Protein 6F9G (pdb70)

Foldseek 3Di:
DVVVVVQVLQVVLQVVVLCVLVVVVVLLVVLLVVLVVLQVVDDPPSLLVNLVSQQVSCLVDQQFFKKWKWFDVCLRPVPLVVCAPVQSSCAYNSSTNIWMWGHNGRPDIDTGNDHVCQCPQQDAFDLRGGSNCLWVVCQVVVAWDWAAWGFDADPNDTFTWIKTKGFNDDVSHGRIIIMTIGTLVSVQVSFLVSCCVPVRRQWGKWKAALVQATSYTPPDDVRHRHHDDPDDDPQWDKDKDWHCSYPPDRTIIMIIIHGPD/DQQVVVQVLQVVLQVVLLVVLVVVVVLLVVLLVVLVVCLVVDDPCSLLVNLVSQQVSVLVDQQFFKKWKWFDVCLSPVPQVVCQPVQSSCAYNSSTNTWMWGHPGRPDIDTDNDDPCQCPQQDAWDLGGGNNCLWVVCQPVVAWDWAQFTWDADPRDTFTWIKTKHFNDDPSHGGMIIMTIGTLVSVQVSQLVSLCPPPNNQKGKWKAALVQATSYTPPDPPRHRHHDDPPDDDAFDKHKDWHCNYPPYRTIIMIMTHHRD/DVCPVVVLQVVLQVVVLVVLVVVVVLQVVLLVVLVVLLVVPDDLSLLVNQVSQQVSCLVDQQFFKKWKWFDVCLRPVPLVVCQPVQNSCAYNSSTNTWMWGPNGRPDTDIGNDYPCQCPQQDQFDLRGGSNCLFCVCQVVVAWDFAQWTFHADPNDTFTWIKTKHFNDDPSHGRIIMMTIGGLVSVQVSQLVSCCVPVRNQKWKWKAALVQATSYTPVDPVRHSHHDDPDDDDQKDKHKDWHCSYPPDRTIIMMMIHHDD/DVLLVVVVVLQVVLQVVVLCVLVVVVVLLVVLLVVLVVLLVVDDPCSLLVNLVSQQVSCLVDQQFFKKWKWFDVCLSPVPLVVQAPVQSSCAYNSSTNTWMWGPNGRPDTDIGNDYVCQCPQQPQFDLRGGSNCLFVVCQPVVAWDWAQFTFDADPNDTFTWIKTKGFNDDPSHGGMIMMTIGTLVSVQVSFLVSCCVVPNNQKGKFKAALVQATSYTPVDPVRHRGHDDPDDDPQKRKDKDWHCSYPPDRTIIMIMIHRRD/DVCCVVVVLFAVLQVVVLCVLAVVVVLLVVLLVVLVVLLVVDDPCSLLVNQVSQVVSCLVDQQFFKKWKWWDVCLRPVVLVVCAPPQNSCAYNSSTNTWMWGHPGRPDIDIDNDYPVQCPQQDAFPLRGGLNCLFVVCQVVVAWDWAQWTFHADPNDTFTWIKTKGFRDDVSHGGIIIMTIGGLVSVQVSFLVSCCVPPNNQKWKWKAALVQATSYTPVDDVRHRPHDDPDDDPQKDKDKDWHCSYPPDRTIIMMMIHGDD

B-factor: mean 49.72, std 19.57, range [17.15, 140.61]

Radius of gyration: 34.46 Å; Cα contacts (8 Å, |Δi|>4): 2980; chains: 5; bounding box: 75×99×73 Å

InterPro domains:
  IPR003660 HAMP domain [PF00672] (354-407)
  IPR003660 HAMP domain [PS50885] (357-411)
  IPR003660 HAMP domain [SM00304] (357-411)
  IPR004089 Methyl-accepting chemotaxis protein (MCP) signalling domain [PF00015] (500-655)
  IPR004089 Methyl-accepting chemotaxis protein (MCP) signalling domain [PS50111] (416-652)
  IPR004089 Methyl-accepting chemotaxis protein (MCP) signalling domain [SM00283] (426-687)

Secondary structure (DSSP, 8-state):
--HHHHHHHHHHHHHHHHHHHHHHHHHHHHHHHHHHHHHHH--SSHHHHHHHHHHHHHHT-TT-SEEEEEEPTTTTTS-GGGGTT-GGGTB-TTS-BEEEEEEEETTEEEEEE--HHHHT--SB-TTSSBTTHHHHHHHHHSS-EEPPPEEEEETTEEEEEEEEEEEEEETTEEEEEEEEEEEHHHHHHHHHHHHHHTTTTTSEEEEE-TTSBEEEESS-STTTTSB--SS--SSEEEEEEEE-SSSSS--EEEEEEEE--/-HHHHHHHHHHHHHHHHHHHHHHHHHHHHHHHHHHHHHHHT--TTHHHHHHHHHHHHHHT-TT-SEEEEEEPTTTTTS-GGGSTT-GGGTB-TTS-BEEEEEEEETTEEEEEE--HHHHT--SB-SSSSBTTHHHHHHHHHSS-EEEEEEEEEETTEEEEEEEEEEEEEETTEEEEEEEEEEEHHHHHHHHHHHHHTSTTTTSEEEEE-TTSBEEEESS-GGGTTSB---SPPTTSEEEEEEE-SSSSS--EEEEEEE---/--THHHHHHHHHHHHHHHHHHHHHHHHHHHHHHHHHHHHH--SSHHHHHHHHHHHHHHT-TT-SEEEEEEPTTTTTS-GGG-TT-GGGTB-TTS-BEEEEEEEETTEEEEEE--HHHHT---B-TTSSBTTHHHHHHHHS-S-EEEEEEEEEETTEEEEEEEEEEEEEETTEEEEEEEEEEEHHHHHHHHHHHHHHSTTTTSEEEEE-TTSBEEEESS-STTTTSBPP----TT-EEEEEEE-SSTTS--EEEEEEES--/-HHHHHHHHHHHHHHHHHHHHHHHHHHHHHHHHHHHHHHHHH--TTHHHHHHHHHHHHHHT-TT-SEEEEEE-TTTTTS-GGG-TT-GGGTB-TTS-BEEEEEEEETTEEEEEE--HHHHT--SB-TTSSBTTHHHHHHHHHSS-EEEEEEEEEETTEEEEEEEEEEEEEETTEEEEEEEEEEEHHHHHHHHHHHHHHSTTTTSEEEEE-TTSBEEEETT-STTTTSB------TTEEEEEEEE-SSSSS--EEEEEEEE--/-TTHHHHHHHHHHHHHHHHHHHHHHHHHHHHHHHHHHHHHH--TTHHHHHHHHHHHHHHT-TT-SEEEEEE-TTTTTS-GGG-TT-GGGTB-TTS-BEEEEEEEETTEEEEEE--HHHHT--SB-TTSSBTTHHHHHHHHHSS-EEEEEEEEEETTEEEEEEEEEEEEEETTEEEEEEEEEEEHHHHHHHHHHHHHTSGGGTSEEEEE-TTSBEEEESS-STTTTSBPPSSPPTT-EEEEEEE-SSTTS--EEEEEEE---

Structure (mmCIF, N/CA/C/O backbone):
data_6F9G
#
_entry.id   6F9G
#
_cell.length_a   133.984
_cell.length_b   164.521
_cell.length_c   123.612
_cell.angle_alpha   90.00
_cell.angle_beta   90.00
_cell.angle_gamma   90.00
#
_symmetry.space_group_name_H-M   'C 2 2 21'
#
loop_
_entity.id
_entity.type
_entity.pdbx_description
1 polymer 'Methyl-accepting chemotaxis protein McpU'
2 non-polymer 1,4-DIAMINOBUTANE
3 non-polymer GLYCEROL
4 non-polymer 'ACETATE ION'
5 water water
#
loop_
_atom_site.group_PDB
_atom_site.id
_atom_site.type_symbol
_atom_site.label_atom_id
_atom_site.label_alt_id
_atom_site.label_comp_id
_atom_site.label_asym_id
_atom_site.label_entity_id
_atom_site.label_seq_id
_atom_site.pdbx_PDB_ins_code
_atom_site.Cartn_x
_atom_site.Cartn_y
_atom_site.Cartn_z
_atom_site.occupancy
_atom_site.B_iso_or_equiv
_atom_site.auth_seq_id
_atom_site.auth_comp_id
_atom_site.auth_asym_id
_atom_site.auth_atom_id
_atom_site.pdbx_PDB_model_num
ATOM 1 N N . SER A 1 40 ? 76.526 51.199 72.290 1.00 93.63 53 SER A N 1
ATOM 2 C CA . SER A 1 40 ? 77.252 52.220 73.036 1.00 97.01 53 SER A CA 1
ATOM 3 C C . SER A 1 40 ? 76.529 53.559 72.965 1.00 97.15 53 SER A C 1
ATOM 4 O O . SER A 1 40 ? 75.313 53.630 73.146 1.00 95.20 53 SER A O 1
ATOM 7 N N . ALA A 1 41 ? 77.288 54.625 72.706 1.00 99.51 54 ALA A N 1
ATOM 8 C CA . ALA A 1 41 ? 76.692 55.940 72.514 1.00 99.16 54 ALA A CA 1
ATOM 9 C C . ALA A 1 41 ? 76.120 56.120 71.115 1.00 98.83 54 ALA A C 1
ATOM 10 O O . ALA A 1 41 ? 75.300 57.020 70.906 1.00 97.55 54 ALA A O 1
ATOM 12 N N . ARG A 1 42 ? 76.534 55.287 70.157 1.00 101.80 55 ARG A N 1
ATOM 13 C CA . ARG A 1 42 ? 75.985 55.379 68.809 1.00 99.24 55 ARG A CA 1
ATOM 14 C C . ARG A 1 42 ? 74.577 54.805 68.739 1.00 96.73 55 ARG A C 1
ATOM 15 O O . ARG A 1 42 ? 73.742 55.306 67.977 1.00 95.29 55 ARG A O 1
ATOM 23 N N . GLN A 1 43 ? 74.298 53.754 69.515 1.00 97.20 56 GLN A N 1
ATOM 24 C CA . GLN A 1 43 ? 72.929 53.264 69.634 1.00 95.40 56 GLN A CA 1
ATOM 25 C C . GLN A 1 43 ? 72.012 54.327 70.224 1.00 94.08 56 GLN A C 1
ATOM 26 O O . GLN A 1 43 ? 70.804 54.324 69.962 1.00 94.09 56 GLN A O 1
ATOM 32 N N . ARG A 1 44 ? 72.568 55.241 71.019 1.00 92.20 57 ARG A N 1
ATOM 33 C CA A ARG A 1 44 ? 71.785 56.316 71.619 0.59 90.80 57 ARG A CA 1
ATOM 34 C CA B ARG A 1 44 ? 71.750 56.296 71.601 0.41 90.76 57 ARG A CA 1
ATOM 35 C C . ARG A 1 44 ? 71.484 57.422 70.612 1.00 84.87 57 ARG A C 1
ATOM 36 O O . ARG A 1 44 ? 70.405 58.024 70.648 1.00 84.35 57 ARG A O 1
ATOM 51 N N . LEU A 1 45 ? 72.429 57.708 69.712 1.00 75.43 58 LEU A N 1
ATOM 52 C CA . LEU A 1 45 ? 72.149 58.668 68.650 1.00 63.94 58 LEU A CA 1
ATOM 53 C C . LEU A 1 45 ? 71.237 58.064 67.590 1.00 55.58 58 LEU A C 1
ATOM 54 O O . LEU A 1 45 ? 70.437 58.781 66.978 1.00 44.52 58 LEU A O 1
ATOM 59 N N . GLN A 1 46 ? 71.344 56.753 67.362 1.00 53.99 59 GLN A N 1
ATOM 60 C CA . GLN A 1 46 ? 70.420 56.078 66.457 1.00 52.69 59 GLN A CA 1
ATOM 61 C C . GLN A 1 46 ? 69.005 56.079 67.020 1.00 53.77 59 GLN A C 1
ATOM 62 O O . GLN A 1 46 ? 68.030 56.182 66.266 1.00 55.48 59 GLN A O 1
ATOM 68 N N . ALA A 1 47 ? 68.871 55.965 68.345 1.00 56.53 60 ALA A N 1
ATOM 69 C CA . ALA A 1 47 ? 67.552 56.039 68.962 1.00 57.06 60 ALA A CA 1
ATOM 70 C C . ALA A 1 47 ? 66.927 57.414 68.777 1.00 60.56 60 ALA A C 1
ATOM 71 O O . ALA A 1 47 ? 65.701 57.530 68.668 1.00 62.34 60 ALA A O 1
ATOM 73 N N . HIS A 1 48 ? 67.750 58.465 68.736 1.00 58.45 61 HIS A N 1
ATOM 74 C CA . HIS A 1 48 ? 67.229 59.800 68.465 1.00 57.83 61 HIS A CA 1
ATOM 75 C C . HIS A 1 48 ? 66.817 59.944 67.005 1.00 52.83 61 HIS A C 1
ATOM 76 O O . HIS A 1 48 ? 65.819 60.606 66.699 1.00 48.06 61 HIS A O 1
ATOM 83 N N . ALA A 1 49 ? 67.577 59.335 66.089 1.00 52.85 62 ALA A N 1
ATOM 84 C CA . ALA A 1 49 ? 67.255 59.444 64.669 1.00 51.16 62 ALA A CA 1
ATOM 85 C C . ALA A 1 49 ? 65.935 58.759 64.349 1.00 51.60 62 ALA A C 1
ATOM 86 O O . ALA A 1 49 ? 65.168 59.233 63.503 1.00 52.60 62 ALA A O 1
ATOM 88 N N . GLU A 1 50 ? 65.662 57.631 65.008 1.00 50.45 63 GLU A N 1
ATOM 89 C CA . GLU A 1 50 ? 64.364 56.985 64.861 1.00 50.54 63 GLU A CA 1
ATOM 90 C C . GLU A 1 50 ? 63.248 57.874 65.394 1.00 48.35 63 GLU A C 1
ATOM 91 O O . GLU A 1 50 ? 62.147 57.897 64.831 1.00 49.35 63 GLU A O 1
ATOM 97 N N . THR A 1 51 ? 63.513 58.619 66.472 1.00 48.01 64 THR A N 1
ATOM 98 C CA . THR A 1 51 ? 62.508 59.553 66.963 1.00 45.39 64 THR A CA 1
ATOM 99 C C . THR A 1 51 ? 62.205 60.617 65.919 1.00 43.00 64 THR A C 1
ATOM 100 O O . THR A 1 51 ? 61.037 60.903 65.642 1.00 38.82 64 THR A O 1
ATOM 104 N N . GLN A 1 52 ? 63.241 61.191 65.306 1.00 44.43 65 GLN A N 1
ATOM 105 C CA . GLN A 1 52 ? 63.018 62.250 64.326 1.00 46.98 65 GLN A CA 1
ATOM 106 C C . GLN A 1 52 ? 62.369 61.703 63.061 1.00 49.69 65 GLN A C 1
ATOM 107 O O . GLN A 1 52 ? 61.548 62.382 62.430 1.00 53.51 65 GLN A O 1
ATOM 113 N N . ALA A 1 53 ? 62.718 60.469 62.685 1.00 42.63 66 ALA A N 1
ATOM 114 C CA . ALA A 1 53 ? 62.164 59.866 61.478 1.00 40.83 66 ALA A CA 1
ATOM 115 C C . ALA A 1 53 ? 60.659 59.681 61.593 1.00 39.45 66 ALA A C 1
ATOM 116 O O . ALA A 1 53 ? 59.918 59.972 60.647 1.00 39.24 66 ALA A O 1
ATOM 118 N N . LEU A 1 54 ? 60.187 59.191 62.742 1.00 41.25 67 LEU A N 1
ATOM 119 C CA . LEU A 1 54 ? 58.749 59.057 62.949 1.00 44.37 67 LEU A CA 1
ATOM 120 C C . LEU A 1 54 ? 58.060 60.415 62.965 1.00 49.40 67 LEU A C 1
ATOM 121 O O . LEU A 1 54 ? 56.901 60.528 62.547 1.00 52.81 67 LEU A O 1
ATOM 126 N N A ARG A 1 55 ? 58.752 61.452 63.441 0.47 50.96 68 ARG A N 1
ATOM 127 N N B ARG A 1 55 ? 58.751 61.455 63.437 0.53 50.99 68 ARG A N 1
ATOM 128 C CA A ARG A 1 55 ? 58.164 62.787 63.467 0.47 50.41 68 ARG A CA 1
ATOM 129 C CA B ARG A 1 55 ? 58.148 62.784 63.465 0.53 50.42 68 ARG A CA 1
ATOM 130 C C A ARG A 1 55 ? 57.996 63.339 62.057 0.47 45.89 68 ARG A C 1
ATOM 131 C C B ARG A 1 55 ? 58.000 63.354 62.060 0.53 45.90 68 ARG A C 1
ATOM 132 O O A ARG A 1 55 ? 56.949 63.905 61.722 0.47 45.01 68 ARG A O 1
ATOM 133 O O B ARG A 1 55 ? 56.966 63.947 61.731 0.53 45.09 68 ARG A O 1
ATOM 148 N N . ILE A 1 56 ? 59.021 63.185 61.217 1.00 41.03 69 ILE A N 1
ATOM 149 C CA . ILE A 1 56 ? 58.925 63.662 59.842 1.00 40.61 69 ILE A CA 1
ATOM 150 C C . ILE A 1 56 ? 57.927 62.822 59.056 1.00 41.15 69 ILE A C 1
ATOM 151 O O . ILE A 1 56 ? 57.219 63.341 58.184 1.00 41.06 69 ILE A O 1
ATOM 156 N N . GLN A 1 57 ? 57.841 61.522 59.351 1.00 41.47 70 GLN A N 1
ATOM 157 C CA . GLN A 1 57 ? 56.856 60.677 58.684 1.00 37.28 70 GLN A CA 1
ATOM 158 C C . GLN A 1 57 ? 55.437 61.096 59.046 1.00 36.29 70 GLN A C 1
ATOM 159 O O . GLN A 1 57 ? 54.549 61.108 58.184 1.00 34.54 70 GLN A O 1
ATOM 165 N N A ARG A 1 58 ? 55.201 61.444 60.314 0.37 37.84 71 ARG A N 1
ATOM 166 N N B ARG A 1 58 ? 55.204 61.432 60.317 0.63 37.79 71 ARG A N 1
ATOM 167 C CA A ARG A 1 58 ? 53.880 61.918 60.713 0.37 39.06 71 ARG A CA 1
ATOM 168 C CA B ARG A 1 58 ? 53.894 61.927 60.727 0.63 38.98 71 ARG A CA 1
ATOM 169 C C A ARG A 1 58 ? 53.513 63.211 59.997 0.37 38.35 71 ARG A C 1
ATOM 170 C C B ARG A 1 58 ? 53.521 63.186 59.957 0.63 38.28 71 ARG A C 1
ATOM 171 O O A ARG A 1 58 ? 52.331 63.464 59.740 0.37 39.25 71 ARG A O 1
ATOM 172 O O B ARG A 1 58 ? 52.351 63.389 59.611 0.63 39.02 71 ARG A O 1
ATOM 187 N N . TYR A 1 59 ? 54.507 64.037 59.667 1.00 36.51 72 TYR A N 1
ATOM 188 C CA . TYR A 1 59 ? 54.249 65.244 58.889 1.00 38.92 72 TYR A CA 1
ATOM 189 C C . TYR A 1 59 ? 53.758 64.896 57.488 1.00 38.68 72 TYR A C 1
ATOM 190 O O . TYR A 1 59 ? 52.758 65.444 57.011 1.00 40.55 72 TYR A O 1
ATOM 199 N N . PHE A 1 60 ? 54.451 63.973 56.817 1.00 36.77 73 PHE A N 1
ATOM 200 C CA . PHE A 1 60 ? 54.087 63.620 55.448 1.00 33.17 73 PHE A CA 1
ATOM 201 C C . PHE A 1 60 ? 52.802 62.805 55.401 1.00 30.79 73 PHE A C 1
ATOM 202 O O . PHE A 1 60 ? 51.943 63.043 54.543 1.00 32.20 73 PHE A O 1
ATOM 210 N N A MET A 1 61 ? 52.652 61.839 56.310 0.30 29.61 74 MET A N 1
ATOM 211 N N B MET A 1 61 ? 52.653 61.837 56.308 0.70 29.41 74 MET A N 1
ATOM 212 C CA A MET A 1 61 ? 51.477 60.975 56.281 0.30 29.58 74 MET A CA 1
ATOM 213 C CA B MET A 1 61 ? 51.476 60.973 56.283 0.70 29.27 74 MET A CA 1
ATOM 214 C C A MET A 1 61 ? 50.204 61.758 56.577 0.30 31.16 74 MET A C 1
ATOM 215 C C B MET A 1 61 ? 50.204 61.758 56.577 0.70 31.21 74 MET A C 1
ATOM 216 O O A MET A 1 61 ? 49.145 61.466 56.009 0.30 32.32 74 MET A O 1
ATOM 217 O O B MET A 1 61 ? 49.145 61.468 56.007 0.70 33.13 74 MET A O 1
ATOM 226 N N . ASP A 1 62 ? 50.286 62.756 57.460 1.00 31.56 75 ASP A N 1
ATOM 227 C CA . ASP A 1 62 ? 49.121 63.590 57.736 1.00 34.62 75 ASP A CA 1
ATOM 228 C C . ASP A 1 62 ? 48.700 64.364 56.495 1.00 33.92 75 ASP A C 1
ATOM 229 O O . ASP A 1 62 ? 47.503 64.509 56.218 1.00 32.31 75 ASP A O 1
ATOM 234 N N . ALA A 1 63 ? 49.673 64.866 55.731 1.00 29.48 76 ALA A N 1
ATOM 235 C CA . ALA A 1 63 ? 49.358 65.495 54.454 1.00 26.48 76 ALA A CA 1
ATOM 236 C C . ALA A 1 63 ? 48.781 64.480 53.475 1.00 30.06 76 ALA A C 1
ATOM 237 O O . ALA A 1 63 ? 47.841 64.787 52.732 1.00 31.27 76 ALA A O 1
ATOM 239 N N . TYR A 1 64 ? 49.329 63.262 53.467 1.00 27.17 77 TYR A N 1
ATOM 240 C CA . TYR A 1 64 ? 48.824 62.218 52.581 1.00 26.22 77 TYR A CA 1
ATOM 241 C C . TYR A 1 64 ? 47.378 61.869 52.911 1.00 23.17 77 TYR A C 1
ATOM 242 O O . TYR A 1 64 ? 46.522 61.810 52.021 1.00 25.21 77 TYR A O 1
ATOM 251 N N A GLN A 1 65 ? 47.097 61.614 54.193 0.60 23.99 78 GLN A N 1
ATOM 252 N N B GLN A 1 65 ? 47.081 61.641 54.192 0.40 24.21 78 GLN A N 1
ATOM 253 C CA A GLN A 1 65 ? 45.731 61.322 54.617 0.60 27.13 78 GLN A CA 1
ATOM 254 C CA B GLN A 1 65 ? 45.711 61.306 54.567 0.40 27.05 78 GLN A CA 1
ATOM 255 C C A GLN A 1 65 ? 44.801 62.487 54.309 0.60 29.99 78 GLN A C 1
ATOM 256 C C B GLN A 1 65 ? 44.770 62.490 54.380 0.40 29.77 78 GLN A C 1
ATOM 257 O O A GLN A 1 65 ? 43.649 62.283 53.906 0.60 30.36 78 GLN A O 1
ATOM 258 O O B GLN A 1 65 ? 43.574 62.295 54.134 0.40 31.10 78 GLN A O 1
ATOM 269 N N . TYR A 1 66 ? 45.286 63.717 54.490 1.00 28.61 79 TYR A N 1
ATOM 270 C CA . TYR A 1 66 ? 44.468 64.890 54.201 1.00 27.69 79 TYR A CA 1
ATOM 271 C C . TYR A 1 66 ? 44.163 64.992 52.712 1.00 25.29 79 TYR A C 1
ATOM 272 O O . TYR A 1 66 ? 43.061 65.396 52.324 1.00 22.99 79 TYR A O 1
ATOM 281 N N . GLY A 1 67 ? 45.127 64.627 51.864 1.00 28.15 80 GLY A N 1
ATOM 282 C CA . GLY A 1 67 ? 44.888 64.659 50.430 1.00 25.10 80 GLY A CA 1
ATOM 283 C C . GLY A 1 67 ? 43.878 63.622 49.980 1.00 27.80 80 GLY A C 1
ATOM 284 O O . GLY A 1 67 ? 43.038 63.896 49.118 1.00 28.69 80 GLY A O 1
ATOM 285 N N . ASN A 1 68 ? 43.949 62.414 50.548 1.00 24.01 81 ASN A N 1
ATOM 286 C CA . ASN A 1 68 ? 42.956 61.392 50.231 1.00 29.78 81 ASN A CA 1
ATOM 287 C C . ASN A 1 68 ? 41.557 61.828 50.640 1.00 29.23 81 ASN A C 1
ATOM 288 O O . ASN A 1 68 ? 40.577 61.471 49.976 1.00 31.21 81 ASN A O 1
ATOM 293 N N . GLY A 1 69 ? 41.442 62.589 51.731 1.00 27.79 82 GLY A N 1
ATOM 294 C CA . GLY A 1 69 ? 40.144 63.120 52.112 1.00 30.80 82 GLY A CA 1
ATOM 295 C C . GLY A 1 69 ? 39.558 64.029 51.051 1.00 33.37 82 GLY A C 1
ATOM 296 O O . GLY A 1 69 ? 38.368 63.948 50.737 1.00 36.16 82 GLY A O 1
ATOM 297 N N . PHE A 1 70 ? 40.388 64.903 50.476 1.00 29.33 83 PHE A N 1
ATOM 298 C CA . PHE A 1 70 ? 39.913 65.766 49.400 1.00 30.64 83 PHE A CA 1
ATOM 299 C C . PHE A 1 70 ? 39.653 64.968 48.130 1.00 33.21 83 PHE A C 1
ATOM 300 O O . PHE A 1 70 ? 38.700 65.254 47.395 1.00 33.97 83 PHE A O 1
ATOM 308 N N . ALA A 1 71 ? 40.494 63.969 47.852 1.00 34.68 84 ALA A N 1
ATOM 309 C CA . ALA A 1 71 ? 40.270 63.121 46.687 1.00 27.73 84 ALA A CA 1
ATOM 310 C C . ALA A 1 71 ? 38.944 62.383 46.798 1.00 30.57 84 ALA A C 1
ATOM 311 O O . ALA A 1 71 ? 38.214 62.252 45.809 1.00 33.51 84 ALA A O 1
ATOM 313 N N . ARG A 1 72 ? 38.610 61.905 48.000 1.00 27.51 85 ARG A N 1
ATOM 314 C CA . ARG A 1 72 ? 37.320 61.254 48.204 1.00 29.25 85 ARG A CA 1
ATOM 315 C C . ARG A 1 72 ? 36.172 62.226 47.965 1.00 29.27 85 ARG A C 1
ATOM 316 O O . ARG A 1 72 ? 35.123 61.841 47.434 1.00 32.69 85 ARG A O 1
ATOM 324 N N . LEU A 1 73 ? 36.352 63.491 48.354 1.00 29.20 86 LEU A N 1
ATOM 325 C CA . LEU A 1 73 ? 35.337 64.504 48.080 1.00 26.47 86 LEU A CA 1
ATOM 326 C C . LEU A 1 73 ? 35.209 64.761 46.585 1.00 25.11 86 LEU A C 1
ATOM 327 O O . LEU A 1 73 ? 34.096 64.916 46.069 1.00 25.77 86 LEU A O 1
ATOM 332 N N . VAL A 1 74 ? 36.339 64.816 45.876 1.00 24.12 87 VAL A N 1
ATOM 333 C CA . VAL A 1 74 ? 36.309 65.034 44.431 1.00 27.36 87 VAL A CA 1
ATOM 334 C C . VAL A 1 74 ? 35.557 63.903 43.741 1.00 32.31 87 VAL A C 1
ATOM 335 O O . VAL A 1 74 ? 34.690 64.136 42.890 1.00 31.70 87 VAL A O 1
ATOM 339 N N . GLN A 1 75 ? 35.882 62.658 44.101 1.00 31.97 88 GLN A N 1
ATOM 340 C CA . GLN A 1 75 ? 35.236 61.511 43.473 1.00 35.88 88 GLN A CA 1
ATOM 341 C C . GLN A 1 75 ? 33.733 61.515 43.720 1.00 37.71 88 GLN A C 1
ATOM 342 O O . GLN A 1 75 ? 32.947 61.260 42.800 1.00 35.56 88 GLN A O 1
ATOM 348 N N . VAL A 1 76 ? 33.311 61.816 44.951 1.00 38.53 89 VAL A N 1
ATOM 349 C CA . VAL A 1 76 ? 31.883 61.789 45.253 1.00 36.24 89 VAL A CA 1
ATOM 350 C C . VAL A 1 76 ? 31.167 62.968 44.603 1.00 31.92 89 VAL A C 1
ATOM 351 O O . VAL A 1 76 ? 29.978 62.873 44.274 1.00 33.64 89 VAL A O 1
ATOM 355 N N . LEU A 1 77 ? 31.865 64.090 44.402 1.00 32.78 90 LEU A N 1
ATOM 356 C CA . LEU A 1 77 ? 31.278 65.191 43.647 1.00 36.22 90 LEU A CA 1
ATOM 357 C C . LEU A 1 77 ? 31.114 64.812 42.183 1.00 40.69 90 LEU A C 1
ATOM 358 O O . LEU A 1 77 ? 30.099 65.140 41.557 1.00 43.15 90 LEU A O 1
ATOM 363 N N . LYS A 1 78 ? 32.104 64.115 41.625 1.00 37.65 91 LYS A N 1
ATOM 364 C CA . LYS A 1 78 ? 32.022 63.665 40.242 1.00 39.94 91 LYS A CA 1
ATOM 365 C C . LYS A 1 78 ? 30.997 62.550 40.083 1.00 45.44 91 LYS A C 1
ATOM 366 O O . LYS A 1 78 ? 30.209 62.554 39.129 1.00 46.50 91 LYS A O 1
ATOM 372 N N . ASP A 1 79 ? 30.984 61.591 41.014 1.00 50.69 92 ASP A N 1
ATOM 373 C CA . ASP A 1 79 ? 30.102 60.435 40.896 1.00 58.17 92 ASP A CA 1
ATOM 374 C C . ASP A 1 79 ? 28.629 60.800 41.022 1.00 57.92 92 ASP A C 1
ATOM 375 O O . ASP A 1 79 ? 27.776 60.046 40.543 1.00 57.26 92 ASP A O 1
ATOM 380 N N . ARG A 1 80 ? 28.307 61.927 41.656 1.00 60.40 93 ARG A N 1
ATOM 381 C CA . ARG A 1 80 ? 26.921 62.349 41.804 1.00 62.53 93 ARG A CA 1
ATOM 382 C C . ARG A 1 80 ? 26.507 63.408 40.791 1.00 66.24 93 ARG A C 1
ATOM 383 O O . ARG A 1 80 ? 25.312 63.705 40.685 1.00 69.81 93 ARG A O 1
ATOM 391 N N . GLY A 1 81 ? 27.454 63.981 40.054 1.00 71.72 94 GLY A N 1
ATOM 392 C CA . GLY A 1 81 ? 27.097 64.850 38.942 1.00 73.92 94 GLY A CA 1
ATOM 393 C C . GLY A 1 81 ? 26.469 66.149 39.406 1.00 77.49 94 GLY A C 1
ATOM 394 O O . GLY A 1 81 ? 27.007 66.857 40.266 1.00 79.55 94 GLY A O 1
ATOM 395 N N . GLY A 1 82 ? 25.315 66.472 38.829 1.00 80.30 95 GLY A N 1
ATOM 396 C CA . GLY A 1 82 ? 24.655 67.732 39.091 1.00 78.71 95 GLY A CA 1
ATOM 397 C C . GLY A 1 82 ? 25.311 68.881 38.348 1.00 67.04 95 GLY A C 1
ATOM 398 O O . GLY A 1 82 ? 26.393 68.764 37.771 1.00 60.20 95 GLY A O 1
ATOM 399 N N A SER A 1 83 ? 24.631 70.024 38.365 0.51 68.53 96 SER A N 1
ATOM 400 N N B SER A 1 83 ? 24.624 70.019 38.362 0.49 68.52 96 SER A N 1
ATOM 401 C CA A SER A 1 83 ? 25.153 71.212 37.709 0.51 68.08 96 SER A CA 1
ATOM 402 C CA B SER A 1 83 ? 25.133 71.215 37.714 0.49 68.08 96 SER A CA 1
ATOM 403 C C A SER A 1 83 ? 26.114 71.958 38.636 0.51 65.42 96 SER A C 1
ATOM 404 C C B SER A 1 83 ? 26.105 71.948 38.637 0.49 65.55 96 SER A C 1
ATOM 405 O O A SER A 1 83 ? 26.235 71.655 39.827 0.51 66.51 96 SER A O 1
ATOM 406 O O B SER A 1 83 ? 26.231 71.639 39.826 0.49 66.46 96 SER A O 1
ATOM 411 N N A ASP A 1 84 ? 26.811 72.945 38.063 0.51 60.84 97 ASP A N 1
ATOM 412 N N B ASP A 1 84 ? 26.809 72.928 38.062 0.49 60.84 97 ASP A N 1
ATOM 413 C CA A ASP A 1 84 ? 27.752 73.800 38.794 0.51 56.16 97 ASP A CA 1
ATOM 414 C CA B ASP A 1 84 ? 27.738 73.786 38.802 0.49 56.18 97 ASP A CA 1
ATOM 415 C C A ASP A 1 84 ? 28.865 72.997 39.467 0.51 49.97 97 ASP A C 1
ATOM 416 C C B ASP A 1 84 ? 28.849 72.985 39.480 0.49 50.02 97 ASP A C 1
ATOM 417 O O A ASP A 1 84 ? 29.369 73.389 40.523 0.51 48.78 97 ASP A O 1
ATOM 418 O O B ASP A 1 84 ? 29.339 73.366 40.546 0.49 48.90 97 ASP A O 1
ATOM 427 N N . LEU A 1 85 ? 29.266 71.873 38.866 1.00 45.43 98 LEU A N 1
ATOM 428 C CA . LEU A 1 85 ? 30.244 71.001 39.516 1.00 40.40 98 LEU A CA 1
ATOM 429 C C . LEU A 1 85 ? 31.647 71.599 39.471 1.00 34.76 98 LEU A C 1
ATOM 430 O O . LEU A 1 85 ? 32.390 71.527 40.459 1.00 36.59 98 LEU A O 1
ATOM 435 N N . ARG A 1 86 ? 32.037 72.176 38.328 1.00 31.82 99 ARG A N 1
ATOM 436 C CA . ARG A 1 86 ? 33.383 72.725 38.212 1.00 32.49 99 ARG A CA 1
ATOM 437 C C . ARG A 1 86 ? 33.594 73.883 39.178 1.00 31.13 99 ARG A C 1
ATOM 438 O O . ARG A 1 86 ? 34.653 73.986 39.804 1.00 30.78 99 ARG A O 1
ATOM 446 N N . ALA A 1 87 ? 32.599 74.763 39.316 1.00 32.13 100 ALA A N 1
ATOM 447 C CA . ALA A 1 87 ? 32.718 75.852 40.280 1.00 34.14 100 ALA A CA 1
ATOM 448 C C . ALA A 1 87 ? 32.754 75.328 41.708 1.00 34.33 100 ALA A C 1
ATOM 449 O O . ALA A 1 87 ? 33.447 75.896 42.561 1.00 37.78 100 ALA A O 1
ATOM 451 N N . GLU A 1 88 ? 32.020 74.249 41.989 1.00 36.02 101 GLU A N 1
ATOM 452 C CA . GLU A 1 88 ? 32.044 73.668 43.327 1.00 38.83 101 GLU A CA 1
ATOM 453 C C . GLU A 1 88 ? 33.382 73.001 43.614 1.00 39.32 101 GLU A C 1
ATOM 454 O O . GLU A 1 88 ? 33.916 73.122 44.723 1.00 41.12 101 GLU A O 1
ATOM 460 N N . LEU A 1 89 ? 33.939 72.292 42.628 1.00 37.06 102 LEU A N 1
ATOM 461 C CA . LEU A 1 89 ? 35.249 71.676 42.809 1.00 30.66 102 LEU A CA 1
ATOM 462 C C . LEU A 1 89 ? 36.321 72.729 43.053 1.00 31.64 102 LEU A C 1
ATOM 463 O O . LEU A 1 89 ? 37.192 72.553 43.913 1.00 30.40 102 LEU A O 1
ATOM 468 N N . THR A 1 90 ? 36.272 73.833 42.303 1.00 28.87 103 THR A N 1
ATOM 469 C CA . THR A 1 90 ? 37.241 74.906 42.498 1.00 23.90 103 THR A CA 1
ATOM 470 C C . THR A 1 90 ? 37.112 75.517 43.888 1.00 22.49 103 THR A C 1
ATOM 471 O O . THR A 1 90 ? 38.121 75.803 44.544 1.00 21.90 103 THR A O 1
ATOM 475 N N . ARG A 1 91 ? 35.879 75.714 44.358 1.00 26.97 104 ARG A N 1
ATOM 476 C CA . ARG A 1 91 ? 35.678 76.249 45.701 1.00 31.14 104 ARG A CA 1
ATOM 477 C C . ARG A 1 91 ? 36.153 75.267 46.765 1.00 34.24 104 ARG A C 1
ATOM 478 O O . ARG A 1 91 ? 36.816 75.664 47.731 1.00 32.79 104 ARG A O 1
ATOM 486 N N . GLN A 1 92 ? 35.821 73.982 46.608 1.00 32.91 105 GLN A N 1
ATOM 487 C CA . GLN A 1 92 ? 36.250 72.984 47.582 1.00 26.27 105 GLN A CA 1
ATOM 488 C C . GLN A 1 92 ? 37.762 72.809 47.576 1.00 27.91 105 GLN A C 1
ATOM 489 O O . GLN A 1 92 ? 38.359 72.562 48.630 1.00 29.38 105 GLN A O 1
ATOM 495 N N . ALA A 1 93 ? 38.396 72.934 46.407 1.00 24.49 106 ALA A N 1
ATOM 496 C CA . ALA A 1 93 ? 39.851 72.842 46.345 1.00 21.56 106 ALA A CA 1
ATOM 497 C C . ALA A 1 93 ? 40.506 73.977 47.121 1.00 26.04 106 ALA A C 1
ATOM 498 O O . ALA A 1 93 ? 41.507 73.766 47.816 1.00 23.98 106 ALA A O 1
ATOM 500 N N . ARG A 1 94 ? 39.954 75.189 47.016 1.00 23.35 107 ARG A N 1
ATOM 501 C CA . ARG A 1 94 ? 40.511 76.319 47.750 1.00 24.15 107 ARG A CA 1
ATOM 502 C C . ARG A 1 94 ? 40.323 76.139 49.250 1.00 21.71 107 ARG A C 1
ATOM 503 O O . ARG A 1 94 ? 41.247 76.375 50.037 1.00 26.99 107 ARG A O 1
ATOM 511 N N . ALA A 1 95 ? 39.124 75.724 49.665 1.00 23.71 108 ALA A N 1
ATOM 512 C CA . ALA A 1 95 ? 38.866 75.498 51.082 1.00 28.59 108 ALA A CA 1
ATOM 513 C C . ALA A 1 95 ? 39.716 74.360 51.631 1.00 34.25 108 ALA A C 1
ATOM 514 O O . ALA A 1 95 ? 40.119 74.398 52.799 1.00 37.94 108 ALA A O 1
ATOM 516 N N . SER A 1 96 ? 40.000 73.348 50.810 1.00 34.36 109 SER A N 1
ATOM 517 C CA . SER A 1 96 ? 40.871 72.263 51.250 1.00 31.38 109 SER A CA 1
ATOM 518 C C . SER A 1 96 ? 42.294 72.760 51.464 1.00 27.74 109 SER A C 1
ATOM 519 O O . SER A 1 96 ? 42.921 72.459 52.486 1.00 27.12 109 SER A O 1
ATOM 522 N N . LEU A 1 97 ? 42.821 73.531 50.509 1.00 23.67 110 LEU A N 1
ATOM 523 C CA . LEU A 1 97 ? 44.166 74.074 50.665 1.00 28.61 110 LEU A CA 1
ATOM 524 C C . LEU A 1 97 ? 44.218 75.102 51.788 1.00 28.44 110 LEU A C 1
ATOM 525 O O . LEU A 1 97 ? 45.186 75.140 52.556 1.00 33.80 110 LEU A O 1
ATOM 530 N N . ALA A 1 98 ? 43.188 75.945 51.896 1.00 27.74 111 ALA A N 1
ATOM 531 C CA . ALA A 1 98 ? 43.136 76.908 52.990 1.00 31.07 111 ALA A CA 1
ATOM 532 C C . ALA A 1 98 ? 43.085 76.213 54.343 1.00 32.18 111 ALA A C 1
ATOM 533 O O . ALA A 1 98 ? 43.568 76.760 55.341 1.00 36.70 111 ALA A O 1
ATOM 535 N N . GLY A 1 99 ? 42.513 75.012 54.397 1.00 32.70 112 GLY A N 1
ATOM 536 C CA . GLY A 1 99 ? 42.445 74.235 55.614 1.00 28.56 112 GLY A CA 1
ATOM 537 C C . GLY A 1 99 ? 43.702 73.478 55.974 1.00 31.60 112 GLY A C 1
ATOM 538 O O . GLY A 1 99 ? 43.669 72.644 56.881 1.00 34.52 112 GLY A O 1
ATOM 539 N N . ASN A 1 100 ? 44.814 73.736 55.288 1.00 27.89 113 ASN A N 1
ATOM 540 C CA . ASN A 1 100 ? 46.085 73.081 55.598 1.00 28.19 113 ASN A CA 1
ATOM 541 C C . ASN A 1 100 ? 47.210 74.062 55.317 1.00 32.96 113 ASN A C 1
ATOM 542 O O . ASN A 1 100 ? 47.724 74.142 54.192 1.00 36.25 113 ASN A O 1
ATOM 547 N N . PRO A 1 101 ? 47.626 74.836 56.324 1.00 33.80 114 PRO A N 1
ATOM 548 C CA . PRO A 1 101 ? 48.737 75.779 56.130 1.00 39.20 114 PRO A CA 1
ATOM 549 C C . PRO A 1 101 ? 50.098 75.117 55.977 1.00 45.12 114 PRO A C 1
ATOM 550 O O . PRO A 1 101 ? 51.081 75.823 55.723 1.00 47.94 114 PRO A O 1
ATOM 554 N N . ASP A 1 102 ? 50.196 73.797 56.129 1.00 51.69 115 ASP A N 1
ATOM 555 C CA . ASP A 1 102 ? 51.447 73.084 55.897 1.00 52.82 115 ASP A CA 1
ATOM 556 C C . ASP A 1 102 ? 51.686 72.773 54.427 1.00 49.72 115 ASP A C 1
ATOM 557 O O . ASP A 1 102 ? 52.728 72.197 54.094 1.00 47.92 115 ASP A O 1
ATOM 562 N N . VAL A 1 103 ? 50.756 73.136 53.547 1.00 46.09 116 VAL A N 1
ATOM 563 C CA . VAL A 1 103 ? 50.809 72.782 52.135 1.00 38.12 116 VAL A CA 1
ATOM 564 C C . VAL A 1 103 ? 50.826 74.066 51.318 1.00 36.70 116 VAL A C 1
ATOM 565 O O . VAL A 1 103 ? 50.018 74.971 51.557 1.00 35.61 116 VAL A O 1
ATOM 569 N N . ILE A 1 104 ? 51.748 74.144 50.355 1.00 32.74 117 ILE A N 1
ATOM 570 C CA . ILE A 1 104 ? 51.921 75.351 49.552 1.00 35.13 117 ILE A CA 1
ATOM 571 C C . ILE A 1 104 ? 51.196 75.291 48.214 1.00 36.52 117 ILE A C 1
ATOM 572 O O . ILE A 1 104 ? 51.156 76.308 47.502 1.00 36.82 117 ILE A O 1
ATOM 577 N N . GLY A 1 105 ? 50.632 74.146 47.843 1.00 31.90 118 GLY A N 1
ATOM 578 C CA . GLY A 1 105 ? 49.982 74.026 46.552 1.00 28.86 118 GLY A CA 1
ATOM 579 C C . GLY A 1 105 ? 49.075 72.822 46.494 1.00 28.01 118 GLY A C 1
ATOM 580 O O . GLY A 1 105 ? 49.329 71.799 47.137 1.00 28.59 118 GLY A O 1
ATOM 581 N N . LEU A 1 106 ? 48.008 72.946 45.708 1.00 28.91 119 LEU A N 1
ATOM 582 C CA . LEU A 1 106 ? 47.057 71.863 45.485 1.00 29.59 119 LEU A CA 1
ATOM 583 C C . LEU A 1 106 ? 46.657 71.892 44.020 1.00 30.68 119 LEU A C 1
ATOM 584 O O . LEU A 1 106 ? 46.062 72.871 43.562 1.00 29.94 119 LEU A O 1
ATOM 589 N N . TYR A 1 107 ? 46.977 70.831 43.286 1.00 32.47 120 TYR A N 1
ATOM 590 C CA . TYR A 1 107 ? 46.557 70.723 41.899 1.00 27.60 120 TYR A CA 1
ATOM 591 C C . TYR A 1 107 ? 45.563 69.582 41.731 1.00 31.87 120 TYR A C 1
ATOM 592 O O . TYR A 1 107 ? 45.603 68.581 42.454 1.00 36.45 120 TYR A O 1
ATOM 601 N N . LEU A 1 108 ? 44.657 69.762 40.772 1.00 29.57 121 LEU A N 1
ATOM 602 C CA . LEU A 1 108 ? 43.606 68.792 40.464 1.00 26.63 121 LEU A CA 1
ATOM 603 C C . LEU A 1 108 ? 43.423 68.817 38.950 1.00 28.62 121 LEU A C 1
ATOM 604 O O . LEU A 1 108 ? 42.799 69.736 38.409 1.00 28.94 121 LEU A O 1
ATOM 609 N N . VAL A 1 109 ? 43.978 67.818 38.270 1.00 29.95 122 VAL A N 1
ATOM 610 C CA . VAL A 1 109 ? 43.996 67.766 36.813 1.00 27.33 122 VAL A CA 1
ATOM 611 C C . VAL A 1 109 ? 43.247 66.520 36.367 1.00 31.00 122 VAL A C 1
ATOM 612 O O . VAL A 1 109 ? 43.650 65.397 36.694 1.00 33.01 122 VAL A O 1
ATOM 616 N N . PHE A 1 110 ? 42.169 66.718 35.619 1.00 29.85 123 PHE A N 1
ATOM 617 C CA . PHE A 1 110 ? 41.433 65.616 35.022 1.00 26.69 123 PHE A CA 1
ATOM 618 C C . PHE A 1 110 ? 41.902 65.381 33.590 1.00 31.75 123 PHE A C 1
ATOM 619 O O . PHE A 1 110 ? 42.456 66.268 32.936 1.00 31.19 123 PHE A O 1
ATOM 627 N N . GLN A 1 111 ? 41.678 64.162 33.110 1.00 28.28 124 GLN A N 1
ATOM 628 C CA . GLN A 1 111 ? 41.935 63.857 31.717 1.00 33.57 124 GLN A CA 1
ATOM 629 C C . GLN A 1 111 ? 40.941 64.610 30.836 1.00 34.56 124 GLN A C 1
ATOM 630 O O . GLN A 1 111 ? 39.884 65.038 31.309 1.00 29.55 124 GLN A O 1
ATOM 636 N N . PRO A 1 112 ? 41.269 64.809 29.547 1.00 36.39 125 PRO A N 1
ATOM 637 C CA . PRO A 1 112 ? 40.326 65.487 28.644 1.00 39.41 125 PRO A CA 1
ATOM 638 C C . PRO A 1 112 ? 38.939 64.865 28.668 1.00 43.63 125 PRO A C 1
ATOM 639 O O . PRO A 1 112 ? 38.781 63.668 28.405 1.00 50.63 125 PRO A O 1
ATOM 643 N N . ASN A 1 113 ? 37.936 65.671 29.010 1.00 40.53 126 ASN A N 1
ATOM 644 C CA . ASN A 1 113 ? 36.531 65.277 29.083 1.00 38.86 126 ASN A CA 1
ATOM 645 C C . ASN A 1 113 ? 36.270 64.178 30.106 1.00 37.82 126 ASN A C 1
ATOM 646 O O . ASN A 1 113 ? 35.170 63.613 30.131 1.00 41.38 126 ASN A O 1
ATOM 651 N N . ALA A 1 114 ? 37.245 63.857 30.958 1.00 36.05 127 ALA A N 1
ATOM 652 C CA . ALA A 1 114 ? 37.031 62.808 31.948 1.00 39.43 127 ALA A CA 1
ATOM 653 C C . ALA A 1 114 ? 36.111 63.270 33.069 1.00 39.43 127 ALA A C 1
ATOM 654 O O . ALA A 1 114 ? 35.356 62.462 33.619 1.00 45.38 127 ALA A O 1
ATOM 656 N N . LEU A 1 115 ? 36.149 64.559 33.411 1.00 34.17 128 LEU A N 1
ATOM 657 C CA . LEU A 1 115 ? 35.373 65.054 34.543 1.00 36.23 128 LEU A CA 1
ATOM 658 C C . LEU A 1 115 ? 33.876 65.005 34.256 1.00 39.02 128 LEU A C 1
ATOM 659 O O . LEU A 1 115 ? 33.109 64.378 34.996 1.00 37.87 128 LEU A O 1
ATOM 664 N N . ASP A 1 116 ? 33.437 65.666 33.181 1.00 40.27 129 ASP A N 1
ATOM 665 C CA . ASP A 1 116 ? 32.010 65.754 32.899 1.00 40.41 129 ASP A CA 1
ATOM 666 C C . ASP A 1 116 ? 31.670 65.619 31.419 1.00 44.70 129 ASP A C 1
ATOM 667 O O . ASP A 1 116 ? 30.514 65.863 31.047 1.00 48.39 129 ASP A O 1
ATOM 672 N N A GLN A 1 117 ? 32.627 65.242 30.569 0.50 45.55 130 GLN A N 1
ATOM 673 N N B GLN A 1 117 ? 32.633 65.250 30.571 0.50 45.54 130 GLN A N 1
ATOM 674 C CA A GLN A 1 117 ? 32.422 65.100 29.127 0.50 49.23 130 GLN A CA 1
ATOM 675 C CA B GLN A 1 117 ? 32.420 65.107 29.129 0.50 49.25 130 GLN A CA 1
ATOM 676 C C A GLN A 1 117 ? 31.947 66.395 28.476 0.50 50.46 130 GLN A C 1
ATOM 677 C C B GLN A 1 117 ? 31.893 66.395 28.501 0.50 50.50 130 GLN A C 1
ATOM 678 O O A GLN A 1 117 ? 31.317 66.364 27.414 0.50 52.16 130 GLN A O 1
ATOM 679 O O B GLN A 1 117 ? 31.182 66.362 27.495 0.50 52.27 130 GLN A O 1
ATOM 690 N N . GLN A 1 118 ? 32.238 67.539 29.090 1.00 49.02 131 GLN A N 1
ATOM 691 C CA . GLN A 1 118 ? 31.789 68.837 28.598 1.00 50.35 131 GLN A CA 1
ATOM 692 C C . GLN A 1 118 ? 32.924 69.848 28.635 1.00 42.75 131 GLN A C 1
ATOM 693 O O . GLN A 1 118 ? 32.731 71.010 29.004 1.00 38.85 131 GLN A O 1
ATOM 699 N N . ASP A 1 119 ? 34.128 69.419 28.248 1.00 39.88 132 ASP A N 1
ATOM 700 C CA . ASP A 1 119 ? 35.265 70.336 28.228 1.00 39.25 132 ASP A CA 1
ATOM 701 C C . ASP A 1 119 ? 35.030 71.487 27.259 1.00 41.74 132 ASP A C 1
ATOM 702 O O . ASP A 1 119 ? 35.443 72.622 27.520 1.00 42.64 132 ASP A O 1
ATOM 707 N N . SER A 1 120 ? 34.352 71.219 26.140 1.00 38.48 133 SER A N 1
ATOM 708 C CA . SER A 1 120 ? 34.103 72.262 25.152 1.00 42.81 133 SER A CA 1
ATOM 709 C C . SER A 1 120 ? 33.210 73.372 25.692 1.00 39.62 133 SER A C 1
ATOM 710 O O . SER A 1 120 ? 33.161 74.455 25.098 1.00 41.57 133 SER A O 1
ATOM 713 N N . HIS A 1 121 ? 32.510 73.133 26.798 1.00 45.46 134 HIS A N 1
ATOM 714 C CA . HIS A 1 121 ? 31.647 74.132 27.413 1.00 45.30 134 HIS A CA 1
ATOM 715 C C . HIS A 1 121 ? 32.391 75.068 28.357 1.00 42.65 134 HIS A C 1
ATOM 716 O O . HIS A 1 121 ? 31.777 75.998 28.890 1.00 41.47 134 HIS A O 1
ATOM 723 N N . TYR A 1 122 ? 33.691 74.852 28.580 1.00 40.59 135 TYR A N 1
ATOM 724 C CA . TYR A 1 122 ? 34.427 75.642 29.560 1.00 42.87 135 TYR A CA 1
ATOM 725 C C . TYR A 1 122 ? 35.773 76.112 29.021 1.00 44.98 135 TYR A C 1
ATOM 726 O O . TYR A 1 122 ? 36.752 76.186 29.772 1.00 48.79 135 TYR A O 1
ATOM 735 N N . LEU A 1 123 ? 35.845 76.437 27.733 1.00 45.31 136 LEU A N 1
ATOM 736 C CA . LEU A 1 123 ? 37.100 76.887 27.146 1.00 45.82 136 LEU A CA 1
ATOM 737 C C . LEU A 1 123 ? 37.542 78.206 27.770 1.00 47.81 136 LEU A C 1
ATOM 738 O O . LEU A 1 123 ? 36.833 79.213 27.686 1.00 39.03 136 LEU A O 1
ATOM 743 N N . GLY A 1 124 ? 38.714 78.195 28.403 1.00 46.44 137 GLY A N 1
ATOM 744 C CA . GLY A 1 124 ? 39.325 79.408 28.908 1.00 48.86 137 GLY A CA 1
ATOM 745 C C . GLY A 1 124 ? 38.729 79.979 30.175 1.00 52.81 137 GLY A C 1
ATOM 746 O O . GLY A 1 124 ? 39.140 81.067 30.592 1.00 54.13 137 GLY A O 1
ATOM 747 N N . GLN A 1 125 ? 37.779 79.290 30.808 1.00 52.67 138 GLN A N 1
ATOM 748 C CA . GLN A 1 125 ? 37.157 79.796 32.032 1.00 51.08 138 GLN A CA 1
ATOM 749 C C . GLN A 1 125 ? 38.000 79.355 33.225 1.00 44.90 138 GLN A C 1
ATOM 750 O O . GLN A 1 125 ? 37.701 78.386 33.925 1.00 43.87 138 GLN A O 1
ATOM 756 N N . ASP A 1 126 ? 39.081 80.107 33.455 1.00 46.54 139 ASP A N 1
ATOM 757 C CA . ASP A 1 126 ? 40.025 79.767 34.514 1.00 49.67 139 ASP A CA 1
ATOM 758 C C . ASP A 1 126 ? 39.398 79.884 35.896 1.00 49.73 139 ASP A C 1
ATOM 759 O O . ASP A 1 126 ? 39.823 79.191 36.829 1.00 52.10 139 ASP A O 1
ATOM 764 N N . ALA A 1 127 ? 38.394 80.750 36.051 1.00 47.42 140 ALA A N 1
ATOM 765 C CA . ALA A 1 127 ? 37.728 80.895 37.339 1.00 43.48 140 ALA A CA 1
ATOM 766 C C . ALA A 1 127 ? 37.012 79.620 37.762 1.00 41.78 140 ALA A C 1
ATOM 767 O O . ALA A 1 127 ? 36.688 79.465 38.945 1.00 42.18 140 ALA A O 1
ATOM 769 N N . MET A 1 128 ? 36.757 78.707 36.824 1.00 41.29 141 MET A N 1
ATOM 770 C CA . MET A 1 128 ? 36.178 77.404 37.123 1.00 43.32 141 MET A CA 1
ATOM 771 C C . MET A 1 128 ? 37.193 76.276 36.959 1.00 44.30 141 MET A C 1
ATOM 772 O O . MET A 1 128 ? 36.805 75.115 36.792 1.00 46.81 141 MET A O 1
ATOM 777 N N . GLY A 1 129 ? 38.485 76.598 36.994 1.00 42.69 142 GLY A N 1
ATOM 778 C CA . GLY A 1 129 ? 39.533 75.600 36.926 1.00 41.49 142 GLY A CA 1
ATOM 779 C C . GLY A 1 129 ? 39.795 75.014 35.557 1.00 41.29 142 GLY A C 1
ATOM 780 O O . GLY A 1 129 ? 40.560 74.049 35.454 1.00 41.10 142 GLY A O 1
ATOM 781 N N . SER A 1 130 ? 39.199 75.565 34.504 1.00 39.88 143 SER A N 1
ATOM 782 C CA . SER A 1 130 ? 39.325 75.022 33.158 1.00 36.14 143 SER A CA 1
ATOM 783 C C . SER A 1 130 ? 40.301 75.866 32.347 1.00 39.28 143 SER A C 1
ATOM 784 O O . SER A 1 130 ? 40.215 77.098 32.352 1.00 38.10 143 SER A O 1
ATOM 787 N N . ASN A 1 131 ? 41.219 75.202 31.646 1.00 40.58 144 ASN A N 1
ATOM 788 C CA . ASN A 1 131 ? 42.266 75.890 30.903 1.00 41.98 144 ASN A CA 1
ATOM 789 C C . ASN A 1 131 ? 41.740 76.297 29.523 1.00 40.91 144 ASN A C 1
ATOM 790 O O . ASN A 1 131 ? 40.528 76.343 29.294 1.00 41.19 144 ASN A O 1
ATOM 795 N N . GLU A 1 132 ? 42.649 76.590 28.588 1.00 40.83 145 GLU A N 1
ATOM 796 C CA . GLU A 1 132 ? 42.242 77.073 27.271 1.00 43.44 145 GLU A CA 1
ATOM 797 C C . GLU A 1 132 ? 41.479 76.015 26.484 1.00 48.51 145 GLU A C 1
ATOM 798 O O . GLU A 1 132 ? 40.683 76.357 25.602 1.00 55.68 145 GLU A O 1
ATOM 804 N N . SER A 1 133 ? 41.699 74.734 26.783 1.00 46.04 146 SER A N 1
ATOM 805 C CA . SER A 1 133 ? 41.049 73.641 26.075 1.00 50.39 146 SER A CA 1
ATOM 806 C C . SER A 1 133 ? 39.845 73.090 26.830 1.00 44.13 146 SER A C 1
ATOM 807 O O . SER A 1 133 ? 39.380 71.987 26.522 1.00 44.72 146 SER A O 1
ATOM 810 N N . GLY A 1 134 ? 39.330 73.832 27.808 1.00 34.46 147 GLY A N 1
ATOM 811 C CA . GLY A 1 134 ? 38.235 73.351 28.621 1.00 32.46 147 GLY A CA 1
ATOM 812 C C . GLY A 1 134 ? 38.574 72.203 29.543 1.00 35.23 147 GLY A C 1
ATOM 813 O O . GLY A 1 134 ? 37.699 71.750 30.291 1.00 36.74 147 GLY A O 1
ATOM 814 N N . ARG A 1 135 ? 39.774 71.721 29.534 1.00 30.23 148 ARG A N 1
ATOM 815 C CA . ARG A 1 135 ? 40.149 70.731 30.464 1.00 29.58 148 ARG A CA 1
ATOM 816 C C . ARG A 1 135 ? 40.241 71.276 31.886 1.00 30.03 148 ARG A C 1
ATOM 817 O O . ARG A 1 135 ? 40.708 72.333 32.140 1.00 28.07 148 ARG A O 1
ATOM 825 N N . PHE A 1 136 ? 39.720 70.523 32.806 1.00 27.76 149 PHE A N 1
ATOM 826 C CA . PHE A 1 136 ? 39.776 70.919 34.210 1.00 30.46 149 PHE A CA 1
ATOM 827 C C . PHE A 1 136 ? 41.184 70.668 34.729 1.00 29.50 149 PHE A C 1
ATOM 828 O O . PHE A 1 136 ? 41.520 69.557 35.145 1.00 31.12 149 PHE A O 1
ATOM 836 N N . SER A 1 137 ? 42.017 71.708 34.694 1.00 27.64 150 SER A N 1
ATOM 837 C CA . SER A 1 137 ? 43.399 71.664 35.173 1.00 30.90 150 SER A CA 1
ATOM 838 C C . SER A 1 137 ? 43.554 72.841 36.128 1.00 34.75 150 SER A C 1
ATOM 839 O O . SER A 1 137 ? 43.923 73.943 35.712 1.00 40.65 150 SER A O 1
ATOM 842 N N . LEU A 1 138 ? 43.260 72.607 37.402 1.00 34.34 151 LEU A N 1
ATOM 843 C CA . LEU A 1 138 ? 43.241 73.661 38.406 1.00 32.86 151 LEU A CA 1
ATOM 844 C C . LEU A 1 138 ? 44.427 73.517 39.347 1.00 35.17 151 LEU A C 1
ATOM 845 O O . LEU A 1 138 ? 44.750 72.413 39.794 1.00 36.42 151 LEU A O 1
ATOM 850 N N . TYR A 1 139 ? 45.057 74.647 39.665 1.00 32.82 152 TYR A N 1
ATOM 851 C CA . TYR A 1 139 ? 46.127 74.697 40.655 1.00 33.59 152 TYR A CA 1
ATOM 852 C C . TYR A 1 139 ? 45.863 75.854 41.608 1.00 37.44 152 TYR A C 1
ATOM 853 O O . TYR A 1 139 ? 45.780 77.010 41.178 1.00 34.87 152 TYR A O 1
ATOM 862 N N . TRP A 1 140 ? 45.722 75.548 42.896 1.00 34.35 153 TRP A N 1
ATOM 863 C CA . TRP A 1 140 ? 45.667 76.563 43.941 1.00 25.76 153 TRP A CA 1
ATOM 864 C C . TRP A 1 140 ? 47.039 76.666 44.594 1.00 28.51 153 TRP A C 1
ATOM 865 O O . TRP A 1 140 ? 47.624 75.649 44.980 1.00 33.39 153 TRP A O 1
ATOM 876 N N . SER A 1 141 ? 47.549 77.887 44.713 1.00 30.23 154 SER A N 1
ATOM 877 C CA . SER A 1 141 ? 48.846 78.138 45.326 1.00 33.11 154 SER A CA 1
ATOM 878 C C . SER A 1 141 ? 48.660 78.809 46.679 1.00 33.21 154 SER A C 1
ATOM 879 O O . SER A 1 141 ? 47.772 79.648 46.848 1.00 34.69 154 SER A O 1
ATOM 882 N N . GLN A 1 142 ? 49.501 78.437 47.643 1.00 31.18 155 GLN A N 1
ATOM 883 C CA . GLN A 1 142 ? 49.504 79.045 48.974 1.00 28.25 155 GLN A CA 1
ATOM 884 C C . GLN A 1 142 ? 50.941 79.390 49.338 1.00 31.77 155 GLN A C 1
ATOM 885 O O . GLN A 1 142 ? 51.587 78.676 50.118 1.00 34.74 155 GLN A O 1
ATOM 891 N N . PRO A 1 143 ? 51.476 80.484 48.788 1.00 30.58 156 PRO A N 1
ATOM 892 C CA . PRO A 1 143 ? 52.860 80.865 49.119 1.00 32.35 156 PRO A CA 1
ATOM 893 C C . PRO A 1 143 ? 53.055 81.177 50.590 1.00 34.52 156 PRO A C 1
ATOM 894 O O . PRO A 1 143 ? 54.158 80.983 51.118 1.00 41.94 156 PRO A O 1
ATOM 898 N N . SER A 1 144 ? 52.017 81.659 51.264 1.00 31.40 157 SER A N 1
ATOM 899 C CA . SER A 1 144 ? 52.001 81.866 52.702 1.00 33.77 157 SER A CA 1
ATOM 900 C C . SER A 1 144 ? 50.605 81.535 53.206 1.00 34.17 157 SER A C 1
ATOM 901 O O . SER A 1 144 ? 49.625 81.701 52.469 1.00 34.63 157 SER A O 1
ATOM 904 N N . PRO A 1 145 ? 50.484 81.050 54.443 1.00 31.63 158 PRO A N 1
ATOM 905 C CA . PRO A 1 145 ? 49.175 80.599 54.938 1.00 29.04 158 PRO A CA 1
ATOM 906 C C . PRO A 1 145 ? 48.122 81.694 54.845 1.00 28.95 158 PRO A C 1
ATOM 907 O O . PRO A 1 145 ? 48.311 82.807 55.339 1.00 31.19 158 PRO A O 1
ATOM 911 N N . GLY A 1 146 ? 47.003 81.364 54.201 1.00 27.94 159 GLY A N 1
ATOM 912 C CA . GLY A 1 146 ? 45.911 82.294 54.023 1.00 34.28 159 GLY A CA 1
ATOM 913 C C . GLY A 1 146 ? 45.907 83.041 52.707 1.00 35.28 159 GLY A C 1
ATOM 914 O O . GLY A 1 146 ? 44.893 83.668 52.374 1.00 35.25 159 GLY A O 1
ATOM 915 N N . THR A 1 147 ? 47.002 83.001 51.951 1.00 35.72 160 THR A N 1
ATOM 916 C CA . THR A 1 147 ? 47.092 83.660 50.652 1.00 33.76 160 THR A CA 1
ATOM 917 C C . THR A 1 147 ? 47.000 82.595 49.567 1.00 35.54 160 THR A C 1
ATOM 918 O O . THR A 1 147 ? 47.944 81.825 49.363 1.00 33.99 160 THR A O 1
ATOM 922 N N . LEU A 1 148 ? 45.868 82.552 48.869 1.00 24.38 161 LEU A N 1
ATOM 923 C CA . LEU A 1 148 ? 45.597 81.513 47.886 1.00 24.57 161 LEU A CA 1
ATOM 924 C C . LEU A 1 148 ? 45.410 82.132 46.508 1.00 30.28 161 LEU A C 1
ATOM 925 O O . LEU A 1 148 ? 44.599 83.048 46.337 1.00 31.78 161 LEU A O 1
ATOM 930 N N . GLU A 1 149 ? 46.160 81.625 45.532 1.00 32.66 162 GLU A N 1
ATOM 931 C CA . GLU A 1 149 ? 46.120 82.112 44.160 1.00 36.41 162 GLU A CA 1
ATOM 932 C C . GLU A 1 149 ? 45.532 81.045 43.247 1.00 35.03 162 GLU A C 1
ATOM 933 O O . GLU A 1 149 ? 45.904 79.870 43.334 1.00 33.27 162 GLU A O 1
ATOM 939 N N . LEU A 1 150 ? 44.628 81.466 42.368 1.00 38.10 163 LEU A N 1
ATOM 940 C CA . LEU A 1 150 ? 43.965 80.582 41.421 1.00 35.38 163 LEU A CA 1
ATOM 941 C C . LEU A 1 150 ? 44.743 80.545 40.111 1.00 38.67 163 LEU A C 1
ATOM 942 O O . LEU A 1 150 ? 45.273 81.566 39.663 1.00 42.02 163 LEU A O 1
ATOM 947 N N . GLU A 1 151 ? 44.810 79.364 39.495 1.00 44.59 164 GLU A N 1
ATOM 948 C CA . GLU A 1 151 ? 45.505 79.230 38.219 1.00 48.09 164 GLU A CA 1
ATOM 949 C C . GLU A 1 151 ? 44.982 78.015 37.468 1.00 41.26 164 GLU A C 1
ATOM 950 O O . GLU A 1 151 ? 44.926 76.914 38.025 1.00 40.22 164 GLU A O 1
ATOM 956 N N . ALA A 1 152 ? 44.610 78.220 36.205 1.00 41.64 165 ALA A N 1
ATOM 957 C CA . ALA A 1 152 ? 44.272 77.136 35.290 1.00 38.17 165 ALA A CA 1
ATOM 958 C C . ALA A 1 152 ? 45.511 76.833 34.454 1.00 40.64 165 ALA A C 1
ATOM 959 O O . ALA A 1 152 ? 45.942 77.664 33.647 1.00 39.94 165 ALA A O 1
ATOM 961 N N . MET A 1 153 ? 46.081 75.653 34.651 1.00 41.23 166 MET A N 1
ATOM 962 C CA . MET A 1 153 ? 47.346 75.317 34.007 1.00 38.78 166 MET A CA 1
ATOM 963 C C . MET A 1 153 ? 47.119 74.982 32.536 1.00 38.27 166 MET A C 1
ATOM 964 O O . MET A 1 153 ? 46.276 74.136 32.222 1.00 33.72 166 MET A O 1
ATOM 969 N N . PRO A 1 154 ? 47.845 75.615 31.618 1.00 39.87 167 PRO A N 1
ATOM 970 C CA . PRO A 1 154 ? 47.642 75.338 30.194 1.00 39.20 167 PRO A CA 1
ATOM 971 C C . PRO A 1 154 ? 48.143 73.953 29.814 1.00 38.66 167 PRO A C 1
ATOM 972 O O . PRO A 1 154 ? 48.883 73.300 30.554 1.00 42.62 167 PRO A O 1
ATOM 976 N N . GLU A 1 155 ? 47.722 73.509 28.627 1.00 36.63 168 GLU A N 1
ATOM 977 C CA . GLU A 1 155 ? 48.135 72.198 28.135 1.00 36.79 168 GLU A CA 1
ATOM 978 C C . GLU A 1 155 ? 49.641 72.124 27.928 1.00 40.92 168 GLU A C 1
ATOM 979 O O . GLU A 1 155 ? 50.228 71.041 28.033 1.00 42.37 168 GLU A O 1
ATOM 985 N N . THR A 1 156 ? 50.280 73.257 27.624 1.00 40.95 169 THR A N 1
ATOM 986 C CA . THR A 1 156 ? 51.729 73.266 27.456 1.00 44.75 169 THR A CA 1
ATOM 987 C C . THR A 1 156 ? 52.443 72.935 28.758 1.00 50.30 169 THR A C 1
ATOM 988 O O . THR A 1 156 ? 53.502 72.297 28.742 1.00 56.89 169 THR A O 1
ATOM 992 N N . MET A 1 157 ? 51.884 73.358 29.894 1.00 47.51 170 MET A N 1
ATOM 993 C CA . MET A 1 157 ? 52.481 73.012 31.178 1.00 50.04 170 MET A CA 1
ATOM 994 C C . MET A 1 157 ? 52.211 71.555 31.535 1.00 45.95 170 MET A C 1
ATOM 995 O O . MET A 1 157 ? 53.068 70.883 32.119 1.00 42.42 170 MET A O 1
ATOM 1000 N N . LEU A 1 158 ? 51.027 71.048 31.184 1.00 43.09 171 LEU A N 1
ATOM 1001 C CA . LEU A 1 158 ? 50.692 69.660 31.477 1.00 38.71 171 LEU A CA 1
ATOM 1002 C C . LEU A 1 158 ? 51.423 68.681 30.572 1.00 44.03 171 LEU A C 1
ATOM 1003 O O . LEU A 1 158 ? 51.424 67.478 30.854 1.00 44.19 171 LEU A O 1
ATOM 1008 N N . GLY A 1 159 ? 52.030 69.162 29.491 1.00 43.53 172 GLY A N 1
ATOM 1009 C CA . GLY A 1 159 ? 52.699 68.287 28.551 1.00 44.67 172 GLY A CA 1
ATOM 1010 C C . GLY A 1 159 ? 54.183 68.560 28.425 1.00 48.95 172 GLY A C 1
ATOM 1011 O O . GLY A 1 159 ? 54.849 67.998 27.551 1.00 49.88 172 GLY A O 1
ATOM 1012 N N . ASP A 1 160 ? 54.714 69.418 29.293 1.00 51.70 173 ASP A N 1
ATOM 1013 C CA . ASP A 1 160 ? 56.128 69.787 29.248 1.00 55.32 173 ASP A CA 1
ATOM 1014 C C . ASP A 1 160 ? 56.967 68.579 29.641 1.00 55.55 173 ASP A C 1
ATOM 1015 O O . ASP A 1 160 ? 57.199 68.323 30.825 1.00 51.70 173 ASP A O 1
ATOM 1020 N N . THR A 1 161 ? 57.429 67.829 28.644 1.00 60.83 174 THR A N 1
ATOM 1021 C CA . THR A 1 161 ? 58.237 66.641 28.876 1.00 62.98 174 THR A CA 1
ATOM 1022 C C . THR A 1 161 ? 59.728 66.940 28.949 1.00 65.31 174 THR A C 1
ATOM 1023 O O . THR A 1 161 ? 60.528 66.003 29.030 1.00 64.38 174 THR A O 1
ATOM 1027 N N . SER A 1 162 ? 60.119 68.212 28.912 1.00 65.33 175 SER A N 1
ATOM 1028 C CA . SER A 1 162 ? 61.520 68.558 29.080 1.00 65.57 175 SER A CA 1
ATOM 1029 C C . SER A 1 162 ? 61.976 68.205 30.491 1.00 61.91 175 SER A C 1
ATOM 1030 O O . SER A 1 162 ? 61.176 68.096 31.424 1.00 57.24 175 SER A O 1
ATOM 1033 N N . ILE A 1 163 ? 63.280 68.022 30.641 1.00 64.50 176 ILE A N 1
ATOM 1034 C CA . ILE A 1 163 ? 63.849 67.534 31.891 1.00 63.15 176 ILE A CA 1
ATOM 1035 C C . ILE A 1 163 ? 64.283 68.714 32.748 1.00 67.70 176 ILE A C 1
ATOM 1036 O O . ILE A 1 163 ? 65.013 69.600 32.286 1.00 69.16 176 ILE A O 1
ATOM 1041 N N . GLY A 1 164 ? 63.851 68.710 34.002 1.00 67.77 177 GLY A N 1
ATOM 1042 C CA . GLY A 1 164 ? 64.066 69.812 34.916 1.00 69.24 177 GLY A CA 1
ATOM 1043 C C . GLY A 1 164 ? 65.358 69.718 35.698 1.00 72.74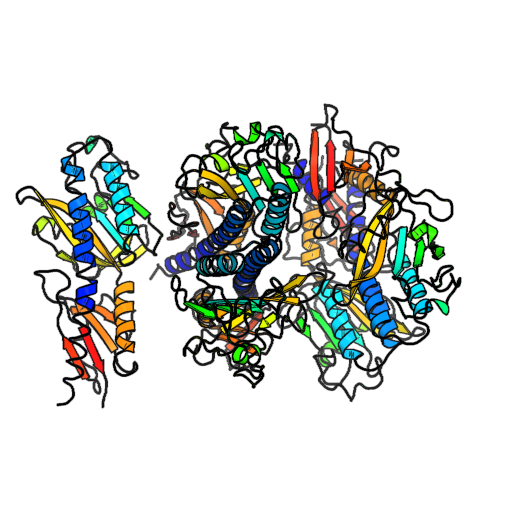 177 GLY A C 1
ATOM 1044 O O . GLY A 1 164 ? 66.354 69.146 35.243 1.00 74.48 177 GLY A O 1
ATOM 1045 N N . SER A 1 165 ? 65.335 70.288 36.904 1.00 78.51 178 SER A N 1
ATOM 1046 C CA . SER A 1 165 ? 66.555 70.403 37.696 1.00 80.77 178 SER A CA 1
ATOM 1047 C C . SER A 1 165 ? 66.986 69.056 38.264 1.00 78.71 178 SER A C 1
ATOM 1048 O O . SER A 1 165 ? 68.184 68.759 38.327 1.00 80.13 178 SER A O 1
ATOM 1051 N N . ASN A 1 166 ? 66.028 68.226 38.673 1.00 71.69 179 ASN A N 1
ATOM 1052 C CA . ASN A 1 166 ? 66.315 66.975 39.363 1.00 68.81 179 ASN A CA 1
ATOM 1053 C C . ASN A 1 166 ? 66.591 65.810 38.421 1.00 67.85 179 ASN A C 1
ATOM 1054 O O . ASN A 1 166 ? 66.821 64.693 38.896 1.00 67.44 179 ASN A O 1
ATOM 1059 N N . GLY A 1 167 ? 66.582 66.034 37.109 1.00 66.27 180 GLY A N 1
ATOM 1060 C CA . GLY A 1 167 ? 66.759 64.963 36.155 1.00 64.85 180 GLY A CA 1
ATOM 1061 C C . GLY A 1 167 ? 65.484 64.258 35.750 1.00 63.67 180 GLY A C 1
ATOM 1062 O O . GLY A 1 167 ? 65.521 63.415 34.844 1.00 69.61 180 GLY A O 1
ATOM 1063 N N . ALA A 1 168 ? 64.363 64.569 36.390 1.00 58.59 181 ALA A N 1
ATOM 1064 C CA . ALA A 1 168 ? 63.060 64.059 35.999 1.00 52.61 181 ALA A CA 1
ATOM 1065 C C . ALA A 1 168 ? 62.351 65.072 35.108 1.00 53.70 181 ALA A C 1
ATOM 1066 O O . ALA A 1 168 ? 62.680 66.262 35.096 1.00 53.06 181 ALA A O 1
ATOM 1068 N N . ALA A 1 169 ? 61.371 64.585 34.355 1.00 52.19 182 ALA A N 1
ATOM 1069 C CA . ALA A 1 169 ? 60.600 65.462 33.488 1.00 48.60 182 ALA A CA 1
ATOM 1070 C C . ALA A 1 169 ? 59.815 66.473 34.316 1.00 50.75 182 ALA A C 1
ATOM 1071 O O . ALA A 1 169 ? 59.382 66.192 35.437 1.00 53.86 182 ALA A O 1
ATOM 1073 N N A LYS A 1 170 ? 59.628 67.667 33.747 0.36 50.89 183 LYS A N 1
ATOM 1074 N N B LYS A 1 170 ? 59.637 67.667 33.744 0.64 50.87 183 LYS A N 1
ATOM 1075 C CA A LYS A 1 170 ? 58.770 68.662 34.380 0.36 49.28 183 LYS A CA 1
ATOM 1076 C CA B LYS A 1 170 ? 58.994 68.760 34.465 0.64 49.73 183 LYS A CA 1
ATOM 1077 C C A LYS A 1 170 ? 57.315 68.219 34.432 0.36 45.88 183 LYS A C 1
ATOM 1078 C C B LYS A 1 170 ? 57.540 68.462 34.804 0.64 45.96 183 LYS A C 1
ATOM 1079 O O A LYS A 1 170 ? 56.499 68.889 35.075 0.36 44.23 183 LYS A O 1
ATOM 1080 O O B LYS A 1 170 ? 57.012 69.039 35.760 0.64 43.67 183 LYS A O 1
ATOM 1091 N N A ASN A 1 171 ? 56.977 67.114 33.773 0.36 44.89 184 ASN A N 1
ATOM 1092 N N B ASN A 1 171 ? 56.881 67.583 34.050 0.64 44.68 184 ASN A N 1
ATOM 1093 C CA A ASN A 1 171 ? 55.639 66.546 33.772 0.36 42.04 184 ASN A CA 1
ATOM 1094 C CA B ASN A 1 171 ? 55.487 67.238 34.289 0.64 42.52 184 ASN A CA 1
ATOM 1095 C C A ASN A 1 171 ? 55.451 65.466 34.828 0.36 42.10 184 ASN A C 1
ATOM 1096 C C B ASN A 1 171 ? 55.329 65.888 34.981 0.64 41.87 184 ASN A C 1
ATOM 1097 O O A ASN A 1 171 ? 54.350 64.917 34.940 0.36 41.71 184 ASN A O 1
ATOM 1098 O O B ASN A 1 171 ? 54.241 65.303 34.941 0.64 42.43 184 ASN A O 1
ATOM 1107 N N A ARG A 1 172 ? 56.494 65.153 35.601 0.36 42.63 185 ARG A N 1
ATOM 1108 N N B ARG A 1 172 ? 56.394 65.380 35.607 0.64 42.35 185 ARG A N 1
ATOM 1109 C CA A ARG A 1 172 ? 56.430 64.009 36.504 0.36 41.02 185 ARG A CA 1
ATOM 1110 C CA B ARG A 1 172 ? 56.292 64.114 36.326 0.64 41.31 185 ARG A CA 1
ATOM 1111 C C A ARG A 1 172 ? 55.376 64.190 37.588 0.36 38.74 185 ARG A C 1
ATOM 1112 C C B ARG A 1 172 ? 55.329 64.217 37.501 0.64 38.84 185 ARG A C 1
ATOM 1113 O O A ARG A 1 172 ? 54.780 63.204 38.036 0.36 37.98 185 ARG A O 1
ATOM 1114 O O B ARG A 1 172 ? 54.768 63.206 37.935 0.64 37.78 185 ARG A O 1
ATOM 1129 N N . TRP A 1 173 ? 55.124 65.428 38.023 1.00 37.17 186 TRP A N 1
ATOM 1130 C CA . TRP A 1 173 ? 54.150 65.629 39.093 1.00 28.12 186 TRP A CA 1
ATOM 1131 C C . TRP A 1 173 ? 52.746 65.219 38.665 1.00 30.74 186 TRP A C 1
ATOM 1132 O O . TRP A 1 173 ? 51.910 64.895 39.516 1.00 32.32 186 TRP A O 1
ATOM 1143 N N . LEU A 1 174 ? 52.470 65.216 37.361 1.00 34.84 187 LEU A N 1
ATOM 1144 C CA . LEU A 1 174 ? 51.188 64.763 36.835 1.00 32.90 187 LEU A CA 1
ATOM 1145 C C . LEU A 1 174 ? 51.272 63.402 36.157 1.00 33.79 187 LEU A C 1
ATOM 1146 O O . LEU A 1 174 ? 50.371 62.574 36.326 1.00 38.86 187 LEU A O 1
ATOM 1151 N N . THR A 1 175 ? 52.345 63.139 35.404 1.00 35.40 188 THR A N 1
ATOM 1152 C CA . THR A 1 175 ? 52.415 61.922 34.606 1.00 37.02 188 THR A CA 1
ATOM 1153 C C . THR A 1 175 ? 52.761 60.684 35.423 1.00 37.24 188 THR A C 1
ATOM 1154 O O . THR A 1 175 ? 52.424 59.576 34.997 1.00 39.91 188 THR A O 1
ATOM 1158 N N A CYS A 1 176 ? 53.445 60.833 36.566 0.71 38.87 189 CYS A N 1
ATOM 1159 N N B CYS A 1 176 ? 53.391 60.848 36.586 0.29 39.43 189 CYS A N 1
ATOM 1160 C CA A CYS A 1 176 ? 53.766 59.655 37.375 0.71 42.68 189 CYS A CA 1
ATOM 1161 C CA B CYS A 1 176 ? 53.779 59.670 37.366 0.29 42.76 189 CYS A CA 1
ATOM 1162 C C A CYS A 1 176 ? 52.522 58.918 37.833 0.71 44.20 189 CYS A C 1
ATOM 1163 C C B CYS A 1 176 ? 52.573 58.913 37.911 0.29 43.86 189 CYS A C 1
ATOM 1164 O O A CYS A 1 176 ? 52.425 57.703 37.580 0.71 45.95 189 CYS A O 1
ATOM 1165 O O B CYS A 1 176 ? 52.553 57.671 37.800 0.29 45.58 189 CYS A O 1
ATOM 1170 N N . PRO A 1 177 ? 51.545 59.546 38.495 1.00 42.58 190 PRO A N 1
ATOM 1171 C CA . PRO A 1 177 ? 50.362 58.777 38.906 1.00 43.71 190 PRO A CA 1
ATOM 1172 C C . PRO A 1 177 ? 49.506 58.323 37.736 1.00 48.38 190 PRO A C 1
ATOM 1173 O O . PRO A 1 177 ? 48.840 57.286 37.841 1.00 50.82 190 PRO A O 1
ATOM 1177 N N . GLN A 1 178 ? 49.503 59.066 36.626 1.00 49.07 191 GLN A N 1
ATOM 1178 C CA . GLN A 1 178 ? 48.731 58.647 35.459 1.00 50.09 191 GLN A CA 1
ATOM 1179 C C . GLN A 1 178 ? 49.311 57.382 34.836 1.00 45.48 191 GLN A C 1
ATOM 1180 O O . GLN A 1 178 ? 48.567 56.458 34.487 1.00 45.75 191 GLN A O 1
ATOM 1186 N N . ASP A 1 179 ? 50.635 57.322 34.691 1.00 44.32 192 ASP A N 1
ATOM 1187 C CA . ASP A 1 179 ? 51.273 56.197 34.020 1.00 45.90 192 ASP A CA 1
ATOM 1188 C C . ASP A 1 179 ? 51.376 54.957 34.898 1.00 46.71 192 ASP A C 1
ATOM 1189 O O . ASP A 1 179 ? 51.531 53.852 34.366 1.00 48.56 192 ASP A O 1
ATOM 1194 N N . THR A 1 180 ? 51.294 55.107 36.221 1.00 45.35 193 THR A N 1
ATOM 1195 C CA . THR A 1 180 ? 51.465 53.987 37.135 1.00 44.10 193 THR A CA 1
ATOM 1196 C C . THR A 1 180 ? 50.197 53.609 37.887 1.00 44.39 193 THR A C 1
ATOM 1197 O O . THR A 1 180 ? 50.176 52.553 38.530 1.00 51.03 193 THR A O 1
ATOM 1201 N N . ALA A 1 181 ? 49.151 54.436 37.830 1.00 42.48 194 ALA A N 1
ATOM 1202 C CA . ALA A 1 181 ? 47.889 54.208 38.535 1.00 41.13 194 ALA A CA 1
ATOM 1203 C C . ALA A 1 181 ? 48.080 54.075 40.043 1.00 44.84 194 ALA A C 1
ATOM 1204 O O . ALA A 1 181 ? 47.255 53.458 40.725 1.00 52.85 194 ALA A O 1
ATOM 1206 N N . ARG A 1 182 ? 49.154 54.650 40.579 1.00 37.73 195 ARG A N 1
ATOM 1207 C CA . ARG A 1 182 ? 49.433 54.604 42.006 1.00 41.17 195 ARG A CA 1
ATOM 1208 C C . ARG A 1 182 ? 49.958 55.960 42.453 1.00 39.26 195 ARG A C 1
ATOM 1209 O O . ARG A 1 182 ? 50.353 56.797 41.637 1.00 37.75 195 ARG A O 1
ATOM 1217 N N . THR A 1 183 ? 49.954 56.170 43.766 1.00 38.65 196 THR A N 1
ATOM 1218 C CA . THR A 1 183 ? 50.449 57.419 44.323 1.00 39.76 196 THR A CA 1
ATOM 1219 C C . THR A 1 183 ? 51.956 57.535 44.129 1.00 43.25 196 THR A C 1
ATOM 1220 O O . THR A 1 183 ? 52.676 56.535 44.051 1.00 48.55 196 THR A O 1
ATOM 1224 N N . CYS A 1 184 ? 52.432 58.775 44.048 1.00 39.31 197 CYS A N 1
ATOM 1225 C CA . CYS A 1 184 ? 53.843 59.059 43.830 1.00 40.30 197 CYS A CA 1
ATOM 1226 C C . CYS A 1 184 ? 54.333 60.086 44.837 1.00 37.26 197 CYS A C 1
ATOM 1227 O O . CYS A 1 184 ? 53.660 61.088 45.097 1.00 35.47 197 CYS A O 1
ATOM 1230 N N . MET A 1 185 ? 55.510 59.829 45.403 1.00 41.08 198 MET A N 1
ATOM 1231 C CA . MET A 1 185 ? 56.228 60.803 46.215 1.00 39.92 198 MET A CA 1
ATOM 1232 C C . MET A 1 185 ? 57.350 61.367 45.354 1.00 39.84 198 MET A C 1
ATOM 1233 O O . MET A 1 185 ? 58.358 60.694 45.114 1.00 40.02 198 MET A O 1
ATOM 1238 N N . LEU A 1 186 ? 57.173 62.597 44.889 1.00 40.36 199 LEU A N 1
ATOM 1239 C CA . LEU A 1 186 ? 58.055 63.145 43.873 1.00 40.36 199 LEU A CA 1
ATOM 1240 C C . LEU A 1 186 ? 59.316 63.737 44.483 1.00 35.96 199 LEU A C 1
ATOM 1241 O O . LEU A 1 186 ? 59.283 64.344 45.557 1.00 38.47 199 LEU A O 1
ATOM 1246 N N . GLU A 1 187 ? 60.429 63.553 43.780 1.00 36.33 200 GLU A N 1
ATOM 1247 C CA . GLU A 1 187 ? 61.698 64.096 44.224 1.00 40.61 200 GLU A CA 1
ATOM 1248 C C . GLU A 1 187 ? 61.650 65.624 44.219 1.00 38.08 200 GLU A C 1
ATOM 1249 O O . GLU A 1 187 ? 60.898 66.226 43.447 1.00 32.33 200 GLU A O 1
ATOM 1255 N N . PRO A 1 188 ? 62.431 66.269 45.084 1.00 37.92 201 PRO A N 1
ATOM 1256 C CA . PRO A 1 188 ? 62.442 67.736 45.123 1.00 39.34 201 PRO A CA 1
ATOM 1257 C C . PRO A 1 188 ? 62.752 68.336 43.760 1.00 40.83 201 PRO A C 1
ATOM 1258 O O . PRO A 1 188 ? 63.762 68.014 43.130 1.00 43.42 201 PRO A O 1
ATOM 1262 N N . TYR A 1 189 ? 61.859 69.209 43.301 1.00 35.00 202 TYR A N 1
ATOM 1263 C CA . TYR A 1 189 ? 62.026 69.909 42.039 1.00 36.54 202 TYR A CA 1
ATOM 1264 C C . TYR A 1 189 ? 61.674 71.375 42.243 1.00 38.05 202 TYR A C 1
ATOM 1265 O O . TYR A 1 189 ? 60.937 71.737 43.164 1.00 35.73 202 TYR A O 1
ATOM 1274 N N . LEU A 1 190 ? 62.217 72.221 41.376 1.00 37.70 203 LEU A N 1
ATOM 1275 C CA . LEU A 1 190 ? 61.955 73.653 41.420 1.00 41.12 203 LEU A CA 1
ATOM 1276 C C . LEU A 1 190 ? 60.873 73.971 40.397 1.00 43.42 203 LEU A C 1
ATOM 1277 O O . LEU A 1 190 ? 61.091 73.848 39.186 1.00 48.30 203 LEU A O 1
ATOM 1282 N N . ASP A 1 191 ? 59.709 74.373 40.890 1.00 39.81 204 ASP A N 1
ATOM 1283 C CA . ASP A 1 191 ? 58.552 74.665 40.063 1.00 42.20 204 ASP A CA 1
ATOM 1284 C C . ASP A 1 191 ? 58.460 76.162 39.789 1.00 45.71 204 ASP A C 1
ATOM 1285 O O . ASP A 1 191 ? 59.124 76.982 40.426 1.00 32.20 204 ASP A O 1
ATOM 1290 N N . GLU A 1 192 ? 57.620 76.512 38.819 1.00 46.82 205 GLU A N 1
ATOM 1291 C CA . GLU A 1 192 ? 57.351 77.900 38.463 1.00 55.54 205 GLU A CA 1
ATOM 1292 C C . GLU A 1 192 ? 55.895 78.207 38.785 1.00 53.78 205 GLU A C 1
ATOM 1293 O O . GLU A 1 192 ? 54.987 77.630 38.178 1.00 53.74 205 GLU A O 1
ATOM 1299 N N . VAL A 1 193 ? 55.677 79.105 39.744 1.00 46.32 206 VAL A N 1
ATOM 1300 C CA . VAL A 1 193 ? 54.342 79.457 40.221 1.00 44.46 206 VAL A CA 1
ATOM 1301 C C . VAL A 1 193 ? 54.216 80.973 40.141 1.00 47.97 206 VAL A C 1
ATOM 1302 O O . VAL A 1 193 ? 54.723 81.691 41.012 1.00 45.24 206 VAL A O 1
ATOM 1306 N N . ASN A 1 194 ? 53.539 81.464 39.103 1.00 50.98 207 ASN A N 1
ATOM 1307 C CA . ASN A 1 194 ? 53.274 82.893 38.922 1.00 53.65 207 ASN A CA 1
ATOM 1308 C C . ASN A 1 194 ? 54.569 83.704 38.951 1.00 52.10 207 ASN A C 1
ATOM 1309 O O . ASN A 1 194 ? 54.694 84.703 39.662 1.00 55.50 207 ASN A O 1
ATOM 1314 N N . GLY A 1 195 ? 55.545 83.258 38.163 1.00 51.04 208 GLY A N 1
ATOM 1315 C CA . GLY A 1 195 ? 56.822 83.931 38.074 1.00 51.21 208 GLY A CA 1
ATOM 1316 C C . GLY A 1 195 ? 57.785 83.650 39.206 1.00 51.46 208 GLY A C 1
ATOM 1317 O O . GLY A 1 195 ? 58.887 84.213 39.210 1.00 58.05 208 GLY A O 1
ATOM 1318 N N . ARG A 1 196 ? 57.415 82.801 40.160 1.00 44.79 209 ARG A N 1
ATOM 1319 C CA . ARG A 1 196 ? 58.254 82.490 41.308 1.00 45.43 209 ARG A CA 1
ATOM 1320 C C . ARG A 1 196 ? 58.821 81.083 41.174 1.00 46.40 209 ARG A C 1
ATOM 1321 O O . ARG A 1 196 ? 58.096 80.144 40.830 1.00 41.51 209 ARG A O 1
ATOM 1329 N N A GLN A 1 197 ? 60.111 80.936 41.462 0.46 48.58 210 GLN A N 1
ATOM 1330 N N B GLN A 1 197 ? 60.122 80.952 41.423 0.54 48.68 210 GLN A N 1
ATOM 1331 C CA A GLN A 1 197 ? 60.762 79.630 41.453 0.46 48.23 210 GLN A CA 1
ATOM 1332 C CA B GLN A 1 197 ? 60.781 79.655 41.487 0.54 48.23 210 GLN A CA 1
ATOM 1333 C C A GLN A 1 197 ? 60.722 79.062 42.868 0.46 46.60 210 GLN A C 1
ATOM 1334 C C B GLN A 1 197 ? 60.646 79.117 42.906 0.54 46.47 210 GLN A C 1
ATOM 1335 O O A GLN A 1 197 ? 61.379 79.585 43.774 0.46 49.22 210 GLN A O 1
ATOM 1336 O O B GLN A 1 197 ? 61.166 79.718 43.852 0.54 49.07 210 GLN A O 1
ATOM 1347 N N . VAL A 1 198 ? 59.948 77.996 43.056 1.00 41.68 211 VAL A N 1
ATOM 1348 C CA . VAL A 1 198 ? 59.700 77.400 44.365 1.00 41.74 211 VAL A CA 1
ATOM 1349 C C . VAL A 1 198 ? 60.245 75.977 44.368 1.00 39.75 211 VAL A C 1
ATOM 1350 O O . VAL A 1 198 ? 59.867 75.159 43.520 1.00 38.64 211 VAL A O 1
ATOM 1354 N N . LEU A 1 199 ? 61.126 75.685 45.322 1.00 40.59 212 LEU A N 1
ATOM 1355 C CA . LEU A 1 199 ? 61.631 74.333 45.514 1.00 44.58 212 LEU A CA 1
ATOM 1356 C C . LEU A 1 199 ? 60.612 73.522 46.305 1.00 39.87 212 LEU A C 1
ATOM 1357 O O . LEU A 1 199 ? 60.190 73.934 47.390 1.00 36.56 212 LEU A O 1
ATOM 1362 N N . MET A 1 200 ? 60.215 72.372 45.766 1.00 38.18 213 MET A N 1
ATOM 1363 C CA . MET A 1 200 ? 59.094 71.649 46.349 1.00 34.82 213 MET A CA 1
ATOM 1364 C C . MET A 1 200 ? 59.181 70.167 46.014 1.00 33.95 213 MET A C 1
ATOM 1365 O O . MET A 1 200 ? 59.844 69.758 45.057 1.00 33.95 213 MET A O 1
ATOM 1370 N N . THR A 1 201 ? 58.495 69.372 46.832 1.00 32.30 214 THR A N 1
ATOM 1371 C CA . THR A 1 201 ? 58.154 67.992 46.533 1.00 30.51 214 THR A CA 1
ATOM 1372 C C . THR A 1 201 ? 56.636 67.870 46.525 1.00 27.51 214 THR A C 1
ATOM 1373 O O . THR A 1 201 ? 55.925 68.746 47.023 1.00 30.78 214 THR A O 1
ATOM 1377 N N . SER A 1 202 ? 56.133 66.779 45.950 1.00 27.25 215 SER A N 1
ATOM 1378 C CA . SER A 1 202 ? 54.696 66.642 45.761 1.00 30.92 215 SER A CA 1
ATOM 1379 C C . SER A 1 202 ? 54.226 65.241 46.121 1.00 31.69 215 SER A C 1
ATOM 1380 O O . SER A 1 202 ? 54.937 64.256 45.903 1.00 27.82 215 SER A O 1
ATOM 1383 N N . ILE A 1 203 ? 53.021 65.171 46.681 1.00 30.98 216 ILE A N 1
ATOM 1384 C CA . ILE A 1 203 ? 52.307 63.921 46.912 1.00 35.00 216 ILE A CA 1
ATOM 1385 C C . ILE A 1 203 ? 51.193 63.851 45.877 1.00 35.09 216 ILE A C 1
ATOM 1386 O O . ILE A 1 203 ? 50.175 64.546 45.998 1.00 34.93 216 ILE A O 1
ATOM 1391 N N . ALA A 1 204 ? 51.380 63.020 44.857 1.00 34.74 217 ALA A N 1
ATOM 1392 C CA . ALA A 1 204 ? 50.448 62.923 43.742 1.00 32.35 217 ALA A CA 1
ATOM 1393 C C . ALA A 1 204 ? 49.568 61.692 43.918 1.00 33.33 217 ALA A C 1
ATOM 1394 O O . ALA A 1 204 ? 50.070 60.563 43.930 1.00 36.10 217 ALA A O 1
ATOM 1396 N N . LEU A 1 205 ? 48.261 61.912 44.045 1.00 30.82 218 LEU A N 1
ATOM 1397 C CA . LEU A 1 205 ? 47.294 60.836 44.186 1.00 29.07 218 LEU A CA 1
ATOM 1398 C C . LEU A 1 205 ? 46.513 60.667 42.896 1.00 33.83 218 LEU A C 1
ATOM 1399 O O . LEU A 1 205 ? 45.993 61.655 42.359 1.00 37.95 218 LEU A O 1
ATOM 1404 N N . PRO A 1 206 ? 46.407 59.450 42.366 1.00 31.17 219 PRO A N 1
ATOM 1405 C CA . PRO A 1 206 ? 45.588 59.235 41.170 1.00 32.47 219 PRO A CA 1
ATOM 1406 C C . PRO A 1 206 ? 44.137 58.944 41.524 1.00 36.56 219 PRO A C 1
ATOM 1407 O O . PRO A 1 206 ? 43.828 58.221 42.472 1.00 45.26 219 PRO A O 1
ATOM 1411 N N . LEU A 1 207 ? 43.235 59.536 40.746 1.00 34.42 220 LEU A N 1
ATOM 1412 C CA . LEU A 1 207 ? 41.802 59.289 40.864 1.00 31.83 220 LEU A CA 1
ATOM 1413 C C . LEU A 1 207 ? 41.429 58.207 39.860 1.00 31.22 220 LEU A C 1
ATOM 1414 O O . LEU A 1 207 ? 41.512 58.422 38.647 1.00 32.22 220 LEU A O 1
ATOM 1419 N N . LEU A 1 208 ? 41.008 57.052 40.361 1.00 33.46 221 LEU A N 1
ATOM 1420 C CA . LEU A 1 208 ? 40.793 55.879 39.527 1.00 40.94 221 LEU A CA 1
ATOM 1421 C C . LEU A 1 208 ? 39.318 55.498 39.495 1.00 43.99 221 LEU A C 1
ATOM 1422 O O . LEU A 1 208 ? 38.632 55.529 40.522 1.00 43.40 221 LEU A O 1
ATOM 1427 N N . GLU A 1 209 ? 38.839 55.153 38.302 1.00 51.27 222 GLU A N 1
ATOM 1428 C CA . GLU A 1 209 ? 37.510 54.586 38.095 1.00 56.68 222 GLU A CA 1
ATOM 1429 C C . GLU A 1 209 ? 37.694 53.246 37.396 1.00 57.20 222 GLU A C 1
ATOM 1430 O O . GLU A 1 209 ? 38.075 53.205 36.221 1.00 56.70 222 GLU A O 1
ATOM 1436 N N . HIS A 1 210 ? 37.428 52.155 38.119 1.00 59.46 223 HIS A N 1
ATOM 1437 C CA . HIS A 1 210 ? 37.629 50.796 37.611 1.00 63.76 223 HIS A CA 1
ATOM 1438 C C . HIS A 1 210 ? 39.067 50.593 37.138 1.00 58.16 223 HIS A C 1
ATOM 1439 O O . HIS A 1 210 ? 39.320 50.050 36.060 1.00 57.49 223 HIS A O 1
ATOM 1446 N N . GLY A 1 211 ? 40.017 51.041 37.953 1.00 54.30 224 GLY A N 1
ATOM 1447 C CA . GLY A 1 211 ? 41.417 50.918 37.610 1.00 53.81 224 GLY A CA 1
ATOM 1448 C C . GLY A 1 211 ? 41.917 51.875 36.553 1.00 55.45 224 GLY A C 1
ATOM 1449 O O . GLY A 1 211 ? 43.100 51.810 36.196 1.00 56.48 224 GLY A O 1
ATOM 1450 N N . LYS A 1 212 ? 41.070 52.763 36.043 1.00 47.99 225 LYS A N 1
ATOM 1451 C CA . LYS A 1 212 ? 41.465 53.738 35.036 1.00 46.57 225 LYS A CA 1
ATOM 1452 C C . LYS A 1 212 ? 41.649 55.101 35.689 1.00 40.95 225 LYS A C 1
ATOM 1453 O O . LYS A 1 212 ? 40.740 55.602 36.358 1.00 38.89 225 LYS A O 1
ATOM 1459 N N . VAL A 1 213 ? 42.822 55.696 35.490 1.00 37.10 226 VAL A N 1
ATOM 1460 C CA . VAL A 1 213 ? 43.139 56.994 36.076 1.00 35.56 226 VAL A CA 1
ATOM 1461 C C . VAL A 1 213 ? 42.383 58.068 35.299 1.00 41.04 226 VAL A C 1
ATOM 1462 O O . VAL A 1 213 ? 42.744 58.398 34.167 1.00 49.31 226 VAL A O 1
ATOM 1466 N N . VAL A 1 214 ? 41.330 58.614 35.908 1.00 35.91 227 VAL A N 1
ATOM 1467 C CA . VAL A 1 214 ? 40.570 59.690 35.280 1.00 33.48 227 VAL A CA 1
ATOM 1468 C C . VAL A 1 214 ? 41.119 61.070 35.624 1.00 34.32 227 VAL A C 1
ATOM 1469 O O . VAL A 1 214 ? 40.796 62.044 34.930 1.00 31.97 227 VAL A O 1
ATOM 1473 N N . GLY A 1 215 ? 41.932 61.182 36.668 1.00 34.00 228 GLY A N 1
ATOM 1474 C CA . GLY A 1 215 ? 42.483 62.465 37.062 1.00 30.46 228 GLY A CA 1
ATOM 1475 C C . GLY A 1 215 ? 43.537 62.275 38.129 1.00 31.66 228 GLY A C 1
ATOM 1476 O O . GLY A 1 215 ? 43.824 61.155 38.560 1.00 33.43 228 GLY A O 1
ATOM 1477 N N . VAL A 1 216 ? 44.116 63.395 38.555 1.00 26.39 229 VAL A N 1
ATOM 1478 C CA . VAL A 1 216 ? 45.203 63.394 39.530 1.00 26.98 229 VAL A CA 1
ATOM 1479 C C . VAL A 1 216 ? 44.956 64.500 40.546 1.00 26.96 229 VAL A C 1
ATOM 1480 O O . VAL A 1 216 ? 44.651 65.638 40.172 1.00 28.57 229 VAL A O 1
ATOM 1484 N N . VAL A 1 217 ? 45.079 64.165 41.829 1.00 31.72 230 VAL A N 1
ATOM 1485 C CA . VAL A 1 217 ? 45.075 65.138 42.916 1.00 33.66 230 VAL A CA 1
ATOM 1486 C C . VAL A 1 217 ? 46.482 65.205 43.490 1.00 34.86 230 VAL A C 1
ATOM 1487 O O . VAL A 1 217 ? 47.122 64.171 43.714 1.00 33.63 230 VAL A O 1
ATOM 1491 N N . GLY A 1 218 ? 46.967 66.421 43.723 1.00 30.86 231 GLY A N 1
ATOM 1492 C CA . GLY A 1 218 ? 48.320 66.584 44.211 1.00 29.69 231 GLY A CA 1
ATOM 1493 C C . GLY A 1 218 ? 48.484 67.625 45.298 1.00 32.80 231 GLY A C 1
ATOM 1494 O O . GLY A 1 218 ? 47.835 68.675 45.276 1.00 31.20 231 GLY A O 1
ATOM 1495 N N . LEU A 1 219 ? 49.360 67.336 46.257 1.00 29.19 232 LEU A N 1
ATOM 1496 C CA . LEU A 1 219 ? 49.672 68.245 47.352 1.00 27.07 232 LEU A CA 1
ATOM 1497 C C . LEU A 1 219 ? 51.141 68.623 47.255 1.00 29.28 232 LEU A C 1
ATOM 1498 O O . LEU A 1 219 ? 52.012 67.747 47.271 1.00 30.99 232 LEU A O 1
ATOM 1503 N N . ASP A 1 220 ? 51.413 69.920 47.149 1.00 30.75 233 ASP A N 1
ATOM 1504 C CA . ASP A 1 220 ? 52.774 70.426 47.049 1.00 32.32 233 ASP A CA 1
ATOM 1505 C C . ASP A 1 220 ? 53.274 70.833 48.427 1.00 32.82 233 ASP A C 1
ATOM 1506 O O . ASP A 1 220 ? 52.609 71.596 49.135 1.00 35.30 233 ASP A O 1
ATOM 1511 N N . ILE A 1 221 ? 54.441 70.320 48.803 1.00 32.54 234 ILE A N 1
ATOM 1512 C CA . ILE A 1 221 ? 55.074 70.629 50.078 1.00 29.67 234 ILE A CA 1
ATOM 1513 C C . ILE A 1 221 ? 56.385 71.336 49.770 1.00 30.95 234 ILE A C 1
ATOM 1514 O O . ILE A 1 221 ? 57.304 70.736 49.197 1.00 31.55 234 ILE A O 1
ATOM 1519 N N . GLY A 1 222 ? 56.471 72.612 50.134 1.00 32.48 235 GLY A N 1
ATOM 1520 C CA . GLY A 1 222 ? 57.686 73.362 49.888 1.00 34.56 235 GLY A CA 1
ATOM 1521 C C . GLY A 1 222 ? 58.830 72.887 50.763 1.00 36.58 235 GLY A C 1
ATOM 1522 O O . GLY A 1 222 ? 58.647 72.500 51.918 1.00 39.76 235 GLY A O 1
ATOM 1523 N N . LEU A 1 223 ? 60.035 72.912 50.192 1.00 34.67 236 LEU A N 1
ATOM 1524 C CA . LEU A 1 223 ? 61.217 72.502 50.939 1.00 40.26 236 LEU A CA 1
ATOM 1525 C C . LEU A 1 223 ? 61.590 73.489 52.035 1.00 45.92 236 LEU A C 1
ATOM 1526 O O . LEU A 1 223 ? 62.399 73.144 52.904 1.00 49.51 236 LEU A O 1
ATOM 1531 N N . ALA A 1 224 ? 61.028 74.700 52.016 1.00 44.21 237 ALA A N 1
ATOM 1532 C CA . ALA A 1 224 ? 61.227 75.622 53.129 1.00 44.63 237 ALA A CA 1
ATOM 1533 C C . ALA A 1 224 ? 60.575 75.092 54.399 1.00 45.51 237 ALA A C 1
ATOM 1534 O O . ALA A 1 224 ? 61.119 75.255 55.498 1.00 44.36 237 ALA A O 1
ATOM 1536 N N . ASN A 1 225 ? 59.407 74.456 54.269 1.00 47.21 238 ASN A N 1
ATOM 1537 C CA . ASN A 1 225 ? 58.792 73.800 55.418 1.00 47.05 238 ASN A CA 1
ATOM 1538 C C . ASN A 1 225 ? 59.647 72.638 55.904 1.00 47.57 238 ASN A C 1
ATOM 1539 O O . ASN A 1 225 ? 59.820 72.446 57.114 1.00 48.56 238 ASN A O 1
ATOM 1544 N N . LEU A 1 226 ? 60.191 71.850 54.973 1.00 44.19 239 LEU A N 1
ATOM 1545 C CA . LEU A 1 226 ? 61.066 70.748 55.354 1.00 40.76 239 LEU A CA 1
ATOM 1546 C C . LEU A 1 226 ? 62.371 71.254 55.954 1.00 43.27 239 LEU A C 1
ATOM 1547 O O . LEU A 1 226 ? 62.949 70.593 56.824 1.00 49.00 239 LEU A O 1
ATOM 1552 N N . GLN A 1 227 ? 62.849 72.416 55.505 1.00 42.17 240 GLN A N 1
ATOM 1553 C CA . GLN A 1 227 ? 64.031 73.013 56.117 1.00 46.14 240 GLN A CA 1
ATOM 1554 C C . GLN A 1 227 ? 63.752 73.452 57.548 1.00 45.13 240 GLN A C 1
ATOM 1555 O O . GLN A 1 227 ? 64.638 73.363 58.406 1.00 45.04 240 GLN A O 1
ATOM 1561 N N . GLN A 1 228 ? 62.532 73.920 57.826 1.00 41.99 241 GLN A N 1
ATOM 1562 C CA . GLN A 1 228 ? 62.172 74.268 59.196 1.00 42.69 241 GLN A CA 1
ATOM 1563 C C . GLN A 1 228 ? 62.074 73.031 60.079 1.00 47.22 241 GLN A C 1
ATOM 1564 O O . GLN A 1 228 ? 62.338 73.110 61.284 1.00 49.48 241 GLN A O 1
ATOM 1570 N N . LEU A 1 229 ? 61.702 71.885 59.502 1.00 46.18 242 LEU A N 1
ATOM 1571 C CA . LEU A 1 229 ? 61.664 70.647 60.276 1.00 49.27 242 LEU A CA 1
ATOM 1572 C C . LEU A 1 229 ? 63.066 70.205 60.677 1.00 51.35 242 LEU A C 1
ATOM 1573 O O . LEU A 1 229 ? 63.274 69.717 61.794 1.00 55.38 242 LEU A O 1
ATOM 1578 N N . SER A 1 230 ? 64.040 70.364 59.776 1.00 46.92 243 SER A N 1
ATOM 1579 C CA . SER A 1 230 ? 65.421 70.042 60.115 1.00 45.74 243 SER A CA 1
ATOM 1580 C C . SER A 1 230 ? 65.984 71.013 61.144 1.00 50.51 243 SER A C 1
ATOM 1581 O O . SER A 1 230 ? 66.787 70.616 61.996 1.00 53.98 243 SER A O 1
ATOM 1584 N N . VAL A 1 231 ? 65.582 72.284 61.078 1.00 49.76 244 VAL A N 1
ATOM 1585 C CA . VAL A 1 231 ? 66.031 73.258 62.067 1.00 51.94 244 VAL A CA 1
ATOM 1586 C C . VAL A 1 231 ? 65.368 72.991 63.412 1.00 54.12 244 VAL A C 1
ATOM 1587 O O . VAL A 1 231 ? 66.015 73.064 64.465 1.00 54.57 244 VAL A O 1
ATOM 1591 N N . ASN A 1 232 ? 64.072 72.670 63.400 1.00 56.16 245 ASN A N 1
ATOM 1592 C CA . ASN A 1 232 ? 63.388 72.308 64.636 1.00 65.57 245 ASN A CA 1
ATOM 1593 C C . ASN A 1 232 ? 63.917 70.999 65.206 1.00 80.08 245 ASN A C 1
ATOM 1594 O O . ASN A 1 232 ? 63.935 70.819 66.429 1.00 102.28 245 ASN A O 1
ATOM 1599 N N . GLY A 1 233 ? 64.348 70.078 64.343 1.00 65.96 246 GLY A N 1
ATOM 1600 C CA . GLY A 1 233 ? 64.985 68.868 64.828 1.00 60.57 246 GLY A CA 1
ATOM 1601 C C . GLY A 1 233 ? 66.361 69.114 65.411 1.00 59.19 246 GLY A C 1
ATOM 1602 O O . GLY A 1 233 ? 66.814 68.361 66.278 1.00 56.98 246 GLY A O 1
ATOM 1603 N N . ARG A 1 234 ? 67.044 70.167 64.954 1.00 59.79 247 ARG A N 1
ATOM 1604 C CA . ARG A 1 234 ? 68.392 70.437 65.444 1.00 62.73 247 ARG A CA 1
ATOM 1605 C C . ARG A 1 234 ? 68.373 70.926 66.887 1.00 78.42 247 ARG A C 1
ATOM 1606 O O . ARG A 1 234 ? 69.215 70.518 67.697 1.00 87.96 247 ARG A O 1
ATOM 1614 N N . ARG A 1 235 ? 67.394 71.748 67.157 1.00 86.16 248 ARG A N 1
ATOM 1615 C CA . ARG A 1 235 ? 67.153 72.344 68.425 1.00 95.08 248 ARG A CA 1
ATOM 1616 C C . ARG A 1 235 ? 66.834 71.295 69.459 1.00 96.59 248 ARG A C 1
ATOM 1617 O O . ARG A 1 235 ? 67.253 71.371 70.540 1.00 99.51 248 ARG A O 1
ATOM 1625 N N . ASP A 1 236 ? 66.032 70.337 69.112 1.00 95.37 249 ASP A N 1
ATOM 1626 C CA . ASP A 1 236 ? 65.667 69.230 69.988 1.00 97.17 249 ASP A CA 1
ATOM 1627 C C . ASP A 1 236 ? 66.833 68.272 70.201 1.00 92.65 249 ASP A C 1
ATOM 1628 O O . ASP A 1 236 ? 66.915 67.632 71.254 1.00 91.51 249 ASP A O 1
ATOM 1633 N N . LEU A 1 237 ? 67.733 68.154 69.225 1.00 88.92 250 LEU A N 1
ATOM 1634 C CA . LEU A 1 237 ? 68.841 67.211 69.322 1.00 87.83 250 LEU A CA 1
ATOM 1635 C C . LEU A 1 237 ? 69.858 67.650 70.370 1.00 93.09 250 LEU A C 1
ATOM 1636 O O . LEU A 1 237 ? 70.825 68.349 70.049 1.00 92.65 250 LEU A O 1
ATOM 1641 N N . PHE A 1 238 ? 69.632 67.254 71.623 1.00 100.89 251 PHE A N 1
ATOM 1642 C CA . PHE A 1 238 ? 70.575 67.440 72.726 1.00 105.66 251 PHE A CA 1
ATOM 1643 C C . PHE A 1 238 ? 70.935 68.903 72.966 1.00 105.28 251 PHE A C 1
ATOM 1644 O O . PHE A 1 238 ? 71.976 69.184 73.567 1.00 109.21 251 PHE A O 1
ATOM 1652 N N . ASP A 1 239 ? 70.079 69.823 72.504 1.00 96.18 252 ASP A N 1
ATOM 1653 C CA . ASP A 1 239 ? 70.207 71.275 72.649 1.00 92.01 252 ASP A CA 1
ATOM 1654 C C . ASP A 1 239 ? 71.129 71.888 71.597 1.00 84.36 252 ASP A C 1
ATOM 1655 O O . ASP A 1 239 ? 71.890 72.814 71.896 1.00 84.77 252 ASP A O 1
ATOM 1660 N N . GLY A 1 240 ? 71.070 71.376 70.369 1.00 76.36 253 GLY A N 1
ATOM 1661 C CA . GLY A 1 240 ? 71.542 72.118 69.213 1.00 72.63 253 GLY A CA 1
ATOM 1662 C C . GLY A 1 240 ? 73.017 72.055 68.891 1.00 70.10 253 GLY A C 1
ATOM 1663 O O . GLY A 1 240 ? 73.502 72.898 68.131 1.00 71.21 253 GLY A O 1
ATOM 1664 N N . GLN A 1 241 ? 73.754 71.082 69.424 1.00 71.71 254 GLN A N 1
ATOM 1665 C CA . GLN A 1 241 ? 75.177 70.989 69.117 1.00 74.65 254 GLN A CA 1
ATOM 1666 C C . GLN A 1 241 ? 75.458 70.273 67.804 1.00 72.06 254 GLN A C 1
ATOM 1667 O O . GLN A 1 241 ? 76.592 70.334 67.317 1.00 72.23 254 GLN A O 1
ATOM 1673 N N . GLY A 1 242 ? 74.465 69.600 67.222 1.00 65.93 255 GLY A N 1
ATOM 1674 C CA . GLY A 1 242 ? 74.640 68.860 66.002 1.00 61.40 255 GLY A CA 1
ATOM 1675 C C . GLY A 1 242 ? 73.851 69.437 64.844 1.00 61.48 255 GLY A C 1
ATOM 1676 O O . GLY A 1 242 ? 73.409 70.593 64.865 1.00 62.94 255 GLY A O 1
ATOM 1677 N N . GLN A 1 243 ? 73.676 68.615 63.811 1.00 58.39 256 GLN A N 1
ATOM 1678 C CA . GLN A 1 243 ? 72.944 69.005 62.616 1.00 55.70 256 GLN A CA 1
ATOM 1679 C C . GLN A 1 243 ? 71.949 67.913 62.247 1.00 56.92 256 GLN A C 1
ATOM 1680 O O . GLN A 1 243 ? 72.104 66.748 62.621 1.00 58.69 256 GLN A O 1
ATOM 1686 N N . VAL A 1 244 ? 70.918 68.307 61.502 1.00 54.12 257 VAL A N 1
ATOM 1687 C CA . VAL A 1 244 ? 69.845 67.409 61.092 1.00 47.88 257 VAL A CA 1
ATOM 1688 C C . VAL A 1 244 ? 69.590 67.609 59.605 1.00 51.50 257 VAL A C 1
ATOM 1689 O O . VAL A 1 244 ? 69.426 68.745 59.146 1.00 55.92 257 VAL A O 1
ATOM 1693 N N . SER A 1 245 ? 69.556 66.508 58.856 1.00 45.44 258 SER A N 1
ATOM 1694 C CA . SER A 1 245 ? 69.311 66.544 57.423 1.00 41.62 258 SER A CA 1
ATOM 1695 C C . SER A 1 245 ? 68.260 65.508 57.052 1.00 43.29 258 SER A C 1
ATOM 1696 O O . SER A 1 245 ? 68.177 64.437 57.660 1.00 40.09 258 SER A O 1
ATOM 1699 N N . ILE A 1 246 ? 67.455 65.840 56.047 1.00 41.35 259 ILE A N 1
ATOM 1700 C CA . ILE A 1 246 ? 66.468 64.927 55.482 1.00 40.74 259 ILE A CA 1
ATOM 1701 C C . ILE A 1 246 ? 66.917 64.575 54.071 1.00 41.73 259 ILE A C 1
ATOM 1702 O O . ILE A 1 246 ? 67.111 65.465 53.234 1.00 43.65 259 ILE A O 1
ATOM 1707 N N . ALA A 1 247 ? 67.090 63.283 53.811 1.00 40.66 260 ALA A N 1
ATOM 1708 C CA . ALA A 1 247 ? 67.504 62.790 52.507 1.00 39.93 260 ALA A CA 1
ATOM 1709 C C . ALA A 1 247 ? 66.350 62.052 51.845 1.00 42.91 260 ALA A C 1
ATOM 1710 O O . ALA A 1 247 ? 65.626 61.298 52.501 1.00 47.01 260 ALA A O 1
ATOM 1712 N N . THR A 1 248 ? 66.184 62.272 50.544 1.00 43.43 261 THR A N 1
ATOM 1713 C CA . THR A 1 248 ? 65.106 61.651 49.795 1.00 36.75 261 THR A CA 1
ATOM 1714 C C . THR A 1 248 ? 65.526 60.261 49.321 1.00 35.13 261 THR A C 1
ATOM 1715 O O . THR A 1 248 ? 66.643 59.799 49.567 1.00 34.94 261 THR A O 1
ATOM 1719 N N . ALA A 1 249 ? 64.609 59.581 48.627 1.00 38.06 262 ALA A N 1
ATOM 1720 C CA . ALA A 1 249 ? 64.883 58.234 48.141 1.00 39.29 262 ALA A CA 1
ATOM 1721 C C . ALA A 1 249 ? 65.999 58.205 47.107 1.00 39.20 262 ALA A C 1
ATOM 1722 O O . ALA A 1 249 ? 66.632 57.160 46.924 1.00 45.24 262 ALA A O 1
ATOM 1724 N N . ALA A 1 250 ? 66.251 59.321 46.427 1.00 40.42 263 ALA A N 1
ATOM 1725 C CA . ALA A 1 250 ? 67.310 59.414 45.433 1.00 43.11 263 ALA A CA 1
ATOM 1726 C C . ALA A 1 250 ? 68.569 60.071 45.982 1.00 46.07 263 ALA A C 1
ATOM 1727 O O . ALA A 1 250 ? 69.462 60.422 45.204 1.00 50.79 263 ALA A O 1
ATOM 1729 N N . GLY A 1 251 ? 68.661 60.248 47.298 1.00 42.53 264 GLY A N 1
ATOM 1730 C CA . GLY A 1 251 ? 69.823 60.852 47.911 1.00 48.67 264 GLY A CA 1
ATOM 1731 C C . GLY A 1 251 ? 69.833 62.364 47.926 1.00 51.31 264 GLY A C 1
ATOM 1732 O O . GLY A 1 251 ? 70.803 62.953 48.421 1.00 54.94 264 GLY A O 1
ATOM 1733 N N . LEU A 1 252 ? 68.796 63.012 47.403 1.00 48.30 265 LEU A N 1
ATOM 1734 C CA . LEU A 1 252 ? 68.740 64.466 47.411 1.00 44.52 265 LEU A CA 1
ATOM 1735 C C . LEU A 1 252 ? 68.427 64.982 48.811 1.00 43.63 265 LEU A C 1
ATOM 1736 O O . LEU A 1 252 ? 67.817 64.293 49.632 1.00 41.90 265 LEU A O 1
ATOM 1741 N N . LEU A 1 253 ? 68.851 66.215 49.076 1.00 45.06 266 LEU A N 1
ATOM 1742 C CA . LEU A 1 253 ? 68.630 66.854 50.369 1.00 38.60 266 LEU A CA 1
ATOM 1743 C C . LEU A 1 253 ? 67.337 67.659 50.314 1.00 38.14 266 LEU A C 1
ATOM 1744 O O . LEU A 1 253 ? 67.287 68.728 49.698 1.00 41.58 266 LEU A O 1
ATOM 1749 N N . ALA A 1 254 ? 66.290 67.143 50.958 1.00 40.24 267 ALA A N 1
ATOM 1750 C CA . ALA A 1 254 ? 65.053 67.888 51.143 1.00 37.63 267 ALA A CA 1
ATOM 1751 C C . ALA A 1 254 ? 65.092 68.788 52.370 1.00 34.67 267 ALA A C 1
ATOM 1752 O O . ALA A 1 254 ? 64.190 69.614 52.547 1.00 34.85 267 ALA A O 1
ATOM 1754 N N . GLY A 1 255 ? 66.108 68.641 53.215 1.00 35.19 268 GLY A N 1
ATOM 1755 C CA . GLY A 1 255 ? 66.300 69.489 54.373 1.00 39.66 268 GLY A CA 1
ATOM 1756 C C . GLY A 1 255 ? 67.694 69.318 54.938 1.00 45.34 268 GLY A C 1
ATOM 1757 O O . GLY A 1 255 ? 68.217 68.201 54.970 1.00 45.65 268 GLY A O 1
ATOM 1758 N N . ASN A 1 256 ? 68.314 70.419 55.371 1.00 44.89 269 ASN A N 1
ATOM 1759 C CA . ASN A 1 256 ? 69.671 70.368 55.917 1.00 47.22 269 ASN A CA 1
ATOM 1760 C C . ASN A 1 256 ? 69.856 71.600 56.804 1.00 52.62 269 ASN A C 1
ATOM 1761 O O . ASN A 1 256 ? 69.992 72.715 56.295 1.00 49.88 269 ASN A O 1
ATOM 1766 N N . SER A 1 257 ? 69.879 71.379 58.120 1.00 56.19 270 SER A N 1
ATOM 1767 C CA . SER A 1 257 ? 69.929 72.479 59.078 1.00 59.26 270 SER A CA 1
ATOM 1768 C C . SER A 1 257 ? 71.212 73.298 58.997 1.00 66.85 270 SER A C 1
ATOM 1769 O O . SER A 1 257 ? 71.257 74.405 59.545 1.00 68.24 270 SER A O 1
ATOM 1772 N N . ARG A 1 258 ? 72.253 72.788 58.343 1.00 68.20 271 ARG A N 1
ATOM 1773 C CA . ARG A 1 258 ? 73.535 73.482 58.325 1.00 72.77 271 ARG A CA 1
ATOM 1774 C C . ARG A 1 258 ? 73.601 74.553 57.240 1.00 74.48 271 ARG A C 1
ATOM 1775 O O . ARG A 1 258 ? 73.892 75.717 57.533 1.00 77.66 271 ARG A O 1
ATOM 1783 N N . ASP A 1 259 ? 73.338 74.181 55.989 1.00 72.30 272 ASP A N 1
ATOM 1784 C CA . ASP A 1 259 ? 73.400 75.106 54.864 1.00 73.38 272 ASP A CA 1
ATOM 1785 C C . ASP A 1 259 ? 72.064 75.113 54.138 1.00 71.32 272 ASP A C 1
ATOM 1786 O O . ASP A 1 259 ? 71.500 74.051 53.851 1.00 69.45 272 ASP A O 1
ATOM 1791 N N . ASP A 1 260 ? 71.567 76.314 53.836 1.00 77.22 273 ASP A N 1
ATOM 1792 C CA . ASP A 1 260 ? 70.296 76.456 53.136 1.00 78.40 273 ASP A CA 1
ATOM 1793 C C . ASP A 1 260 ? 70.439 76.257 51.633 1.00 76.48 273 ASP A C 1
ATOM 1794 O O . ASP A 1 260 ? 69.511 75.756 50.989 1.00 71.83 273 ASP A O 1
ATOM 1799 N N . SER A 1 261 ? 71.584 76.633 51.061 1.00 80.76 274 SER A N 1
ATOM 1800 C CA . SER A 1 261 ? 71.773 76.675 49.617 1.00 79.24 274 SER A CA 1
ATOM 1801 C C . SER A 1 261 ? 72.125 75.319 49.006 1.00 78.62 274 SER A C 1
ATOM 1802 O O . SER A 1 261 ? 72.605 75.282 47.867 1.00 83.69 274 SER A O 1
ATOM 1805 N N . VAL A 1 262 ? 71.904 74.213 49.717 1.00 75.16 275 VAL A N 1
ATOM 1806 C CA . VAL A 1 262 ? 72.165 72.881 49.190 1.00 73.02 275 VAL A CA 1
ATOM 1807 C C . VAL A 1 262 ? 70.898 72.042 49.100 1.00 67.09 275 VAL A C 1
ATOM 1808 O O . VAL A 1 262 ? 70.973 70.838 48.856 1.00 67.81 275 VAL A O 1
ATOM 1812 N N . LEU A 1 263 ? 69.732 72.653 49.294 1.00 61.08 276 LEU A N 1
ATOM 1813 C CA . LEU A 1 263 ? 68.478 71.917 49.220 1.00 55.16 276 LEU A CA 1
ATOM 1814 C C . 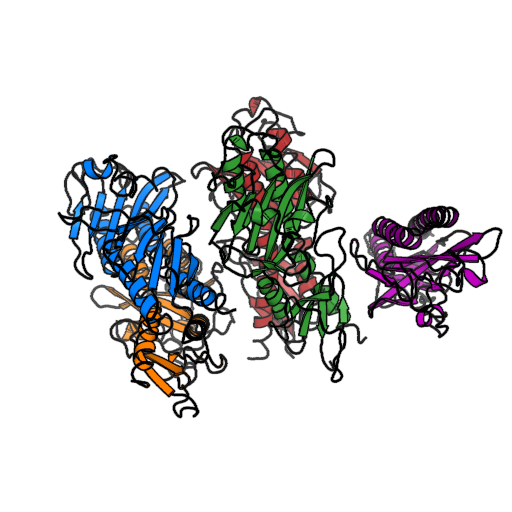LEU A 1 263 ? 68.191 71.504 47.781 1.00 50.38 276 LEU A C 1
ATOM 1815 O O . LEU A 1 263 ? 68.335 72.305 46.852 1.00 46.73 276 LEU A O 1
ATOM 1820 N N . GLY A 1 264 ? 67.787 70.248 47.597 1.00 47.97 277 GLY A N 1
ATOM 1821 C CA . GLY A 1 264 ? 67.444 69.735 46.287 1.00 46.54 277 GLY A CA 1
ATOM 1822 C C . GLY A 1 264 ? 68.582 69.103 45.517 1.00 49.99 277 GLY A C 1
ATOM 1823 O O . GLY A 1 264 ? 68.376 68.699 44.365 1.00 51.09 277 GLY A O 1
ATOM 1824 N N . LYS A 1 265 ? 69.766 69.002 46.107 1.00 54.44 278 LYS A N 1
ATOM 1825 C CA A LYS A 1 265 ? 70.951 68.434 45.486 0.61 58.66 278 LYS A CA 1
ATOM 1826 C CA B LYS A 1 265 ? 70.928 68.413 45.467 0.39 58.63 278 LYS A CA 1
ATOM 1827 C C . LYS A 1 265 ? 71.385 67.180 46.236 1.00 57.52 278 LYS A C 1
ATOM 1828 O O . LYS A 1 265 ? 70.986 66.972 47.389 1.00 54.15 278 LYS A O 1
ATOM 1839 N N . PRO A 1 266 ? 72.202 66.321 45.615 1.00 58.16 279 PRO A N 1
ATOM 1840 C CA . PRO A 1 266 ? 72.670 65.116 46.311 1.00 54.30 279 PRO A CA 1
ATOM 1841 C C . PRO A 1 266 ? 73.342 65.434 47.640 1.00 56.30 279 PRO A C 1
ATOM 1842 O O . PRO A 1 266 ? 74.107 66.394 47.762 1.00 53.84 279 PRO A O 1
ATOM 1846 N N . MET A 1 267 ? 73.041 64.613 48.643 1.00 59.15 280 MET A N 1
ATOM 1847 C CA . MET A 1 267 ? 73.636 64.772 49.961 1.00 64.61 280 MET A CA 1
ATOM 1848 C C . MET A 1 267 ? 75.104 64.359 49.932 1.00 73.68 280 MET A C 1
ATOM 1849 O O . MET A 1 267 ? 75.508 63.473 49.172 1.00 75.22 280 MET A O 1
ATOM 1854 N N . ASP A 1 268 ? 75.907 65.030 50.760 1.00 84.49 281 ASP A N 1
ATOM 1855 C CA . ASP A 1 268 ? 77.314 64.690 50.929 1.00 90.89 281 ASP A CA 1
ATOM 1856 C C . ASP A 1 268 ? 77.492 63.208 51.236 1.00 93.15 281 ASP A C 1
ATOM 1857 O O . ASP A 1 268 ? 77.158 62.750 52.333 1.00 92.74 281 ASP A O 1
ATOM 1862 N N . LYS A 1 269 ? 78.008 62.452 50.264 1.00 96.45 282 LYS A N 1
ATOM 1863 C CA . LYS A 1 269 ? 78.298 61.041 50.499 1.00 96.39 282 LYS A CA 1
ATOM 1864 C C . LYS A 1 269 ? 79.387 60.878 51.551 1.00 101.13 282 LYS A C 1
ATOM 1865 O O . LYS A 1 269 ? 79.323 59.971 52.390 1.00 100.71 282 LYS A O 1
ATOM 1871 N N . SER A 1 270 ? 80.390 61.752 51.526 1.00 107.28 283 SER A N 1
ATOM 1872 C CA . SER A 1 270 ? 81.449 61.733 52.520 1.00 108.24 283 SER A CA 1
ATOM 1873 C C . SER A 1 270 ? 80.939 62.308 53.841 1.00 106.48 283 SER A C 1
ATOM 1874 O O . SER A 1 270 ? 79.771 62.684 53.981 1.00 104.20 283 SER A O 1
ATOM 1877 N N . VAL A 1 271 ? 81.832 62.384 54.826 1.00 105.07 284 VAL A N 1
ATOM 1878 C CA . VAL A 1 271 ? 81.467 62.852 56.157 1.00 95.80 284 VAL A CA 1
ATOM 1879 C C . VAL A 1 271 ? 82.706 63.397 56.858 1.00 100.32 284 VAL A C 1
ATOM 1880 O O . VAL A 1 271 ? 83.766 62.760 56.858 1.00 104.11 284 VAL A O 1
ATOM 1884 N N . ALA A 1 272 ? 82.594 64.592 57.435 1.00 100.92 285 ALA A N 1
ATOM 1885 C CA . ALA A 1 272 ? 83.678 65.125 58.245 1.00 106.91 285 ALA A CA 1
ATOM 1886 C C . ALA A 1 272 ? 83.784 64.346 59.553 1.00 110.30 285 ALA A C 1
ATOM 1887 O O . ALA A 1 272 ? 82.861 63.636 59.962 1.00 107.09 285 ALA A O 1
ATOM 1889 N N A ASP A 1 273 ? 84.933 64.493 60.205 0.59 115.91 286 ASP A N 1
ATOM 1890 N N B ASP A 1 273 ? 84.923 64.478 60.218 0.41 115.77 286 ASP A N 1
ATOM 1891 C CA A ASP A 1 273 ? 85.247 63.810 61.451 0.59 116.40 286 ASP A CA 1
ATOM 1892 C CA B ASP A 1 273 ? 85.127 63.754 61.461 0.41 115.89 286 ASP A CA 1
ATOM 1893 C C A ASP A 1 273 ? 84.865 64.678 62.646 0.59 115.76 286 ASP A C 1
ATOM 1894 C C B ASP A 1 273 ? 84.970 64.685 62.655 0.41 116.11 286 ASP A C 1
ATOM 1895 O O A ASP A 1 273 ? 84.545 65.862 62.514 0.59 115.43 286 ASP A O 1
ATOM 1896 O O B ASP A 1 273 ? 84.908 65.911 62.527 0.41 116.65 286 ASP A O 1
ATOM 1905 N N . GLY A 1 274 ? 84.910 64.070 63.832 1.00 115.56 287 GLY A N 1
ATOM 1906 C CA . GLY A 1 274 ? 84.439 64.717 65.031 1.00 114.97 287 GLY A CA 1
ATOM 1907 C C . GLY A 1 274 ? 82.940 64.642 65.208 1.00 110.94 287 GLY A C 1
ATOM 1908 O O . GLY A 1 274 ? 82.446 64.871 66.317 1.00 109.64 287 GLY A O 1
ATOM 1909 N N . LEU A 1 275 ? 82.211 64.328 64.140 1.00 108.07 288 LEU A N 1
ATOM 1910 C CA . LEU A 1 275 ? 80.775 64.104 64.155 1.00 102.88 288 LEU A CA 1
ATOM 1911 C C . LEU A 1 275 ? 80.490 62.730 63.568 1.00 99.45 288 LEU A C 1
ATOM 1912 O O . LEU A 1 275 ? 81.063 62.357 62.539 1.00 99.78 288 LEU A O 1
ATOM 1917 N N . LEU A 1 276 ? 79.611 61.976 64.219 1.00 97.17 289 LEU A N 1
ATOM 1918 C CA . LEU A 1 276 ? 79.184 60.677 63.717 1.00 96.30 289 LEU A CA 1
ATOM 1919 C C . LEU A 1 276 ? 77.836 60.827 63.026 1.00 92.11 289 LEU A C 1
ATOM 1920 O O . LEU A 1 276 ? 76.905 61.415 63.588 1.00 92.14 289 LEU A O 1
ATOM 1925 N N . ARG A 1 277 ? 77.739 60.306 61.805 1.00 84.60 290 ARG A N 1
ATOM 1926 C CA . ARG A 1 277 ? 76.536 60.428 60.990 1.00 75.31 290 ARG A CA 1
ATOM 1927 C C . ARG A 1 277 ? 75.717 59.150 61.126 1.00 68.21 290 ARG A C 1
ATOM 1928 O O . ARG A 1 277 ? 76.157 58.073 60.709 1.00 69.60 290 ARG A O 1
ATOM 1936 N N . VAL A 1 278 ? 74.532 59.271 61.713 1.00 58.43 291 VAL A N 1
ATOM 1937 C CA . VAL A 1 278 ? 73.581 58.174 61.777 1.00 53.42 291 VAL A CA 1
ATOM 1938 C C . VAL A 1 278 ? 72.372 58.542 60.928 1.00 52.76 291 VAL A C 1
ATOM 1939 O O . VAL A 1 278 ? 72.082 59.716 60.677 1.00 53.22 291 VAL A O 1
ATOM 1943 N N . ALA A 1 279 ? 71.664 57.513 60.471 1.00 47.32 292 ALA A N 1
ATOM 1944 C CA . ALA A 1 279 ? 70.483 57.703 59.647 1.00 46.36 292 ALA A CA 1
ATOM 1945 C C . ALA A 1 279 ? 69.417 56.699 60.056 1.00 44.46 292 ALA A C 1
ATOM 1946 O O . ALA A 1 279 ? 69.723 55.589 60.499 1.00 44.05 292 ALA A O 1
ATOM 1948 N N . HIS A 1 280 ? 68.156 57.109 59.913 1.00 40.56 293 HIS A N 1
ATOM 1949 C CA . HIS A 1 280 ? 67.030 56.224 60.131 1.00 40.91 293 HIS A CA 1
ATOM 1950 C C . HIS A 1 280 ? 66.029 56.500 59.015 1.00 41.33 293 HIS A C 1
ATOM 1951 O O . HIS A 1 280 ? 65.741 57.675 58.720 1.00 30.39 293 HIS A O 1
ATOM 1958 N N . PRO A 1 281 ? 65.494 55.465 58.379 1.00 35.18 294 PRO A N 1
ATOM 1959 C CA . PRO A 1 281 ? 64.572 55.679 57.264 1.00 30.37 294 PRO A CA 1
ATOM 1960 C C . PRO A 1 281 ? 63.152 55.947 57.738 1.00 29.25 294 PRO A C 1
ATOM 1961 O O . PRO A 1 281 ? 62.771 55.655 58.873 1.00 35.95 294 PRO A O 1
ATOM 1965 N N . PHE A 1 282 ? 62.370 56.526 56.832 1.00 27.80 295 PHE A N 1
ATOM 1966 C CA . PHE A 1 282 ? 60.943 56.712 57.042 1.00 32.74 295 PHE A CA 1
ATOM 1967 C C . PHE A 1 282 ? 60.267 56.756 55.680 1.00 31.98 295 PHE A C 1
ATOM 1968 O O . PHE A 1 282 ? 60.899 57.047 54.661 1.00 31.93 295 PHE A O 1
ATOM 1976 N N . THR A 1 283 ? 58.973 56.457 55.672 1.00 33.53 296 THR A N 1
ATOM 1977 C CA . THR A 1 283 ? 58.218 56.398 54.427 1.00 34.50 296 THR A CA 1
ATOM 1978 C C . THR A 1 283 ? 57.208 57.536 54.390 1.00 38.50 296 THR A C 1
ATOM 1979 O O . THR A 1 283 ? 56.278 57.558 55.211 1.00 44.84 296 THR A O 1
ATOM 1983 N N . PRO A 1 284 ? 57.344 58.495 53.469 1.00 37.60 297 PRO A N 1
ATOM 1984 C CA . PRO A 1 284 ? 56.416 59.638 53.474 1.00 33.75 297 PRO A CA 1
ATOM 1985 C C . PRO A 1 284 ? 54.991 59.249 53.129 1.00 36.09 297 PRO A C 1
ATOM 1986 O O . PRO A 1 284 ? 54.047 59.752 53.751 1.00 36.49 297 PRO A O 1
ATOM 1990 N N . ILE A 1 285 ? 54.810 58.374 52.145 1.00 35.05 298 ILE A N 1
ATOM 1991 C CA . ILE A 1 285 ? 53.492 57.858 51.782 1.00 37.21 298 ILE A CA 1
ATOM 1992 C C . ILE A 1 285 ? 53.592 56.342 51.690 1.00 39.09 298 ILE A C 1
ATOM 1993 O O . ILE A 1 285 ? 54.682 55.793 51.466 1.00 37.28 298 ILE A O 1
ATOM 1998 N N . PRO A 1 286 ? 52.475 55.632 51.870 1.00 40.27 299 PRO A N 1
ATOM 1999 C CA . PRO A 1 286 ? 52.534 54.165 51.886 1.00 41.48 299 PRO A CA 1
ATOM 2000 C C . PRO A 1 286 ? 53.080 53.592 50.585 1.00 45.39 299 PRO A C 1
ATOM 2001 O O . PRO A 1 286 ? 52.748 54.053 49.491 1.00 44.11 299 PRO A O 1
ATOM 2005 N N . ASP A 1 287 ? 53.941 52.581 50.727 1.00 47.79 300 ASP A N 1
ATOM 2006 C CA . ASP A 1 287 ? 54.449 51.786 49.607 1.00 52.43 300 ASP A CA 1
ATOM 2007 C C . ASP A 1 287 ? 55.264 52.632 48.629 1.00 54.35 300 ASP A C 1
ATOM 2008 O O . ASP A 1 287 ? 55.012 52.647 47.422 1.00 60.00 300 ASP A O 1
ATOM 2013 N N . THR A 1 288 ? 56.262 53.337 49.159 1.00 50.16 301 THR A N 1
ATOM 2014 C CA . THR A 1 288 ? 57.221 54.059 48.335 1.00 47.40 301 THR A CA 1
ATOM 2015 C C . THR A 1 288 ? 58.613 53.880 48.921 1.00 43.45 301 THR A C 1
ATOM 2016 O O . THR A 1 288 ? 58.775 53.478 50.076 1.00 46.51 301 THR A O 1
ATOM 2020 N N . ALA A 1 289 ? 59.617 54.179 48.103 1.00 40.03 302 ALA A N 1
ATOM 2021 C CA . ALA A 1 289 ? 60.997 54.091 48.555 1.00 39.68 302 ALA A CA 1
ATOM 2022 C C . ALA A 1 289 ? 61.208 55.030 49.739 1.00 38.23 302 ALA A C 1
ATOM 2023 O O . ALA A 1 289 ? 60.756 56.184 49.697 1.00 40.89 302 ALA A O 1
ATOM 2025 N N . PRO A 1 290 ? 61.874 54.586 50.800 1.00 36.14 303 PRO A N 1
ATOM 2026 C CA . PRO A 1 290 ? 61.928 55.391 52.024 1.00 38.70 303 PRO A CA 1
ATOM 2027 C C . PRO A 1 290 ? 62.918 56.539 51.923 1.00 37.23 303 PRO A C 1
ATOM 2028 O O . PRO A 1 290 ? 64.000 56.411 51.345 1.00 40.13 303 PRO A O 1
ATOM 2032 N N . TRP A 1 291 ? 62.525 57.676 52.489 1.00 37.48 304 TRP A N 1
ATOM 2033 C CA . TRP A 1 291 ? 63.461 58.753 52.765 1.00 34.53 304 TRP A CA 1
ATOM 2034 C C . TRP A 1 291 ? 64.194 58.435 54.066 1.00 38.12 304 TRP A C 1
ATOM 2035 O O . TRP A 1 291 ? 63.991 57.381 54.675 1.00 35.86 304 TRP A O 1
ATOM 2046 N N . GLN A 1 292 ? 65.059 59.341 54.516 1.00 40.02 305 GLN A N 1
ATOM 2047 C CA . GLN A 1 292 ? 65.757 59.096 55.769 1.00 41.00 305 GLN A CA 1
ATOM 2048 C C . GLN A 1 292 ? 66.125 60.412 56.435 1.00 46.09 305 GLN A C 1
ATOM 2049 O O . GLN A 1 292 ? 66.363 61.423 55.769 1.00 47.36 305 GLN A O 1
ATOM 2055 N N . VAL A 1 293 ? 66.158 60.383 57.765 1.00 43.74 306 VAL A N 1
ATOM 2056 C CA . VAL A 1 293 ? 66.602 61.508 58.577 1.00 42.78 306 VAL A CA 1
ATOM 2057 C C . VAL A 1 293 ? 68.059 61.281 58.944 1.00 44.90 306 VAL A C 1
ATOM 2058 O O . VAL A 1 293 ? 68.414 60.229 59.489 1.00 48.95 306 VAL A O 1
ATOM 2062 N N . VAL A 1 294 ? 68.903 62.263 58.646 1.00 45.71 307 VAL A N 1
ATOM 2063 C CA . VAL A 1 294 ? 70.339 62.165 58.873 1.00 48.09 307 VAL A CA 1
ATOM 2064 C C . VAL A 1 294 ? 70.699 63.049 60.058 1.00 46.79 307 VAL A C 1
ATOM 2065 O O . VAL A 1 294 ? 70.433 64.258 60.049 1.00 47.10 307 VAL A O 1
ATOM 2069 N N . LEU A 1 295 ? 71.307 62.445 61.072 1.00 43.13 308 LEU A N 1
ATOM 2070 C CA . LEU A 1 295 ? 71.765 63.153 62.255 1.00 46.28 308 LEU A CA 1
ATOM 2071 C C . LE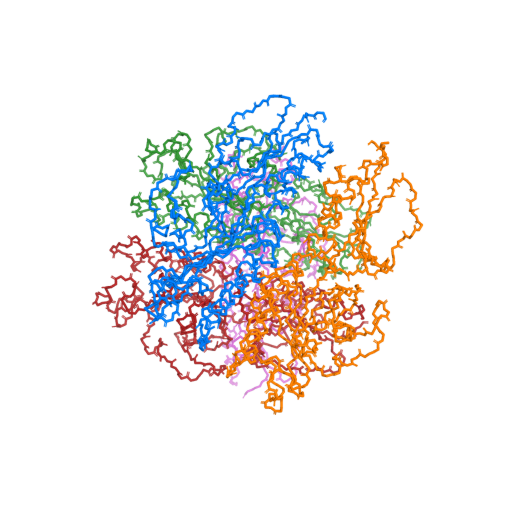U A 1 295 ? 73.285 63.215 62.255 1.00 51.21 308 LEU A C 1
ATOM 2072 O O . LEU A 1 295 ? 73.956 62.250 61.879 1.00 52.82 308 LEU A O 1
ATOM 2077 N N . GLU A 1 296 ? 73.820 64.360 62.670 1.00 56.19 309 GLU A N 1
ATOM 2078 C CA . GLU A 1 296 ? 75.251 64.552 62.850 1.00 63.71 309 GLU A CA 1
ATOM 2079 C C . GLU A 1 296 ? 75.472 65.253 64.180 1.00 66.83 309 GLU A C 1
ATOM 2080 O O . GLU A 1 296 ? 74.727 66.172 64.532 1.00 67.35 309 GLU A O 1
ATOM 2086 N N . LEU A 1 297 ? 76.489 64.816 64.921 1.00 69.54 310 LEU A N 1
ATOM 2087 C CA . LEU A 1 297 ? 76.649 65.269 66.298 1.00 72.29 310 LEU A CA 1
ATOM 2088 C C . LEU A 1 297 ? 78.062 64.991 66.799 1.00 78.15 310 LEU A C 1
ATOM 2089 O O . LEU A 1 297 ? 78.585 63.889 66.592 1.00 81.97 310 LEU A O 1
ATOM 2094 N N . PRO A 1 298 ? 78.717 65.966 67.435 1.00 79.75 311 PRO A N 1
ATOM 2095 C CA . PRO A 1 298 ? 79.980 65.679 68.125 1.00 83.02 311 PRO A CA 1
ATOM 2096 C C . PRO A 1 298 ? 79.836 64.525 69.110 1.00 83.55 311 PRO A C 1
ATOM 2097 O O . PRO A 1 298 ? 78.754 64.259 69.639 1.00 83.30 311 PRO A O 1
ATOM 2101 N N . GLU A 1 299 ? 80.957 63.844 69.361 1.00 86.45 312 GLU A N 1
ATOM 2102 C CA A GLU A 1 299 ? 80.923 62.631 70.173 0.51 86.06 312 GLU A CA 1
ATOM 2103 C CA B GLU A 1 299 ? 80.921 62.631 70.173 0.49 86.04 312 GLU A CA 1
ATOM 2104 C C . GLU A 1 299 ? 80.640 62.941 71.638 1.00 85.24 312 GLU A C 1
ATOM 2105 O O . GLU A 1 299 ? 79.973 62.159 72.325 1.00 83.49 312 GLU A O 1
ATOM 2116 N N . SER A 1 300 ? 81.141 64.069 72.136 1.00 85.24 313 SER A N 1
ATOM 2117 C CA . SER A 1 300 ? 80.983 64.430 73.545 1.00 85.17 313 SER A CA 1
ATOM 2118 C C . SER A 1 300 ? 79.519 64.503 73.974 1.00 81.76 313 SER A C 1
ATOM 2119 O O . SER A 1 300 ? 78.646 64.865 73.187 1.00 78.43 313 SER A O 1
ATOM 2122 N N . SER B 1 40 ? 69.979 80.580 82.912 1.00 105.08 53 SER B N 1
ATOM 2123 C CA . SER B 1 40 ? 70.000 79.805 81.677 1.00 106.31 53 SER B CA 1
ATOM 2124 C C . SER B 1 40 ? 69.464 78.396 81.901 1.00 110.01 53 SER B C 1
ATOM 2125 O O . SER B 1 40 ? 68.772 77.848 81.045 1.00 110.08 53 SER B O 1
ATOM 2128 N N . ALA B 1 41 ? 69.787 77.820 83.063 1.00 114.81 54 ALA B N 1
ATOM 2129 C CA . ALA B 1 41 ? 69.377 76.449 83.357 1.00 112.36 54 ALA B CA 1
ATOM 2130 C C . ALA B 1 41 ? 67.864 76.290 83.273 1.00 108.54 54 ALA B C 1
ATOM 2131 O O . ALA B 1 41 ? 67.365 75.314 82.700 1.00 107.71 54 ALA B O 1
ATOM 2133 N N . ARG B 1 42 ? 67.116 77.244 83.829 1.00 102.02 55 ARG B N 1
ATOM 2134 C CA A ARG B 1 42 ? 65.659 77.190 83.782 0.39 95.44 55 ARG B CA 1
ATOM 2135 C CA B ARG B 1 42 ? 65.663 77.157 83.769 0.61 95.40 55 ARG B CA 1
ATOM 2136 C C . ARG B 1 42 ? 65.123 77.569 82.407 1.00 92.11 55 ARG B C 1
ATOM 2137 O O . ARG B 1 42 ? 64.126 77.002 81.946 1.00 87.22 55 ARG B O 1
ATOM 2152 N N . GLN B 1 43 ? 65.767 78.534 81.745 1.00 93.27 56 GLN B N 1
ATOM 2153 C CA . GLN B 1 43 ? 65.280 79.009 80.456 1.00 92.88 56 GLN B CA 1
ATOM 2154 C C . GLN B 1 43 ? 65.538 78.019 79.329 1.00 89.40 56 GLN B C 1
ATOM 2155 O O . GLN B 1 43 ? 64.898 78.120 78.277 1.00 86.98 56 GLN B O 1
ATOM 2161 N N . ARG B 1 44 ? 66.462 77.072 79.514 1.00 87.90 57 ARG B N 1
ATOM 2162 C CA A ARG B 1 44 ? 66.684 76.052 78.493 0.54 84.40 57 ARG B CA 1
ATOM 2163 C CA B ARG B 1 44 ? 66.681 76.057 78.489 0.46 84.37 57 ARG B CA 1
ATOM 2164 C C . ARG B 1 44 ? 65.556 75.029 78.483 1.00 78.65 57 ARG B C 1
ATOM 2165 O O . ARG B 1 44 ? 65.088 74.621 77.414 1.00 77.61 57 ARG B O 1
ATOM 2180 N N . LEU B 1 45 ? 65.109 74.603 79.666 1.00 73.11 58 LEU B N 1
ATOM 2181 C CA . LEU B 1 45 ? 64.021 73.634 79.739 1.00 69.72 58 LEU B CA 1
ATOM 2182 C C . LEU B 1 45 ? 62.689 74.256 79.340 1.00 67.67 58 LEU B C 1
ATOM 2183 O O . LEU B 1 45 ? 61.803 73.552 78.842 1.00 67.91 58 LEU B O 1
ATOM 2188 N N . GLN B 1 46 ? 62.527 75.565 79.551 1.00 64.20 59 GLN B N 1
ATOM 2189 C CA . GLN B 1 46 ? 61.318 76.238 79.089 1.00 58.30 59 GLN B CA 1
ATOM 2190 C C . GLN B 1 46 ? 61.250 76.256 77.567 1.00 58.65 59 GLN B C 1
ATOM 2191 O O . GLN B 1 46 ? 60.176 76.068 76.985 1.00 60.30 59 GLN B O 1
ATOM 2197 N N . ALA B 1 47 ? 62.390 76.481 76.907 1.00 55.45 60 ALA B N 1
ATOM 2198 C CA . ALA B 1 47 ? 62.423 76.425 75.450 1.00 50.51 60 ALA B CA 1
ATOM 2199 C C . ALA B 1 47 ? 62.166 75.014 74.940 1.00 50.97 60 ALA B C 1
ATOM 2200 O O . ALA B 1 47 ? 61.610 74.843 73.849 1.00 53.25 60 ALA B O 1
ATOM 2202 N N . HIS B 1 48 ? 62.563 73.995 75.706 1.00 50.06 61 HIS B N 1
ATOM 2203 C CA . HIS B 1 48 ? 62.256 72.624 75.315 1.00 51.44 61 HIS B CA 1
ATOM 2204 C C . HIS B 1 48 ? 60.774 72.323 75.497 1.00 48.92 61 HIS B C 1
ATOM 2205 O O . HIS B 1 48 ? 60.152 71.700 74.630 1.00 44.54 61 HIS B O 1
ATOM 2212 N N . ALA B 1 49 ? 60.190 72.764 76.616 1.00 50.04 62 ALA B N 1
ATOM 2213 C CA . ALA B 1 49 ? 58.743 72.667 76.780 1.00 55.93 62 ALA B CA 1
ATOM 2214 C C . ALA B 1 49 ? 58.013 73.459 75.706 1.00 56.32 62 ALA B C 1
ATOM 2215 O O . ALA B 1 49 ? 56.919 73.070 75.282 1.00 54.08 62 ALA B O 1
ATOM 2217 N N A GLU B 1 50 ? 58.600 74.576 75.264 0.40 57.37 63 GLU B N 1
ATOM 2218 N N B GLU B 1 50 ? 58.599 74.571 75.253 0.60 57.46 63 GLU B N 1
ATOM 2219 C CA A GLU B 1 50 ? 58.032 75.334 74.155 0.40 56.29 63 GLU B CA 1
ATOM 2220 C CA B GLU B 1 50 ? 58.000 75.324 74.157 0.60 56.24 63 GLU B CA 1
ATOM 2221 C C A GLU B 1 50 ? 57.953 74.483 72.895 0.40 53.80 63 GLU B C 1
ATOM 2222 C C B GLU B 1 50 ? 57.966 74.505 72.874 0.60 53.80 63 GLU B C 1
ATOM 2223 O O A GLU B 1 50 ? 56.991 74.584 72.125 0.40 51.28 63 GLU B O 1
ATOM 2224 O O B GLU B 1 50 ? 57.039 74.649 72.068 0.60 51.21 63 GLU B O 1
ATOM 2235 N N . THR B 1 51 ? 58.961 73.638 72.671 1.00 54.69 64 THR B N 1
ATOM 2236 C CA . THR B 1 51 ? 58.969 72.778 71.493 1.00 52.23 64 THR B CA 1
ATOM 2237 C C . THR B 1 51 ? 57.934 71.668 71.607 1.00 48.84 64 THR B C 1
ATOM 2238 O O . THR B 1 51 ? 57.203 71.391 70.648 1.00 49.84 64 THR B O 1
ATOM 2242 N N . GLN B 1 52 ? 57.864 71.014 72.770 1.00 50.34 65 GLN B N 1
ATOM 2243 C CA . GLN B 1 52 ? 56.907 69.929 72.954 1.00 51.61 65 GLN B CA 1
ATOM 2244 C C . GLN B 1 52 ? 55.476 70.424 72.795 1.00 51.26 65 GLN B C 1
ATOM 2245 O O . GLN B 1 52 ? 54.641 69.745 72.186 1.00 52.84 65 GLN B O 1
ATOM 2251 N N . ALA B 1 53 ? 55.176 71.610 73.331 1.00 49.14 66 ALA B N 1
ATOM 2252 C CA . ALA B 1 53 ? 53.827 72.154 73.222 1.00 45.42 66 ALA B CA 1
ATOM 2253 C C . ALA B 1 53 ? 53.432 72.394 71.772 1.00 44.67 66 ALA B C 1
ATOM 2254 O O . ALA B 1 53 ? 52.262 72.227 71.413 1.00 44.32 66 ALA B O 1
ATOM 2256 N N . LEU B 1 54 ? 54.390 72.779 70.925 1.00 48.26 67 LEU B N 1
ATOM 2257 C CA . LEU B 1 54 ? 54.078 73.006 69.519 1.00 50.24 67 LEU B CA 1
ATOM 2258 C C . LEU B 1 54 ? 53.778 71.701 68.791 1.00 44.43 67 LEU B C 1
ATOM 2259 O O . LEU B 1 54 ? 52.976 71.689 67.851 1.00 41.17 67 LEU B O 1
ATOM 2264 N N . ARG B 1 55 ? 54.404 70.598 69.208 1.00 43.41 68 ARG B N 1
ATOM 2265 C CA . ARG B 1 55 ? 54.147 69.317 68.559 1.00 41.75 68 ARG B CA 1
ATOM 2266 C C . ARG B 1 55 ? 52.779 68.767 68.940 1.00 42.45 68 ARG B C 1
ATOM 2267 O O . ARG B 1 55 ? 52.045 68.266 68.080 1.00 48.63 68 ARG B O 1
ATOM 2275 N N . ILE B 1 56 ? 52.420 68.844 70.224 1.00 38.94 69 ILE B N 1
ATOM 2276 C CA . ILE B 1 56 ? 51.099 68.390 70.649 1.00 37.18 69 ILE B CA 1
ATOM 2277 C C . ILE B 1 56 ? 50.015 69.247 70.010 1.00 41.45 69 ILE B C 1
ATOM 2278 O O . ILE B 1 56 ? 48.960 68.743 69.606 1.00 43.14 69 ILE B O 1
ATOM 2283 N N . GLN B 1 57 ? 50.259 70.557 69.906 1.00 44.44 70 GLN B N 1
ATOM 2284 C CA . GLN B 1 57 ? 49.330 71.428 69.194 1.00 40.59 70 GLN B CA 1
ATOM 2285 C C . GLN B 1 57 ? 49.219 71.026 67.729 1.00 34.70 70 GLN B C 1
ATOM 2286 O O . GLN B 1 57 ? 48.120 71.013 67.163 1.00 32.33 70 GLN B O 1
ATOM 2292 N N . ARG B 1 58 ? 50.350 70.692 67.102 1.00 33.37 71 ARG B N 1
ATOM 2293 C CA . ARG B 1 58 ? 50.327 70.193 65.731 1.00 34.76 71 ARG B CA 1
ATOM 2294 C C . ARG B 1 58 ? 49.507 68.915 65.624 1.00 34.22 71 ARG B C 1
ATOM 2295 O O . ARG B 1 58 ? 48.729 68.743 64.678 1.00 35.23 71 ARG B O 1
ATOM 2303 N N . TYR B 1 59 ? 49.677 68.004 66.585 1.00 29.25 72 TYR B N 1
ATOM 2304 C CA . TYR B 1 59 ? 48.921 66.756 66.583 1.00 28.62 72 TYR B CA 1
ATOM 2305 C C . TYR B 1 59 ? 47.422 67.019 66.624 1.00 30.85 72 TYR B C 1
ATOM 2306 O O . TYR B 1 59 ? 46.651 66.379 65.899 1.00 31.23 72 TYR B O 1
ATOM 2315 N N . PHE B 1 60 ? 46.990 67.964 67.460 1.00 31.26 73 PHE B N 1
ATOM 2316 C CA . PHE B 1 60 ? 45.567 68.262 67.576 1.00 29.88 73 PHE B CA 1
ATOM 2317 C C . PHE B 1 60 ? 45.057 69.069 66.388 1.00 30.91 73 PHE B C 1
ATOM 2318 O O . PHE B 1 60 ? 43.940 68.836 65.913 1.00 31.52 73 PHE B O 1
ATOM 2326 N N . MET B 1 61 ? 45.854 70.025 65.903 1.00 29.27 74 MET B N 1
ATOM 2327 C CA . MET B 1 61 ? 45.422 70.843 64.773 1.00 29.40 74 MET B CA 1
ATOM 2328 C C . MET B 1 61 ? 45.232 69.997 63.521 1.00 31.32 74 MET B C 1
ATOM 2329 O O . MET B 1 61 ? 44.287 70.217 62.753 1.00 30.27 74 MET B O 1
ATOM 2334 N N A ASP B 1 62 ? 46.119 69.023 63.298 0.54 29.74 75 ASP B N 1
ATOM 2335 N N B ASP B 1 62 ? 46.120 69.025 63.296 0.46 29.88 75 ASP B N 1
ATOM 2336 C CA A ASP B 1 62 ? 45.984 68.149 62.137 0.54 30.58 75 ASP B CA 1
ATOM 2337 C CA B ASP B 1 62 ? 45.974 68.153 62.136 0.46 30.61 75 ASP B CA 1
ATOM 2338 C C A ASP B 1 62 ? 44.710 67.319 62.210 0.54 29.95 75 ASP B C 1
ATOM 2339 C C B ASP B 1 62 ? 44.683 67.351 62.212 0.46 29.83 75 ASP B C 1
ATOM 2340 O O A ASP B 1 62 ? 44.097 67.030 61.175 0.54 28.64 75 ASP B O 1
ATOM 2341 O O B ASP B 1 62 ? 44.030 67.111 61.189 0.46 28.52 75 ASP B O 1
ATOM 2350 N N . ALA B 1 63 ? 44.298 66.924 63.416 1.00 28.37 76 ALA B N 1
ATOM 2351 C CA . ALA B 1 63 ? 43.011 66.260 63.576 1.00 26.54 76 ALA B CA 1
ATOM 2352 C C . ALA B 1 63 ? 41.870 67.245 63.363 1.00 27.02 76 ALA B C 1
ATOM 2353 O O . ALA B 1 63 ? 40.862 66.912 62.729 1.00 28.58 76 ALA B O 1
ATOM 2355 N N . TYR B 1 64 ? 42.021 68.469 63.878 1.00 24.90 77 TYR B N 1
ATOM 2356 C CA . TYR B 1 64 ? 41.004 69.499 63.689 1.00 21.46 77 TYR B CA 1
ATOM 2357 C C . TYR B 1 64 ? 40.817 69.824 62.212 1.00 23.34 77 TYR B C 1
ATOM 2358 O O . TYR B 1 64 ? 39.683 69.924 61.727 1.00 26.93 77 TYR B O 1
ATOM 2367 N N A GLN B 1 65 ? 41.924 70.005 61.486 0.59 24.28 78 GLN B N 1
ATOM 2368 N N B GLN B 1 65 ? 41.915 69.985 61.473 0.41 24.54 78 GLN B N 1
ATOM 2369 C CA A GLN B 1 65 ? 41.845 70.282 60.055 0.59 27.19 78 GLN B CA 1
ATOM 2370 C CA B GLN B 1 65 ? 41.794 70.296 60.053 0.41 27.18 78 GLN B CA 1
ATOM 2371 C C A GLN B 1 65 ? 41.270 69.094 59.295 0.59 30.62 78 GLN B C 1
ATOM 2372 C C B GLN B 1 65 ? 41.317 69.091 59.252 0.41 30.52 78 GLN B C 1
ATOM 2373 O O A GLN B 1 65 ? 40.532 69.272 58.319 0.59 32.84 78 GLN B O 1
ATOM 2374 O O B GLN B 1 65 ? 40.691 69.259 58.199 0.41 33.02 78 GLN B O 1
ATOM 2385 N N . TYR B 1 66 ? 41.602 67.875 59.727 1.00 29.98 79 TYR B N 1
ATOM 2386 C CA . TYR B 1 66 ? 41.066 66.685 59.074 1.00 29.01 79 TYR B CA 1
ATOM 2387 C C . TYR B 1 66 ? 39.569 66.556 59.319 1.00 27.87 79 TYR B C 1
ATOM 2388 O O . TYR B 1 66 ? 38.818 66.149 58.425 1.00 19.02 79 TYR B O 1
ATOM 2397 N N . GLY B 1 67 ? 39.118 66.896 60.529 1.00 28.03 80 GLY B N 1
ATOM 2398 C CA . GLY B 1 67 ? 37.691 66.881 60.801 1.00 23.03 80 GLY B CA 1
ATOM 2399 C C . GLY B 1 67 ? 36.938 67.918 59.991 1.00 25.43 80 GLY B C 1
ATOM 2400 O O . GLY B 1 67 ? 35.811 67.679 59.552 1.00 31.77 80 GLY B O 1
ATOM 2401 N N . ASN B 1 68 ? 37.550 69.088 59.784 1.00 26.43 81 ASN B N 1
ATOM 2402 C CA . ASN B 1 68 ? 36.919 70.116 58.962 1.00 27.84 81 ASN B CA 1
ATOM 2403 C C . ASN B 1 68 ? 36.844 69.686 57.504 1.00 27.70 81 ASN B C 1
ATOM 2404 O O . ASN B 1 68 ? 35.888 70.029 56.799 1.00 31.56 81 ASN B O 1
ATOM 2409 N N . GLY B 1 69 ? 37.848 68.943 57.033 1.00 23.40 82 GLY B N 1
ATOM 2410 C CA . GLY B 1 69 ? 37.789 68.418 55.679 1.00 29.43 82 GLY B CA 1
ATOM 2411 C C . GLY B 1 69 ? 36.584 67.523 55.463 1.00 31.22 82 GLY B C 1
ATOM 2412 O O . GLY B 1 69 ? 35.889 67.628 54.449 1.00 33.81 82 GLY B O 1
ATOM 2413 N N . PHE B 1 70 ? 36.316 66.634 56.422 1.00 28.29 83 PHE B N 1
ATOM 2414 C CA . PHE B 1 70 ? 35.127 65.796 56.332 1.00 25.87 83 PHE B CA 1
ATOM 2415 C C . PHE B 1 70 ? 33.854 66.605 56.535 1.00 27.48 83 PHE B C 1
ATOM 2416 O O . PHE B 1 70 ? 32.816 66.281 55.945 1.00 31.77 83 PHE B O 1
ATOM 2424 N N . ALA B 1 71 ? 33.909 67.650 57.364 1.00 23.31 84 ALA B N 1
ATOM 2425 C CA . ALA B 1 71 ? 32.735 68.493 57.566 1.00 24.00 84 ALA B CA 1
ATOM 2426 C C . ALA B 1 71 ? 32.321 69.178 56.269 1.00 25.40 84 ALA B C 1
ATOM 2427 O O . ALA B 1 71 ? 31.125 69.319 55.987 1.00 25.51 84 ALA B O 1
ATOM 2429 N N . ARG B 1 72 ? 33.298 69.604 55.465 1.00 25.67 85 ARG B N 1
ATOM 2430 C CA . ARG B 1 72 ? 32.981 70.221 54.181 1.00 25.33 85 ARG B CA 1
ATOM 2431 C C . ARG B 1 72 ? 32.361 69.212 53.223 1.00 33.15 85 ARG B C 1
ATOM 2432 O O . ARG B 1 72 ? 31.449 69.552 52.460 1.00 32.68 85 ARG B O 1
ATOM 2440 N N . LEU B 1 73 ? 32.846 67.967 53.244 1.00 32.27 86 LEU B N 1
ATOM 2441 C CA . LEU B 1 73 ? 32.215 66.916 52.451 1.00 30.67 86 LEU B CA 1
ATOM 2442 C C . LEU B 1 73 ? 30.771 66.704 52.882 1.00 31.18 86 LEU B C 1
ATOM 2443 O O . LEU B 1 73 ? 29.877 66.556 52.040 1.00 32.46 86 LEU B O 1
ATOM 2448 N N . VAL B 1 74 ? 30.526 66.685 54.194 1.00 25.00 87 VAL B N 1
ATOM 2449 C CA . VAL B 1 74 ? 29.168 66.520 54.706 1.00 28.03 87 VAL B CA 1
ATOM 2450 C C . VAL B 1 74 ? 28.274 67.648 54.208 1.00 29.65 87 VAL B C 1
ATOM 2451 O O . VAL B 1 74 ? 27.159 67.416 53.723 1.00 25.78 87 VAL B O 1
ATOM 2455 N N . GLN B 1 75 ? 28.756 68.888 54.317 1.00 29.95 88 GLN B N 1
ATOM 2456 C CA . GLN B 1 75 ? 27.960 70.038 53.903 1.00 33.47 88 GLN B CA 1
ATOM 2457 C C . GLN B 1 75 ? 27.658 69.990 52.410 1.00 37.63 88 GLN B C 1
ATOM 2458 O O . GLN B 1 75 ? 26.513 70.190 51.990 1.00 38.80 88 GLN B O 1
ATOM 2464 N N . VAL B 1 76 ? 28.676 69.715 51.590 1.00 34.82 89 VAL B N 1
ATOM 2465 C CA . VAL B 1 76 ? 28.480 69.750 50.145 1.00 37.94 89 VAL B CA 1
ATOM 2466 C C . VAL B 1 76 ? 27.638 68.567 49.679 1.00 37.97 89 VAL B C 1
ATOM 2467 O O . VAL B 1 76 ? 26.934 68.661 48.666 1.00 38.60 89 VAL B O 1
ATOM 2471 N N . LEU B 1 77 ? 27.683 67.443 50.400 1.00 37.18 90 LEU B N 1
ATOM 2472 C CA . LEU B 1 77 ? 26.792 66.335 50.076 1.00 32.52 90 LEU B CA 1
ATOM 2473 C C . LEU B 1 77 ? 25.354 66.672 50.442 1.00 34.82 90 LEU B C 1
ATOM 2474 O O . LEU B 1 77 ? 24.420 66.322 49.711 1.00 42.11 90 LEU B O 1
ATOM 2479 N N . LYS B 1 78 ? 25.159 67.355 51.572 1.00 30.77 91 LYS B N 1
ATOM 2480 C CA . LYS B 1 78 ? 23.819 67.762 51.977 1.00 31.37 91 LYS B CA 1
ATOM 2481 C C . LYS B 1 78 ? 23.258 68.827 51.042 1.00 37.01 91 LYS B C 1
ATOM 2482 O O . LYS B 1 78 ? 22.083 68.768 50.662 1.00 37.48 91 LYS B O 1
ATOM 2488 N N . ASP B 1 79 ? 24.082 69.809 50.666 1.00 41.90 92 ASP B N 1
ATOM 2489 C CA . ASP B 1 79 ? 23.633 70.848 49.742 1.00 48.91 92 ASP B CA 1
ATOM 2490 C C . ASP B 1 79 ? 23.194 70.244 48.415 1.00 52.08 92 ASP B C 1
ATOM 2491 O O . ASP B 1 79 ? 22.072 70.479 47.952 1.00 47.43 92 ASP B O 1
ATOM 2496 N N . ARG B 1 80 ? 24.067 69.458 47.790 1.00 61.03 93 ARG B N 1
ATOM 2497 C CA . ARG B 1 80 ? 23.734 68.751 46.555 1.00 65.80 93 ARG B CA 1
ATOM 2498 C C . ARG B 1 80 ? 23.099 67.398 46.880 1.00 69.89 93 ARG B C 1
ATOM 2499 O O . ARG B 1 80 ? 23.588 66.333 46.506 1.00 74.11 93 ARG B O 1
ATOM 2507 N N . GLY B 1 81 ? 21.981 67.464 47.596 1.00 67.70 94 GLY B N 1
ATOM 2508 C CA . GLY B 1 81 ? 21.321 66.276 48.092 1.00 66.37 94 GLY B CA 1
ATOM 2509 C C . GLY B 1 81 ? 20.710 65.428 46.990 1.00 72.33 94 GLY B C 1
ATOM 2510 O O . GLY B 1 81 ? 20.826 65.698 45.794 1.00 77.98 94 GLY B O 1
ATOM 2511 N N . GLY B 1 82 ? 20.038 64.371 47.423 1.00 71.07 95 GLY B N 1
ATOM 2512 C CA . GLY B 1 82 ? 19.410 63.444 46.506 1.00 72.59 95 GLY B CA 1
ATOM 2513 C C . GLY B 1 82 ? 19.244 62.088 47.165 1.00 71.46 95 GLY B C 1
ATOM 2514 O O . GLY B 1 82 ? 19.444 61.932 48.369 1.00 70.42 95 GLY B O 1
ATOM 2515 N N . SER B 1 83 ? 18.866 61.113 46.342 1.00 73.56 96 SER B N 1
ATOM 2516 C CA . SER B 1 83 ? 18.748 59.745 46.819 1.00 75.96 96 SER B CA 1
ATOM 2517 C C . SER B 1 83 ? 20.115 59.212 47.240 1.00 76.17 96 SER B C 1
ATOM 2518 O O . SER B 1 83 ? 21.163 59.734 46.846 1.00 81.98 96 SER B O 1
ATOM 2521 N N . ASP B 1 84 ? 20.092 58.165 48.066 1.00 63.90 97 ASP B N 1
ATOM 2522 C CA . ASP B 1 84 ? 21.298 57.518 48.583 1.00 56.29 97 ASP B CA 1
ATOM 2523 C C . ASP B 1 84 ? 22.144 58.467 49.432 1.00 43.79 97 ASP B C 1
ATOM 2524 O O . ASP B 1 84 ? 23.328 58.210 49.669 1.00 41.74 97 ASP B O 1
ATOM 2529 N N . LEU B 1 85 ? 21.550 59.564 49.909 1.00 39.47 98 LEU B N 1
ATOM 2530 C CA . LEU B 1 85 ? 22.308 60.542 50.685 1.00 32.32 98 LEU B CA 1
ATOM 2531 C C . LEU B 1 85 ? 22.781 59.952 52.008 1.00 29.13 98 LEU B C 1
ATOM 2532 O O . LEU B 1 85 ? 23.966 60.039 52.352 1.00 22.29 98 LEU B O 1
ATOM 2537 N N . ARG B 1 86 ? 21.864 59.347 52.766 1.00 26.96 99 ARG B N 1
ATOM 2538 C CA . ARG B 1 86 ? 22.221 58.828 54.083 1.00 31.33 99 ARG B CA 1
ATOM 2539 C C . ARG B 1 86 ? 23.230 57.692 53.979 1.00 35.78 99 ARG B C 1
ATOM 2540 O O . ARG B 1 86 ? 24.117 57.559 54.831 1.00 39.21 99 ARG B O 1
ATOM 2548 N N . ALA B 1 87 ? 23.115 56.864 52.938 1.00 29.09 100 ALA B N 1
ATOM 2549 C CA . ALA B 1 87 ? 24.044 55.751 52.773 1.00 29.20 100 ALA B CA 1
ATOM 2550 C C . ALA B 1 87 ? 25.436 56.242 52.390 1.00 26.91 100 ALA B C 1
ATOM 2551 O O . ALA B 1 87 ? 26.441 55.716 52.882 1.00 26.43 100 ALA B O 1
ATOM 2553 N N . GLU B 1 88 ? 25.516 57.253 51.519 1.00 32.20 101 GLU B N 1
ATOM 2554 C CA . GLU B 1 88 ? 26.819 57.772 51.112 1.00 31.89 101 GLU B CA 1
ATOM 2555 C C . GLU B 1 88 ? 27.487 58.532 52.252 1.00 24.70 101 GLU B C 1
ATOM 2556 O O . GLU B 1 88 ? 28.713 58.475 52.409 1.00 28.48 101 GLU B O 1
ATOM 2562 N N . LEU B 1 89 ? 26.698 59.252 53.056 1.00 26.72 102 LEU B N 1
ATOM 2563 C CA . LEU B 1 89 ? 27.246 59.889 54.250 1.00 32.05 102 LEU B CA 1
ATOM 2564 C C . LEU B 1 89 ? 27.831 58.854 55.202 1.00 32.92 102 LEU B C 1
ATOM 2565 O O . LEU B 1 89 ? 28.923 59.049 55.747 1.00 29.37 102 LEU B O 1
ATOM 2570 N N . THR B 1 90 ? 27.114 57.748 55.419 1.00 36.04 103 THR B N 1
ATOM 2571 C CA . THR B 1 90 ? 27.640 56.679 56.262 1.00 35.35 103 THR B CA 1
ATOM 2572 C C . THR B 1 90 ? 28.908 56.083 55.665 1.00 30.51 103 THR B C 1
ATOM 2573 O O . THR B 1 90 ? 29.873 55.806 56.387 1.00 28.17 103 THR B O 1
ATOM 2577 N N . ARG B 1 91 ? 28.928 55.884 54.345 1.00 25.16 104 ARG B N 1
ATOM 2578 C CA . ARG B 1 91 ? 30.116 55.340 53.694 1.00 24.66 104 ARG B CA 1
ATOM 2579 C C . ARG B 1 91 ? 31.293 56.303 53.801 1.00 23.06 104 ARG B C 1
ATOM 2580 O O . ARG B 1 91 ? 32.420 55.891 54.099 1.00 25.50 104 ARG B O 1
ATOM 2588 N N . GLN B 1 92 ? 31.051 57.596 53.556 1.00 19.68 105 GLN B N 1
ATOM 2589 C CA . GLN B 1 92 ? 32.138 58.570 53.614 1.00 26.55 105 GLN B CA 1
ATOM 2590 C C . GLN B 1 92 ? 32.645 58.766 55.035 1.00 27.35 105 GLN B C 1
ATOM 2591 O O . GLN B 1 92 ? 33.838 59.021 55.234 1.00 27.78 105 GLN B O 1
ATOM 2597 N N . ALA B 1 93 ? 31.760 58.666 56.030 1.00 25.01 106 ALA B N 1
ATOM 2598 C CA . ALA B 1 93 ? 32.203 58.757 57.416 1.00 25.51 106 ALA B CA 1
ATOM 2599 C C . ALA B 1 93 ? 33.155 57.620 57.758 1.00 30.80 106 ALA B C 1
ATOM 2600 O O . ALA B 1 93 ? 34.159 57.827 58.451 1.00 29.70 106 ALA B O 1
ATOM 2602 N N . ARG B 1 94 ? 32.862 56.413 57.270 1.00 31.16 107 ARG B N 1
ATOM 2603 C CA . ARG B 1 94 ? 33.753 55.283 57.505 1.00 27.46 107 ARG B CA 1
ATOM 2604 C C . ARG B 1 94 ? 35.106 55.511 56.845 1.00 28.63 107 ARG B C 1
ATOM 2605 O O . ARG B 1 94 ? 36.153 55.388 57.490 1.00 28.60 107 ARG B O 1
ATOM 2613 N N . ALA B 1 95 ? 35.102 55.847 55.552 1.00 28.07 108 ALA B N 1
ATOM 2614 C CA . ALA B 1 95 ? 36.356 56.087 54.845 1.00 25.90 108 ALA B CA 1
ATOM 2615 C C . ALA B 1 95 ? 37.138 57.237 55.464 1.00 28.53 108 ALA B C 1
ATOM 2616 O O . ALA B 1 95 ? 38.374 57.230 55.440 1.00 30.37 108 ALA B O 1
ATOM 2618 N N . SER B 1 96 ? 36.440 58.224 56.031 1.00 27.68 109 SER B N 1
ATOM 2619 C CA . SER B 1 96 ? 37.127 59.337 56.679 1.00 25.89 109 SER B CA 1
ATOM 2620 C C . SER B 1 96 ? 37.831 58.884 57.952 1.00 24.36 109 SER B C 1
ATOM 2621 O O . SER B 1 96 ? 38.985 59.256 58.195 1.00 24.59 109 SER B O 1
ATOM 2624 N N . LEU B 1 97 ? 37.156 58.080 58.777 1.00 25.96 110 LEU B N 1
ATOM 2625 C CA . LEU B 1 97 ? 37.787 57.596 60.001 1.00 28.99 110 LEU B CA 1
ATOM 2626 C C . LEU B 1 97 ? 38.831 56.529 59.693 1.00 31.31 110 LEU B C 1
ATOM 2627 O O . LEU B 1 97 ? 39.880 56.472 60.347 1.00 36.36 110 LEU B O 1
ATOM 2632 N N . ALA B 1 98 ? 38.568 55.679 58.694 1.00 28.05 111 ALA B N 1
ATOM 2633 C CA . ALA B 1 98 ? 39.566 54.699 58.275 1.00 30.18 111 ALA B CA 1
ATOM 2634 C C . ALA B 1 98 ? 40.832 55.374 57.770 1.00 28.43 111 ALA B C 1
ATOM 2635 O O . ALA B 1 98 ? 41.932 54.833 57.932 1.00 31.07 111 ALA B O 1
ATOM 2637 N N . GLY B 1 99 ? 40.699 56.547 57.157 1.00 25.60 112 GLY B N 1
ATOM 2638 C CA . GLY B 1 99 ? 41.840 57.297 56.681 1.00 26.99 112 GLY B CA 1
ATOM 2639 C C . GLY B 1 99 ? 42.640 58.003 57.748 1.00 31.17 112 GLY B C 1
ATOM 2640 O O . GLY B 1 99 ? 43.619 58.680 57.426 1.00 37.16 112 GLY B O 1
ATOM 2641 N N . ASN B 1 100 ? 42.256 57.868 59.016 1.00 32.26 113 ASN B N 1
ATOM 2642 C CA . ASN B 1 100 ? 42.954 58.528 60.118 1.00 35.07 113 ASN B CA 1
ATOM 2643 C C . ASN B 1 100 ? 43.074 57.554 61.280 1.00 35.46 113 ASN B C 1
ATOM 2644 O O . ASN B 1 100 ? 42.185 57.471 62.139 1.00 38.18 113 ASN B O 1
ATOM 2649 N N . PRO B 1 101 ? 44.171 56.793 61.342 1.00 34.92 114 PRO B N 1
ATOM 2650 C CA . PRO B 1 101 ? 44.369 55.857 62.460 1.00 41.79 114 PRO B CA 1
ATOM 2651 C C . PRO B 1 101 ? 44.687 56.528 63.787 1.00 45.72 114 PRO B C 1
ATOM 2652 O O . PRO B 1 101 ? 44.791 55.829 64.802 1.00 50.02 114 PRO B O 1
ATOM 2656 N N . ASP B 1 102 ? 44.856 57.849 63.820 1.00 46.07 115 ASP B N 1
ATOM 2657 C CA . ASP B 1 102 ? 45.046 58.570 65.073 1.00 47.21 115 ASP B CA 1
ATOM 2658 C C . ASP B 1 102 ? 43.739 58.832 65.807 1.00 45.82 115 ASP B C 1
ATOM 2659 O O . ASP B 1 102 ? 43.768 59.370 66.920 1.00 46.19 115 ASP B O 1
ATOM 2664 N N . VAL B 1 103 ? 42.605 58.464 65.217 1.00 40.03 116 VAL B N 1
ATOM 2665 C CA . VAL B 1 103 ? 41.284 58.787 65.740 1.00 34.38 116 VAL B CA 1
ATOM 2666 C C . VAL B 1 103 ? 40.566 57.486 66.067 1.00 30.60 116 VAL B C 1
ATOM 2667 O O . VAL B 1 103 ? 40.591 56.541 65.270 1.00 28.91 116 VAL B O 1
ATOM 2671 N N . ILE B 1 104 ? 39.929 57.436 67.240 1.00 33.18 117 ILE B N 1
ATOM 2672 C CA . ILE B 1 104 ? 39.213 56.237 67.669 1.00 36.42 117 ILE B CA 1
ATOM 2673 C C . ILE B 1 104 ? 37.718 56.312 67.406 1.00 35.93 117 ILE B C 1
ATOM 2674 O O . ILE B 1 104 ? 37.032 55.283 67.519 1.00 40.52 117 ILE B O 1
ATOM 2679 N N . GLY B 1 105 ? 37.188 57.481 67.062 1.00 34.42 118 GLY B N 1
ATOM 2680 C CA . GLY B 1 105 ? 35.761 57.622 66.856 1.00 30.61 118 GLY B CA 1
ATOM 2681 C C . GLY B 1 105 ? 35.445 58.821 65.996 1.00 30.15 118 GLY B C 1
ATOM 2682 O O . GLY B 1 105 ? 36.098 59.865 66.088 1.00 30.43 118 GLY B O 1
ATOM 2683 N N . LEU B 1 106 ? 34.431 58.667 65.151 1.00 29.29 119 LEU B N 1
ATOM 2684 C CA . LEU B 1 106 ? 33.895 59.756 64.345 1.00 25.67 119 LEU B CA 1
ATOM 2685 C C . LEU B 1 106 ? 32.386 59.742 64.514 1.00 23.57 119 LEU B C 1
ATOM 2686 O O . LEU B 1 106 ? 31.738 58.741 64.189 1.00 26.64 119 LEU B O 1
ATOM 2691 N N . TYR B 1 107 ? 31.822 60.833 65.024 1.00 22.46 120 TYR B N 1
ATOM 2692 C CA . TYR B 1 107 ? 30.377 60.935 65.149 1.00 27.05 120 TYR B CA 1
ATOM 2693 C C . TYR B 1 107 ? 29.839 62.058 64.274 1.00 28.21 120 TYR B C 1
ATOM 2694 O O . TYR B 1 107 ? 30.482 63.100 64.109 1.00 27.10 120 TYR B O 1
ATOM 2703 N N . LEU B 1 108 ? 28.658 61.815 63.706 1.00 29.80 121 LEU B N 1
ATOM 2704 C CA . LEU B 1 108 ? 27.972 62.758 62.828 1.00 25.15 121 LEU B CA 1
ATOM 2705 C C . LEU B 1 108 ? 26.502 62.728 63.220 1.00 27.70 121 LEU B C 1
ATOM 2706 O O . LEU B 1 108 ? 25.801 61.754 62.926 1.00 31.70 121 LEU B O 1
ATOM 2711 N N . VAL B 1 109 ? 26.040 63.780 63.887 1.00 27.68 122 VAL B N 1
ATOM 2712 C CA . VAL B 1 109 ? 24.678 63.848 64.402 1.00 29.52 122 VAL B CA 1
ATOM 2713 C C . VAL B 1 109 ? 24.024 65.101 63.847 1.00 29.90 122 VAL B C 1
ATOM 2714 O O . VAL B 1 109 ? 24.535 66.209 64.043 1.00 36.14 122 VAL B O 1
ATOM 2718 N N . PHE B 1 110 ? 22.902 64.925 63.158 1.00 26.39 123 PHE B N 1
ATOM 2719 C CA . PHE B 1 110 ? 22.091 66.025 62.664 1.00 28.14 123 PHE B CA 1
ATOM 2720 C C . PHE B 1 110 ? 20.935 66.295 63.618 1.00 30.71 123 PHE B C 1
ATOM 2721 O O . PHE B 1 110 ? 20.498 65.418 64.366 1.00 28.01 123 PHE B O 1
ATOM 2729 N N . GLN B 1 111 ? 20.437 67.528 63.580 1.00 39.05 124 GLN B N 1
ATOM 2730 C CA . GLN B 1 111 ? 19.238 67.863 64.322 1.00 38.46 124 GLN B CA 1
ATOM 2731 C C . GLN B 1 111 ? 18.032 67.164 63.693 1.00 41.99 124 GLN B C 1
ATOM 2732 O O . GLN B 1 111 ? 18.084 66.748 62.533 1.00 39.15 124 GLN B O 1
ATOM 2738 N N . PRO B 1 112 ? 16.946 66.993 64.449 1.00 43.84 125 PRO B N 1
ATOM 2739 C CA . PRO B 1 112 ? 15.770 66.300 63.902 1.00 40.09 125 PRO B CA 1
ATOM 2740 C C . PRO B 1 112 ? 15.278 66.952 62.618 1.00 44.22 125 PRO B C 1
ATOM 2741 O O . PRO B 1 112 ? 15.028 68.159 62.569 1.00 44.34 125 PRO B O 1
ATOM 2745 N N . ASN B 1 113 ? 15.159 66.137 61.569 1.00 47.02 126 ASN B N 1
ATOM 2746 C CA . ASN B 1 113 ? 14.720 66.541 60.236 1.00 46.44 126 ASN B CA 1
ATOM 2747 C C . ASN B 1 113 ? 15.663 67.537 59.572 1.00 47.91 126 ASN B C 1
ATOM 2748 O O . ASN B 1 113 ? 15.321 68.101 58.528 1.00 55.14 126 ASN B O 1
ATOM 2753 N N . ALA B 1 114 ? 16.849 67.765 60.140 1.00 42.28 127 ALA B N 1
ATOM 2754 C CA . ALA B 1 114 ? 17.749 68.768 59.583 1.00 36.86 127 ALA B CA 1
ATOM 2755 C C . ALA B 1 114 ? 18.481 68.268 58.344 1.00 36.55 127 ALA B C 1
ATOM 2756 O O . ALA B 1 114 ? 18.790 69.067 57.454 1.00 41.01 127 ALA B O 1
ATOM 2758 N N . LEU B 1 115 ? 18.763 66.966 58.262 1.00 41.37 128 LEU B N 1
ATOM 2759 C CA . LEU B 1 115 ? 19.513 66.447 57.122 1.00 41.97 128 LEU B CA 1
ATOM 2760 C C . LEU B 1 115 ? 18.691 66.512 55.840 1.00 39.34 128 LEU B C 1
ATOM 2761 O O . LEU B 1 115 ? 19.161 67.021 54.815 1.00 42.45 128 LEU B O 1
ATOM 2766 N N . ASP B 1 116 ? 17.457 66.002 55.875 1.00 32.59 129 ASP B N 1
ATOM 2767 C CA . ASP B 1 116 ? 16.665 65.940 54.653 1.00 33.37 129 ASP B CA 1
ATOM 2768 C C . ASP B 1 116 ? 15.164 66.083 54.885 1.00 34.18 129 ASP B C 1
ATOM 2769 O O . ASP B 1 116 ? 14.399 65.887 53.932 1.00 35.96 129 ASP B O 1
ATOM 2774 N N . GLN B 1 117 ? 14.714 66.405 56.099 1.00 33.23 130 GLN B N 1
ATOM 2775 C CA . GLN B 1 117 ? 13.296 66.530 56.433 1.00 38.07 130 GLN B CA 1
ATOM 2776 C C . GLN B 1 117 ? 12.525 65.234 56.199 1.00 41.46 130 GLN B C 1
ATOM 2777 O O . GLN B 1 117 ? 11.305 65.262 56.010 1.00 43.11 130 GLN B O 1
ATOM 2783 N N . GLN B 1 118 ? 13.212 64.094 56.210 1.00 40.45 131 GLN B N 1
ATOM 2784 C CA . GLN B 1 118 ? 12.602 62.796 55.944 1.00 43.25 131 GLN B CA 1
ATOM 2785 C C . GLN B 1 118 ? 12.977 61.791 57.022 1.00 43.64 131 GLN B C 1
ATOM 2786 O O . GLN B 1 118 ? 13.174 60.605 56.743 1.00 47.68 131 GLN B O 1
ATOM 2792 N N . ASP B 1 119 ? 13.081 62.248 58.273 1.00 41.45 132 ASP B N 1
ATOM 2793 C CA . ASP B 1 119 ? 13.476 61.348 59.354 1.00 40.01 132 ASP B CA 1
ATOM 2794 C C . ASP B 1 119 ? 12.486 60.201 59.514 1.00 39.69 132 ASP B C 1
ATOM 2795 O O . ASP B 1 119 ? 12.886 59.058 59.761 1.00 37.78 132 ASP B O 1
ATOM 2800 N N . SER B 1 120 ? 11.191 60.482 59.356 1.00 40.16 133 SER B N 1
ATOM 2801 C CA A SER B 1 120 ? 10.177 59.445 59.497 0.44 41.42 133 SER B CA 1
ATOM 2802 C CA B SER B 1 120 ? 10.178 59.443 59.498 0.56 41.37 133 SER B CA 1
ATOM 2803 C C . SER B 1 120 ? 10.295 58.355 58.439 1.00 44.42 133 SER B C 1
ATOM 2804 O O . SER B 1 120 ? 9.630 57.320 58.565 1.00 41.27 133 SER B O 1
ATOM 2809 N N . HIS B 1 121 ? 11.115 58.556 57.409 1.00 44.98 134 HIS B N 1
ATOM 2810 C CA . HIS B 1 121 ? 11.317 57.554 56.371 1.00 46.03 134 HIS B CA 1
ATOM 2811 C C . HIS B 1 121 ? 12.466 56.602 56.673 1.00 40.33 134 HIS B C 1
ATOM 2812 O O . HIS B 1 121 ? 12.627 55.608 55.956 1.00 45.40 134 HIS B O 1
ATOM 2819 N N . TYR B 1 122 ? 13.261 56.873 57.704 1.00 36.06 135 TYR B N 1
ATOM 2820 C CA . TYR B 1 122 ? 14.448 56.085 58.018 1.00 39.36 135 TYR B CA 1
ATOM 2821 C C . TYR B 1 122 ? 14.430 55.628 59.468 1.00 38.93 135 TYR B C 1
ATOM 2822 O O . TYR B 1 122 ? 15.459 55.621 60.149 1.00 38.74 135 TYR B O 1
ATOM 2831 N N . LEU B 1 123 ? 13.259 55.235 59.961 1.00 36.99 136 LEU B N 1
ATOM 2832 C CA . LEU B 1 123 ? 13.143 54.782 61.341 1.00 41.74 136 LEU B CA 1
ATOM 2833 C C . LEU B 1 123 ? 13.942 53.502 61.549 1.00 39.52 136 LEU B C 1
ATOM 2834 O O . LEU B 1 123 ? 13.657 52.472 60.930 1.00 36.82 136 LEU B O 1
ATOM 2839 N N . GLY B 1 124 ? 14.950 53.574 62.417 1.00 36.06 137 GLY B N 1
ATOM 2840 C CA . GLY B 1 124 ? 15.725 52.401 62.766 1.00 39.36 137 GLY B CA 1
ATOM 2841 C C . GLY B 1 124 ? 16.624 51.865 61.677 1.00 42.90 137 GLY B C 1
ATOM 2842 O O . GLY B 1 124 ? 16.998 50.691 61.722 1.00 44.77 137 GLY B O 1
ATOM 2843 N N . GLN B 1 125 ? 16.988 52.689 60.694 1.00 39.30 138 GLN B N 1
ATOM 2844 C CA . GLN B 1 125 ? 17.874 52.256 59.613 1.00 37.49 138 GLN B CA 1
ATOM 2845 C C . GLN B 1 125 ? 19.312 52.580 60.008 1.00 41.79 138 GLN B C 1
ATOM 2846 O O . GLN B 1 125 ? 19.922 53.547 59.544 1.00 40.83 138 GLN B O 1
ATOM 2852 N N . ASP B 1 126 ? 19.862 51.741 60.891 1.00 52.36 139 ASP B N 1
ATOM 2853 C CA . ASP B 1 126 ? 21.214 51.968 61.389 1.00 59.84 139 ASP B CA 1
ATOM 2854 C C . ASP B 1 126 ? 22.273 51.764 60.314 1.00 59.48 139 ASP B C 1
ATOM 2855 O O . ASP B 1 126 ? 23.377 52.304 60.442 1.00 58.03 139 ASP B O 1
ATOM 2860 N N . ALA B 1 127 ? 21.968 50.999 59.262 1.00 56.31 140 ALA B N 1
ATOM 2861 C CA . ALA B 1 127 ? 22.894 50.885 58.142 1.00 51.00 140 ALA B CA 1
ATOM 2862 C C . ALA B 1 127 ? 23.046 52.201 57.393 1.00 43.29 140 ALA B C 1
ATOM 2863 O O . ALA B 1 127 ? 24.045 52.389 56.690 1.00 42.00 140 ALA B O 1
ATOM 2865 N N . MET B 1 128 ? 22.079 53.109 57.527 1.00 42.25 141 MET B N 1
ATOM 2866 C CA . MET B 1 128 ? 22.158 54.449 56.960 1.00 38.66 141 MET B CA 1
ATOM 2867 C C . MET B 1 128 ? 22.348 55.507 58.044 1.00 37.25 141 MET B C 1
ATOM 2868 O O . MET B 1 128 ? 21.906 56.649 57.892 1.00 34.20 141 MET B O 1
ATOM 2873 N N . GLY B 1 129 ? 22.996 55.135 59.148 1.00 27.43 142 GLY B N 1
ATOM 2874 C CA . GLY B 1 129 ? 23.290 56.078 60.212 1.00 30.18 142 GLY B CA 1
ATOM 2875 C C . GLY B 1 129 ? 22.081 56.692 60.877 1.00 34.59 142 GLY B C 1
ATOM 2876 O O . GLY B 1 129 ? 22.206 57.734 61.527 1.00 41.47 142 GLY B O 1
ATOM 2877 N N . SER B 1 130 ? 20.910 56.079 60.739 1.00 33.98 143 SER B N 1
ATOM 2878 C CA . SER B 1 130 ? 19.671 56.604 61.292 1.00 35.16 143 SER B CA 1
ATOM 2879 C C . SER B 1 130 ? 19.256 55.782 62.505 1.00 32.42 143 SER B C 1
ATOM 2880 O O . SER B 1 130 ? 19.362 54.552 62.496 1.00 36.00 143 SER B O 1
ATOM 2883 N N . ASN B 1 131 ? 18.782 56.462 63.544 1.00 30.67 144 ASN B N 1
ATOM 2884 C CA . ASN B 1 131 ? 18.422 55.795 64.784 1.00 29.90 144 ASN B CA 1
ATOM 2885 C C . ASN B 1 131 ? 16.921 55.492 64.802 1.00 32.64 144 ASN B C 1
ATOM 2886 O O . ASN B 1 131 ? 16.248 55.541 63.765 1.00 34.61 144 ASN B O 1
ATOM 2891 N N . GLU B 1 132 ? 16.386 55.192 65.989 1.00 29.55 145 GLU B N 1
ATOM 2892 C CA . GLU B 1 132 ? 15.003 54.741 66.106 1.00 33.89 145 GLU B CA 1
ATOM 2893 C C . GLU B 1 132 ? 14.006 55.835 65.741 1.00 35.80 145 GLU B C 1
ATOM 2894 O O . GLU B 1 132 ? 12.916 55.533 65.242 1.00 35.82 145 GLU B O 1
ATOM 2900 N N . SER B 1 133 ? 14.350 57.098 65.980 1.00 35.77 146 SER B N 1
ATOM 2901 C CA . SER B 1 133 ? 13.480 58.214 65.635 1.00 37.80 146 SER B CA 1
ATOM 2902 C C . SER B 1 133 ? 13.731 58.740 64.229 1.00 39.00 146 SER B C 1
ATOM 2903 O O . SER B 1 133 ? 13.179 59.783 63.862 1.00 42.01 146 SER B O 1
ATOM 2906 N N . GLY B 1 134 ? 14.544 58.045 63.436 1.00 37.33 147 GLY B N 1
ATOM 2907 C CA . GLY B 1 134 ? 14.860 58.479 62.094 1.00 36.89 147 GLY B CA 1
ATOM 2908 C C . GLY B 1 134 ? 15.900 59.570 61.997 1.00 37.33 147 GLY B C 1
ATOM 2909 O O . GLY B 1 134 ? 16.248 59.973 60.880 1.00 37.33 147 GLY B O 1
ATOM 2910 N N . ARG B 1 135 ? 16.403 60.065 63.124 1.00 39.75 148 ARG B N 1
ATOM 2911 C CA . ARG B 1 135 ? 17.436 61.089 63.098 1.00 40.00 148 ARG B CA 1
ATOM 2912 C C . ARG B 1 135 ? 18.766 60.487 62.663 1.00 40.22 148 ARG B C 1
ATOM 2913 O O . ARG B 1 135 ? 19.116 59.369 63.053 1.00 38.63 148 ARG B O 1
ATOM 2921 N N . PHE B 1 136 ? 19.506 61.229 61.843 1.00 35.21 149 PHE B N 1
ATOM 2922 C CA . PHE B 1 136 ? 20.846 60.805 61.445 1.00 33.87 149 PHE B CA 1
ATOM 2923 C C . PHE B 1 136 ? 21.778 60.989 62.635 1.00 36.27 149 PHE B C 1
ATOM 2924 O O . PHE B 1 136 ? 22.247 62.095 62.911 1.00 38.09 149 PHE B O 1
ATOM 2932 N N . SER B 1 137 ? 22.042 59.897 63.351 1.00 35.18 150 SER B N 1
ATOM 2933 C CA . SER B 1 137 ? 22.880 59.903 64.551 1.00 34.98 150 SER B CA 1
ATOM 2934 C C . SER B 1 137 ? 23.940 58.822 64.358 1.00 31.54 150 SER B C 1
ATOM 2935 O O . SER B 1 137 ? 23.756 57.673 64.768 1.00 35.70 150 SER B O 1
ATOM 2938 N N . LEU B 1 138 ? 25.053 59.203 63.743 1.00 30.91 151 LEU B N 1
ATOM 2939 C CA . LEU B 1 138 ? 26.057 58.268 63.258 1.00 28.96 151 LEU B CA 1
ATOM 2940 C C . LEU B 1 138 ? 27.276 58.288 64.168 1.00 30.65 151 LEU B C 1
ATOM 2941 O O . LEU B 1 138 ? 27.757 59.363 64.538 1.00 32.23 151 LEU B O 1
ATOM 2946 N N . TYR B 1 139 ? 27.777 57.103 64.521 1.00 26.55 152 TYR B N 1
ATOM 2947 C CA . TYR B 1 139 ? 29.039 56.979 65.249 1.00 29.70 152 TYR B CA 1
ATOM 2948 C C . TYR B 1 139 ? 29.815 55.793 64.696 1.00 34.04 152 TYR B C 1
ATOM 2949 O O . TYR B 1 139 ? 29.402 54.642 64.867 1.00 33.97 152 TYR B O 1
ATOM 2958 N N . TRP B 1 140 ? 30.936 56.076 64.036 1.00 34.71 153 TRP B N 1
ATOM 2959 C CA . TRP B 1 140 ? 31.886 55.049 63.633 1.00 33.79 153 TRP B CA 1
ATOM 2960 C C . TRP B 1 140 ? 32.974 54.938 64.694 1.00 32.14 153 TRP B C 1
ATOM 2961 O O . TRP B 1 140 ? 33.576 55.945 65.080 1.00 37.82 153 TRP B O 1
ATOM 2972 N N . SER B 1 141 ? 33.221 53.720 65.165 1.00 27.95 154 SER B N 1
ATOM 2973 C CA . SER B 1 141 ? 34.217 53.462 66.195 1.00 29.88 154 SER B CA 1
ATOM 2974 C C . SER B 1 141 ? 35.408 52.727 65.597 1.00 35.16 154 SER B C 1
ATOM 2975 O O . SER B 1 141 ? 35.240 51.800 64.800 1.00 40.76 154 SER B O 1
ATOM 2978 N N . GLN B 1 142 ? 36.611 53.148 65.988 1.00 31.44 155 GLN B N 1
ATOM 2979 C CA . GLN B 1 142 ? 37.860 52.516 65.562 1.00 31.65 155 GLN B CA 1
ATOM 2980 C C . GLN B 1 142 ? 38.656 52.138 66.803 1.00 29.94 155 GLN B C 1
ATOM 2981 O O . GLN B 1 142 ? 39.617 52.827 67.174 1.00 25.87 155 GLN B O 1
ATOM 2987 N N . PRO B 1 143 ? 38.283 51.044 67.474 1.00 27.17 156 PRO B N 1
ATOM 2988 C CA . PRO B 1 143 ? 39.046 50.617 68.661 1.00 31.05 156 PRO B CA 1
ATOM 2989 C C . PRO B 1 143 ? 40.488 50.268 68.349 1.00 37.67 156 PRO B C 1
ATOM 2990 O O . PRO B 1 143 ? 41.338 50.333 69.246 1.00 43.78 156 PRO B O 1
ATOM 2994 N N . SER B 1 144 ? 40.787 49.899 67.107 1.00 41.08 157 SER B N 1
ATOM 2995 C CA . SER B 1 144 ? 42.139 49.658 66.627 1.00 39.40 157 SER B CA 1
ATOM 2996 C C . SER B 1 144 ? 42.154 49.967 65.139 1.00 35.13 157 SER B C 1
ATOM 2997 O O . SER B 1 144 ? 41.120 49.824 64.474 1.00 31.90 157 SER B O 1
ATOM 3000 N N . PRO B 1 145 ? 43.289 50.405 64.592 1.00 37.58 158 PRO B N 1
ATOM 3001 C CA . PRO B 1 145 ? 43.325 50.795 63.174 1.00 41.12 158 PRO B CA 1
ATOM 3002 C C . PRO B 1 145 ? 42.859 49.667 62.263 1.00 41.20 158 PRO B C 1
ATOM 3003 O O . PRO B 1 145 ? 43.343 48.536 62.346 1.00 45.20 158 PRO B O 1
ATOM 3007 N N . GLY B 1 146 ? 41.906 49.989 61.389 1.00 35.02 159 GLY B N 1
ATOM 3008 C CA . GLY B 1 146 ? 41.346 49.032 60.464 1.00 36.79 159 GLY B CA 1
ATOM 3009 C C . GLY B 1 146 ? 40.067 48.368 60.928 1.00 37.34 159 GLY B C 1
ATOM 3010 O O . GLY B 1 146 ? 39.313 47.857 60.092 1.00 37.52 159 GLY B O 1
ATOM 3011 N N . THR B 1 147 ? 39.800 48.361 62.233 1.00 33.03 160 THR B N 1
ATOM 3012 C CA . THR B 1 147 ? 38.600 47.750 62.796 1.00 35.19 160 THR B CA 1
ATOM 3013 C C . THR B 1 147 ? 37.582 48.851 63.063 1.00 35.54 160 THR B C 1
ATOM 3014 O O . THR B 1 147 ? 37.756 49.657 63.983 1.00 37.03 160 THR B O 1
ATOM 3018 N N . LEU B 1 148 ? 36.516 48.881 62.266 1.00 32.35 161 LEU B N 1
ATOM 3019 C CA . LEU B 1 148 ? 35.542 49.965 62.289 1.00 28.68 161 LEU B CA 1
ATOM 3020 C C . LEU B 1 148 ? 34.158 49.412 62.594 1.00 26.47 161 LEU B C 1
ATOM 3021 O O . LEU B 1 148 ? 33.650 48.560 61.859 1.00 27.11 161 LEU B O 1
ATOM 3026 N N . GLU B 1 149 ? 33.546 49.912 63.664 1.00 30.60 162 GLU B N 1
ATOM 3027 C CA . GLU B 1 149 ? 32.218 49.491 64.084 1.00 32.72 162 GLU B CA 1
ATOM 3028 C C . GLU B 1 149 ? 31.202 50.590 63.807 1.00 34.05 162 GLU B C 1
ATOM 3029 O O . GLU B 1 149 ? 31.456 51.769 64.072 1.00 29.72 162 GLU B O 1
ATOM 3035 N N . LEU B 1 150 ? 30.049 50.191 63.280 1.00 37.67 163 LEU B N 1
ATOM 3036 C CA . LEU B 1 150 ? 28.962 51.115 62.994 1.00 33.23 163 LEU B CA 1
ATOM 3037 C C . LEU B 1 150 ? 27.982 51.139 64.160 1.00 36.49 163 LEU B C 1
ATOM 3038 O O . LEU B 1 150 ? 27.740 50.113 64.802 1.00 37.75 163 LEU B O 1
ATOM 3043 N N . GLU B 1 151 ? 27.421 52.316 64.433 1.00 41.34 164 GLU B N 1
ATOM 3044 C CA . GLU B 1 151 ? 26.459 52.455 65.519 1.00 43.07 164 GLU B CA 1
ATOM 3045 C C . GLU B 1 151 ? 25.550 53.647 65.261 1.00 40.00 164 GLU B C 1
ATOM 3046 O O . GLU B 1 151 ? 26.031 54.757 65.014 1.00 38.31 164 GLU B O 1
ATOM 3052 N N . ALA B 1 152 ? 24.243 53.406 65.315 1.00 38.54 165 ALA B N 1
ATOM 3053 C CA . ALA B 1 152 ? 23.250 54.472 65.334 1.00 43.52 165 ALA B CA 1
ATOM 3054 C C . ALA B 1 152 ? 22.945 54.809 66.788 1.00 43.02 165 ALA B C 1
ATOM 3055 O O . ALA B 1 152 ? 22.418 53.971 67.528 1.00 43.02 165 ALA B O 1
ATOM 3057 N N . MET B 1 153 ? 23.272 56.024 67.192 1.00 36.11 166 MET B N 1
ATOM 3058 C CA A MET B 1 153 ? 23.148 56.402 68.594 0.02 34.74 166 MET B CA 1
ATOM 3059 C CA B MET B 1 153 ? 23.149 56.406 68.595 0.98 36.23 166 MET B CA 1
ATOM 3060 C C . MET B 1 153 ? 21.705 56.780 68.912 1.00 35.24 166 MET B C 1
ATOM 3061 O O . MET B 1 153 ? 21.129 57.635 68.232 1.00 35.76 166 MET B O 1
ATOM 3070 N N . PRO B 1 154 ? 21.096 56.172 69.927 1.00 31.98 167 PRO B N 1
ATOM 3071 C CA . PRO B 1 154 ? 19.690 56.450 70.230 1.00 29.55 167 PRO B CA 1
ATOM 3072 C C . PRO B 1 154 ? 19.496 57.793 70.921 1.00 28.82 167 PRO B C 1
ATOM 3073 O O . PRO B 1 154 ? 20.434 58.414 71.422 1.00 29.31 167 PRO B O 1
ATOM 3077 N N . GLU B 1 155 ? 18.230 58.224 70.948 1.00 31.90 168 GLU B N 1
ATOM 3078 C CA . GLU B 1 155 ? 17.890 59.529 71.508 1.00 34.65 168 GLU B CA 1
ATOM 3079 C C . GLU B 1 155 ? 18.239 59.625 72.988 1.00 38.37 168 GLU B C 1
ATOM 3080 O O . GLU B 1 155 ? 18.537 60.718 73.483 1.00 37.12 168 GLU B O 1
ATOM 3086 N N . THR B 1 156 ? 18.201 58.503 73.712 1.00 38.35 169 THR B N 1
ATOM 3087 C CA . THR B 1 156 ? 18.583 58.528 75.120 1.00 40.77 169 THR B CA 1
ATOM 3088 C C . THR B 1 156 ? 20.061 58.852 75.290 1.00 42.20 169 THR B C 1
ATOM 3089 O O . THR B 1 156 ? 20.444 59.502 76.269 1.00 42.29 169 THR B O 1
ATOM 3093 N N . MET B 1 157 ? 20.901 58.411 74.352 1.00 40.87 170 MET B N 1
ATOM 3094 C CA . MET B 1 157 ? 22.316 58.759 74.404 1.00 40.63 170 MET B CA 1
ATOM 3095 C C . MET B 1 157 ? 22.540 60.213 74.008 1.00 42.36 170 MET B C 1
ATOM 3096 O O . MET B 1 157 ? 23.364 60.908 74.614 1.00 44.94 170 MET B O 1
ATOM 3101 N N . LEU B 1 158 ? 21.806 60.694 73.001 1.00 39.17 171 LEU B N 1
ATOM 3102 C CA . LEU B 1 158 ? 21.998 62.061 72.528 1.00 36.58 171 LEU B CA 1
ATOM 3103 C C . LEU B 1 158 ? 21.516 63.088 73.543 1.00 38.77 171 LEU B C 1
ATOM 3104 O O . LEU B 1 158 ? 22.059 64.197 73.605 1.00 43.73 171 LEU B O 1
ATOM 3109 N N . GLY B 1 159 ? 20.506 62.749 74.337 1.00 36.24 172 GLY B N 1
ATOM 3110 C CA . GLY B 1 159 ? 19.948 63.651 75.321 1.00 38.02 172 GLY B CA 1
ATOM 3111 C C . GLY B 1 159 ? 20.327 63.364 76.756 1.00 41.38 172 GLY B C 1
ATOM 3112 O O . GLY B 1 159 ? 19.722 63.945 77.666 1.00 38.50 172 GLY B O 1
ATOM 3113 N N . ASP B 1 160 ? 21.305 62.494 76.995 1.00 45.29 173 ASP B N 1
ATOM 3114 C CA . ASP B 1 160 ? 21.724 62.144 78.350 1.00 44.45 173 ASP B CA 1
ATOM 3115 C C . ASP B 1 160 ? 22.462 63.328 78.960 1.00 42.91 173 ASP B C 1
ATOM 3116 O O . ASP B 1 160 ? 23.654 63.529 78.715 1.00 41.73 173 ASP B O 1
ATOM 3121 N N . THR B 1 161 ? 21.754 64.120 79.762 1.00 45.85 174 THR B N 1
ATOM 3122 C CA . THR B 1 161 ? 22.325 65.298 80.399 1.00 49.64 174 THR B CA 1
ATOM 3123 C C . THR B 1 161 ? 22.774 65.034 81.831 1.00 52.48 174 THR B C 1
ATOM 3124 O O . THR B 1 161 ? 23.037 65.988 82.571 1.00 55.69 174 THR B O 1
ATOM 3128 N N . SER B 1 162 ? 22.864 63.770 82.240 1.00 49.30 175 SER B N 1
ATOM 3129 C CA . SER B 1 162 ? 23.413 63.459 83.549 1.00 49.33 175 SER B CA 1
ATOM 3130 C C . SER B 1 162 ? 24.925 63.686 83.547 1.00 49.94 175 SER B C 1
ATOM 3131 O O . SER B 1 162 ? 25.557 63.864 82.502 1.00 50.16 175 SER B O 1
ATOM 3134 N N . ILE B 1 163 ? 25.507 63.673 84.741 1.00 48.84 176 ILE B N 1
ATOM 3135 C CA . ILE B 1 163 ? 26.878 64.137 84.929 1.00 46.90 176 ILE B CA 1
ATOM 3136 C C . ILE B 1 163 ? 27.849 63.058 84.465 1.00 42.79 176 ILE B C 1
ATOM 3137 O O . ILE B 1 163 ? 27.700 61.879 84.807 1.00 44.48 176 ILE B O 1
ATOM 3142 N N . GLY B 1 164 ? 28.846 63.463 83.678 1.00 42.26 177 GLY B N 1
ATOM 3143 C CA . GLY B 1 164 ? 29.865 62.560 83.190 1.00 41.36 177 GLY B CA 1
ATOM 3144 C C . GLY B 1 164 ? 31.074 62.502 84.105 1.00 46.78 177 GLY B C 1
ATOM 3145 O O . GLY B 1 164 ? 31.080 63.025 85.220 1.00 51.36 177 GLY B O 1
ATOM 3146 N N . SER B 1 165 ? 32.131 61.859 83.601 1.00 47.45 178 SER B N 1
ATOM 3147 C CA . SER B 1 165 ? 33.291 61.576 84.442 1.00 42.29 178 SER B CA 1
ATOM 3148 C C . SER B 1 165 ? 34.110 62.828 84.743 1.00 44.01 178 SER B C 1
ATOM 3149 O O . SER B 1 165 ? 34.756 62.898 85.794 1.00 46.04 178 SER B O 1
ATOM 3152 N N . ASN B 1 166 ? 34.105 63.819 83.850 1.00 45.13 179 ASN B N 1
ATOM 3153 C CA . ASN B 1 166 ? 34.882 65.030 84.086 1.00 50.29 179 ASN B CA 1
ATOM 3154 C C . ASN B 1 166 ? 34.090 66.129 84.784 1.00 51.92 179 ASN B C 1
ATOM 3155 O O . ASN B 1 166 ? 34.695 67.095 85.262 1.00 60.04 179 ASN B O 1
ATOM 3160 N N . GLY B 1 167 ? 32.763 66.009 84.857 1.00 47.74 180 GLY B N 1
ATOM 3161 C CA . GLY B 1 167 ? 31.908 66.988 85.507 1.00 45.54 180 GLY B CA 1
ATOM 3162 C C . GLY B 1 167 ? 30.839 67.560 84.597 1.00 43.74 180 GLY B C 1
ATOM 3163 O O . GLY B 1 167 ? 29.779 67.976 85.077 1.00 44.91 180 GLY B O 1
ATOM 3164 N N . ALA B 1 168 ? 31.099 67.594 83.294 1.00 43.83 181 ALA B N 1
ATOM 3165 C CA . ALA B 1 168 ? 30.116 68.088 82.347 1.00 40.16 181 ALA B CA 1
ATOM 3166 C C . ALA B 1 168 ? 29.061 67.021 82.070 1.00 41.40 181 ALA B C 1
ATOM 3167 O O . ALA B 1 168 ? 29.210 65.849 82.430 1.00 39.24 181 ALA B O 1
ATOM 3169 N N . ALA B 1 169 ? 27.976 67.442 81.424 1.00 43.12 182 ALA B N 1
ATOM 3170 C CA . ALA B 1 169 ? 26.936 66.505 81.027 1.00 40.91 182 ALA B CA 1
ATOM 3171 C C . ALA B 1 169 ? 27.510 65.449 80.089 1.00 43.19 182 ALA B C 1
ATOM 3172 O O . ALA B 1 169 ? 28.460 65.699 79.343 1.00 43.99 182 ALA B O 1
ATOM 3174 N N . LYS B 1 170 ? 26.929 64.248 80.140 1.00 45.07 183 LYS B N 1
ATOM 3175 C CA . LYS B 1 170 ? 27.467 63.148 79.347 1.00 42.89 183 LYS B CA 1
ATOM 3176 C C . LYS B 1 170 ? 27.335 63.411 77.853 1.00 37.17 183 LYS B C 1
ATOM 3177 O O . LYS B 1 170 ? 28.172 62.951 77.069 1.00 36.09 183 LYS B O 1
ATOM 3183 N N . ASN B 1 171 ? 26.305 64.150 77.441 1.00 36.30 184 ASN B N 1
ATOM 3184 C CA . ASN B 1 171 ? 26.097 64.478 76.038 1.00 37.97 184 ASN B CA 1
ATOM 3185 C C . ASN B 1 171 ? 26.716 65.816 75.648 1.00 37.52 184 ASN B C 1
ATOM 3186 O O . ASN B 1 171 ? 26.348 66.377 74.609 1.00 36.59 184 ASN B O 1
ATOM 3191 N N . ARG B 1 172 ? 27.645 66.338 76.455 1.00 34.50 185 ARG B N 1
ATOM 3192 C CA A ARG B 1 172 ? 28.290 67.605 76.127 0.56 35.39 185 ARG B CA 1
ATOM 3193 C CA B ARG B 1 172 ? 28.285 67.606 76.124 0.44 35.37 185 ARG B CA 1
ATOM 3194 C C . ARG B 1 172 ? 29.066 67.531 74.820 1.00 34.01 185 ARG B C 1
ATOM 3195 O O . ARG B 1 172 ? 29.287 68.567 74.183 1.00 28.40 185 ARG B O 1
ATOM 3210 N N . TRP B 1 173 ? 29.488 66.332 74.409 1.00 33.75 186 TRP B N 1
ATOM 3211 C CA . TRP B 1 173 ? 30.154 66.178 73.122 1.00 30.86 186 TRP B CA 1
ATOM 3212 C C . TRP B 1 173 ? 29.250 66.582 71.967 1.00 29.15 186 TRP B C 1
ATOM 3213 O O . TRP B 1 173 ? 29.750 66.895 70.880 1.00 27.58 186 TRP B O 1
ATOM 3224 N N . LEU B 1 174 ? 27.936 66.588 72.181 1.00 31.57 187 LEU B N 1
ATOM 3225 C CA . LEU B 1 174 ? 26.961 66.985 71.175 1.00 32.38 187 LEU B CA 1
ATOM 3226 C C . LEU B 1 174 ? 26.392 68.376 71.413 1.00 37.04 187 LEU B C 1
ATOM 3227 O O . LEU B 1 174 ? 26.245 69.150 70.462 1.00 42.58 187 LEU B O 1
ATOM 3232 N N . THR B 1 175 ? 26.080 68.719 72.665 1.00 33.85 188 THR B N 1
ATOM 3233 C CA . THR B 1 175 ? 25.375 69.966 72.938 1.00 35.92 188 THR B CA 1
ATOM 3234 C C . THR B 1 175 ? 26.289 71.184 72.897 1.00 41.09 188 THR B C 1
ATOM 3235 O O . THR B 1 175 ? 25.824 72.280 72.565 1.00 45.73 188 THR B O 1
ATOM 3239 N N . CYS B 1 176 ? 27.574 71.029 73.227 1.00 39.35 189 CYS B N 1
ATOM 3240 C CA . CYS B 1 176 ? 28.463 72.191 73.239 1.00 42.83 189 CYS B CA 1
ATOM 3241 C C . CYS B 1 176 ? 28.580 72.856 71.874 1.00 38.46 189 CYS B C 1
ATOM 3242 O O . CYS B 1 176 ? 28.400 74.083 71.797 1.00 40.16 189 CYS B O 1
ATOM 3245 N N . PRO B 1 177 ? 28.877 72.147 70.776 1.00 40.59 190 PRO B N 1
ATOM 3246 C CA . PRO B 1 177 ? 28.854 72.818 69.467 1.00 39.55 190 PRO B CA 1
ATOM 3247 C C . PRO B 1 177 ? 27.464 73.251 69.045 1.00 40.08 190 PRO B C 1
ATOM 3248 O O . PRO B 1 177 ? 27.343 74.139 68.193 1.00 45.50 190 PRO B O 1
ATOM 3252 N N . GLN B 1 178 ? 26.412 72.655 69.610 1.00 37.94 191 GLN B N 1
ATOM 3253 C CA . GLN B 1 178 ? 25.061 73.117 69.315 1.00 44.40 191 GLN B CA 1
ATOM 3254 C C . GLN B 1 178 ? 24.756 74.421 70.042 1.00 48.18 191 GLN B C 1
ATOM 3255 O O . GLN B 1 178 ? 24.157 75.336 69.464 1.00 48.19 191 GLN B O 1
ATOM 3261 N N . ASP B 1 179 ? 25.166 74.528 71.307 1.00 48.87 192 ASP B N 1
ATOM 3262 C CA . ASP B 1 179 ? 24.871 75.719 72.097 1.00 53.14 192 ASP B CA 1
ATOM 3263 C C . ASP B 1 179 ? 25.751 76.895 71.688 1.00 54.60 192 ASP B C 1
ATOM 3264 O O . ASP B 1 179 ? 25.246 77.983 71.390 1.00 56.89 192 ASP B O 1
ATOM 3269 N N . THR B 1 180 ? 27.069 76.696 71.671 1.00 52.51 193 THR B N 1
ATOM 3270 C CA . THR B 1 180 ? 27.988 77.785 71.367 1.00 47.80 193 THR B CA 1
ATOM 3271 C C . THR B 1 180 ? 28.096 78.077 69.877 1.00 45.82 193 THR B C 1
ATOM 3272 O O . THR B 1 180 ? 28.560 79.162 69.510 1.00 49.01 193 THR B O 1
ATOM 3276 N N . ALA B 1 181 ? 27.681 77.140 69.020 1.00 41.96 194 ALA B N 1
ATOM 3277 C CA . ALA B 1 181 ? 27.865 77.240 67.569 1.00 40.80 194 ALA B CA 1
ATOM 3278 C C . ALA B 1 181 ? 29.340 77.372 67.200 1.00 41.10 194 ALA B C 1
ATOM 3279 O O . ALA B 1 181 ? 29.687 77.958 66.171 1.00 41.90 194 ALA B O 1
ATOM 3281 N N A ARG B 1 182 ? 30.220 76.817 68.031 0.47 42.14 195 ARG B N 1
ATOM 3282 N N B ARG B 1 182 ? 30.217 76.829 68.041 0.53 42.18 195 ARG B N 1
ATOM 3283 C CA A ARG B 1 182 ? 31.655 76.892 67.811 0.47 42.01 195 ARG B CA 1
ATOM 3284 C CA B ARG B 1 182 ? 31.656 76.889 67.845 0.53 42.06 195 ARG B CA 1
ATOM 3285 C C A ARG B 1 182 ? 32.273 75.527 68.079 0.47 39.96 195 ARG B C 1
ATOM 3286 C C B ARG B 1 182 ? 32.245 75.495 67.997 0.53 39.87 195 ARG B C 1
ATOM 3287 O O A ARG B 1 182 ? 31.646 74.637 68.660 0.47 38.78 195 ARG B O 1
ATOM 3288 O O B ARG B 1 182 ? 31.571 74.551 68.419 0.53 38.65 195 ARG B O 1
ATOM 3303 N N . THR B 1 183 ? 33.522 75.372 67.648 1.00 39.81 196 THR B N 1
ATOM 3304 C CA . THR B 1 183 ? 34.246 74.124 67.844 1.00 43.99 196 THR B CA 1
ATOM 3305 C C . THR B 1 183 ? 34.643 73.996 69.309 1.00 46.70 196 THR B C 1
ATOM 3306 O O . THR B 1 183 ? 35.309 74.881 69.857 1.00 48.12 196 THR B O 1
ATOM 3310 N N A CYS B 1 184 ? 34.241 72.899 69.954 0.71 42.76 197 CYS B N 1
ATOM 3311 N N B CYS B 1 184 ? 34.229 72.904 69.936 0.29 42.93 197 CYS B N 1
ATOM 3312 C CA A CYS B 1 184 ? 34.523 72.666 71.367 0.71 41.97 197 CYS B CA 1
ATOM 3313 C CA B CYS B 1 184 ? 34.573 72.636 71.319 0.29 42.11 197 CYS B CA 1
ATOM 3314 C C A CYS B 1 184 ? 35.620 71.618 71.527 0.71 39.63 197 CYS B C 1
ATOM 3315 C C B CYS B 1 184 ? 35.777 71.714 71.398 0.29 39.42 197 CYS B C 1
ATOM 3316 O O A CYS B 1 184 ? 35.655 70.625 70.792 0.71 35.33 197 CYS B O 1
ATOM 3317 O O B CYS B 1 184 ? 36.030 70.905 70.502 0.29 37.30 197 CYS B O 1
ATOM 3322 N N . MET B 1 185 ? 36.513 71.842 72.493 1.00 38.62 198 MET B N 1
ATOM 3323 C CA . MET B 1 185 ? 37.593 70.920 72.829 1.00 38.86 198 MET B CA 1
ATOM 3324 C C . MET B 1 185 ? 37.202 70.284 74.158 1.00 38.89 198 MET B C 1
ATOM 3325 O O . MET B 1 185 ? 37.457 70.837 75.230 1.00 42.49 198 MET B O 1
ATOM 3330 N N . LEU B 1 186 ? 36.571 69.118 74.076 1.00 37.15 199 LEU B N 1
ATOM 3331 C CA . LEU B 1 186 ? 35.964 68.517 75.254 1.00 41.69 199 LEU B CA 1
ATOM 3332 C C . LEU B 1 186 ? 37.017 67.916 76.172 1.00 40.05 199 LEU B C 1
ATOM 3333 O O . LEU B 1 186 ? 37.972 67.277 75.723 1.00 38.20 199 LEU B O 1
ATOM 3338 N N . GLU B 1 187 ? 36.832 68.140 77.469 1.00 43.57 200 GLU B N 1
ATOM 3339 C CA . GLU B 1 187 ? 37.730 67.591 78.466 1.00 42.92 200 GLU B CA 1
ATOM 3340 C C . GLU B 1 187 ? 37.667 66.065 78.442 1.00 40.48 200 GLU B C 1
ATOM 3341 O O . GLU B 1 187 ? 36.645 65.486 78.062 1.00 39.60 200 GLU B O 1
ATOM 3347 N N . PRO B 1 188 ? 38.752 65.393 78.823 1.00 41.48 201 PRO B N 1
ATOM 3348 C CA . PRO B 1 188 ? 38.756 63.926 78.824 1.00 39.54 201 PRO B CA 1
ATOM 3349 C C . PRO B 1 188 ? 37.623 63.362 79.666 1.00 36.30 201 PRO B C 1
ATOM 3350 O O . PRO B 1 188 ? 37.453 63.716 80.835 1.00 32.84 201 PRO B O 1
ATOM 3354 N N . TYR B 1 189 ? 36.836 62.482 79.055 1.00 33.51 202 TYR B N 1
ATOM 3355 C CA . TYR B 1 189 ? 35.688 61.882 79.712 1.00 39.02 202 TYR B CA 1
ATOM 3356 C C . TYR B 1 189 ? 35.658 60.391 79.414 1.00 39.20 202 TYR B C 1
ATOM 3357 O O . TYR B 1 189 ? 36.156 59.936 78.381 1.00 34.08 202 TYR B O 1
ATOM 3366 N N . LEU B 1 190 ? 35.072 59.636 80.338 1.00 40.32 203 LEU B N 1
ATOM 3367 C CA . LEU B 1 190 ? 34.916 58.199 80.161 1.00 43.44 203 LEU B CA 1
ATOM 3368 C C . LEU B 1 190 ? 33.684 57.927 79.309 1.00 43.62 203 LEU B C 1
ATOM 3369 O O . LEU B 1 190 ? 32.559 58.249 79.709 1.00 44.97 203 LEU B O 1
ATOM 3374 N N . ASP B 1 191 ? 33.896 57.343 78.135 1.00 40.66 204 ASP B N 1
ATOM 3375 C CA . ASP B 1 191 ? 32.825 56.980 77.224 1.00 47.58 204 ASP B CA 1
ATOM 3376 C C . ASP B 1 191 ? 32.686 55.464 77.167 1.00 47.69 204 ASP B C 1
ATOM 3377 O O . ASP B 1 191 ? 33.584 54.720 77.571 1.00 42.42 204 ASP B O 1
ATOM 3382 N N . GLU B 1 192 ? 31.541 55.010 76.664 1.00 49.95 205 GLU B N 1
ATOM 3383 C CA . GLU B 1 192 ? 31.274 53.587 76.493 1.00 52.94 205 GLU B CA 1
ATOM 3384 C C . GLU B 1 192 ? 30.828 53.344 75.060 1.00 48.06 205 GLU B C 1
ATOM 3385 O O . GLU B 1 192 ? 29.836 53.926 74.610 1.00 43.25 205 GLU B O 1
ATOM 3391 N N . VAL B 1 193 ? 31.562 52.493 74.349 1.00 47.52 206 VAL B N 1
ATOM 3392 C CA . VAL B 1 193 ? 31.283 52.167 72.954 1.00 47.41 206 VAL B CA 1
ATOM 3393 C C . VAL B 1 193 ? 31.123 50.655 72.874 1.00 51.53 206 VAL B C 1
ATOM 3394 O O . VAL B 1 193 ? 32.115 49.918 72.915 1.00 54.57 206 VAL B O 1
ATOM 3398 N N . ASN B 1 194 ? 29.880 50.190 72.752 1.00 52.14 207 ASN B N 1
ATOM 3399 C CA . ASN B 1 194 ? 29.570 48.763 72.650 1.00 55.39 207 ASN B CA 1
ATOM 3400 C C . ASN B 1 194 ? 30.159 47.984 73.824 1.00 53.60 207 ASN B C 1
ATOM 3401 O O . ASN B 1 194 ? 30.818 46.956 73.658 1.00 51.98 207 ASN B O 1
ATOM 3406 N N . GLY B 1 195 ? 29.919 48.496 75.030 1.00 53.55 208 GLY B N 1
ATOM 3407 C CA . GLY B 1 195 ? 30.350 47.836 76.243 1.00 56.56 208 GLY B CA 1
ATOM 3408 C C . GLY B 1 195 ? 31.795 48.055 76.636 1.00 55.82 208 GLY B C 1
ATOM 3409 O O . GLY B 1 195 ? 32.232 47.492 77.647 1.00 55.25 208 GLY B O 1
ATOM 3410 N N . ARG B 1 196 ? 32.551 48.850 75.884 1.00 55.20 209 ARG B N 1
ATOM 3411 C CA . ARG B 1 196 ? 33.959 49.096 76.170 1.00 56.88 209 ARG B CA 1
ATOM 3412 C C . ARG B 1 196 ? 34.124 50.497 76.742 1.00 57.65 209 ARG B C 1
ATOM 3413 O O . ARG B 1 196 ? 33.709 51.479 76.117 1.00 60.94 209 ARG B O 1
ATOM 3421 N N A GLN B 1 197 ? 34.725 50.583 77.926 0.50 56.28 210 GLN B N 1
ATOM 3422 N N B GLN B 1 197 ? 34.736 50.587 77.920 0.50 56.25 210 GLN B N 1
ATOM 3423 C CA A GLN B 1 197 ? 35.038 51.867 78.540 0.50 53.94 210 GLN B CA 1
ATOM 3424 C CA B GLN B 1 197 ? 35.023 51.876 78.538 0.50 53.95 210 GLN B CA 1
ATOM 3425 C C A GLN B 1 197 ? 36.315 52.419 77.920 0.50 53.06 210 GLN B C 1
ATOM 3426 C C B GLN B 1 197 ? 36.316 52.435 77.956 0.50 53.10 210 GLN B C 1
ATOM 3427 O O A GLN B 1 197 ? 37.357 51.753 77.938 0.50 55.34 210 GLN B O 1
ATOM 3428 O O B GLN B 1 197 ? 37.369 51.793 78.037 0.50 55.46 210 GLN B O 1
ATOM 3439 N N . VAL B 1 198 ? 36.238 53.626 77.365 1.00 48.35 211 VAL B N 1
ATOM 3440 C CA . VAL B 1 198 ? 37.375 54.261 76.708 1.00 46.15 211 VAL B CA 1
ATOM 3441 C C . VAL B 1 198 ? 37.541 55.673 77.254 1.00 41.81 211 VAL B C 1
ATOM 3442 O O . VAL B 1 198 ? 36.580 56.449 77.284 1.00 36.81 211 VAL B O 1
ATOM 3446 N N . LEU B 1 199 ? 38.760 56.001 77.678 1.00 40.44 212 LEU B N 1
ATOM 3447 C CA . LEU B 1 199 ? 39.102 57.361 78.075 1.00 41.65 212 LEU B CA 1
ATOM 3448 C C . LEU B 1 199 ? 39.456 58.162 76.827 1.00 40.85 212 LEU B C 1
ATOM 3449 O O . LEU B 1 199 ? 40.397 57.810 76.106 1.00 40.69 212 LEU B O 1
ATOM 3454 N N . MET B 1 200 ? 38.710 59.235 76.568 1.00 36.27 213 MET B N 1
ATOM 3455 C CA . MET B 1 200 ? 38.829 59.947 75.305 1.00 35.78 213 MET B CA 1
ATOM 3456 C C . MET B 1 200 ? 38.622 61.441 75.508 1.00 37.50 213 MET B C 1
ATOM 3457 O O . MET B 1 200 ? 38.034 61.885 76.498 1.00 40.90 213 MET B O 1
ATOM 3462 N N . THR B 1 201 ? 39.126 62.209 74.548 1.00 36.89 214 THR B N 1
ATOM 3463 C CA . THR B 1 201 ? 38.783 63.609 74.348 1.00 38.98 214 THR B CA 1
ATOM 3464 C C . THR B 1 201 ? 38.156 63.748 72.967 1.00 34.62 214 THR B C 1
ATOM 3465 O O . THR B 1 201 ? 38.214 62.830 72.144 1.00 39.14 214 THR B O 1
ATOM 3469 N N . SER B 1 202 ? 37.543 64.900 72.701 1.00 28.26 215 SER B N 1
ATOM 3470 C CA . SER B 1 202 ? 36.765 65.044 71.480 1.00 30.02 215 SER B CA 1
ATOM 3471 C C . SER B 1 202 ? 36.932 66.427 70.869 1.00 32.91 215 SER B C 1
ATOM 3472 O O . SER B 1 202 ? 36.966 67.436 71.579 1.00 31.87 215 SER B O 1
ATOM 3475 N N . ILE B 1 203 ? 37.037 66.454 69.544 1.00 34.38 216 ILE B N 1
ATOM 3476 C CA . ILE B 1 203 ? 36.968 67.677 68.755 1.00 31.96 216 ILE B CA 1
ATOM 3477 C C . ILE B 1 203 ? 35.587 67.709 68.114 1.00 34.10 216 ILE B C 1
ATOM 3478 O O . ILE B 1 203 ? 35.298 66.924 67.204 1.00 33.46 216 ILE B O 1
ATOM 3483 N N . ALA B 1 204 ? 34.726 68.604 68.589 1.00 29.28 217 ALA B N 1
ATOM 3484 C CA . ALA B 1 204 ? 33.343 68.687 68.134 1.00 29.81 217 ALA B CA 1
ATOM 3485 C C . ALA B 1 204 ? 33.185 69.900 67.227 1.00 27.27 217 ALA B C 1
ATOM 3486 O O . ALA B 1 204 ? 33.405 71.036 67.660 1.00 31.91 217 ALA B O 1
ATOM 3488 N N . LEU B 1 205 ? 32.793 69.657 65.976 1.00 24.20 218 LEU B N 1
ATOM 3489 C CA . LEU B 1 205 ? 32.644 70.714 64.988 1.00 30.68 218 LEU B CA 1
ATOM 3490 C C . LEU B 1 205 ? 31.175 70.980 64.715 1.00 34.47 218 LEU B C 1
ATOM 3491 O O . LEU B 1 205 ? 30.427 70.042 64.406 1.00 36.58 218 LEU B O 1
ATOM 3496 N N . PRO B 1 206 ? 30.724 72.231 64.806 1.00 35.18 219 PRO B N 1
ATOM 3497 C CA . PRO B 1 206 ? 29.346 72.548 64.413 1.00 35.56 219 PRO B CA 1
ATOM 3498 C C . PRO B 1 206 ? 29.233 72.654 62.898 1.00 34.87 219 PRO B C 1
ATOM 3499 O O . PRO B 1 206 ? 30.064 73.289 62.244 1.00 33.61 219 PRO B O 1
ATOM 3503 N N . LEU B 1 207 ? 28.210 72.012 62.342 1.00 34.88 220 LEU B N 1
ATOM 3504 C CA . LEU B 1 207 ? 27.866 72.183 60.937 1.00 35.13 220 LEU B CA 1
ATOM 3505 C C . LEU B 1 207 ? 26.903 73.357 60.825 1.00 36.09 220 LEU B C 1
ATOM 3506 O O . LEU B 1 207 ? 25.785 73.302 61.350 1.00 35.57 220 LEU B O 1
ATOM 3511 N N . LEU B 1 208 ? 27.338 74.417 60.152 1.00 34.67 221 LEU B N 1
ATOM 3512 C CA . LEU B 1 208 ? 26.629 75.686 60.152 1.00 35.44 221 LEU B CA 1
ATOM 3513 C C . LEU B 1 208 ? 26.043 75.983 58.780 1.00 34.00 221 LEU B C 1
ATOM 3514 O O . LEU B 1 208 ? 26.698 75.781 57.752 1.00 35.87 221 LEU B O 1
ATOM 3519 N N . GLU B 1 209 ? 24.802 76.463 58.777 1.00 41.49 222 GLU B N 1
ATOM 3520 C CA . GLU B 1 209 ? 24.130 76.955 57.576 1.00 42.53 222 GLU B CA 1
ATOM 3521 C C . GLU B 1 209 ? 23.528 78.309 57.936 1.00 44.68 222 GLU B C 1
ATOM 3522 O O . GLU B 1 209 ? 22.499 78.374 58.615 1.00 47.99 222 GLU B O 1
ATOM 3528 N N . HIS B 1 210 ? 24.183 79.383 57.486 1.00 48.72 223 HIS B N 1
ATOM 3529 C CA . HIS B 1 210 ? 23.793 80.752 57.828 1.00 51.16 223 HIS B CA 1
ATOM 3530 C C . HIS B 1 210 ? 23.762 80.952 59.342 1.00 45.73 223 HIS B C 1
ATOM 3531 O O . HIS B 1 210 ? 22.850 81.575 59.889 1.00 44.07 223 HIS B O 1
ATOM 3538 N N . GLY B 1 211 ? 24.770 80.409 60.027 1.00 45.23 224 GLY B N 1
ATOM 3539 C CA . GLY B 1 211 ? 24.904 80.558 61.459 1.00 42.61 224 GLY B CA 1
ATOM 3540 C C . GLY B 1 211 ? 24.078 79.610 62.297 1.00 43.16 224 GLY B C 1
ATOM 3541 O O . GLY B 1 211 ? 24.277 79.558 63.519 1.00 46.75 224 GLY B O 1
ATOM 3542 N N A LYS B 1 212 ? 23.157 78.862 61.696 0.58 41.95 225 LYS B N 1
ATOM 3543 N N B LYS B 1 212 ? 23.163 78.858 61.693 0.42 41.97 225 LYS B N 1
ATOM 3544 C CA A LYS B 1 212 ? 22.336 77.910 62.430 0.58 41.09 225 LYS B CA 1
ATOM 3545 C CA B LYS B 1 212 ? 22.337 77.905 62.419 0.42 40.99 225 LYS B CA 1
ATOM 3546 C C A LYS B 1 212 ? 23.009 76.543 62.433 0.58 37.60 225 LYS B C 1
ATOM 3547 C C B LYS B 1 212 ? 23.014 76.540 62.431 0.42 37.67 225 LYS B C 1
ATOM 3548 O O A LYS B 1 212 ? 23.434 76.050 61.383 0.58 36.33 225 LYS B O 1
ATOM 3549 O O B LYS B 1 212 ? 23.447 76.045 61.385 0.42 36.46 225 LYS B O 1
ATOM 3560 N N . VAL B 1 213 ? 23.103 75.938 63.614 1.00 36.58 226 VAL B N 1
ATOM 3561 C CA . VAL B 1 213 ? 23.716 74.622 63.767 1.00 39.12 226 VAL B CA 1
ATOM 3562 C C . VAL B 1 213 ? 22.688 73.569 63.366 1.00 40.78 226 VAL B C 1
ATOM 3563 O O . VAL B 1 213 ? 21.715 73.330 64.086 1.00 45.38 226 VAL B O 1
ATOM 3567 N N . VAL B 1 214 ? 22.900 72.940 62.210 1.00 39.19 227 VAL B N 1
ATOM 3568 C CA . VAL B 1 214 ? 22.020 71.874 61.750 1.00 40.42 227 VAL B CA 1
ATOM 3569 C C . VAL B 1 214 ? 22.553 70.489 62.101 1.00 37.74 227 VAL B C 1
ATOM 3570 O O . VAL B 1 214 ? 21.777 69.520 62.093 1.00 39.57 227 VAL B O 1
ATOM 3574 N N . GLY B 1 215 ? 23.840 70.364 62.408 1.00 36.60 228 GLY B N 1
ATOM 3575 C CA . GLY B 1 215 ? 24.419 69.080 62.750 1.00 38.20 228 GLY B CA 1
ATOM 3576 C C . GLY B 1 215 ? 25.743 69.276 63.454 1.00 35.50 228 GLY B C 1
ATOM 3577 O O . GLY B 1 215 ? 26.212 70.400 63.644 1.00 28.69 228 GLY B O 1
ATOM 3578 N N . VAL B 1 216 ? 26.345 68.156 63.846 1.00 31.21 229 VAL B N 1
ATOM 3579 C CA . VAL B 1 216 ? 27.628 68.155 64.542 1.00 31.09 229 VAL B CA 1
ATOM 3580 C C . VAL B 1 216 ? 28.483 67.025 63.989 1.00 34.95 229 VAL B C 1
ATOM 3581 O O . VAL B 1 216 ? 28.021 65.884 63.884 1.00 36.34 229 VAL B O 1
ATOM 3585 N N . VAL B 1 217 ? 29.725 67.339 63.632 1.00 36.44 230 VAL B N 1
ATOM 3586 C CA . VAL B 1 217 ? 30.727 66.342 63.280 1.00 32.60 230 VAL B CA 1
ATOM 3587 C C . VAL B 1 217 ? 31.767 66.314 64.390 1.00 31.87 230 VAL B C 1
ATOM 3588 O O . VAL B 1 217 ? 32.231 67.366 64.845 1.00 31.41 230 VAL B O 1
ATOM 3592 N N . GLY B 1 218 ? 32.123 65.113 64.837 1.00 30.08 231 GLY B N 1
ATOM 3593 C CA . GLY B 1 218 ? 33.072 64.995 65.927 1.00 29.61 231 GLY B CA 1
ATOM 3594 C C . GLY B 1 218 ? 34.144 63.942 65.740 1.00 27.44 231 GLY B C 1
ATOM 3595 O O . GLY B 1 218 ? 33.901 62.887 65.148 1.00 23.74 231 GLY B O 1
ATOM 3596 N N . LEU B 1 219 ? 35.342 64.222 66.248 1.00 30.92 232 LEU B N 1
ATOM 3597 C CA . LEU B 1 219 ? 36.460 63.288 66.211 1.00 30.44 232 LEU B CA 1
ATOM 3598 C C . LEU B 1 219 ? 36.841 62.939 67.641 1.00 31.57 232 LEU B C 1
ATOM 3599 O O . LEU B 1 219 ? 37.133 63.832 68.444 1.00 32.68 232 LEU B O 1
ATOM 3604 N N . ASP B 1 220 ? 36.833 61.649 67.960 1.00 30.94 233 ASP B N 1
ATOM 3605 C CA . ASP B 1 220 ? 37.193 61.171 69.287 1.00 29.70 233 ASP B CA 1
ATOM 3606 C C . ASP B 1 220 ? 38.653 60.741 69.293 1.00 33.67 233 ASP B C 1
ATOM 3607 O O . ASP B 1 220 ? 39.073 59.938 68.453 1.00 34.97 233 ASP B O 1
ATOM 3612 N N . ILE B 1 221 ? 39.422 61.278 70.235 1.00 32.73 234 ILE B N 1
ATOM 3613 C CA . ILE B 1 221 ? 40.839 60.966 70.376 1.00 33.69 234 ILE B CA 1
ATOM 3614 C C . ILE B 1 221 ? 41.035 60.292 71.726 1.00 35.63 234 ILE B C 1
ATOM 3615 O O . ILE B 1 221 ? 40.759 60.894 72.772 1.00 35.66 234 ILE B O 1
ATOM 3620 N N . GLY B 1 222 ? 41.501 59.046 71.703 1.00 34.67 235 GLY B N 1
ATOM 3621 C CA . GLY B 1 222 ? 41.714 58.311 72.939 1.00 35.33 235 GLY B CA 1
ATOM 3622 C C . GLY B 1 222 ? 42.948 58.805 73.676 1.00 33.71 235 GLY B C 1
ATOM 3623 O O . GLY B 1 222 ? 43.975 59.121 73.076 1.00 32.67 235 GLY B O 1
ATOM 3624 N N . LEU B 1 223 ? 42.835 58.865 75.005 1.00 36.55 236 LEU B N 1
ATOM 3625 C CA . LEU B 1 223 ? 43.949 59.331 75.822 1.00 37.33 236 LEU B CA 1
ATOM 3626 C C . LEU B 1 223 ? 45.149 58.398 75.746 1.00 41.23 236 LEU B C 1
ATOM 3627 O O . LEU B 1 223 ? 46.268 58.820 76.059 1.00 45.92 236 LEU B O 1
ATOM 3632 N N . ALA B 1 224 ? 44.942 57.142 75.342 1.00 40.57 237 ALA B N 1
ATOM 3633 C CA . ALA B 1 224 ? 46.069 56.242 75.124 1.00 40.90 237 ALA B CA 1
ATOM 3634 C C . ALA B 1 224 ? 46.987 56.771 74.030 1.00 43.57 237 ALA B C 1
ATOM 3635 O O . ALA B 1 224 ? 48.215 56.666 74.133 1.00 46.75 237 ALA B O 1
ATOM 3637 N N . ASN B 1 225 ? 46.407 57.344 72.971 1.00 41.72 238 ASN B N 1
ATOM 3638 C CA . ASN B 1 225 ? 47.218 57.989 71.943 1.00 42.30 238 ASN B CA 1
ATOM 3639 C C . ASN B 1 225 ? 48.008 59.154 72.522 1.00 40.13 238 ASN B C 1
ATOM 3640 O O . ASN B 1 225 ? 49.186 59.340 72.196 1.00 40.72 238 ASN B O 1
ATOM 3645 N N . LEU B 1 226 ? 47.375 59.949 73.387 1.00 36.85 239 LEU B N 1
ATOM 3646 C CA . LEU B 1 226 ? 48.069 61.072 74.007 1.00 41.78 239 LEU B CA 1
ATOM 3647 C C . LEU B 1 226 ? 49.109 60.590 75.010 1.00 44.49 239 LEU B C 1
ATOM 3648 O O . LEU B 1 226 ? 50.166 61.214 75.165 1.00 44.38 239 LEU B O 1
ATOM 3653 N N . GLN B 1 227 ? 48.824 59.485 75.704 1.00 44.45 240 GLN B N 1
ATOM 3654 C CA . GLN B 1 227 ? 49.798 58.925 76.635 1.00 42.70 240 GLN B CA 1
ATOM 3655 C C . GLN B 1 227 ? 51.077 58.522 75.913 1.00 44.68 240 GLN B C 1
ATOM 3656 O O . GLN B 1 227 ? 52.182 58.732 76.427 1.00 47.12 240 GLN B O 1
ATOM 3662 N N . GLN B 1 228 ? 50.947 57.948 74.714 1.00 41.98 241 GLN B N 1
ATOM 3663 C CA . GLN B 1 228 ? 52.128 57.602 73.931 1.00 44.85 241 GLN B CA 1
ATOM 3664 C C . GLN B 1 228 ? 52.879 58.846 73.472 1.00 46.77 241 GLN B C 1
ATOM 3665 O O . GLN B 1 228 ? 54.105 58.806 73.324 1.00 49.03 241 GLN B O 1
ATOM 3671 N N . LEU B 1 229 ? 52.167 59.952 73.241 1.00 47.19 242 LEU B N 1
ATOM 3672 C CA . LEU B 1 229 ? 52.839 61.208 72.924 1.00 47.13 242 LEU B CA 1
ATOM 3673 C C . LEU B 1 229 ? 53.690 61.681 74.094 1.00 47.91 242 LEU B C 1
ATOM 3674 O O . LEU B 1 229 ? 54.788 62.215 73.899 1.00 49.54 242 LEU B O 1
ATOM 3679 N N . SER B 1 230 ? 53.199 61.492 75.321 1.00 50.11 243 SER B N 1
ATOM 3680 C CA . SER B 1 230 ? 53.976 61.861 76.499 1.00 52.39 243 SER B CA 1
ATOM 3681 C C . SER B 1 230 ? 55.194 60.959 76.652 1.00 55.46 243 SER B C 1
ATOM 3682 O O . SER B 1 230 ? 56.308 61.438 76.893 1.00 56.10 243 SER B O 1
ATOM 3685 N N . VAL B 1 231 ? 54.996 59.644 76.520 1.00 56.61 244 VAL B N 1
ATOM 3686 C CA . VAL B 1 231 ? 56.111 58.706 76.619 1.00 53.83 244 VAL B CA 1
ATOM 3687 C C . VAL B 1 231 ? 57.132 58.978 75.523 1.00 59.65 244 VAL B C 1
ATOM 3688 O O . VAL B 1 231 ? 58.346 58.931 75.759 1.00 65.45 244 VAL B O 1
ATOM 3692 N N . ASN B 1 232 ? 56.659 59.274 74.310 1.00 63.55 245 ASN B N 1
ATOM 3693 C CA . ASN B 1 232 ? 57.577 59.595 73.222 1.00 70.36 245 ASN B CA 1
ATOM 3694 C C . ASN B 1 232 ? 58.293 60.916 73.474 1.00 74.59 245 ASN B C 1
ATOM 3695 O O . ASN B 1 232 ? 59.466 61.067 73.116 1.00 77.86 245 ASN B O 1
ATOM 3700 N N . GLY B 1 233 ? 57.606 61.882 74.088 1.00 74.50 246 GLY B N 1
ATOM 3701 C CA . GLY B 1 233 ? 58.262 63.129 74.443 1.00 75.31 246 GLY B CA 1
ATOM 3702 C C . GLY B 1 233 ? 59.385 62.940 75.442 1.00 79.04 246 GLY B C 1
ATOM 3703 O O . GLY B 1 233 ? 60.337 63.725 75.470 1.00 83.53 246 GLY B O 1
ATOM 3704 N N . ARG B 1 234 ? 59.293 61.900 76.273 1.00 77.15 247 ARG B N 1
ATOM 3705 C CA . ARG B 1 234 ? 60.374 61.584 77.198 1.00 77.38 247 ARG B CA 1
ATOM 3706 C C . ARG B 1 234 ? 61.552 60.934 76.483 1.00 77.83 247 ARG B C 1
ATOM 3707 O O . ARG B 1 234 ? 62.697 61.079 76.923 1.00 81.65 247 ARG B O 1
ATOM 3715 N N A ARG B 1 235 ? 61.297 60.235 75.372 0.43 74.16 248 ARG B N 1
ATOM 3716 N N B ARG B 1 235 ? 61.287 60.224 75.383 0.57 74.15 248 ARG B N 1
ATOM 3717 C CA A ARG B 1 235 ? 62.359 59.494 74.697 0.43 74.48 248 ARG B CA 1
ATOM 3718 C CA B ARG B 1 235 ? 62.345 59.503 74.681 0.57 74.45 248 ARG B CA 1
ATOM 3719 C C A ARG B 1 235 ? 63.498 60.409 74.260 0.43 77.63 248 ARG B C 1
ATOM 3720 C C B ARG B 1 235 ? 63.401 60.455 74.134 0.57 77.35 248 ARG B C 1
ATOM 3721 O O A ARG B 1 235 ? 64.675 60.064 74.418 0.43 80.76 248 ARG B O 1
ATOM 3722 O O B ARG B 1 235 ? 64.593 60.125 74.113 0.57 80.46 248 ARG B O 1
ATOM 3737 N N A ASP B 1 236 ? 63.171 61.580 73.712 0.43 89.54 249 ASP B N 1
ATOM 3738 N N B ASP B 1 236 ? 62.988 61.643 73.693 0.57 88.95 249 ASP B N 1
ATOM 3739 C CA A ASP B 1 236 ? 64.168 62.498 73.176 0.43 91.45 249 ASP B CA 1
ATOM 3740 C CA B ASP B 1 236 ? 63.900 62.613 73.102 0.57 90.64 249 ASP B CA 1
ATOM 3741 C C A ASP B 1 236 ? 64.339 63.747 74.036 0.43 90.59 249 ASP B C 1
ATOM 3742 C C B ASP B 1 236 ? 64.109 63.835 73.987 0.57 89.93 249 ASP B C 1
ATOM 3743 O O A ASP B 1 236 ? 64.871 64.755 73.560 0.43 91.11 249 ASP B O 1
ATOM 3744 O O B ASP B 1 236 ? 64.478 64.902 73.486 0.57 89.86 249 ASP B O 1
ATOM 3753 N N . LEU B 1 237 ? 63.895 63.702 75.293 1.00 90.68 250 LEU B N 1
ATOM 3754 C CA . LEU B 1 237 ? 64.088 64.807 76.229 1.00 91.02 250 LEU B CA 1
ATOM 3755 C C . LEU B 1 237 ? 65.365 64.532 77.018 1.00 94.29 250 LEU B C 1
ATOM 3756 O O . LEU B 1 237 ? 65.340 64.045 78.150 1.00 93.00 250 LEU B O 1
ATOM 3761 N N . PHE B 1 238 ? 66.497 64.842 76.389 1.00 98.32 251 PHE B N 1
ATOM 3762 C CA . PHE B 1 238 ? 67.818 64.729 77.004 1.00 101.78 251 PHE B CA 1
ATOM 3763 C C . PHE B 1 238 ? 68.059 63.323 77.557 1.00 103.96 251 PHE B C 1
ATOM 3764 O O . PHE B 1 238 ? 68.346 63.132 78.738 1.00 104.54 251 PHE B O 1
ATOM 3772 N N . ASP B 1 239 ? 67.918 62.333 76.672 1.00 103.18 252 ASP B N 1
ATOM 3773 C CA . ASP B 1 239 ? 68.238 60.932 76.972 1.00 104.65 252 ASP B CA 1
ATOM 3774 C C . ASP B 1 239 ? 67.280 60.322 77.996 1.00 101.61 252 ASP B C 1
ATOM 3775 O O . ASP B 1 239 ? 67.678 59.499 78.821 1.00 107.27 252 ASP B O 1
ATOM 3780 N N . GLY B 1 240 ? 66.013 60.726 77.950 1.00 93.12 253 GLY B N 1
ATOM 3781 C CA . GLY B 1 240 ? 64.978 60.023 78.684 1.00 89.37 253 GLY B CA 1
ATOM 3782 C C . GLY B 1 240 ? 65.006 60.142 80.190 1.00 87.98 253 GLY B C 1
ATOM 3783 O O . GLY B 1 240 ? 64.229 59.455 80.860 1.00 88.47 253 GLY B O 1
ATOM 3784 N N A GLN B 1 241 ? 65.872 60.977 80.761 0.56 86.44 254 GLN B N 1
ATOM 3785 N N B GLN B 1 241 ? 65.874 60.993 80.742 0.44 86.40 254 GLN B N 1
ATOM 3786 C CA A GLN B 1 241 ? 65.878 61.116 82.213 0.56 85.53 254 GLN B CA 1
ATOM 3787 C CA B GLN B 1 241 ? 65.942 61.201 82.183 0.44 85.54 254 GLN B CA 1
ATOM 3788 C C A GLN B 1 241 ? 64.778 62.036 82.724 0.56 80.63 254 GLN B C 1
ATOM 3789 C C B GLN B 1 241 ? 64.779 62.026 82.714 0.44 80.65 254 GLN B C 1
ATOM 3790 O O A GLN B 1 241 ? 64.631 62.177 83.943 0.56 80.02 254 GLN B O 1
ATOM 3791 O O B GLN B 1 241 ? 64.589 62.084 83.934 0.44 80.07 254 GLN B O 1
ATOM 3802 N N . GLY B 1 242 ? 64.002 62.658 81.835 1.00 77.78 255 GLY B N 1
ATOM 3803 C CA . GLY B 1 242 ? 62.928 63.535 82.237 1.00 75.20 255 GLY B CA 1
ATOM 3804 C C . GLY B 1 242 ? 61.561 62.867 82.199 1.00 72.03 255 GLY B C 1
ATOM 3805 O O . GLY B 1 242 ? 61.407 61.692 81.877 1.00 72.97 255 GLY B O 1
ATOM 3806 N N . GLN B 1 243 ? 60.551 63.661 82.552 1.00 69.45 256 GLN B N 1
ATOM 3807 C CA . GLN B 1 243 ? 59.158 63.242 82.513 1.00 68.29 256 GLN B CA 1
ATOM 3808 C C . GLN B 1 243 ? 58.346 64.285 81.757 1.00 65.03 256 GLN B C 1
ATOM 3809 O O . GLN B 1 243 ? 58.653 65.480 81.794 1.00 66.68 256 GLN B O 1
ATOM 3815 N N . VAL B 1 244 ? 57.306 63.822 81.066 1.00 62.89 257 VAL B N 1
ATOM 3816 C CA . VAL B 1 244 ? 56.477 64.671 80.218 1.00 51.16 257 VAL B CA 1
ATOM 3817 C C . VAL B 1 244 ? 55.019 64.335 80.485 1.00 49.03 257 VAL B C 1
ATOM 3818 O O . VAL B 1 244 ? 54.633 63.159 80.453 1.00 50.56 257 VAL B O 1
ATOM 3822 N N A SER B 1 245 ? 54.207 65.359 80.747 0.39 46.72 258 SER B N 1
ATOM 3823 N N B SER B 1 245 ? 54.211 65.357 80.759 0.61 46.74 258 SER B N 1
ATOM 3824 C CA A SER B 1 245 ? 52.781 65.181 80.973 0.39 44.69 258 SER B CA 1
ATOM 3825 C CA B SER B 1 245 ? 52.782 65.190 80.974 0.61 44.68 258 SER B CA 1
ATOM 3826 C C A SER B 1 245 ? 52.011 66.232 80.185 0.39 45.28 258 SER B C 1
ATOM 3827 C C B SER B 1 245 ? 52.021 66.218 80.148 0.61 45.11 258 SER B C 1
ATOM 3828 O O A SER B 1 245 ? 52.535 67.298 79.852 0.39 41.38 258 SER B O 1
ATOM 3829 O O B SER B 1 245 ? 52.563 67.253 79.751 0.61 41.38 258 SER B O 1
ATOM 3834 N N . ILE B 1 246 ? 50.752 65.918 79.889 1.00 43.23 259 ILE B N 1
ATOM 3835 C CA . ILE B 1 246 ? 49.858 66.811 79.160 1.00 41.37 259 ILE B CA 1
ATOM 3836 C C . ILE B 1 246 ? 48.673 67.105 80.068 1.00 46.48 259 ILE B C 1
ATOM 3837 O O . ILE B 1 246 ? 47.891 66.202 80.393 1.00 47.68 259 ILE B O 1
ATOM 3842 N N . ALA B 1 247 ? 48.540 68.361 80.482 1.00 47.30 260 ALA B N 1
ATOM 3843 C CA . ALA B 1 247 ? 47.444 68.789 81.337 1.00 46.25 260 ALA B CA 1
ATOM 3844 C C . ALA B 1 247 ? 46.412 69.547 80.515 1.00 44.13 260 ALA B C 1
ATOM 3845 O O . ALA B 1 247 ? 46.760 70.302 79.603 1.00 43.77 260 ALA B O 1
ATOM 3847 N N . THR B 1 248 ? 45.142 69.343 80.845 1.00 47.65 261 THR B N 1
ATOM 3848 C CA . THR B 1 248 ? 44.061 69.972 80.109 1.00 43.14 261 THR B CA 1
ATOM 3849 C C . THR B 1 248 ? 43.891 71.421 80.551 1.00 44.84 261 THR B C 1
ATOM 3850 O O . THR B 1 248 ? 44.647 71.947 81.374 1.00 47.40 261 THR B O 1
ATOM 3854 N N . ALA B 1 249 ? 42.875 72.081 79.992 1.00 42.97 262 ALA B N 1
ATOM 3855 C CA . ALA B 1 249 ? 42.553 73.432 80.432 1.00 45.93 262 ALA B CA 1
ATOM 3856 C C . ALA B 1 249 ? 41.931 73.426 81.821 1.00 48.50 262 ALA B C 1
ATOM 3857 O O . ALA B 1 249 ? 42.010 74.429 82.539 1.00 50.32 262 ALA B O 1
ATOM 3859 N N . ALA B 1 250 ? 41.317 72.311 82.215 1.00 48.48 263 ALA B N 1
ATOM 3860 C CA . ALA B 1 250 ? 40.713 72.160 83.531 1.00 49.79 263 ALA B CA 1
ATOM 3861 C C . ALA B 1 250 ? 41.627 71.445 84.518 1.00 50.35 263 ALA B C 1
ATOM 3862 O O . ALA B 1 250 ? 41.202 71.154 85.640 1.00 54.69 263 ALA B O 1
ATOM 3864 N N . GLY B 1 251 ? 42.865 71.152 84.127 1.00 45.36 264 GLY B N 1
ATOM 3865 C CA . GLY B 1 251 ? 43.823 70.535 85.019 1.00 47.68 264 GLY B CA 1
ATOM 3866 C C . GLY B 1 251 ? 43.866 69.024 84.990 1.00 47.40 264 GLY B C 1
ATOM 3867 O O . GLY B 1 251 ? 44.684 68.433 85.706 1.00 49.23 264 GLY B O 1
ATOM 3868 N N . LEU B 1 252 ? 43.018 68.378 84.197 1.00 44.07 265 LEU B N 1
ATOM 3869 C CA . LEU B 1 252 ? 43.049 66.927 84.094 1.00 44.40 265 LEU B CA 1
ATOM 3870 C C . LEU B 1 252 ? 44.215 66.476 83.223 1.00 46.08 265 LEU B C 1
ATOM 3871 O O . LEU B 1 252 ? 44.641 67.177 82.302 1.00 47.58 265 LEU B O 1
ATOM 3876 N N . LEU B 1 253 ? 44.733 65.289 83.526 1.00 48.75 266 LEU B N 1
ATOM 3877 C CA . LEU B 1 253 ? 45.909 64.756 82.848 1.00 49.24 266 LEU B CA 1
ATOM 3878 C C . LEU B 1 253 ? 45.466 63.961 81.625 1.00 48.73 266 LEU B C 1
ATOM 3879 O O . LEU B 1 253 ? 44.934 62.853 81.754 1.00 53.03 266 LEU B O 1
ATOM 3884 N N . ALA B 1 254 ? 45.680 64.530 80.436 1.00 50.25 267 ALA B N 1
ATOM 3885 C CA . ALA B 1 254 ? 45.478 63.788 79.199 1.00 48.50 267 ALA B CA 1
ATOM 3886 C C . ALA B 1 254 ? 46.667 62.899 78.864 1.00 45.10 267 ALA B C 1
ATOM 3887 O O . ALA B 1 254 ? 46.512 61.933 78.110 1.00 45.97 267 ALA B O 1
ATOM 3889 N N . GLY B 1 255 ? 47.837 63.209 79.402 1.00 47.01 268 GLY B N 1
ATOM 3890 C CA . GLY B 1 255 ? 49.010 62.372 79.227 1.00 49.27 268 GLY B CA 1
ATOM 3891 C C . GLY B 1 255 ? 49.922 62.522 80.421 1.00 52.79 268 GLY B C 1
ATOM 3892 O O . GLY B 1 255 ? 49.962 63.575 81.064 1.00 56.70 268 GLY B O 1
ATOM 3893 N N . ASN B 1 256 ? 50.657 61.453 80.725 1.00 55.86 269 ASN B N 1
ATOM 3894 C CA . ASN B 1 256 ? 51.560 61.454 81.875 1.00 56.31 269 ASN B CA 1
ATOM 3895 C C . ASN B 1 256 ? 52.532 60.294 81.707 1.00 57.05 269 ASN B C 1
ATOM 3896 O O . ASN B 1 256 ? 52.144 59.135 81.880 1.00 58.50 269 ASN B O 1
ATOM 3901 N N . SER B 1 257 ? 53.787 60.607 81.379 1.00 58.32 270 SER B N 1
ATOM 3902 C CA . SER B 1 257 ? 54.785 59.572 81.134 1.00 62.59 270 SER B CA 1
ATOM 3903 C C . SER B 1 257 ? 55.148 58.784 82.385 1.00 72.22 270 SER B C 1
ATOM 3904 O O . SER B 1 257 ? 55.792 57.736 82.267 1.00 75.53 270 SER B O 1
ATOM 3907 N N . ARG B 1 258 ? 54.754 59.251 83.571 1.00 76.42 271 ARG B N 1
ATOM 3908 C CA . ARG B 1 258 ? 55.123 58.553 84.798 1.00 81.74 271 ARG B CA 1
ATOM 3909 C C . ARG B 1 258 ? 54.222 57.352 85.060 1.00 84.08 271 ARG B C 1
ATOM 3910 O O . ARG B 1 258 ? 54.704 56.294 85.479 1.00 87.69 271 ARG B O 1
ATOM 3918 N N . ASP B 1 259 ? 52.919 57.490 84.816 1.00 84.17 272 ASP B N 1
ATOM 3919 C CA . ASP B 1 259 ? 51.969 56.445 85.178 1.00 86.38 272 ASP B CA 1
ATOM 3920 C C . ASP B 1 259 ? 50.660 56.682 84.441 1.00 78.83 272 ASP B C 1
ATOM 3921 O O . ASP B 1 259 ? 50.135 57.799 84.451 1.00 75.04 272 ASP B O 1
ATOM 3926 N N A ASP B 1 260 ? 50.140 55.631 83.800 0.34 79.04 273 ASP B N 1
ATOM 3927 N N B ASP B 1 260 ? 50.132 55.629 83.818 0.66 78.96 273 ASP B N 1
ATOM 3928 C CA A ASP B 1 260 ? 48.887 55.736 83.060 0.34 77.82 273 ASP B CA 1
ATOM 3929 C CA B ASP B 1 260 ? 48.897 55.714 83.052 0.66 77.84 273 ASP B CA 1
ATOM 3930 C C A ASP B 1 260 ? 47.665 55.749 83.967 0.34 78.62 273 ASP B C 1
ATOM 3931 C C B ASP B 1 260 ? 47.654 55.430 83.890 0.66 79.29 273 ASP B C 1
ATOM 3932 O O A ASP B 1 260 ? 46.596 56.194 83.535 0.34 77.09 273 ASP B O 1
ATOM 3933 O O B ASP B 1 260 ? 46.555 55.345 83.332 0.66 78.70 273 ASP B O 1
ATOM 3942 N N . SER B 1 261 ? 47.799 55.276 85.208 1.00 78.92 274 SER B N 1
ATOM 3943 C CA . SER B 1 261 ? 46.639 55.066 86.067 1.00 73.67 274 SER B CA 1
ATOM 3944 C C . SER B 1 261 ? 45.931 56.362 86.440 1.00 69.81 274 SER B C 1
ATOM 3945 O O . SER B 1 261 ? 44.743 56.326 86.777 1.00 68.66 274 SER B O 1
ATOM 3948 N N . VAL B 1 262 ? 46.624 57.500 86.384 1.00 66.85 275 VAL B N 1
ATOM 3949 C CA . VAL B 1 262 ? 46.048 58.777 86.786 1.00 64.81 275 VAL B CA 1
ATOM 3950 C C . VAL B 1 262 ? 45.580 59.597 85.589 1.00 51.35 275 VAL B C 1
ATOM 3951 O O . VAL B 1 262 ? 45.267 60.782 85.742 1.00 59.79 275 VAL B O 1
ATOM 3955 N N . LEU B 1 263 ? 45.528 58.999 84.401 1.00 56.56 276 LEU B N 1
ATOM 3956 C CA . LEU B 1 263 ? 45.037 59.713 83.230 1.00 60.91 276 LEU B CA 1
ATOM 3957 C C . LEU B 1 263 ? 43.567 60.069 83.405 1.00 59.07 276 LEU B C 1
ATOM 3958 O O . LEU B 1 263 ? 42.776 59.279 83.926 1.00 63.15 276 LEU B O 1
ATOM 3963 N N . GLY B 1 264 ? 43.203 61.272 82.966 1.00 54.45 277 GLY B N 1
ATOM 3964 C CA . GLY B 1 264 ? 41.855 61.769 83.138 1.00 55.30 277 GLY B CA 1
ATOM 3965 C C . GLY B 1 264 ? 41.551 62.331 84.508 1.00 61.07 277 GLY B C 1
ATOM 3966 O O . GLY B 1 264 ? 40.410 62.748 84.748 1.00 65.72 277 GLY B O 1
ATOM 3967 N N . LYS B 1 265 ? 42.524 62.356 85.410 1.00 58.18 278 LYS B N 1
ATOM 3968 C CA . LYS B 1 265 ? 42.379 62.878 86.757 1.00 63.49 278 LYS B CA 1
ATOM 3969 C C . LYS B 1 265 ? 43.139 64.191 86.904 1.00 67.49 278 LYS B C 1
ATOM 3970 O O . LYS B 1 265 ? 44.017 64.504 86.093 1.00 68.25 278 LYS B O 1
ATOM 3976 N N . PRO B 1 266 ? 42.812 64.998 87.917 1.00 69.05 279 PRO B N 1
ATOM 3977 C CA . PRO B 1 266 ? 43.517 66.274 88.098 1.00 67.96 279 PRO B CA 1
ATOM 3978 C C . PRO B 1 266 ? 45.020 66.082 88.248 1.00 70.43 279 PRO B C 1
ATOM 3979 O O . PRO B 1 266 ? 45.488 65.108 88.841 1.00 73.33 279 PRO B O 1
ATOM 3983 N N . MET B 1 267 ? 45.773 67.029 87.696 1.00 71.25 280 MET B N 1
ATOM 3984 C CA . MET B 1 267 ? 47.227 66.969 87.723 1.00 75.62 280 MET B CA 1
ATOM 3985 C C . MET B 1 267 ? 47.752 67.331 89.107 1.00 84.93 280 MET B C 1
ATOM 3986 O O . MET B 1 267 ? 47.188 68.179 89.805 1.00 87.69 280 MET B O 1
ATOM 3991 N N A ASP B 1 268 ? 48.844 66.678 89.500 0.58 87.67 281 ASP B N 1
ATOM 3992 N N B ASP B 1 268 ? 48.838 66.666 89.505 0.42 87.56 281 ASP B N 1
ATOM 3993 C CA A ASP B 1 268 ? 49.486 66.942 90.786 0.58 90.40 281 ASP B CA 1
ATOM 3994 C CA B ASP B 1 268 ? 49.489 66.943 90.779 0.42 90.41 281 ASP B CA 1
ATOM 3995 C C A ASP B 1 268 ? 50.042 68.361 90.780 0.58 92.63 281 ASP B C 1
ATOM 3996 C C B ASP B 1 268 ? 50.048 68.360 90.792 0.42 92.64 281 ASP B C 1
ATOM 3997 O O A ASP B 1 268 ? 51.081 68.633 90.175 0.58 91.47 281 ASP B O 1
ATOM 3998 O O B ASP B 1 268 ? 51.101 68.625 90.203 0.42 91.57 281 ASP B O 1
ATOM 4007 N N . LYS B 1 269 ? 49.345 69.277 91.458 0.70 99.36 282 LYS B N 1
ATOM 4008 C CA . LYS B 1 269 ? 49.792 70.666 91.492 1.00 101.41 282 LYS B CA 1
ATOM 4009 C C . LYS B 1 269 ? 51.044 70.827 92.347 0.70 105.26 282 LYS B C 1
ATOM 4010 O O . LYS B 1 269 ? 51.996 71.503 91.939 0.75 103.68 282 LYS B O 1
ATOM 4016 N N . SER B 1 270 ? 51.062 70.220 93.532 1.00 111.23 283 SER B N 1
ATOM 4017 C CA . SER B 1 270 ? 52.241 70.261 94.390 1.00 117.61 283 SER B CA 1
ATOM 4018 C C . SER B 1 270 ? 53.325 69.377 93.785 1.00 124.34 283 SER B C 1
ATOM 4019 O O . SER B 1 270 ? 53.203 68.148 93.779 1.00 126.24 283 SER B O 1
ATOM 4022 N N . VAL B 1 271 ? 54.386 70.002 93.276 1.00 129.52 284 VAL B N 1
ATOM 4023 C CA . VAL B 1 271 ? 55.413 69.273 92.542 1.00 130.40 284 VAL B CA 1
ATOM 4024 C C . VAL B 1 271 ? 56.148 68.326 93.480 1.00 135.92 284 VAL B C 1
ATOM 4025 O O . VAL B 1 271 ? 56.541 68.703 94.592 1.00 138.75 284 VAL B O 1
ATOM 4029 N N . ALA B 1 272 ? 56.316 67.079 93.043 1.00 135.62 285 ALA B N 1
ATOM 4030 C CA . ALA B 1 272 ? 57.202 66.155 93.735 1.00 136.46 285 ALA B CA 1
ATOM 4031 C C . ALA B 1 272 ? 58.634 66.650 93.589 1.00 135.35 285 ALA B C 1
ATOM 4032 O O . ALA B 1 272 ? 59.148 66.763 92.471 1.00 131.93 285 ALA B O 1
ATOM 4034 N N . ASP B 1 273 ? 59.272 66.957 94.714 1.00 137.49 286 ASP B N 1
ATOM 4035 C CA . ASP B 1 273 ? 60.551 67.646 94.682 1.00 137.00 286 ASP B CA 1
ATOM 4036 C C . ASP B 1 273 ? 61.651 66.751 94.120 1.00 133.78 286 ASP B C 1
ATOM 4037 O O . ASP B 1 273 ? 61.583 65.519 94.169 1.00 133.01 286 ASP B O 1
ATOM 4042 N N . GLY B 1 274 ? 62.679 67.399 93.581 1.00 130.37 287 GLY B N 1
ATOM 4043 C CA . GLY B 1 274 ? 63.800 66.700 92.993 1.00 124.92 287 GLY B CA 1
ATOM 4044 C C . GLY B 1 274 ? 64.289 67.348 91.715 1.00 118.62 287 GLY B C 1
ATOM 4045 O O . GLY B 1 274 ? 65.479 67.650 91.583 1.00 118.98 287 GLY B O 1
ATOM 4046 N N . LEU B 1 275 ? 63.379 67.576 90.770 1.00 110.24 288 LEU B N 1
ATOM 4047 C CA . LEU B 1 275 ? 63.732 68.058 89.444 1.00 102.13 288 LEU B CA 1
ATOM 4048 C C . LEU B 1 275 ? 62.907 69.293 89.104 1.00 96.56 288 LEU B C 1
ATOM 4049 O O . LEU B 1 275 ? 61.829 69.520 89.660 1.00 96.49 288 LEU B O 1
ATOM 4054 N N . LEU B 1 276 ? 63.430 70.090 88.171 1.00 90.78 289 LEU B N 1
ATOM 4055 C CA . LEU B 1 276 ? 62.736 71.293 87.728 1.00 87.09 289 LEU B CA 1
ATOM 4056 C C . LEU B 1 276 ? 61.416 70.936 87.055 1.00 87.00 289 LEU B C 1
ATOM 4057 O O . LEU B 1 276 ? 61.262 69.864 86.466 1.00 86.54 289 LEU B O 1
ATOM 4062 N N . ARG B 1 277 ? 60.456 71.855 87.141 1.00 86.44 290 ARG B N 1
ATOM 4063 C CA . ARG B 1 277 ? 59.132 71.670 86.556 1.00 83.39 290 ARG B CA 1
ATOM 4064 C C . ARG B 1 277 ? 58.781 72.914 85.752 1.00 82.62 290 ARG B C 1
ATOM 4065 O O . ARG B 1 277 ? 58.569 73.988 86.324 1.00 82.07 290 ARG B O 1
ATOM 4073 N N . VAL B 1 278 ? 58.726 72.773 84.429 1.00 63.61 291 VAL B N 1
ATOM 4074 C CA . VAL B 1 278 ? 58.312 73.852 83.544 1.00 59.63 291 VAL B CA 1
ATOM 4075 C C . VAL B 1 278 ? 57.006 73.453 82.876 1.00 57.14 291 VAL B C 1
ATOM 4076 O O . VAL B 1 278 ? 56.726 72.268 82.668 1.00 57.10 291 VAL B O 1
ATOM 4080 N N . ALA B 1 279 ? 56.202 74.458 82.539 1.00 53.27 292 ALA B N 1
ATOM 4081 C CA . ALA B 1 279 ? 54.939 74.242 81.849 1.00 48.39 292 ALA B CA 1
ATOM 4082 C C . ALA B 1 279 ? 54.787 75.297 80.767 1.00 47.29 292 ALA B C 1
ATOM 4083 O O . ALA B 1 279 ? 55.008 76.485 81.022 1.00 48.58 292 ALA B O 1
ATOM 4085 N N . HIS B 1 280 ? 54.421 74.864 79.562 1.00 40.77 293 HIS B N 1
ATOM 4086 C CA . HIS B 1 280 ? 54.181 75.784 78.464 1.00 43.25 293 HIS B CA 1
ATOM 4087 C C . HIS B 1 280 ? 52.809 75.502 77.865 1.00 42.27 293 HIS B C 1
ATOM 4088 O O . HIS B 1 280 ? 52.493 74.340 77.552 1.00 36.45 293 HIS B O 1
ATOM 4095 N N . PRO B 1 281 ? 51.977 76.521 77.681 1.00 39.59 294 PRO B N 1
ATOM 4096 C CA . PRO B 1 281 ? 50.629 76.294 77.159 1.00 39.82 294 PRO B CA 1
ATOM 4097 C C . PRO B 1 281 ? 50.619 76.103 75.652 1.00 38.82 294 PRO B C 1
ATOM 4098 O O . PRO B 1 281 ? 51.489 76.589 74.926 1.00 39.81 294 PRO B O 1
ATOM 4102 N N . PHE B 1 282 ? 49.607 75.376 75.189 1.00 39.44 295 PHE B N 1
ATOM 4103 C CA . PHE B 1 282 ? 49.339 75.242 73.767 1.00 40.84 295 PHE B CA 1
ATOM 4104 C C . PHE B 1 282 ? 47.833 75.212 73.558 1.00 40.70 295 PHE B C 1
ATOM 4105 O O . PHE B 1 282 ? 47.077 74.784 74.434 1.00 41.73 295 PHE B O 1
ATOM 4113 N N . THR B 1 283 ? 47.407 75.687 72.394 1.00 41.28 296 THR B N 1
ATOM 4114 C CA . THR B 1 283 ? 45.990 75.729 72.056 1.00 40.91 296 THR B CA 1
ATOM 4115 C C . THR B 1 283 ? 45.689 74.650 71.029 1.00 41.87 296 THR B C 1
ATOM 4116 O O . THR B 1 283 ? 46.099 74.776 69.864 1.00 46.60 296 THR B O 1
ATOM 4120 N N . PRO B 1 284 ? 44.981 73.582 71.406 1.00 33.79 297 PRO B N 1
ATOM 4121 C CA . PRO B 1 284 ? 44.843 72.441 70.490 1.00 33.92 297 PRO B CA 1
ATOM 4122 C C . PRO B 1 284 ? 43.854 72.680 69.359 1.00 32.82 297 PRO B C 1
ATOM 4123 O O . PRO B 1 284 ? 44.033 72.114 68.274 1.00 35.80 297 PRO B O 1
ATOM 4127 N N . ILE B 1 285 ? 42.818 73.487 69.574 1.00 34.81 298 ILE B N 1
ATOM 4128 C CA . ILE B 1 285 ? 41.917 73.915 68.502 1.00 33.75 298 ILE B CA 1
ATOM 4129 C C . ILE B 1 285 ? 41.725 75.424 68.609 1.00 35.99 298 ILE B C 1
ATOM 4130 O O . ILE B 1 285 ? 41.717 75.961 69.724 1.00 35.78 298 ILE B O 1
ATOM 4135 N N . PRO B 1 286 ? 41.544 76.139 67.496 1.00 40.20 299 PRO B N 1
ATOM 4136 C CA . PRO B 1 286 ? 41.575 77.608 67.548 1.00 41.72 299 PRO B CA 1
ATOM 4137 C C . PRO B 1 286 ? 40.515 78.187 68.478 1.00 50.53 299 PRO B C 1
ATOM 4138 O O . PRO B 1 286 ? 39.368 77.735 68.507 1.00 50.96 299 PRO B O 1
ATOM 4142 N N . ASP B 1 287 ? 40.928 79.198 69.247 1.00 57.71 300 ASP B N 1
ATOM 4143 C CA . ASP B 1 287 ? 40.046 79.948 70.145 1.00 59.29 300 ASP B CA 1
ATOM 4144 C C . ASP B 1 287 ? 39.402 79.040 71.193 1.00 54.63 300 ASP B C 1
ATOM 4145 O O . ASP B 1 287 ? 38.180 79.002 71.353 1.00 55.47 300 ASP B O 1
ATOM 4150 N N . THR B 1 288 ? 40.242 78.306 71.917 1.00 45.93 301 THR B N 1
ATOM 4151 C CA . THR B 1 288 ? 39.800 77.494 73.040 1.00 41.35 301 THR B CA 1
ATOM 4152 C C . THR B 1 288 ? 40.753 77.706 74.207 1.00 34.94 301 THR B C 1
ATOM 4153 O O . THR B 1 288 ? 41.885 78.166 74.034 1.00 35.01 301 THR B O 1
ATOM 4157 N N . ALA B 1 289 ? 40.275 77.381 75.403 1.00 32.13 302 ALA B N 1
ATOM 4158 C CA . ALA B 1 289 ? 41.115 77.484 76.587 1.00 41.00 302 ALA B CA 1
ATOM 4159 C C . ALA B 1 289 ? 42.328 76.572 76.428 1.00 40.41 302 ALA B C 1
ATOM 4160 O O . ALA B 1 289 ? 42.169 75.386 76.109 1.00 47.76 302 ALA B O 1
ATOM 4162 N N . PRO B 1 290 ? 43.539 77.075 76.637 1.00 39.45 303 PRO B N 1
ATOM 4163 C CA . PRO B 1 290 ? 44.732 76.304 76.283 1.00 37.23 303 PRO B CA 1
ATOM 4164 C C . PRO B 1 290 ? 45.011 75.172 77.256 1.00 36.18 303 PRO B C 1
ATOM 4165 O O . PRO B 1 290 ? 44.728 75.253 78.453 1.00 36.96 303 PRO B O 1
ATOM 4169 N N . TRP B 1 291 ? 45.579 74.101 76.711 1.00 38.27 304 TRP B N 1
ATOM 4170 C CA . TRP B 1 291 ? 46.147 73.033 77.515 1.00 37.06 304 TRP B CA 1
ATOM 4171 C C . TRP B 1 291 ? 47.588 73.409 77.853 1.00 39.03 304 TRP B C 1
ATOM 4172 O O . TRP B 1 291 ? 48.012 74.550 77.651 1.00 39.33 304 TRP B O 1
ATOM 4183 N N . GLN B 1 292 ? 48.367 72.458 78.363 1.00 39.21 305 GLN B N 1
ATOM 4184 C CA . GLN B 1 292 ? 49.763 72.734 78.665 1.00 43.66 305 GLN B CA 1
ATOM 4185 C C . GLN B 1 292 ? 50.560 71.439 78.656 1.00 43.66 305 GLN B C 1
ATOM 4186 O O . GLN B 1 292 ? 50.024 70.350 78.874 1.00 45.48 305 GLN B O 1
ATOM 4192 N N . VAL B 1 293 ? 51.855 71.580 78.389 1.00 45.16 306 VAL B N 1
ATOM 4193 C CA . VAL B 1 293 ? 52.818 70.488 78.458 1.00 48.08 306 VAL B CA 1
ATOM 4194 C C . VAL B 1 293 ? 53.752 70.768 79.626 1.00 50.46 306 VAL B C 1
ATOM 4195 O O . VAL B 1 293 ? 54.318 71.863 79.726 1.00 49.85 306 VAL B O 1
ATOM 4199 N N . VAL B 1 294 ? 53.910 69.785 80.510 1.00 53.04 307 VAL B N 1
ATOM 4200 C CA . VAL B 1 294 ? 54.703 69.933 81.724 1.00 53.22 307 VAL B CA 1
ATOM 4201 C C . VAL B 1 294 ? 55.899 68.994 81.643 1.00 56.19 307 VAL B C 1
ATOM 4202 O O . VAL B 1 294 ? 55.736 67.796 81.385 1.00 57.18 307 VAL B O 1
ATOM 4206 N N . LEU B 1 295 ? 57.094 69.539 81.863 1.00 62.31 308 LEU B N 1
ATOM 4207 C CA . LEU B 1 295 ? 58.335 68.779 81.815 1.00 69.09 308 LEU B CA 1
ATOM 4208 C C . LEU B 1 295 ? 58.969 68.711 83.199 1.00 76.91 308 LEU B C 1
ATOM 4209 O O . LEU B 1 295 ? 58.789 69.608 84.028 1.00 76.60 308 LEU B O 1
ATOM 4214 N N . GLU B 1 296 ? 59.713 67.628 83.444 1.00 85.81 309 GLU B N 1
ATOM 4215 C CA . GLU B 1 296 ? 60.439 67.426 84.702 1.00 91.35 309 GLU B CA 1
ATOM 4216 C C . GLU B 1 296 ? 61.782 66.779 84.364 1.00 96.58 309 GLU B C 1
ATOM 4217 O O . GLU B 1 296 ? 61.861 65.557 84.219 1.00 100.64 309 GLU B O 1
ATOM 4223 N N . LEU B 1 297 ? 62.807 67.595 84.148 1.00 100.12 310 LEU B N 1
ATOM 4224 C CA . LEU B 1 297 ? 64.160 67.138 83.793 1.00 105.86 310 LEU B CA 1
ATOM 4225 C C . LEU B 1 297 ? 65.205 67.431 84.840 1.00 114.27 310 LEU B C 1
ATOM 4226 O O . LEU B 1 297 ? 65.187 68.471 85.451 1.00 114.22 310 LEU B O 1
ATOM 4231 N N . PRO B 1 298 ? 66.178 66.531 84.991 1.00 123.51 311 PRO B N 1
ATOM 4232 C CA . PRO B 1 298 ? 67.180 66.691 86.055 1.00 129.11 311 PRO B CA 1
ATOM 4233 C C . PRO B 1 298 ? 68.133 67.856 85.823 1.00 131.53 311 PRO B C 1
ATOM 4234 O O . PRO B 1 298 ? 68.318 68.348 84.709 1.00 131.65 311 PRO B O 1
ATOM 4238 N N . GLU B 1 299 ? 68.755 68.287 86.920 1.00 133.80 312 GLU B N 1
ATOM 4239 C CA . GLU B 1 299 ? 69.711 69.387 86.874 1.00 131.55 312 GLU B CA 1
ATOM 4240 C C . GLU B 1 299 ? 70.979 68.946 86.152 1.00 132.10 312 GLU B C 1
ATOM 4241 O O . GLU B 1 299 ? 71.667 68.022 86.599 1.00 134.62 312 GLU B O 1
ATOM 4247 N N . SER B 1 300 ? 71.280 69.601 85.034 1.00 126.97 313 SER B N 1
ATOM 4248 C CA . SER B 1 300 ? 72.474 69.301 84.249 1.00 125.03 313 SER B CA 1
ATOM 4249 C C . SER B 1 300 ? 72.658 70.324 83.131 1.00 121.99 313 SER B C 1
ATOM 4250 O O . SER B 1 300 ? 71.912 70.328 82.151 1.00 118.12 313 SER B O 1
ATOM 4253 N N . ALA C 1 41 ? 47.360 17.458 90.266 1.00 105.84 54 ALA C N 1
ATOM 4254 C CA . ALA C 1 41 ? 46.331 18.494 90.277 1.00 106.11 54 ALA C CA 1
ATOM 4255 C C . ALA C 1 41 ? 46.969 19.876 90.233 1.00 109.59 54 ALA C C 1
ATOM 4256 O O . ALA C 1 41 ? 46.274 20.890 90.177 1.00 111.21 54 ALA C O 1
ATOM 4258 N N . ARG C 1 42 ? 48.260 19.904 90.507 1.00 112.38 55 ARG C N 1
ATOM 4259 C CA . ARG C 1 42 ? 49.047 21.132 90.529 1.00 111.97 55 ARG C CA 1
ATOM 4260 C C . ARG C 1 42 ? 49.633 21.483 89.171 1.00 114.38 55 ARG C C 1
ATOM 4261 O O . ARG C 1 42 ? 50.288 22.495 88.997 1.00 112.54 55 ARG C O 1
ATOM 4269 N N . GLN C 1 43 ? 49.244 20.643 88.222 1.00 119.67 56 GLN C N 1
ATOM 4270 C CA . GLN C 1 43 ? 49.543 20.501 86.837 1.00 118.29 56 GLN C CA 1
ATOM 4271 C C . GLN C 1 43 ? 48.635 21.366 85.947 1.00 114.48 56 GLN C C 1
ATOM 4272 O O . GLN C 1 43 ? 48.286 20.930 84.869 1.00 114.01 56 GLN C O 1
ATOM 4278 N N A ARG C 1 44 ? 47.386 21.987 86.232 0.48 106.46 57 ARG C N 1
ATOM 4279 N N B ARG C 1 44 ? 47.835 22.184 86.600 0.52 106.50 57 ARG C N 1
ATOM 4280 C CA A ARG C 1 44 ? 46.706 23.148 85.666 0.48 99.99 57 ARG C CA 1
ATOM 4281 C CA B ARG C 1 44 ? 46.943 23.066 85.932 0.52 100.05 57 ARG C CA 1
ATOM 4282 C C A ARG C 1 44 ? 47.704 24.130 85.064 0.48 92.50 57 ARG C C 1
ATOM 4283 C C B ARG C 1 44 ? 47.771 24.005 85.113 0.52 92.50 57 ARG C C 1
ATOM 4284 O O A ARG C 1 44 ? 47.556 24.561 83.914 0.48 89.57 57 ARG C O 1
ATOM 4285 O O B ARG C 1 44 ? 47.935 23.795 83.958 0.52 89.50 57 ARG C O 1
ATOM 4300 N N . LEU C 1 45 ? 48.737 24.488 85.829 1.00 84.35 58 LEU C N 1
ATOM 4301 C CA . LEU C 1 45 ? 49.749 25.397 85.311 1.00 73.36 58 LEU C CA 1
ATOM 4302 C C . LEU C 1 45 ? 50.613 24.724 84.250 1.00 68.05 58 LEU C C 1
ATOM 4303 O O . LEU C 1 45 ? 51.088 25.395 83.326 1.00 68.09 58 LEU C O 1
ATOM 4308 N N . GLN C 1 46 ? 50.812 23.407 84.350 1.00 62.05 59 GLN C N 1
ATOM 4309 C CA . GLN C 1 46 ? 51.503 22.685 83.285 1.00 57.08 59 GLN C CA 1
ATOM 4310 C C . GLN C 1 46 ? 50.663 22.647 82.014 1.00 54.74 59 GLN C C 1
ATOM 4311 O O . GLN C 1 46 ? 51.202 22.714 80.903 1.00 50.68 59 GLN C O 1
ATOM 4317 N N . ALA C 1 47 ? 49.340 22.536 82.159 1.00 53.99 60 ALA C N 1
ATOM 4318 C CA . ALA C 1 47 ? 48.462 22.558 80.994 1.00 51.74 60 ALA C CA 1
ATOM 4319 C C . ALA C 1 47 ? 48.436 23.932 80.339 1.00 55.78 60 ALA C C 1
ATOM 4320 O O . ALA C 1 47 ? 48.320 24.030 79.112 1.00 56.63 60 ALA C O 1
ATOM 4322 N N . HIS C 1 48 ? 48.539 24.999 81.135 1.00 54.30 61 HIS C N 1
ATOM 4323 C CA . HIS C 1 48 ? 48.632 26.337 80.561 1.00 48.33 61 HIS C CA 1
ATOM 4324 C C . HIS C 1 48 ? 49.914 26.494 79.754 1.00 39.82 61 HIS C C 1
ATOM 4325 O O . HIS C 1 48 ? 49.917 27.139 78.700 1.00 36.89 61 HIS C O 1
ATOM 4332 N N . ALA C 1 49 ? 51.012 25.900 80.229 1.00 40.59 62 ALA C N 1
ATOM 4333 C CA . ALA C 1 49 ? 52.280 25.997 79.513 1.00 41.89 62 ALA C CA 1
ATOM 4334 C C . ALA C 1 49 ? 52.187 25.363 78.131 1.00 44.12 62 ALA C C 1
ATOM 4335 O O . ALA C 1 49 ? 52.768 25.874 77.167 1.00 41.17 62 ALA C O 1
ATOM 4337 N N . GLU C 1 50 ? 51.459 24.250 78.014 1.00 47.39 63 GLU C N 1
ATOM 4338 C CA . GLU C 1 50 ? 51.296 23.615 76.711 1.00 49.28 63 GLU C CA 1
ATOM 4339 C C . GLU C 1 50 ? 50.467 24.483 75.774 1.00 46.06 63 GLU C C 1
ATOM 4340 O O . GLU C 1 50 ? 50.805 24.627 74.593 1.00 41.63 63 GLU C O 1
ATOM 4346 N N . THR C 1 51 ? 49.380 25.069 76.281 1.00 47.51 64 THR C N 1
ATOM 4347 C CA . THR C 1 51 ? 48.570 25.965 75.461 1.00 47.77 64 THR C CA 1
ATOM 4348 C C . THR C 1 51 ? 49.398 27.140 74.952 1.00 47.11 64 THR C C 1
ATOM 4349 O O . THR C 1 51 ? 49.319 27.500 73.771 1.00 45.95 64 THR C O 1
ATOM 4353 N N . GLN C 1 52 ? 50.211 27.739 75.825 1.00 46.72 65 GLN C N 1
ATOM 4354 C CA . GLN C 1 52 ? 51.064 28.843 75.399 1.00 43.52 65 GLN C CA 1
ATOM 4355 C C . GLN C 1 52 ? 52.151 28.365 74.443 1.00 37.88 65 GLN C C 1
ATOM 4356 O O . GLN C 1 52 ? 52.443 29.033 73.445 1.00 32.65 65 GLN C O 1
ATOM 4362 N N . ALA C 1 53 ? 52.755 27.207 74.726 1.00 38.10 66 ALA C N 1
ATOM 4363 C CA . ALA C 1 53 ? 53.806 26.689 73.855 1.00 34.88 66 ALA C CA 1
ATOM 4364 C C . ALA C 1 53 ? 53.290 26.417 72.449 1.00 38.86 66 ALA C C 1
ATOM 4365 O O . ALA C 1 53 ? 54.023 26.605 71.472 1.00 40.07 66 ALA C O 1
ATOM 4367 N N . LEU C 1 54 ? 52.035 25.979 72.324 1.00 41.50 67 LEU C N 1
ATOM 4368 C CA A LEU C 1 54 ? 51.482 25.719 71.001 0.51 44.79 67 LEU C CA 1
ATOM 4369 C CA B LEU C 1 54 ? 51.467 25.717 71.006 0.49 44.82 67 LEU C CA 1
ATOM 4370 C C . LEU C 1 54 ? 51.137 27.007 70.266 1.00 47.87 67 LEU C C 1
ATOM 4371 O O . LEU C 1 54 ? 51.182 27.039 69.031 1.00 49.78 67 LEU C O 1
ATOM 4380 N N . ARG C 1 55 ? 50.797 28.070 70.997 1.00 48.38 68 ARG C N 1
ATOM 4381 C CA . ARG C 1 55 ? 50.491 29.340 70.348 1.00 46.98 68 ARG C CA 1
ATOM 4382 C C . ARG C 1 55 ? 51.748 29.988 69.785 1.00 43.02 68 ARG C C 1
ATOM 4383 O O . ARG C 1 55 ? 51.731 30.526 68.672 1.00 41.22 68 ARG C O 1
ATOM 4391 N N . ILE C 1 56 ? 52.835 29.909 70.507 1.00 43.42 69 ILE C N 1
ATOM 4392 C CA . ILE C 1 56 ? 54.082 30.436 70.070 1.00 40.03 69 ILE C CA 1
ATOM 4393 C C . ILE C 1 56 ? 54.604 29.680 68.899 1.00 37.60 69 ILE C C 1
ATOM 4394 O O . ILE C 1 56 ? 55.118 30.234 68.009 1.00 39.19 69 ILE C O 1
ATOM 4399 N N . GLN C 1 57 ? 54.488 28.388 68.944 1.00 36.98 70 GLN C N 1
ATOM 4400 C CA . GLN C 1 57 ? 54.902 27.558 67.816 1.00 37.59 70 GLN C CA 1
ATOM 4401 C C . GLN C 1 57 ? 54.112 27.909 66.561 1.00 39.52 70 GLN C C 1
ATOM 4402 O O . GLN C 1 57 ? 54.670 27.948 65.457 1.00 33.46 70 GLN C O 1
ATOM 4408 N N . ARG C 1 58 ? 52.811 28.172 66.713 1.00 42.12 71 ARG C N 1
ATOM 4409 C CA . ARG C 1 58 ? 52.009 28.638 65.587 1.00 41.83 71 ARG C CA 1
ATOM 4410 C C . ARG C 1 58 ? 52.542 29.952 65.032 1.00 39.45 71 ARG C C 1
ATOM 4411 O O . ARG C 1 58 ? 52.495 30.180 63.817 1.00 38.35 71 ARG C O 1
ATOM 4419 N N . TYR C 1 59 ? 53.064 30.819 65.903 1.00 35.28 72 TYR C N 1
ATOM 4420 C CA . TYR C 1 59 ? 53.641 32.079 65.446 1.00 35.51 72 TYR C CA 1
ATOM 4421 C C . TYR C 1 59 ? 54.855 31.839 64.558 1.00 36.01 72 TYR C C 1
ATOM 4422 O O . TYR C 1 59 ? 55.011 32.489 63.517 1.00 35.95 72 TYR C O 1
ATOM 4431 N N . PHE C 1 60 ? 55.726 30.908 64.949 1.00 36.04 73 PHE C N 1
ATOM 4432 C CA . PHE C 1 60 ? 56.930 30.645 64.168 1.00 30.11 73 PHE C CA 1
ATOM 4433 C C . PHE C 1 60 ? 56.627 29.821 62.923 1.00 29.90 73 PHE C C 1
ATOM 4434 O O . PHE C 1 60 ? 57.212 30.062 61.860 1.00 30.40 73 PHE C O 1
ATOM 4442 N N . MET C 1 61 ? 55.721 28.846 63.033 1.00 31.48 74 MET C N 1
ATOM 4443 C CA A MET C 1 61 ? 55.373 28.025 61.878 0.34 32.77 74 MET C CA 1
ATOM 4444 C CA B MET C 1 61 ? 55.386 28.029 61.873 0.66 33.09 74 MET C CA 1
ATOM 4445 C C . MET C 1 61 ? 54.691 28.845 60.791 1.00 35.67 74 MET C C 1
ATOM 4446 O O . MET C 1 61 ? 54.867 28.562 59.601 1.00 35.52 74 MET C O 1
ATOM 4455 N N A ASP C 1 62 ? 53.920 29.866 61.174 0.59 37.54 75 ASP C N 1
ATOM 4456 N N B ASP C 1 62 ? 53.900 29.848 61.178 0.41 37.44 75 ASP C N 1
ATOM 4457 C CA A ASP C 1 62 ? 53.282 30.719 60.176 0.59 38.02 75 ASP C CA 1
ATOM 4458 C CA B ASP C 1 62 ? 53.287 30.725 60.186 0.41 37.96 75 ASP C CA 1
ATOM 4459 C C A ASP C 1 62 ? 54.314 31.535 59.408 0.59 38.34 75 ASP C C 1
ATOM 4460 C C B ASP C 1 62 ? 54.350 31.479 59.400 0.41 38.17 75 ASP C C 1
ATOM 4461 O O A ASP C 1 62 ? 54.193 31.711 58.190 0.59 38.05 75 ASP C O 1
ATOM 4462 O O B ASP C 1 62 ? 54.290 31.559 58.168 0.41 37.89 75 ASP C O 1
ATOM 4471 N N . ALA C 1 63 ? 55.336 32.043 60.102 1.00 37.92 76 ALA C N 1
ATOM 4472 C CA . ALA C 1 63 ? 56.423 32.733 59.417 1.00 33.54 76 ALA C CA 1
ATOM 4473 C C . ALA C 1 63 ? 57.262 31.755 58.606 1.00 34.89 76 ALA C C 1
ATOM 4474 O O . ALA C 1 63 ? 57.741 32.090 57.517 1.00 34.04 76 ALA C O 1
ATOM 4476 N N . TYR C 1 64 ? 57.441 30.536 59.121 1.00 33.90 77 TYR C N 1
ATOM 4477 C CA . TYR C 1 64 ? 58.161 29.506 58.379 1.00 31.36 77 TYR C CA 1
ATOM 4478 C C . TYR C 1 64 ? 57.420 29.135 57.100 1.00 30.16 77 TYR C C 1
ATOM 4479 O O . TYR C 1 64 ? 58.014 29.087 56.016 1.00 30.23 77 TYR C O 1
ATOM 4488 N N . GLN C 1 65 ? 56.115 28.870 57.209 1.00 26.45 78 GLN C N 1
ATOM 4489 C CA . GLN C 1 65 ? 55.321 28.548 56.027 1.00 27.33 78 GLN C CA 1
ATOM 4490 C C . GLN C 1 65 ? 55.285 29.719 55.053 1.00 31.68 78 GLN C C 1
ATOM 4491 O O . GLN C 1 65 ? 55.324 29.523 53.833 1.00 34.29 78 GLN C O 1
ATOM 4497 N N . TYR C 1 66 ? 55.211 30.945 55.577 1.00 28.41 79 TYR C N 1
ATOM 4498 C CA . TYR C 1 66 ? 55.240 32.127 54.721 1.00 24.54 79 TYR C CA 1
ATOM 4499 C C . TYR C 1 66 ? 56.562 32.229 53.971 1.00 25.01 79 TYR C C 1
ATOM 4500 O O . TYR C 1 66 ? 56.583 32.537 52.773 1.00 21.85 79 TYR C O 1
ATOM 4509 N N . GLY C 1 67 ? 57.676 31.974 54.660 1.00 25.39 80 GLY C N 1
ATOM 4510 C CA . GLY C 1 67 ? 58.972 32.042 54.005 1.00 25.98 80 GLY C CA 1
ATOM 4511 C C . GLY C 1 67 ? 59.138 30.992 52.922 1.00 28.55 80 GLY C C 1
ATOM 4512 O O . GLY C 1 67 ? 59.710 31.264 51.864 1.00 32.21 80 GLY C O 1
ATOM 4513 N N . ASN C 1 68 ? 58.641 29.777 53.174 1.00 26.98 81 ASN C N 1
ATOM 4514 C CA . ASN C 1 68 ? 58.700 28.731 52.158 1.00 30.46 81 ASN C CA 1
ATOM 4515 C C . ASN C 1 68 ? 57.878 29.095 50.930 1.00 31.47 81 ASN C C 1
ATOM 4516 O O . ASN C 1 68 ? 58.255 28.745 49.806 1.00 31.39 81 ASN C O 1
ATOM 4521 N N . GLY C 1 69 ? 56.756 29.794 51.120 1.00 22.67 82 GLY C N 1
ATOM 4522 C CA . GLY C 1 69 ? 55.997 30.271 49.976 1.00 37.46 82 GLY C CA 1
ATOM 4523 C C . GLY C 1 69 ? 56.799 31.221 49.108 1.00 32.06 82 GLY C C 1
ATOM 4524 O O . GLY C 1 69 ? 56.683 31.204 47.880 1.00 35.13 82 GLY C O 1
ATOM 4525 N N . PHE C 1 70 ? 57.631 32.056 49.733 1.00 29.48 83 PHE C N 1
ATOM 4526 C CA . PHE C 1 70 ? 58.484 32.958 48.967 1.00 29.75 83 PHE C CA 1
ATOM 4527 C C . PHE C 1 70 ? 59.635 32.205 48.313 1.00 33.73 83 PHE C C 1
ATOM 4528 O O . PHE C 1 70 ? 60.038 32.529 47.190 1.00 31.71 83 PHE C O 1
ATOM 4536 N N . ALA C 1 71 ? 60.182 31.199 49.002 1.00 33.94 84 ALA C N 1
ATOM 4537 C CA . ALA C 1 71 ? 61.255 30.403 48.415 1.00 29.61 84 ALA C CA 1
ATOM 4538 C C . ALA C 1 71 ? 60.770 29.655 47.180 1.00 28.77 84 ALA C C 1
ATOM 4539 O O . ALA C 1 71 ? 61.523 29.480 46.215 1.00 31.07 84 ALA C O 1
ATOM 4541 N N . ARG C 1 72 ? 59.512 29.206 47.193 1.00 28.39 85 ARG C N 1
ATOM 4542 C CA . ARG C 1 72 ? 58.941 28.570 46.010 1.00 30.36 85 ARG C CA 1
ATOM 4543 C C . ARG C 1 72 ? 58.852 29.552 44.849 1.00 31.25 85 ARG C C 1
ATOM 4544 O O . ARG C 1 72 ? 59.083 29.180 43.692 1.00 28.69 85 ARG C O 1
ATOM 4552 N N . LEU C 1 73 ? 58.517 30.812 45.137 1.00 33.46 86 LEU C N 1
ATOM 4553 C CA . LEU C 1 73 ? 58.501 31.830 44.092 1.00 33.24 86 LEU C CA 1
ATOM 4554 C C . LEU C 1 73 ? 59.901 32.081 43.548 1.00 30.59 86 LEU C C 1
ATOM 4555 O O . LEU C 1 73 ? 60.084 32.234 42.334 1.00 29.19 86 LEU C O 1
ATOM 4560 N N . VAL C 1 74 ? 60.900 32.129 44.433 1.00 28.82 87 VAL C N 1
ATOM 4561 C CA . VAL C 1 74 ? 62.272 32.383 44.002 1.00 24.60 87 VAL C CA 1
ATOM 4562 C C . VAL C 1 74 ? 62.753 31.279 43.072 1.00 29.13 87 VAL C C 1
ATOM 4563 O O . VAL C 1 74 ? 63.386 31.545 42.042 1.00 28.83 87 VAL C O 1
ATOM 4567 N N . GLN C 1 75 ? 62.457 30.023 43.413 1.00 30.04 88 GLN C N 1
ATOM 4568 C CA . GLN C 1 75 ? 62.889 28.910 42.575 1.00 35.44 88 GLN C CA 1
ATOM 4569 C C . GLN C 1 75 ? 62.158 28.907 41.238 1.00 32.61 88 GLN C C 1
ATOM 4570 O O . GLN C 1 75 ? 62.750 28.581 40.203 1.00 32.33 88 GLN C O 1
ATOM 4576 N N . VAL C 1 76 ? 60.876 29.274 41.236 1.00 36.15 89 VAL C N 1
ATOM 4577 C CA . VAL C 1 76 ? 60.124 29.333 39.986 1.00 40.83 89 VAL C CA 1
ATOM 4578 C C . VAL C 1 76 ? 60.660 30.443 39.089 1.00 40.80 89 VAL C C 1
ATOM 4579 O O . VAL C 1 76 ? 60.817 30.258 37.876 1.00 37.59 89 VAL C O 1
ATOM 4583 N N . LEU C 1 77 ? 60.957 31.608 39.669 1.00 41.54 90 LEU C N 1
ATOM 4584 C CA . LEU C 1 77 ? 61.491 32.711 38.876 1.00 40.41 90 LEU C CA 1
ATOM 4585 C C . LEU C 1 77 ? 62.878 32.383 38.337 1.00 39.04 90 LEU C C 1
ATOM 4586 O O . LEU C 1 77 ? 63.188 32.694 37.180 1.00 42.47 90 LEU C O 1
ATOM 4591 N N . LYS C 1 78 ? 63.725 31.755 39.156 1.00 36.15 91 LYS C N 1
ATOM 4592 C CA . LYS C 1 78 ? 65.060 31.395 38.692 1.00 35.08 91 LYS C CA 1
ATOM 4593 C C . LYS C 1 78 ? 64.992 30.375 37.563 1.00 36.42 91 LYS C C 1
ATOM 4594 O O . LYS C 1 78 ? 65.781 30.435 36.613 1.00 32.77 91 LYS C O 1
ATOM 4600 N N A ASP C 1 79 ? 64.051 29.430 37.648 0.54 39.25 92 ASP C N 1
ATOM 4601 N N B ASP C 1 79 ? 64.055 29.427 37.651 0.46 39.36 92 ASP C N 1
ATOM 4602 C CA A ASP C 1 79 ? 63.898 28.439 36.587 0.54 44.51 92 ASP C CA 1
ATOM 4603 C CA B ASP C 1 79 ? 63.901 28.441 36.587 0.46 44.48 92 ASP C CA 1
ATOM 4604 C C A ASP C 1 79 ? 63.445 29.089 35.286 0.54 46.45 92 ASP C C 1
ATOM 4605 C C B ASP C 1 79 ? 63.457 29.100 35.286 0.46 46.38 92 ASP C C 1
ATOM 4606 O O A ASP C 1 79 ? 63.884 28.693 34.200 0.54 49.25 92 ASP C O 1
ATOM 4607 O O B ASP C 1 79 ? 63.918 28.723 34.203 0.46 49.07 92 ASP C O 1
ATOM 4616 N N . ARG C 1 80 ? 62.569 30.091 35.373 1.00 43.23 93 ARG C N 1
ATOM 4617 C CA . ARG C 1 80 ? 62.062 30.741 34.170 1.00 41.75 93 ARG C CA 1
ATOM 4618 C C . ARG C 1 80 ? 63.032 31.781 33.619 1.00 39.25 93 ARG C C 1
ATOM 4619 O O . ARG C 1 80 ? 63.009 32.061 32.415 1.00 41.74 93 ARG C O 1
ATOM 4627 N N . GLY C 1 81 ? 63.880 32.353 34.466 1.00 45.30 94 GLY C N 1
ATOM 4628 C CA . GLY C 1 81 ? 64.902 33.271 33.986 1.00 41.88 94 GLY C CA 1
ATOM 4629 C C . GLY C 1 81 ? 64.293 34.527 33.394 1.00 47.39 94 GLY C C 1
ATOM 4630 O O . GLY C 1 81 ? 63.551 35.262 34.056 1.00 48.47 94 GLY C O 1
ATOM 4631 N N . GLY C 1 82 ? 64.606 34.790 32.132 1.00 52.37 95 GLY C N 1
ATOM 4632 C CA . GLY C 1 82 ? 64.070 35.950 31.456 1.00 55.20 95 GLY C CA 1
ATOM 4633 C C . GLY C 1 82 ? 64.958 37.170 31.584 1.00 54.54 95 GLY C C 1
ATOM 4634 O O . GLY C 1 82 ? 66.110 37.117 32.028 1.00 53.25 95 GLY C O 1
ATOM 4635 N N . SER C 1 83 ? 64.384 38.308 31.194 1.00 59.82 96 SER C N 1
ATOM 4636 C CA . SER C 1 83 ? 65.152 39.545 31.108 1.00 65.94 96 SER C CA 1
ATOM 4637 C C . SER C 1 83 ? 65.275 40.236 32.462 1.00 65.68 96 SER C C 1
ATOM 4638 O O . SER C 1 83 ? 66.384 40.549 32.908 1.00 69.69 96 SER C O 1
ATOM 4641 N N A ASP C 1 84 ? 64.154 40.477 33.132 0.55 63.45 97 ASP C N 1
ATOM 4642 N N B ASP C 1 84 ? 64.151 40.491 33.120 0.45 63.54 97 ASP C N 1
ATOM 4643 C CA A ASP C 1 84 ? 64.138 41.226 34.391 0.55 61.21 97 ASP C CA 1
ATOM 4644 C CA B ASP C 1 84 ? 64.129 41.218 34.390 0.45 61.23 97 ASP C CA 1
ATOM 4645 C C A ASP C 1 84 ? 64.113 40.298 35.601 0.55 56.58 97 ASP C C 1
ATOM 4646 C C B ASP C 1 84 ? 64.080 40.264 35.576 0.45 56.63 97 ASP C C 1
ATOM 4647 O O A ASP C 1 84 ? 63.296 40.449 36.509 0.55 54.51 97 ASP C O 1
ATOM 4648 O O B ASP C 1 84 ? 63.204 40.357 36.434 0.45 54.83 97 ASP C O 1
ATOM 4657 N N . LEU C 1 85 ? 65.032 39.330 35.638 1.00 52.72 98 LEU C N 1
ATOM 4658 C CA . LEU C 1 85 ? 65.047 38.362 36.731 1.00 40.52 98 LEU C CA 1
ATOM 4659 C C . LEU C 1 85 ? 65.446 39.016 38.050 1.00 37.72 98 LEU C C 1
ATOM 4660 O O . LEU C 1 85 ? 64.770 38.839 39.071 1.00 32.00 98 LEU C O 1
ATOM 4665 N N . ARG C 1 86 ? 66.544 39.776 38.051 1.00 37.06 99 ARG C N 1
ATOM 4666 C CA . ARG C 1 86 ? 67.040 40.351 39.298 1.00 38.32 99 ARG C CA 1
ATOM 4667 C C . ARG C 1 86 ? 66.112 41.443 39.817 1.00 39.71 99 ARG C C 1
ATOM 4668 O O . ARG C 1 86 ? 65.941 41.592 41.032 1.00 36.36 99 ARG C O 1
ATOM 4676 N N . ALA C 1 87 ? 65.503 42.216 38.914 1.00 35.99 100 ALA C N 1
ATOM 4677 C CA . ALA C 1 87 ? 64.570 43.251 39.348 1.00 31.95 100 ALA C CA 1
ATOM 4678 C C . ALA C 1 87 ? 63.289 42.641 39.903 1.00 33.24 100 ALA C C 1
ATOM 4679 O O . ALA C 1 87 ? 62.753 43.121 40.909 1.00 35.52 100 ALA C O 1
ATOM 4681 N N . GLU C 1 88 ? 62.784 41.584 39.262 1.00 31.69 101 GLU C N 1
ATOM 4682 C CA . GLU C 1 88 ? 61.561 40.946 39.740 1.00 34.24 101 GLU C CA 1
ATOM 4683 C C . GLU C 1 88 ? 61.772 40.291 41.098 1.00 35.57 101 GLU C C 1
ATOM 4684 O O . GLU C 1 88 ? 60.918 40.404 41.985 1.00 38.65 101 GLU C O 1
ATOM 4690 N N . LEU C 1 89 ? 62.901 39.599 41.279 1.00 30.63 102 LEU C N 1
ATOM 4691 C CA . LEU C 1 89 ? 63.192 38.983 42.570 1.00 31.55 102 LEU C CA 1
ATOM 4692 C C . LEU C 1 89 ? 63.295 40.032 43.669 1.00 31.79 102 LEU C C 1
ATOM 4693 O O . LEU C 1 89 ? 62.870 39.795 44.806 1.00 35.35 102 LEU C O 1
ATOM 4698 N N . THR C 1 90 ? 63.855 41.199 43.348 1.00 33.67 103 THR C N 1
ATOM 4699 C CA . THR C 1 90 ? 63.952 42.269 44.335 1.00 28.00 103 THR C CA 1
ATOM 4700 C C . THR C 1 90 ? 62.579 42.832 44.675 1.00 30.22 103 THR C C 1
ATOM 4701 O O . THR C 1 90 ? 62.275 43.075 45.849 1.00 32.24 103 THR C O 1
ATOM 4705 N N . ARG C 1 91 ? 61.735 43.046 43.662 1.00 27.59 104 ARG C N 1
ATOM 4706 C CA . ARG C 1 91 ? 60.384 43.534 43.915 1.00 30.49 104 ARG C CA 1
ATOM 4707 C C . ARG C 1 91 ? 59.564 42.514 44.694 1.00 32.27 104 ARG C C 1
ATOM 4708 O O . ARG C 1 91 ? 58.830 42.875 45.622 1.00 27.79 104 ARG C O 1
ATOM 4716 N N . GLN C 1 92 ? 59.674 41.233 44.330 1.00 32.36 105 GLN C N 1
ATOM 4717 C CA . GLN C 1 92 ? 58.880 40.205 44.996 1.00 30.84 105 GLN C CA 1
ATOM 4718 C C . GLN C 1 92 ? 59.334 40.000 46.435 1.00 27.12 105 GLN C C 1
ATOM 4719 O O . GLN C 1 92 ? 58.509 39.740 47.319 1.00 26.16 105 GLN C O 1
ATOM 4725 N N . ALA C 1 93 ? 60.642 40.098 46.688 1.00 21.84 106 ALA C N 1
ATOM 4726 C CA . ALA C 1 93 ? 61.129 40.055 48.063 1.00 20.49 106 ALA C CA 1
ATOM 4727 C C . ALA C 1 93 ? 60.586 41.226 48.865 1.00 32.59 106 ALA C C 1
ATOM 4728 O O . ALA C 1 93 ? 60.194 41.066 50.028 1.00 29.70 106 ALA C O 1
ATOM 4730 N N . ARG C 1 94 ? 60.559 42.414 48.257 1.00 28.90 107 ARG C N 1
ATOM 4731 C CA . ARG C 1 94 ? 59.998 43.579 48.929 1.00 31.51 107 ARG C CA 1
ATOM 4732 C C . ARG C 1 94 ? 58.522 43.379 49.239 1.00 32.23 107 ARG C C 1
ATOM 4733 O O . ARG C 1 94 ? 58.074 43.652 50.358 1.00 28.10 107 ARG C O 1
ATOM 4741 N N . ALA C 1 95 ? 57.748 42.908 48.258 1.00 33.41 108 ALA C N 1
ATOM 4742 C CA . ALA C 1 95 ? 56.327 42.674 48.491 1.00 34.60 108 ALA C CA 1
ATOM 4743 C C . ALA C 1 95 ? 56.098 41.542 49.484 1.00 30.51 108 ALA C C 1
ATOM 4744 O O . ALA C 1 95 ? 55.082 41.535 50.190 1.00 29.54 108 ALA C O 1
ATOM 4746 N N . SER C 1 96 ? 57.022 40.582 49.556 1.00 28.67 109 SER C N 1
ATOM 4747 C CA . SER C 1 96 ? 56.900 39.507 50.535 1.00 32.80 109 SER C CA 1
ATOM 4748 C C . SER C 1 96 ? 57.073 40.039 51.952 1.00 34.21 109 SER C C 1
ATOM 4749 O O . SER C 1 96 ? 56.259 39.753 52.838 1.00 31.24 109 SER C O 1
ATOM 4752 N N . LEU C 1 97 ? 58.133 40.819 52.184 1.00 21.90 110 LEU C N 1
ATOM 4753 C CA . LEU C 1 97 ? 58.344 41.406 53.503 1.00 28.45 110 LEU C CA 1
ATOM 4754 C C . LEU C 1 97 ? 57.235 42.390 53.850 1.00 36.95 110 LEU C C 1
ATOM 4755 O O . LEU C 1 97 ? 56.785 42.450 55.001 1.00 38.38 110 LEU C O 1
ATOM 4760 N N . ALA C 1 98 ? 56.782 43.173 52.867 1.00 24.30 111 ALA C N 1
ATOM 4761 C CA . ALA C 1 98 ? 55.690 44.108 53.112 1.00 26.25 111 ALA C CA 1
ATOM 4762 C C . ALA C 1 98 ? 54.401 43.380 53.466 1.00 34.84 111 ALA C C 1
ATOM 4763 O O . ALA C 1 98 ? 53.590 43.894 54.245 1.00 38.07 111 ALA C O 1
ATOM 4765 N N . GLY C 1 99 ? 54.197 42.185 52.916 1.00 34.91 112 GLY C N 1
ATOM 4766 C CA . GLY C 1 99 ? 53.020 41.399 53.217 1.00 32.75 112 GLY C CA 1
ATOM 4767 C C . GLY C 1 99 ? 53.021 40.704 54.558 1.00 31.21 112 GLY C C 1
ATOM 4768 O O . GLY C 1 99 ? 52.058 40.005 54.879 1.00 40.05 112 GLY C O 1
ATOM 4769 N N . ASN C 1 100 ? 54.074 40.871 55.357 1.00 31.48 113 ASN C N 1
ATOM 4770 C CA . ASN C 1 100 ? 54.173 40.226 56.665 1.00 32.66 113 ASN C CA 1
ATOM 4771 C C . ASN C 1 100 ? 54.684 41.241 57.676 1.00 34.85 113 ASN C C 1
ATOM 4772 O O . ASN C 1 100 ? 55.897 41.406 57.857 1.00 32.43 113 ASN C O 1
ATOM 4777 N N . PRO C 1 101 ? 53.778 41.945 58.359 1.00 39.46 114 PRO C N 1
ATOM 4778 C CA . PRO C 1 101 ? 54.218 42.955 59.337 1.00 45.40 114 PRO C CA 1
ATOM 4779 C C . PRO C 1 101 ? 54.938 42.372 60.541 1.00 47.39 114 PRO C C 1
ATOM 4780 O O . PRO C 1 101 ? 55.594 43.123 61.273 1.00 45.81 114 PRO C O 1
ATOM 4784 N N . ASP C 1 102 ? 54.842 41.064 60.774 1.00 51.78 115 ASP C N 1
ATOM 4785 C CA . ASP C 1 102 ? 55.495 40.422 61.906 1.00 50.50 115 ASP C CA 1
ATOM 4786 C C . ASP C 1 102 ? 56.940 40.036 61.617 1.00 46.83 115 ASP C C 1
ATOM 4787 O O . ASP C 1 102 ? 57.565 39.365 62.445 1.00 48.60 115 ASP C O 1
ATOM 4792 N N . VAL C 1 103 ? 57.484 40.443 60.474 1.00 39.02 116 VAL C N 1
ATOM 4793 C CA . VAL C 1 103 ? 58.842 40.098 60.075 1.00 33.90 116 VAL C CA 1
ATOM 4794 C C . VAL C 1 103 ? 59.645 41.384 59.943 1.00 33.34 116 VAL C C 1
ATOM 4795 O O . VAL C 1 103 ? 59.223 42.320 59.253 1.00 29.03 116 VAL C O 1
ATOM 4799 N N . ILE C 1 104 ? 60.804 41.428 60.609 1.00 35.37 117 ILE C N 1
ATOM 4800 C CA . ILE C 1 104 ? 61.623 42.637 60.640 1.00 34.71 117 ILE C CA 1
ATOM 4801 C C . ILE C 1 104 ? 62.630 42.703 59.500 1.00 32.32 117 ILE C C 1
ATOM 4802 O O . ILE C 1 104 ? 63.250 43.758 59.295 1.00 29.96 117 ILE C O 1
ATOM 4807 N N . GLY C 1 105 ? 62.811 41.622 58.748 1.00 29.37 118 GLY C N 1
ATOM 4808 C CA . GLY C 1 105 ? 63.760 41.632 57.653 1.00 28.44 118 GLY C CA 1
ATOM 4809 C C . GLY C 1 105 ? 63.670 40.366 56.834 1.00 26.80 118 GLY C C 1
ATOM 4810 O O . GLY C 1 105 ? 63.218 39.320 57.313 1.00 25.73 118 GLY C O 1
ATOM 4811 N N . LEU C 1 106 ? 64.116 40.475 55.584 1.00 27.71 119 LEU C N 1
ATOM 4812 C CA . LEU C 1 106 ? 64.125 39.356 54.648 1.00 24.45 119 LEU C CA 1
ATOM 4813 C C . LEU C 1 106 ? 65.428 39.405 53.868 1.00 25.43 119 LEU C C 1
ATOM 4814 O O . LEU C 1 106 ? 65.731 40.422 53.238 1.00 31.60 119 LEU C O 1
ATOM 4819 N N . TYR C 1 107 ? 66.201 38.322 53.907 1.00 26.79 120 TYR C N 1
ATOM 4820 C CA . TYR C 1 107 ? 67.427 38.242 53.125 1.00 29.45 120 TYR C CA 1
ATOM 4821 C C . TYR C 1 107 ? 67.338 37.104 52.119 1.00 30.92 120 TYR C C 1
ATOM 4822 O O . TYR C 1 107 ? 66.756 36.051 52.399 1.00 35.47 120 TYR C O 1
ATOM 4831 N N . LEU C 1 108 ? 67.901 37.343 50.937 1.00 30.71 121 LEU C N 1
ATOM 4832 C CA . LEU C 1 108 ? 67.957 36.353 49.868 1.00 26.66 121 LEU C CA 1
ATOM 4833 C C . LEU C 1 108 ? 69.341 36.470 49.245 1.00 28.56 121 LEU C C 1
ATOM 4834 O O . LEU C 1 108 ? 69.642 37.464 48.577 1.00 26.51 121 LEU C O 1
ATOM 4839 N N . VAL C 1 109 ? 70.189 35.473 49.489 1.00 29.84 122 VAL C N 1
ATOM 4840 C CA . VAL C 1 109 ? 71.591 35.508 49.086 1.00 30.34 122 VAL C CA 1
ATOM 4841 C C . VAL C 1 109 ? 71.887 34.254 48.277 1.00 37.41 122 VAL C C 1
ATOM 4842 O O . VAL C 1 109 ? 71.650 33.137 48.751 1.00 36.83 122 VAL C O 1
ATOM 4846 N N . PHE C 1 110 ? 72.405 34.437 47.068 1.00 33.71 123 PHE C N 1
ATOM 4847 C CA . PHE C 1 110 ? 72.811 33.330 46.218 1.00 33.71 123 PHE C CA 1
ATOM 4848 C C . PHE C 1 110 ? 74.325 33.170 46.251 1.00 34.29 123 PHE C C 1
ATOM 4849 O O . PHE C 1 110 ? 75.063 34.124 46.505 1.00 36.37 123 PHE C O 1
ATOM 4857 N N . GLN C 1 111 ? 74.780 31.946 45.987 1.00 38.40 124 GLN C N 1
ATOM 4858 C CA . GLN C 1 111 ? 76.199 31.711 45.798 1.00 41.89 124 GLN C CA 1
ATOM 4859 C C . GLN C 1 111 ? 76.683 32.485 44.572 1.00 41.28 124 GLN C C 1
ATOM 4860 O O . GLN C 1 111 ? 75.886 32.838 43.699 1.00 42.64 124 GLN C O 1
ATOM 4866 N N . PRO C 1 112 ? 77.989 32.783 44.497 1.00 42.30 125 PRO C N 1
ATOM 4867 C CA . PRO C 1 112 ? 78.506 33.520 43.334 1.00 42.45 125 PRO C CA 1
ATOM 4868 C C . PRO C 1 112 ? 78.161 32.847 42.013 1.00 43.18 125 PRO C C 1
ATOM 4869 O O . PRO C 1 112 ? 78.481 31.673 41.802 1.00 44.41 125 PRO C O 1
ATOM 4873 N N . ASN C 1 113 ? 77.485 33.587 41.133 1.00 44.30 126 ASN C N 1
ATOM 4874 C CA . ASN C 1 113 ? 77.045 33.145 39.812 1.00 47.87 126 ASN C CA 1
ATOM 4875 C C . ASN C 1 113 ? 76.026 32.016 39.865 1.00 47.99 126 ASN C C 1
ATOM 4876 O O . ASN C 1 113 ? 75.775 31.372 38.840 1.00 50.48 126 ASN C O 1
ATOM 4881 N N . ALA C 1 114 ? 75.420 31.757 41.025 1.00 45.39 127 ALA C N 1
ATOM 4882 C CA . ALA C 1 114 ? 74.478 30.649 41.134 1.00 44.39 127 ALA C CA 1
ATOM 4883 C C . ALA C 1 114 ? 73.091 31.014 40.623 1.00 40.55 127 ALA C C 1
ATOM 4884 O O . ALA C 1 114 ? 72.362 30.137 40.147 1.00 46.43 127 ALA C O 1
ATOM 4886 N N . LEU C 1 115 ? 72.708 32.290 40.708 1.00 38.48 128 LEU C N 1
ATOM 4887 C CA . LEU C 1 115 ? 71.367 32.687 40.290 1.00 39.37 128 LEU C CA 1
ATOM 4888 C C . LEU C 1 115 ? 71.217 32.620 38.775 1.00 39.12 128 LEU C C 1
ATOM 4889 O O . LEU C 1 115 ? 70.311 31.954 38.259 1.00 37.63 128 LEU C O 1
ATOM 4894 N N . ASP C 1 116 ? 72.098 33.304 38.042 1.00 38.00 129 ASP C N 1
ATOM 4895 C CA . ASP C 1 116 ? 71.950 33.400 36.596 1.00 38.28 129 ASP C CA 1
ATOM 4896 C C . ASP C 1 116 ? 73.275 33.329 35.846 1.00 40.84 129 ASP C C 1
ATOM 4897 O O . ASP C 1 116 ? 73.286 33.561 34.630 1.00 42.41 129 ASP C O 1
ATOM 4902 N N A GLN C 1 117 ? 74.383 33.023 36.527 0.59 41.14 130 GLN C N 1
ATOM 4903 N N B GLN C 1 117 ? 74.384 33.017 36.522 0.41 41.45 130 GLN C N 1
ATOM 4904 C CA A GLN C 1 117 ? 75.709 32.965 35.911 0.59 45.37 130 GLN C CA 1
ATOM 4905 C CA B GLN C 1 117 ? 75.712 32.963 35.903 0.41 45.37 130 GLN C CA 1
ATOM 4906 C C A GLN C 1 117 ? 76.084 34.290 35.252 0.59 46.73 130 GLN C C 1
ATOM 4907 C C B GLN C 1 117 ? 76.091 34.293 35.255 0.41 46.86 130 GLN C C 1
ATOM 4908 O O A GLN C 1 117 ? 76.891 34.326 34.320 0.59 49.04 130 GLN C O 1
ATOM 4909 O O B GLN C 1 117 ? 76.909 34.337 34.333 0.41 49.20 130 GLN C O 1
ATOM 4920 N N . GLN C 1 118 ? 75.502 35.391 35.732 1.00 49.13 131 GLN C N 1
ATOM 4921 C CA A GLN C 1 118 ? 75.709 36.706 35.136 0.42 52.96 131 GLN C CA 1
ATOM 4922 C CA B GLN C 1 118 ? 75.709 36.706 35.136 0.58 52.93 131 GLN C CA 1
ATOM 4923 C C . GLN C 1 118 ? 76.079 37.744 36.189 1.00 50.79 131 GLN C C 1
ATOM 4924 O O . GLN C 1 118 ? 75.688 38.910 36.082 1.00 50.75 131 GLN C O 1
ATOM 4935 N N . ASP C 1 119 ? 76.836 37.340 37.212 1.00 48.88 132 ASP C N 1
ATOM 4936 C CA . ASP C 1 119 ? 77.253 38.291 38.236 1.00 45.48 132 ASP C CA 1
ATOM 4937 C C . ASP C 1 119 ? 78.131 39.399 37.669 1.00 48.99 132 ASP C C 1
ATOM 4938 O O . ASP C 1 119 ? 78.176 40.493 38.240 1.00 51.13 132 ASP C O 1
ATOM 4943 N N . SER C 1 120 ? 78.819 39.148 36.553 1.00 50.12 133 SER C N 1
ATOM 4944 C CA . SER C 1 120 ? 79.669 40.162 35.940 1.00 51.63 133 SER C CA 1
ATOM 4945 C C . SER C 1 120 ? 78.879 41.312 35.328 1.00 50.84 133 SER C C 1
ATOM 4946 O O . SER C 1 120 ? 79.472 42.355 35.032 1.00 55.15 133 SER C O 1
ATOM 4949 N N . HIS C 1 121 ? 77.571 41.154 35.133 1.00 50.31 134 HIS C N 1
ATOM 4950 C CA . HIS C 1 121 ? 76.740 42.189 34.533 1.00 54.26 134 HIS C CA 1
ATOM 4951 C C . HIS C 1 121 ? 76.044 43.068 35.563 1.00 50.24 134 HIS C C 1
ATOM 4952 O O . HIS C 1 121 ? 75.337 44.004 35.178 1.00 47.92 134 HIS C O 1
ATOM 4959 N N . TYR C 1 122 ? 76.224 42.796 36.857 1.00 46.91 135 TYR C N 1
ATOM 4960 C CA . TYR C 1 122 ? 75.480 43.495 37.898 1.00 43.13 135 TYR C CA 1
ATOM 4961 C C . TYR C 1 122 ? 76.398 44.011 38.999 1.00 43.81 135 TYR C C 1
ATOM 4962 O O . TYR C 1 122 ? 75.986 44.119 40.157 1.00 47.78 135 TYR C O 1
ATOM 4971 N N . LEU C 1 123 ? 77.643 44.339 38.656 1.00 40.16 136 LEU C N 1
ATOM 4972 C CA . LEU C 1 123 ? 78.586 44.862 39.638 1.00 48.20 136 LEU C CA 1
ATOM 4973 C C . LEU C 1 123 ? 78.123 46.216 40.162 1.00 49.42 136 LEU C C 1
ATOM 4974 O O . LEU C 1 123 ? 78.095 47.201 39.418 1.00 51.20 136 LEU C O 1
ATOM 4979 N N . GLY C 1 124 ? 77.752 46.271 41.440 1.00 49.81 137 GLY C N 1
ATOM 4980 C CA . GLY C 1 124 ? 77.318 47.508 42.053 1.00 46.22 137 GLY C CA 1
ATOM 4981 C C . GLY C 1 124 ? 75.874 47.882 41.812 1.00 45.65 137 GLY C C 1
ATOM 4982 O O . GLY C 1 124 ? 75.476 49.000 42.159 1.00 48.95 137 GLY C O 1
ATOM 4983 N N . GLN C 1 125 ? 75.073 46.988 41.230 1.00 41.64 138 GLN C N 1
ATOM 4984 C CA . GLN C 1 125 ? 73.663 47.271 40.955 1.00 38.82 138 GLN C CA 1
ATOM 4985 C C . GLN C 1 125 ? 72.839 46.974 42.209 1.00 41.35 138 GLN C C 1
ATOM 4986 O O . GLN C 1 125 ? 72.077 46.007 42.290 1.00 38.49 138 GLN C O 1
ATOM 4992 N N . ASP C 1 126 ? 73.008 47.847 43.207 1.00 44.44 139 ASP C N 1
ATOM 4993 C CA . ASP C 1 126 ? 72.320 47.665 44.481 1.00 43.41 139 ASP C CA 1
ATOM 4994 C C . ASP C 1 126 ? 70.807 47.710 44.318 1.00 35.33 139 ASP C C 1
ATOM 4995 O O . ASP C 1 126 ? 70.084 47.046 45.069 1.00 37.01 139 ASP C O 1
ATOM 5000 N N . ALA C 1 127 ? 70.310 48.477 43.345 1.00 35.10 140 ALA C N 1
ATOM 5001 C CA . ALA C 1 127 ? 68.875 48.527 43.094 1.00 37.57 140 ALA C CA 1
ATOM 5002 C C . ALA C 1 127 ? 68.319 47.183 42.643 1.00 39.86 140 ALA C C 1
ATOM 5003 O O . ALA C 1 127 ? 67.110 46.957 42.759 1.00 42.14 140 ALA C O 1
ATOM 5005 N N . MET C 1 128 ? 69.169 46.291 42.133 1.00 40.60 141 MET C N 1
ATOM 5006 C CA A MET C 1 128 ? 68.752 44.962 41.705 0.47 42.41 141 MET C CA 1
ATOM 5007 C CA B MET C 1 128 ? 68.761 44.961 41.700 0.53 42.46 141 MET C CA 1
ATOM 5008 C C . MET C 1 128 ? 69.314 43.871 42.615 1.00 38.06 141 MET C C 1
ATOM 5009 O O . MET C 1 128 ? 69.579 42.753 42.167 1.00 33.30 141 MET C O 1
ATOM 5018 N N . GLY C 1 129 ? 69.497 44.190 43.896 1.00 33.19 142 GLY C N 1
ATOM 5019 C CA . GLY C 1 129 ? 69.947 43.222 44.878 1.00 37.37 142 GLY C CA 1
ATOM 5020 C C . GLY C 1 129 ? 71.329 42.651 44.660 1.00 39.36 142 GLY C C 1
ATOM 5021 O O . GLY C 1 129 ? 71.621 41.565 45.167 1.00 44.52 142 GLY C O 1
ATOM 5022 N N . SER C 1 130 ? 72.195 43.349 43.931 1.00 36.84 143 SER C N 1
ATOM 5023 C CA . SER C 1 130 ? 73.532 42.862 43.617 1.00 35.57 143 SER C CA 1
ATOM 5024 C C . SER C 1 130 ? 74.570 43.772 44.258 1.00 35.45 143 SER C C 1
ATOM 5025 O O . SER C 1 130 ? 74.508 44.996 44.102 1.00 36.94 143 SER C O 1
ATOM 5028 N N . ASN C 1 131 ? 75.526 43.174 44.969 1.00 35.79 144 ASN C N 1
ATOM 5029 C CA . ASN C 1 131 ? 76.557 43.950 45.648 1.00 38.28 144 ASN C CA 1
ATOM 5030 C C . ASN C 1 131 ? 77.676 44.342 44.690 1.00 46.40 144 ASN C C 1
ATOM 5031 O O . ASN C 1 131 ? 77.493 44.320 43.468 1.00 50.26 144 ASN C O 1
ATOM 5036 N N . GLU C 1 132 ? 78.841 44.696 45.238 1.00 48.36 145 GLU C N 1
ATOM 5037 C CA . GLU C 1 132 ? 79.931 45.195 44.406 1.00 49.11 145 GLU C CA 1
ATOM 5038 C C . GLU C 1 132 ? 80.526 44.102 43.527 1.00 50.32 145 GLU C C 1
ATOM 5039 O O . GLU C 1 132 ? 81.073 44.399 42.459 1.00 51.59 145 GLU C O 1
ATOM 5045 N N . SER C 1 133 ? 80.432 42.843 43.948 1.00 50.21 146 SER C N 1
ATOM 5046 C CA . SER C 1 133 ? 80.950 41.722 43.176 1.00 49.36 146 SER C CA 1
ATOM 5047 C C . SER C 1 133 ? 79.910 41.120 42.240 1.00 45.76 146 SER C C 1
ATOM 5048 O O . SER C 1 133 ? 80.169 40.075 41.636 1.00 47.65 146 SER C O 1
ATOM 5051 N N . GLY C 1 134 ? 78.744 41.753 42.107 1.00 41.01 147 GLY C N 1
ATOM 5052 C CA . GLY C 1 134 ? 77.696 41.258 41.243 1.00 37.88 147 GLY C CA 1
ATOM 5053 C C . GLY C 1 134 ? 76.891 40.105 41.795 1.00 36.79 147 GLY C C 1
ATOM 5054 O O . GLY C 1 134 ? 75.908 39.699 41.161 1.00 35.66 147 GLY C O 1
ATOM 5055 N N . ARG C 1 135 ? 77.273 39.556 42.945 1.00 33.03 148 ARG C N 1
ATOM 5056 C CA . ARG C 1 135 ? 76.493 38.495 43.565 1.00 34.11 148 ARG C CA 1
ATOM 5057 C C . ARG C 1 135 ? 75.139 39.029 44.010 1.00 34.55 148 ARG C C 1
ATOM 5058 O O . ARG C 1 135 ? 75.032 40.148 44.519 1.00 31.35 148 ARG C O 1
ATOM 5066 N N . PHE C 1 136 ? 74.096 38.229 43.809 1.00 33.49 149 PHE C N 1
ATOM 5067 C CA . PHE C 1 136 ? 72.774 38.595 44.304 1.00 34.87 149 PHE C CA 1
ATOM 5068 C C . PHE C 1 136 ? 72.768 38.416 45.815 1.00 36.62 149 PHE C C 1
ATOM 5069 O O . PHE C 1 136 ? 72.674 37.296 46.324 1.00 36.35 149 PHE C O 1
ATOM 5077 N N . SER C 1 137 ? 72.882 39.529 46.540 1.00 34.01 150 SER C N 1
ATOM 5078 C CA . SER C 1 137 ? 72.965 39.530 48.004 1.00 32.96 150 SER C CA 1
ATOM 5079 C C . SER C 1 137 ? 72.024 40.628 48.495 1.00 34.53 150 SER C C 1
ATOM 5080 O O . SER C 1 137 ? 72.437 41.773 48.695 1.00 37.82 150 SER C O 1
ATOM 5083 N N . LEU C 1 138 ? 70.759 40.270 48.688 1.00 28.90 151 LEU C N 1
ATOM 5084 C CA . LEU C 1 138 ? 69.692 41.231 48.929 1.00 27.94 151 LEU C CA 1
ATOM 5085 C C . LEU C 1 138 ? 69.203 41.133 50.368 1.00 31.22 151 LEU C C 1
ATOM 5086 O O . LEU C 1 138 ? 68.939 40.033 50.865 1.00 24.23 151 LEU C O 1
ATOM 5091 N N . TYR C 1 139 ? 69.080 42.284 51.027 1.00 27.68 152 TYR C N 1
ATOM 5092 C CA . TYR C 1 139 ? 68.465 42.369 52.346 1.00 29.45 152 TYR C CA 1
ATOM 5093 C C . TYR C 1 139 ? 67.402 43.454 52.320 1.00 30.83 152 TYR C C 1
ATOM 5094 O O . TYR C 1 139 ? 67.707 44.620 52.047 1.00 36.11 152 TYR C O 1
ATOM 5103 N N . TRP C 1 140 ? 66.161 43.070 52.594 1.00 31.25 153 TRP C N 1
ATOM 5104 C CA . TRP C 1 140 ? 65.078 44.016 52.815 1.00 32.57 153 TRP C CA 1
ATOM 5105 C C . TRP C 1 140 ? 64.843 44.139 54.313 1.00 35.43 153 TRP C C 1
ATOM 5106 O O . TRP C 1 140 ? 64.640 43.131 54.998 1.00 34.04 153 TRP C O 1
ATOM 5117 N N . SER C 1 141 ? 64.893 45.366 54.820 1.00 32.07 154 SER C N 1
ATOM 5118 C CA . SER C 1 141 ? 64.700 45.640 56.235 1.00 34.29 154 SER C CA 1
ATOM 5119 C C . SER C 1 141 ? 63.374 46.357 56.441 1.00 34.33 154 SER C C 1
ATOM 5120 O O . SER C 1 141 ? 63.021 47.261 55.678 1.00 35.52 154 SER C O 1
ATOM 5123 N N . GLN C 1 142 ? 62.638 45.944 57.475 1.00 30.09 155 GLN C N 1
ATOM 5124 C CA . GLN C 1 142 ? 61.375 46.569 57.858 1.00 35.20 155 GLN C CA 1
ATOM 5125 C C . GLN C 1 142 ? 61.484 47.004 59.315 1.00 34.54 155 GLN C C 1
ATOM 5126 O O . GLN C 1 142 ? 60.953 46.336 60.216 1.00 32.14 155 GLN C O 1
ATOM 5132 N N . PRO C 1 143 ? 62.170 48.118 59.587 1.00 33.07 156 PRO C N 1
ATOM 5133 C CA . PRO C 1 143 ? 62.293 48.584 60.979 1.00 32.81 156 PRO C CA 1
ATOM 5134 C C . PRO C 1 143 ? 60.966 48.972 61.603 1.00 35.51 156 PRO C C 1
ATOM 5135 O O . PRO C 1 143 ? 60.866 49.021 62.835 1.00 42.17 156 PRO C O 1
ATOM 5139 N N . SER C 1 144 ? 59.952 49.256 60.792 1.00 33.11 157 SER C N 1
ATOM 5140 C CA . SER C 1 144 ? 58.585 49.471 61.239 1.00 34.75 157 SER C CA 1
ATOM 5141 C C . SER C 1 144 ? 57.669 49.119 60.079 1.00 32.65 157 SER C C 1
ATOM 5142 O O . SER C 1 144 ? 58.057 49.297 58.918 1.00 30.48 157 SER C O 1
ATOM 5145 N N . PRO C 1 145 ? 56.471 48.603 60.351 1.00 38.76 158 PRO C N 1
ATOM 5146 C CA . PRO C 1 145 ? 55.587 48.160 59.263 1.00 40.41 158 PRO C CA 1
ATOM 5147 C C . PRO C 1 145 ? 55.349 49.255 58.233 1.00 44.18 158 PRO C C 1
ATOM 5148 O O . PRO C 1 145 ? 55.017 50.393 58.572 1.00 50.21 158 PRO C O 1
ATOM 5152 N N . GLY C 1 146 ? 55.533 48.901 56.961 1.00 39.76 159 GLY C N 1
ATOM 5153 C CA . GLY C 1 146 ? 55.379 49.836 55.869 1.00 37.96 159 GLY C CA 1
ATOM 5154 C C . GLY C 1 146 ? 56.656 50.513 55.418 1.00 40.01 159 GLY C C 1
ATOM 5155 O O . GLY C 1 146 ? 56.676 51.091 54.323 1.00 38.84 159 GLY C O 1
ATOM 5156 N N . THR C 1 147 ? 57.717 50.464 56.221 1.00 37.84 160 THR C N 1
ATOM 5157 C CA . THR C 1 147 ? 59.000 51.066 55.877 1.00 32.78 160 THR C CA 1
ATOM 5158 C C . THR C 1 147 ? 59.952 49.952 55.462 1.00 31.58 160 THR C C 1
ATOM 5159 O O . THR C 1 147 ? 60.362 49.135 56.292 1.00 30.33 160 THR C O 1
ATOM 5163 N N . LEU C 1 148 ? 60.306 49.920 54.180 1.00 24.25 161 LEU C N 1
ATOM 5164 C CA . LEU C 1 148 ? 61.137 48.860 53.626 1.00 29.98 161 LEU C CA 1
ATOM 5165 C C . LEU C 1 148 ? 62.393 49.471 53.024 1.00 29.26 161 LEU C C 1
ATOM 5166 O O . LEU C 1 148 ? 62.318 50.217 52.042 1.00 27.88 161 LEU C O 1
ATOM 5171 N N . GLU C 1 149 ? 63.541 49.152 53.615 1.00 32.81 162 GLU C N 1
ATOM 5172 C CA . GLU C 1 149 ? 64.829 49.680 53.192 1.00 36.33 162 GLU C CA 1
ATOM 5173 C C . GLU C 1 149 ? 65.641 48.571 52.537 1.00 35.57 162 GLU C C 1
ATOM 5174 O O . GLU C 1 149 ? 65.802 47.489 53.111 1.00 30.97 162 GLU C O 1
ATOM 5180 N N . LEU C 1 150 ? 66.146 48.844 51.337 1.00 34.35 163 LEU C N 1
ATOM 5181 C CA . LEU C 1 150 ? 66.963 47.892 50.601 1.00 33.21 163 LEU C CA 1
ATOM 5182 C C . LEU C 1 150 ? 68.435 48.120 50.913 1.00 33.85 163 LEU C C 1
ATOM 5183 O O . LEU C 1 150 ? 68.884 49.261 51.052 1.00 35.48 163 LEU C O 1
ATOM 5188 N N . GLU C 1 151 ? 69.183 47.025 51.026 1.00 32.84 164 GLU C N 1
ATOM 5189 C CA . GLU C 1 151 ? 70.636 47.089 50.983 1.00 35.75 164 GLU C CA 1
ATOM 5190 C C . GLU C 1 151 ? 71.172 45.831 50.318 1.00 29.77 164 GLU C C 1
ATOM 5191 O O . GLU C 1 151 ? 70.707 44.721 50.594 1.00 33.19 164 GLU C O 1
ATOM 5197 N N . ALA C 1 152 ? 72.127 46.021 49.412 1.00 27.27 165 ALA C N 1
ATOM 5198 C CA . ALA C 1 152 ? 72.856 44.918 48.798 1.00 30.73 165 ALA C CA 1
ATOM 5199 C C . ALA C 1 152 ? 74.049 44.605 49.693 1.00 34.78 165 ALA C C 1
ATOM 5200 O O . ALA C 1 152 ? 75.015 45.373 49.741 1.00 36.55 165 ALA C O 1
ATOM 5202 N N . MET C 1 153 ? 73.975 43.490 50.405 1.00 33.14 166 MET C N 1
ATOM 5203 C CA . MET C 1 153 ? 74.961 43.201 51.439 1.00 36.30 166 MET C CA 1
ATOM 5204 C C . MET C 1 153 ? 76.328 42.943 50.813 1.00 39.48 166 MET C C 1
ATOM 5205 O O . MET C 1 153 ? 76.452 42.081 49.934 1.00 35.61 166 MET C O 1
ATOM 5210 N N . PRO C 1 154 ? 77.367 43.661 51.232 1.00 40.33 167 PRO C N 1
ATOM 5211 C CA . PRO C 1 154 ? 78.682 43.497 50.606 1.00 42.52 167 PRO C CA 1
ATOM 5212 C C . PRO C 1 154 ? 79.318 42.164 50.971 1.00 44.24 167 PRO C C 1
ATOM 5213 O O . PRO C 1 154 ? 78.896 41.470 51.899 1.00 40.98 167 PRO C O 1
ATOM 5217 N N . GLU C 1 155 ? 80.361 41.816 50.213 1.00 44.29 168 GLU C N 1
ATOM 5218 C CA . GLU C 1 155 ? 81.063 40.558 50.446 1.00 41.93 168 GLU C CA 1
ATOM 5219 C C . GLU C 1 155 ? 81.713 40.522 51.823 1.00 41.34 168 GLU C C 1
ATOM 5220 O O . GLU C 1 155 ? 81.914 39.438 52.385 1.00 38.21 168 GLU C O 1
ATOM 5226 N N . THR C 1 156 ? 82.051 41.687 52.381 1.00 40.42 169 THR C N 1
ATOM 5227 C CA . THR C 1 156 ? 82.603 41.723 53.731 1.00 40.92 169 THR C CA 1
ATOM 5228 C C . THR C 1 156 ? 81.554 41.329 54.764 1.00 37.45 169 THR C C 1
ATOM 5229 O O . THR C 1 156 ? 81.875 40.682 55.767 1.00 32.99 169 THR C O 1
ATOM 5233 N N . MET C 1 157 ? 80.297 41.714 54.536 1.00 35.00 170 MET C N 1
ATOM 5234 C CA . MET C 1 157 ? 79.228 41.317 55.444 1.00 33.99 170 MET C CA 1
ATOM 5235 C C . MET C 1 157 ? 78.923 39.829 55.328 1.00 38.28 170 MET C C 1
ATOM 5236 O O . MET C 1 157 ? 78.582 39.186 56.328 1.00 37.23 170 MET C O 1
ATOM 5241 N N . LEU C 1 158 ? 79.053 39.263 54.126 1.00 39.07 171 LEU C N 1
ATOM 5242 C CA . LEU C 1 158 ? 78.721 37.857 53.926 1.00 40.41 171 LEU C CA 1
ATOM 5243 C C . LEU C 1 158 ? 79.785 36.934 54.503 1.00 42.55 171 LEU C C 1
ATOM 5244 O O . LEU C 1 158 ? 79.471 35.809 54.909 1.00 45.14 171 LEU C O 1
ATOM 5249 N N . GLY C 1 159 ? 81.039 37.381 54.550 1.00 41.38 172 GLY C N 1
ATOM 5250 C CA . GLY C 1 159 ? 82.118 36.596 55.117 1.00 39.65 172 GLY C CA 1
ATOM 5251 C C . GLY C 1 159 ? 82.578 37.012 56.494 1.00 39.22 172 GLY C C 1
ATOM 5252 O O . GLY C 1 159 ? 83.607 36.505 56.963 1.00 43.13 172 GLY C O 1
ATOM 5253 N N . ASP C 1 160 ? 81.862 37.908 57.170 1.00 37.71 173 ASP C N 1
ATOM 5254 C CA . ASP C 1 160 ? 82.266 38.408 58.483 1.00 39.07 173 ASP C CA 1
ATOM 5255 C C . ASP C 1 160 ? 82.050 37.319 59.527 1.00 42.13 173 ASP C C 1
ATOM 5256 O O . ASP C 1 160 ? 80.926 37.080 59.973 1.00 40.61 173 ASP C O 1
ATOM 5261 N N . THR C 1 161 ? 83.134 36.661 59.932 1.00 43.51 174 THR C N 1
ATOM 5262 C CA . THR C 1 161 ? 83.074 35.573 60.897 1.00 43.73 174 THR C CA 1
ATOM 5263 C C . THR C 1 161 ? 83.479 36.002 62.302 1.00 46.07 174 THR C C 1
ATOM 5264 O O . THR C 1 161 ? 83.665 35.141 63.169 1.00 47.55 174 THR C O 1
ATOM 5268 N N . SER C 1 162 ? 83.625 37.302 62.546 1.00 46.34 175 SER C N 1
ATOM 5269 C CA . SER C 1 162 ? 83.932 37.770 63.890 1.00 46.14 175 SER C CA 1
ATOM 5270 C C . SER C 1 162 ? 82.802 37.400 64.845 1.00 41.79 175 SER C C 1
ATOM 5271 O O . SER C 1 162 ? 81.635 37.307 64.457 1.00 39.75 175 SER C O 1
ATOM 5274 N N . ILE C 1 163 ? 83.162 37.183 66.106 1.00 43.95 176 ILE C N 1
ATOM 5275 C CA . ILE C 1 163 ? 82.224 36.663 67.095 1.00 46.57 176 ILE C CA 1
ATOM 5276 C C . ILE C 1 163 ? 81.246 37.761 67.494 1.00 49.69 176 ILE C C 1
ATOM 5277 O O . ILE C 1 163 ? 81.648 38.893 67.789 1.00 52.99 176 ILE C O 1
ATOM 5282 N N . GLY C 1 164 ? 79.958 37.427 67.505 1.00 52.50 177 GLY C N 1
ATOM 5283 C CA . GLY C 1 164 ? 78.908 38.367 67.836 1.00 49.47 177 GLY C CA 1
ATOM 5284 C C . GLY C 1 164 ? 78.529 38.342 69.302 1.00 52.92 177 GLY C C 1
ATOM 5285 O O . GLY C 1 164 ? 79.277 37.872 70.163 1.00 54.46 177 GLY C O 1
ATOM 5286 N N . SER C 1 165 ? 77.326 38.852 69.582 1.00 58.03 178 SER C N 1
ATOM 5287 C CA . SER C 1 165 ? 76.892 39.026 70.965 1.00 58.56 178 SER C CA 1
ATOM 5288 C C . SER C 1 165 ? 76.676 37.689 71.664 1.00 60.03 178 SER C C 1
ATOM 5289 O O . SER C 1 165 ? 76.986 37.548 72.852 1.00 63.75 178 SER C O 1
ATOM 5292 N N . ASN C 1 166 ? 76.143 36.700 70.952 1.00 56.39 179 ASN C N 1
ATOM 5293 C CA . ASN C 1 166 ? 75.820 35.409 71.542 1.00 51.67 179 ASN C CA 1
ATOM 5294 C C . ASN C 1 166 ? 76.983 34.425 71.498 1.00 47.90 179 ASN C C 1
ATOM 5295 O O . ASN C 1 166 ? 76.804 33.258 71.860 1.00 51.75 179 ASN C O 1
ATOM 5300 N N . GLY C 1 167 ? 78.165 34.865 71.070 1.00 41.53 180 GLY C N 1
ATOM 5301 C CA . GLY C 1 167 ? 79.311 33.998 70.944 1.00 42.21 180 GLY C CA 1
ATOM 5302 C C . GLY C 1 167 ? 79.459 33.335 69.592 1.00 45.08 180 GLY C C 1
ATOM 5303 O O . GLY C 1 167 ? 80.533 32.802 69.292 1.00 48.37 180 GLY C O 1
ATOM 5304 N N . ALA C 1 168 ? 78.415 33.348 68.773 1.00 43.52 181 ALA C N 1
ATOM 5305 C CA . ALA C 1 168 ? 78.477 32.793 67.433 1.00 43.18 181 ALA C CA 1
ATOM 5306 C C . ALA C 1 168 ? 79.004 33.836 66.455 1.00 43.65 181 ALA C C 1
ATOM 5307 O O . ALA C 1 168 ? 78.978 35.041 66.719 1.00 44.13 181 ALA C O 1
ATOM 5309 N N . ALA C 1 169 ? 79.495 33.354 65.318 1.00 39.98 182 ALA C N 1
ATOM 5310 C CA . ALA C 1 169 ? 79.944 34.258 64.271 1.00 41.84 182 ALA C CA 1
ATOM 5311 C C . ALA C 1 169 ? 78.782 35.115 63.788 1.00 39.98 182 ALA C C 1
ATOM 5312 O O . ALA C 1 169 ? 77.639 34.656 63.713 1.00 38.58 182 ALA C O 1
ATOM 5314 N N . LYS C 1 170 ? 79.080 36.375 63.459 1.00 41.18 183 LYS C N 1
ATOM 5315 C CA . LYS C 1 170 ? 78.060 37.266 62.918 1.00 41.83 183 LYS C CA 1
ATOM 5316 C C . LYS C 1 170 ? 77.504 36.770 61.590 1.00 39.44 183 LYS C C 1
ATOM 5317 O O . LYS C 1 170 ? 76.441 37.236 61.167 1.00 37.09 183 LYS C O 1
ATOM 5323 N N A ASN C 1 171 ? 78.211 35.808 60.976 0.28 38.29 184 ASN C N 1
ATOM 5324 N N B ASN C 1 171 ? 78.169 35.861 60.886 0.72 39.27 184 ASN C N 1
ATOM 5325 C CA A ASN C 1 171 ? 77.945 35.166 59.694 0.28 35.55 184 ASN C CA 1
ATOM 5326 C CA B ASN C 1 171 ? 77.583 35.400 59.635 0.72 35.43 184 ASN C CA 1
ATOM 5327 C C A ASN C 1 171 ? 76.861 34.100 59.762 0.28 34.23 184 ASN C C 1
ATOM 5328 C C B ASN C 1 171 ? 76.942 34.023 59.762 0.72 35.06 184 ASN C C 1
ATOM 5329 O O A ASN C 1 171 ? 76.361 33.680 58.713 0.28 32.12 184 ASN C O 1
ATOM 5330 O O B ASN C 1 171 ? 76.829 33.303 58.765 0.72 32.27 184 ASN C O 1
ATOM 5339 N N . ARG C 1 172 ? 76.496 33.650 60.966 1.00 33.53 185 ARG C N 1
ATOM 5340 C CA . ARG C 1 172 ? 75.789 32.380 61.117 1.00 37.70 185 ARG C CA 1
ATOM 5341 C C . ARG C 1 172 ? 74.419 32.389 60.449 1.00 36.21 185 ARG C C 1
ATOM 5342 O O . ARG C 1 172 ? 73.908 31.325 60.083 1.00 37.49 185 ARG C O 1
ATOM 5350 N N . TRP C 1 173 ? 73.810 33.565 60.281 1.00 31.82 186 TRP C N 1
ATOM 5351 C CA . TRP C 1 173 ? 72.545 33.642 59.558 1.00 28.67 186 TRP C CA 1
ATOM 5352 C C . TRP C 1 173 ? 72.678 33.167 58.118 1.00 29.62 186 TRP C C 1
ATOM 5353 O O . TRP C 1 173 ? 71.676 32.779 57.507 1.00 31.53 186 TRP C O 1
ATOM 5364 N N . LEU C 1 174 ? 73.888 33.195 57.565 1.00 27.46 187 LEU C N 1
ATOM 5365 C CA . LEU C 1 174 ? 74.156 32.755 56.203 1.00 27.56 187 LEU C CA 1
ATOM 5366 C C . LEU C 1 174 ? 74.836 31.395 56.143 1.00 33.03 187 LEU C C 1
ATOM 5367 O O . LEU C 1 174 ? 74.444 30.550 55.335 1.00 32.74 187 LEU C O 1
ATOM 5372 N N . THR C 1 175 ? 75.841 31.159 56.991 1.00 36.12 188 THR C N 1
ATOM 5373 C CA . THR C 1 175 ? 76.599 29.914 56.914 1.00 32.47 188 THR C CA 1
ATOM 5374 C C . THR C 1 175 ? 75.773 28.711 57.351 1.00 37.13 188 THR C C 1
ATOM 5375 O O . THR C 1 175 ? 75.969 27.609 56.825 1.00 35.25 188 THR C O 1
ATOM 5379 N N . CYS C 1 176 ? 74.856 28.890 58.303 1.00 39.45 189 CYS C N 1
ATOM 5380 C CA . CYS C 1 176 ? 74.067 27.756 58.781 1.00 37.88 189 CYS C CA 1
ATOM 5381 C C . CYS C 1 176 ? 73.206 27.137 57.687 1.00 34.95 189 CYS C C 1
ATOM 5382 O O . CYS C 1 176 ? 73.301 25.915 57.480 1.00 32.32 189 CYS C O 1
ATOM 5385 N N . PRO C 1 177 ? 72.364 27.880 56.960 1.00 34.07 190 PRO C N 1
ATOM 5386 C CA . PRO C 1 177 ? 71.586 27.228 55.897 1.00 37.05 190 PRO C CA 1
ATOM 5387 C C . PRO C 1 177 ? 72.415 26.892 54.672 1.00 39.44 190 PRO C C 1
ATOM 5388 O O . PRO C 1 177 ? 72.114 25.909 53.984 1.00 39.11 190 PRO C O 1
ATOM 5392 N N A GLN C 1 178 ? 73.447 27.680 54.376 0.66 41.82 191 GLN C N 1
ATOM 5393 N N B GLN C 1 178 ? 73.463 27.666 54.390 0.34 41.80 191 GLN C N 1
ATOM 5394 C CA A GLN C 1 178 ? 74.231 27.460 53.167 0.66 42.76 191 GLN C CA 1
ATOM 5395 C CA B GLN C 1 178 ? 74.231 27.475 53.165 0.34 42.95 191 GLN C CA 1
ATOM 5396 C C A GLN C 1 178 ? 75.218 26.313 53.342 0.66 46.28 191 GLN C C 1
ATOM 5397 C C B GLN C 1 178 ? 75.275 26.373 53.310 0.34 46.29 191 GLN C C 1
ATOM 5398 O O A GLN C 1 178 ? 75.342 25.453 52.463 0.66 47.62 191 GLN C O 1
ATOM 5399 O O B GLN C 1 178 ? 75.493 25.597 52.373 0.34 47.61 191 GLN C O 1
ATOM 5410 N N . ASP C 1 179 ? 75.921 26.278 54.471 1.00 50.70 192 ASP C N 1
ATOM 5411 C CA . ASP C 1 179 ? 77.017 25.339 54.671 1.00 49.52 192 ASP C CA 1
ATOM 5412 C C . ASP C 1 179 ? 76.664 24.146 55.552 1.00 45.27 192 ASP C C 1
ATOM 5413 O O . ASP C 1 179 ? 77.501 23.253 55.717 1.00 45.28 192 ASP C O 1
ATOM 5418 N N . THR C 1 180 ? 75.463 24.104 56.126 1.00 41.74 193 THR C N 1
ATOM 5419 C CA . THR C 1 180 ? 74.932 22.874 56.701 1.00 43.15 193 THR C CA 1
ATOM 5420 C C . THR C 1 180 ? 73.773 22.321 55.885 1.00 40.42 193 THR C C 1
ATOM 5421 O O . THR C 1 180 ? 73.279 21.230 56.192 1.00 39.54 193 THR C O 1
ATOM 5425 N N . ALA C 1 181 ? 73.327 23.054 54.860 1.00 40.45 194 ALA C N 1
ATOM 5426 C CA . ALA C 1 181 ? 72.401 22.548 53.845 1.00 39.52 194 ALA C CA 1
ATOM 5427 C C . ALA C 1 181 ? 71.067 22.116 54.449 1.00 39.48 194 ALA C C 1
ATOM 5428 O O . ALA C 1 181 ? 70.491 21.099 54.060 1.00 39.21 194 ALA C O 1
ATOM 5430 N N A ARG C 1 182 ? 70.570 22.896 55.402 0.58 37.64 195 ARG C N 1
ATOM 5431 N N B ARG C 1 182 ? 70.564 22.905 55.398 0.42 37.57 195 ARG C N 1
ATOM 5432 C CA A ARG C 1 182 ? 69.294 22.594 56.032 0.58 36.66 195 ARG C CA 1
ATOM 5433 C CA B ARG C 1 182 ? 69.335 22.568 56.105 0.42 36.67 195 ARG C CA 1
ATOM 5434 C C A ARG C 1 182 ? 68.755 23.864 56.673 0.58 35.52 195 ARG C C 1
ATOM 5435 C C B ARG C 1 182 ? 68.798 23.820 56.789 0.42 35.61 195 ARG C C 1
ATOM 5436 O O A ARG C 1 182 ? 69.438 24.887 56.749 0.58 34.56 195 ARG C O 1
ATOM 5437 O O B ARG C 1 182 ? 69.523 24.797 56.990 0.42 35.18 195 ARG C O 1
ATOM 5452 N N . THR C 1 183 ? 67.507 23.783 57.124 1.00 33.99 196 THR C N 1
ATOM 5453 C CA . THR C 1 183 ? 66.865 24.918 57.775 1.00 36.48 196 THR C CA 1
ATOM 5454 C C . THR C 1 183 ? 67.443 25.146 59.168 1.00 38.93 196 THR C C 1
ATOM 5455 O O . THR C 1 183 ? 67.783 24.199 59.881 1.00 43.72 196 THR C O 1
ATOM 5459 N N . CYS C 1 184 ? 67.541 26.414 59.560 1.00 37.90 197 CYS C N 1
ATOM 5460 C CA . CYS C 1 184 ? 68.128 26.784 60.841 1.00 38.68 197 CYS C CA 1
ATOM 5461 C C . CYS C 1 184 ? 67.206 27.735 61.586 1.00 40.75 197 CYS C C 1
ATOM 5462 O O . CYS C 1 184 ? 66.672 28.681 60.997 1.00 38.98 197 CYS C O 1
ATOM 5465 N N . MET C 1 185 ? 67.022 27.477 62.877 1.00 41.33 198 MET C N 1
ATOM 5466 C CA . MET C 1 185 ? 66.412 28.432 63.796 1.00 41.18 198 MET C CA 1
ATOM 5467 C C . MET C 1 185 ? 67.562 29.091 64.544 1.00 37.20 198 MET C C 1
ATOM 5468 O O . MET C 1 185 ? 68.116 28.518 65.485 1.00 37.72 198 MET C O 1
ATOM 5473 N N . LEU C 1 186 ? 67.933 30.290 64.112 1.00 37.74 199 LEU C N 1
ATOM 5474 C CA . LEU C 1 186 ? 69.138 30.926 64.617 1.00 37.50 199 LEU C CA 1
ATOM 5475 C C . LEU C 1 186 ? 68.918 31.498 66.010 1.00 37.46 199 LEU C C 1
ATOM 5476 O O . LEU C 1 186 ? 67.869 32.079 66.306 1.00 40.96 199 LEU C O 1
ATOM 5481 N N . GLU C 1 187 ? 69.916 31.311 66.869 1.00 37.61 200 GLU C N 1
ATOM 5482 C CA . GLU C 1 187 ? 69.856 31.836 68.221 1.00 35.58 200 GLU C CA 1
ATOM 5483 C C . GLU C 1 187 ? 69.806 33.363 68.185 1.00 35.50 200 GLU C C 1
ATOM 5484 O O . GLU C 1 187 ? 70.304 33.984 67.241 1.00 32.25 200 GLU C O 1
ATOM 5490 N N . PRO C 1 188 ? 69.194 33.988 69.190 1.00 38.76 201 PRO C N 1
ATOM 5491 C CA . PRO C 1 188 ? 69.115 35.454 69.213 1.00 33.24 201 PRO C CA 1
ATOM 5492 C C . PRO C 1 188 ? 70.489 36.096 69.087 1.00 32.93 201 PRO C C 1
ATOM 5493 O O . PRO C 1 188 ? 71.450 35.687 69.742 1.00 35.14 201 PRO C O 1
ATOM 5497 N N . TYR C 1 189 ? 70.581 37.104 68.221 1.00 32.67 202 TYR C N 1
ATOM 5498 C CA . TYR C 1 189 ? 71.845 37.782 67.979 1.00 34.95 202 TYR C CA 1
ATOM 5499 C C . TYR C 1 189 ? 71.588 39.251 67.677 1.00 34.42 202 TYR C C 1
ATOM 5500 O O . TYR C 1 189 ? 70.542 39.618 67.135 1.00 29.83 202 TYR C O 1
ATOM 5509 N N . LEU C 1 190 ? 72.556 40.087 68.046 1.00 37.19 203 LEU C N 1
ATOM 5510 C CA . LEU C 1 190 ? 72.497 41.518 67.770 1.00 37.54 203 LEU C CA 1
ATOM 5511 C C . LEU C 1 190 ? 73.034 41.761 66.365 1.00 33.71 203 LEU C C 1
ATOM 5512 O O . LEU C 1 190 ? 74.232 41.598 66.112 1.00 33.37 203 LEU C O 1
ATOM 5517 N N . ASP C 1 191 ? 72.150 42.141 65.450 1.00 35.69 204 ASP C N 1
ATOM 5518 C CA . ASP C 1 191 ? 72.502 42.331 64.052 1.00 41.71 204 ASP C CA 1
ATOM 5519 C C . ASP C 1 191 ? 72.625 43.814 63.729 1.00 45.00 204 ASP C C 1
ATOM 5520 O O . ASP C 1 191 ? 71.952 44.658 64.325 1.00 45.12 204 ASP C O 1
ATOM 5525 N N A GLU C 1 192 ? 73.508 44.124 62.783 0.56 47.58 205 GLU C N 1
ATOM 5526 N N B GLU C 1 192 ? 73.489 44.122 62.764 0.44 47.50 205 GLU C N 1
ATOM 5527 C CA A GLU C 1 192 ? 73.738 45.492 62.337 0.56 49.70 205 GLU C CA 1
ATOM 5528 C CA B GLU C 1 192 ? 73.748 45.489 62.329 0.44 49.68 205 GLU C CA 1
ATOM 5529 C C A GLU C 1 192 ? 73.047 45.696 60.995 0.56 47.37 205 GLU C C 1
ATOM 5530 C C B GLU C 1 192 ? 73.071 45.718 60.983 0.44 47.48 205 GLU C C 1
ATOM 5531 O O A GLU C 1 192 ? 73.354 44.999 60.022 0.56 47.93 205 GLU C O 1
ATOM 5532 O O B GLU C 1 192 ? 73.412 45.059 59.995 0.44 47.71 205 GLU C O 1
ATOM 5543 N N . VAL C 1 193 ? 72.119 46.648 60.947 1.00 44.56 206 VAL C N 1
ATOM 5544 C CA . VAL C 1 193 ? 71.375 46.978 59.733 1.00 46.44 206 VAL C CA 1
ATOM 5545 C C . VAL C 1 193 ? 71.519 48.480 59.513 1.00 50.78 206 VAL C C 1
ATOM 5546 O O . VAL C 1 193 ? 70.796 49.275 60.126 1.00 50.18 206 VAL C O 1
ATOM 5550 N N . ASN C 1 194 ? 72.447 48.871 58.638 1.00 51.51 207 ASN C N 1
ATOM 5551 C CA . ASN C 1 194 ? 72.677 50.274 58.289 1.00 55.53 207 ASN C CA 1
ATOM 5552 C C . ASN C 1 194 ? 72.915 51.123 59.536 1.00 56.12 207 ASN C C 1
ATOM 5553 O O . ASN C 1 194 ? 72.347 52.204 59.706 1.00 55.57 207 ASN C O 1
ATOM 5558 N N . GLY C 1 195 ? 73.772 50.617 60.422 1.00 55.74 208 GLY C N 1
ATOM 5559 C CA . GLY C 1 195 ? 74.063 51.285 61.671 1.00 54.12 208 GLY C CA 1
ATOM 5560 C C . GLY C 1 195 ? 73.082 51.015 62.791 1.00 51.53 208 GLY C C 1
ATOM 5561 O O . GLY C 1 195 ? 73.344 51.423 63.930 1.00 46.98 208 GLY C O 1
ATOM 5562 N N . ARG C 1 196 ? 71.964 50.349 62.513 1.00 47.01 209 ARG C N 1
ATOM 5563 C CA . ARG C 1 196 ? 70.989 50.009 63.539 1.00 43.63 209 ARG C CA 1
ATOM 5564 C C . ARG C 1 196 ? 71.317 48.640 64.116 1.00 44.00 209 ARG C C 1
ATOM 5565 O O . ARG C 1 196 ? 71.516 47.677 63.369 1.00 45.95 209 ARG C O 1
ATOM 5573 N N . GLN C 1 197 ? 71.371 48.553 65.442 1.00 42.70 210 GLN C N 1
ATOM 5574 C CA . GLN C 1 197 ? 71.598 47.288 66.132 1.00 42.55 210 GLN C CA 1
ATOM 5575 C C . GLN C 1 197 ? 70.251 46.730 66.573 1.00 46.93 210 GLN C C 1
ATOM 5576 O O . GLN C 1 197 ? 69.567 47.324 67.413 1.00 51.16 210 GLN C O 1
ATOM 5582 N N . VAL C 1 198 ? 69.874 45.591 65.996 1.00 44.36 211 VAL C N 1
ATOM 5583 C CA . VAL C 1 198 ? 68.585 44.956 66.240 1.00 45.48 211 VAL C CA 1
ATOM 5584 C C . VAL C 1 198 ? 68.839 43.556 66.779 1.00 44.59 211 VAL C C 1
ATOM 5585 O O . VAL C 1 198 ? 69.509 42.745 66.127 1.00 45.58 211 VAL C O 1
ATOM 5589 N N . LEU C 1 199 ? 68.312 43.277 67.969 1.00 42.64 212 LEU C N 1
ATOM 5590 C CA . LEU C 1 199 ? 68.359 41.936 68.540 1.00 42.13 212 LEU C CA 1
ATOM 5591 C C . LEU C 1 199 ? 67.248 41.104 67.911 1.00 42.08 212 LEU C C 1
ATOM 5592 O O . LEU C 1 199 ? 66.070 41.468 68.000 1.00 43.96 212 LEU C O 1
ATOM 5597 N N . MET C 1 200 ? 67.613 39.993 67.275 1.00 34.72 213 MET C N 1
ATOM 5598 C CA . MET C 1 200 ? 66.670 39.312 66.404 1.00 35.71 213 MET C CA 1
ATOM 5599 C C . MET C 1 200 ? 66.909 37.810 66.405 1.00 35.32 213 MET C C 1
ATOM 5600 O O . MET C 1 200 ? 67.927 37.308 66.891 1.00 29.80 213 MET C O 1
ATOM 5605 N N . THR C 1 201 ? 65.935 37.104 65.839 1.00 34.84 214 THR C N 1
ATOM 5606 C CA . THR C 1 201 ? 66.000 35.693 65.502 1.00 37.72 214 THR C CA 1
ATOM 5607 C C . THR C 1 201 ? 65.824 35.586 63.989 1.00 34.17 214 THR C C 1
ATOM 5608 O O . THR C 1 201 ? 65.339 36.519 63.343 1.00 35.42 214 THR C O 1
ATOM 5612 N N . SER C 1 202 ? 66.245 34.464 63.407 1.00 25.85 215 SER C N 1
ATOM 5613 C CA . SER C 1 202 ? 66.100 34.279 61.970 1.00 27.48 215 SER C CA 1
ATOM 5614 C C . SER C 1 202 ? 65.678 32.854 61.643 1.00 29.92 215 SER C C 1
ATOM 5615 O O . SER C 1 202 ? 66.170 31.896 62.245 1.00 33.44 215 SER C O 1
ATOM 5618 N N . ILE C 1 203 ? 64.762 32.732 60.687 1.00 29.29 216 ILE C N 1
ATOM 5619 C CA . ILE C 1 203 ? 64.389 31.457 60.084 1.00 33.51 216 ILE C CA 1
ATOM 5620 C C . ILE C 1 203 ? 65.075 31.390 58.726 1.00 37.70 216 ILE C C 1
ATOM 5621 O O . ILE C 1 203 ? 64.695 32.104 57.792 1.00 40.73 216 ILE C O 1
ATOM 5626 N N . ALA C 1 204 ? 66.086 30.535 58.608 1.00 32.69 217 ALA C N 1
ATOM 5627 C CA . ALA C 1 204 ? 66.906 30.446 57.408 1.00 30.06 217 ALA C CA 1
ATOM 5628 C C . ALA C 1 204 ? 66.565 29.175 56.643 1.00 31.17 217 ALA C C 1
ATOM 5629 O O . ALA C 1 204 ? 66.546 28.084 57.221 1.00 36.78 217 ALA C O 1
ATOM 5631 N N . LEU C 1 205 ? 66.300 29.319 55.346 1.00 29.99 218 LEU C N 1
ATOM 5632 C CA . LEU C 1 205 ? 65.906 28.204 54.494 1.00 35.62 218 LEU C CA 1
ATOM 5633 C C . LEU C 1 205 ? 66.886 28.069 53.338 1.00 36.58 218 LEU C C 1
ATOM 5634 O O . LEU C 1 205 ? 67.080 29.037 52.582 1.00 40.31 218 LEU C O 1
ATOM 5639 N N . PRO C 1 206 ? 67.520 26.915 53.149 1.00 37.79 219 PRO C N 1
ATOM 5640 C CA . PRO C 1 206 ? 68.403 26.743 51.992 1.00 37.35 219 PRO C CA 1
ATOM 5641 C C . PRO C 1 206 ? 67.609 26.458 50.727 1.00 34.00 219 PRO C C 1
ATOM 5642 O O . PRO C 1 206 ? 66.584 25.773 50.751 1.00 40.18 219 PRO C O 1
ATOM 5646 N N . LEU C 1 207 ? 68.093 27.001 49.613 1.00 31.14 220 LEU C N 1
ATOM 5647 C CA . LEU C 1 207 ? 67.509 26.758 48.298 1.00 34.30 220 LEU C CA 1
ATOM 5648 C C . LEU C 1 207 ? 68.321 25.657 47.626 1.00 31.14 220 LEU C C 1
ATOM 5649 O O . LEU C 1 207 ? 69.494 25.857 47.290 1.00 26.28 220 LEU C O 1
ATOM 5654 N N . LEU C 1 208 ? 67.699 24.498 47.433 1.00 33.01 221 LEU C N 1
ATOM 5655 C CA . LEU C 1 208 ? 68.399 23.290 47.025 1.00 41.14 221 LEU C CA 1
ATOM 5656 C C . LEU C 1 208 ? 68.137 22.970 45.560 1.00 46.95 221 LEU C C 1
ATOM 5657 O O . LEU C 1 208 ? 67.014 23.121 45.068 1.00 46.88 221 LEU C O 1
ATOM 5662 N N . GLU C 1 209 ? 69.187 22.525 44.873 1.00 51.23 222 GLU C N 1
ATOM 5663 C CA . GLU C 1 209 ? 69.108 22.039 43.496 1.00 51.36 222 GLU C CA 1
ATOM 5664 C C . GLU C 1 209 ? 69.901 20.738 43.438 1.00 54.09 222 GLU C C 1
ATOM 5665 O O . GLU C 1 209 ? 71.133 20.764 43.355 1.00 52.91 222 GLU C O 1
ATOM 5671 N N . HIS C 1 210 ? 69.191 19.608 43.486 1.00 59.74 223 HIS C N 1
ATOM 5672 C CA . HIS C 1 210 ? 69.807 18.279 43.492 1.00 60.51 223 HIS C CA 1
ATOM 5673 C C . HIS C 1 210 ? 70.788 18.136 44.656 1.00 58.67 223 HIS C C 1
ATOM 5674 O O . HIS C 1 210 ? 71.948 17.758 44.481 1.00 63.63 223 HIS C O 1
ATOM 5681 N N . GLY C 1 211 ? 70.309 18.453 45.858 1.00 54.50 224 GLY C N 1
ATOM 5682 C CA . GLY C 1 211 ? 71.126 18.371 47.052 1.00 54.34 224 GLY C CA 1
ATOM 5683 C C . GLY C 1 211 ? 72.212 19.415 47.167 1.00 56.28 224 GLY C C 1
ATOM 5684 O O . GLY C 1 211 ? 73.011 19.352 48.107 1.00 64.84 224 GLY C O 1
ATOM 5685 N N A LYS C 1 212 ? 72.261 20.374 46.248 0.54 49.09 225 LYS C N 1
ATOM 5686 N N B LYS C 1 212 ? 72.277 20.371 46.246 0.46 49.11 225 LYS C N 1
ATOM 5687 C CA A LYS C 1 212 ? 73.253 21.439 46.245 0.54 45.32 225 LYS C CA 1
ATOM 5688 C CA B LYS C 1 212 ? 73.277 21.428 46.277 0.46 45.33 225 LYS C CA 1
ATOM 5689 C C A LYS C 1 212 ? 72.580 22.746 46.642 0.54 41.99 225 LYS C C 1
ATOM 5690 C C B LYS C 1 212 ? 72.604 22.746 46.628 0.46 42.02 225 LYS C C 1
ATOM 5691 O O A LYS C 1 212 ? 71.515 23.083 46.114 0.54 39.46 225 LYS C O 1
ATOM 5692 O O B LYS C 1 212 ? 71.564 23.091 46.056 0.46 39.75 225 LYS C O 1
ATOM 5703 N N . VAL C 1 213 ? 73.196 23.475 47.568 1.00 40.64 226 VAL C N 1
ATOM 5704 C CA . VAL C 1 213 ? 72.660 24.751 48.028 1.00 38.31 226 VAL C CA 1
ATOM 5705 C C . VAL C 1 213 ? 73.156 25.840 47.085 1.00 37.76 226 VAL C C 1
ATOM 5706 O O . VAL C 1 213 ? 74.345 26.167 47.068 1.00 42.09 226 VAL C O 1
ATOM 5710 N N . VAL C 1 214 ? 72.240 26.403 46.293 1.00 36.99 227 VAL C N 1
ATOM 5711 C CA . VAL C 1 214 ? 72.566 27.515 45.405 1.00 35.66 227 VAL C CA 1
ATOM 5712 C C . VAL C 1 214 ? 72.234 28.868 46.019 1.00 34.66 227 VAL C C 1
ATOM 5713 O O . VAL C 1 214 ? 72.587 29.905 45.433 1.00 41.14 227 VAL C O 1
ATOM 5717 N N . GLY C 1 215 ? 71.572 28.895 47.169 1.00 29.70 228 GLY C N 1
ATOM 5718 C CA . GLY C 1 215 ? 71.214 30.150 47.805 1.00 31.94 228 GLY C CA 1
ATOM 5719 C C . GLY C 1 215 ? 70.431 29.875 49.069 1.00 35.34 228 GLY C C 1
ATOM 5720 O O . GLY C 1 215 ? 70.045 28.737 49.356 1.00 36.14 228 GLY C O 1
ATOM 5721 N N . VAL C 1 216 ? 70.205 30.944 49.832 1.00 37.94 229 VAL C N 1
ATOM 5722 C CA . VAL C 1 216 ? 69.467 30.855 51.084 1.00 36.92 229 VAL C CA 1
ATOM 5723 C C . VAL C 1 216 ? 68.421 31.960 51.137 1.00 35.39 229 VAL C C 1
ATOM 5724 O O . VAL C 1 216 ? 68.612 33.056 50.600 1.00 37.60 229 VAL C O 1
ATOM 5728 N N . VAL C 1 217 ? 67.300 31.652 51.781 1.00 32.21 230 VAL C N 1
ATOM 5729 C CA . VAL C 1 217 ? 66.248 32.617 52.070 1.00 32.78 230 VAL C CA 1
ATOM 5730 C C . VAL C 1 217 ? 66.089 32.686 53.581 1.00 34.27 230 VAL C C 1
ATOM 5731 O O . VAL C 1 217 ? 66.130 31.656 54.263 1.00 33.13 230 VAL C O 1
ATOM 5735 N N . GLY C 1 218 ? 65.926 33.897 54.105 1.00 25.75 231 GLY C N 1
ATOM 5736 C CA . GLY C 1 218 ? 65.801 34.058 55.538 1.00 24.69 231 GLY C CA 1
ATOM 5737 C C . GLY C 1 218 ? 64.840 35.143 55.974 1.00 25.64 231 GLY C C 1
ATOM 5738 O O . GLY C 1 218 ? 64.766 36.208 55.354 1.00 26.42 231 GLY C O 1
ATOM 5739 N N . LEU C 1 219 ? 64.100 34.879 57.047 1.00 28.77 232 LEU C N 1
ATOM 5740 C CA . LEU C 1 219 ? 63.182 35.842 57.641 1.00 31.01 232 LEU C CA 1
ATOM 5741 C C . LEU C 1 219 ? 63.691 36.209 59.027 1.00 33.39 232 LEU C C 1
ATOM 5742 O O . LEU C 1 219 ? 63.855 35.334 59.884 1.00 33.78 232 LEU C O 1
ATOM 5747 N N . ASP C 1 220 ? 63.944 37.496 59.243 1.00 35.27 233 ASP C N 1
ATOM 5748 C CA . ASP C 1 220 ? 64.405 37.988 60.533 1.00 33.89 233 ASP C CA 1
ATOM 5749 C C . ASP C 1 220 ? 63.206 38.368 61.393 1.00 34.11 233 ASP C C 1
ATOM 5750 O O . ASP C 1 220 ? 62.277 39.028 60.917 1.00 34.05 233 ASP C O 1
ATOM 5755 N N . ILE C 1 221 ? 63.229 37.947 62.655 1.00 27.25 234 ILE C N 1
ATOM 5756 C CA . ILE C 1 221 ? 62.164 38.238 63.608 1.00 26.69 234 ILE C CA 1
ATOM 5757 C C . ILE C 1 221 ? 62.787 38.928 64.813 1.00 28.23 234 ILE C C 1
ATOM 5758 O O . ILE C 1 221 ? 63.652 38.353 65.487 1.00 26.55 234 ILE C O 1
ATOM 5763 N N . GLY C 1 222 ? 62.353 40.156 65.081 1.00 27.23 235 GLY C N 1
ATOM 5764 C CA . GLY C 1 222 ? 62.896 40.897 66.206 1.00 26.48 235 GLY C CA 1
ATOM 5765 C C . GLY C 1 222 ? 62.368 40.366 67.528 1.00 32.73 235 GLY C C 1
ATOM 5766 O O . GLY C 1 222 ? 61.202 39.991 67.652 1.00 38.17 235 GLY C O 1
ATOM 5767 N N . LEU C 1 223 ? 63.250 40.340 68.531 1.00 30.04 236 LEU C N 1
ATOM 5768 C CA . LEU C 1 223 ? 62.867 39.827 69.842 1.00 34.85 236 LEU C CA 1
ATOM 5769 C C . LEU C 1 223 ? 61.818 40.697 70.521 1.00 41.19 236 LEU C C 1
ATOM 5770 O O . LEU C 1 223 ? 61.165 40.236 71.464 1.00 43.80 236 LEU C O 1
ATOM 5775 N N . ALA C 1 224 ? 61.645 41.942 70.070 1.00 39.43 237 ALA C N 1
ATOM 5776 C CA . ALA C 1 224 ? 60.563 42.770 70.591 1.00 42.84 237 ALA C CA 1
ATOM 5777 C C . ALA C 1 224 ? 59.202 42.165 70.277 1.00 48.76 237 ALA C C 1
ATOM 5778 O O . ALA C 1 224 ? 58.270 42.283 71.081 1.00 54.91 237 ALA C O 1
ATOM 5780 N N . ASN C 1 225 ? 59.068 41.515 69.118 1.00 47.32 238 ASN C N 1
ATOM 5781 C CA . ASN C 1 225 ? 57.832 40.807 68.801 1.00 42.28 238 ASN C CA 1
ATOM 5782 C C . ASN C 1 225 ? 57.608 39.652 69.768 1.00 37.97 238 ASN C C 1
ATOM 5783 O O . ASN C 1 225 ? 56.512 39.487 70.317 1.00 40.91 238 ASN C O 1
ATOM 5788 N N . LEU C 1 226 ? 58.643 38.839 69.988 1.00 34.66 239 LEU C N 1
ATOM 5789 C CA . LEU C 1 226 ? 58.529 37.733 70.931 1.00 35.92 239 LEU C CA 1
ATOM 5790 C C . LEU C 1 226 ? 58.346 38.232 72.358 1.00 41.63 239 LEU C C 1
ATOM 5791 O O . LEU C 1 226 ? 57.678 37.572 73.162 1.00 45.78 239 LEU C O 1
ATOM 5796 N N . GLN C 1 227 ? 58.928 39.388 72.688 1.00 41.44 240 GLN C N 1
ATOM 5797 C CA . GLN C 1 227 ? 58.716 39.967 74.010 1.00 36.70 240 GLN C CA 1
ATOM 5798 C C . GLN C 1 227 ? 57.256 40.353 74.208 1.00 37.58 240 GLN C C 1
ATOM 5799 O O . GLN C 1 227 ? 56.713 40.218 75.312 1.00 41.37 240 GLN C O 1
ATOM 5805 N N . GLN C 1 228 ? 56.601 40.831 73.148 1.00 32.22 241 GLN C N 1
ATOM 5806 C CA . GLN C 1 228 ? 55.173 41.116 73.235 1.00 38.66 241 GLN C CA 1
ATOM 5807 C C . GLN C 1 228 ? 54.365 39.831 73.356 1.00 45.50 241 GLN C C 1
ATOM 5808 O O . GLN C 1 228 ? 53.347 39.795 74.059 1.00 48.34 241 GLN C O 1
ATOM 5814 N N . LEU C 1 229 ? 54.802 38.765 72.678 1.00 44.78 242 LEU C N 1
ATOM 5815 C CA . LEU C 1 229 ? 54.137 37.474 72.820 1.00 45.22 242 LEU C CA 1
ATOM 5816 C C . LEU C 1 229 ? 54.196 36.974 74.256 1.00 42.42 242 LEU C C 1
ATOM 5817 O O . LEU C 1 229 ? 53.253 36.332 74.729 1.00 44.95 242 LEU C O 1
ATOM 5822 N N . SER C 1 230 ? 55.289 37.263 74.964 1.00 39.61 243 SER C N 1
ATOM 5823 C CA . SER C 1 230 ? 55.405 36.860 76.360 1.00 44.63 243 SER C CA 1
ATOM 5824 C C . SER C 1 230 ? 54.549 37.737 77.266 1.00 48.73 243 SER C C 1
ATOM 5825 O O . SER C 1 230 ? 53.940 37.240 78.220 1.00 49.31 243 SER C O 1
ATOM 5828 N N . VAL C 1 231 ? 54.494 39.041 76.984 1.00 48.36 244 VAL C N 1
ATOM 5829 C CA . VAL C 1 231 ? 53.655 39.939 77.772 1.00 50.58 244 VAL C CA 1
ATOM 5830 C C . VAL C 1 231 ? 52.183 39.632 77.536 1.00 52.86 244 VAL C C 1
ATOM 5831 O O . VAL C 1 231 ? 51.371 39.652 78.471 1.00 55.61 244 VAL C O 1
ATOM 5835 N N . ASN C 1 232 ? 51.814 39.334 76.288 1.00 52.92 245 ASN C N 1
ATOM 5836 C CA . ASN C 1 232 ? 50.448 38.909 76.005 1.00 59.88 245 ASN C CA 1
ATOM 5837 C C . ASN C 1 232 ? 50.118 37.596 76.703 1.00 61.32 245 ASN C C 1
ATOM 5838 O O . ASN C 1 232 ? 48.954 37.341 77.028 1.00 61.43 245 ASN C O 1
ATOM 5843 N N . GLY C 1 233 ? 51.125 36.755 76.943 1.00 62.72 246 GLY C N 1
ATOM 5844 C CA . GLY C 1 233 ? 50.886 35.516 77.663 1.00 65.46 246 GLY C CA 1
ATOM 5845 C C . GLY C 1 233 ? 50.699 35.736 79.152 1.00 67.18 246 GLY C C 1
ATOM 5846 O O . GLY C 1 233 ? 49.843 35.105 79.779 1.00 69.22 246 GLY C O 1
ATOM 5847 N N . ARG C 1 234 ? 51.499 36.631 79.740 1.00 66.65 247 ARG C N 1
ATOM 5848 C CA . ARG C 1 234 ? 51.331 36.963 81.152 1.00 70.28 247 ARG C CA 1
ATOM 5849 C C . ARG C 1 234 ? 49.963 37.577 81.419 1.00 71.65 247 ARG C C 1
ATOM 5850 O O . ARG C 1 234 ? 49.380 37.358 82.487 1.00 73.41 247 ARG C O 1
ATOM 5858 N N A ARG C 1 235 ? 49.431 38.340 80.461 0.42 70.40 248 ARG C N 1
ATOM 5859 N N B ARG C 1 235 ? 49.437 38.343 80.460 0.58 70.34 248 ARG C N 1
ATOM 5860 C CA A ARG C 1 235 ? 48.113 38.938 80.639 0.42 72.52 248 ARG C CA 1
ATOM 5861 C CA B ARG C 1 235 ? 48.115 38.940 80.614 0.58 72.40 248 ARG C CA 1
ATOM 5862 C C A ARG C 1 235 ? 47.024 37.877 80.745 0.42 74.94 248 ARG C C 1
ATOM 5863 C C B ARG C 1 235 ? 47.033 37.877 80.747 0.58 74.93 248 ARG C C 1
ATOM 5864 O O A ARG C 1 235 ? 45.994 38.108 81.388 0.42 77.94 248 ARG C O 1
ATOM 5865 O O B ARG C 1 235 ? 46.019 38.101 81.420 0.58 77.99 248 ARG C O 1
ATOM 5880 N N . ASP C 1 236 ? 47.233 36.713 80.132 1.00 74.70 249 ASP C N 1
ATOM 5881 C CA . ASP C 1 236 ? 46.262 35.629 80.186 1.00 79.35 249 ASP C CA 1
ATOM 5882 C C . ASP C 1 236 ? 46.552 34.614 81.284 1.00 79.35 249 ASP C C 1
ATOM 5883 O O . ASP C 1 236 ? 45.669 33.815 81.614 1.00 80.99 249 ASP C O 1
ATOM 5888 N N . LEU C 1 237 ? 47.755 34.623 81.856 1.00 73.94 250 LEU C N 1
ATOM 5889 C CA . LEU C 1 237 ? 48.138 33.642 82.871 1.00 74.60 250 LEU C CA 1
ATOM 5890 C C . LEU C 1 237 ? 47.667 34.133 84.234 1.00 74.61 250 LEU C C 1
ATOM 5891 O O . LEU C 1 237 ? 48.362 34.881 84.924 1.00 71.36 250 LEU C O 1
ATOM 5896 N N . PHE C 1 238 ? 46.466 33.701 84.623 1.00 77.69 251 PHE C N 1
ATOM 5897 C CA . PHE C 1 238 ? 45.897 33.995 85.941 1.00 79.49 251 PHE C CA 1
ATOM 5898 C C . PHE C 1 238 ? 45.866 35.495 86.221 1.00 76.71 251 PHE C C 1
ATOM 5899 O O . PHE C 1 238 ? 46.135 35.948 87.336 1.00 73.79 251 PHE C O 1
ATOM 5907 N N . ASP C 1 239 ? 45.550 36.270 85.184 1.00 80.11 252 ASP C N 1
ATOM 5908 C CA . ASP C 1 239 ? 45.265 37.702 85.304 1.00 85.85 252 ASP C CA 1
ATOM 5909 C C . ASP C 1 239 ? 46.497 38.498 85.740 1.00 86.51 252 ASP C C 1
ATOM 5910 O O . ASP C 1 239 ? 46.424 39.384 86.595 1.00 92.94 252 ASP C O 1
ATOM 5915 N N . GLY C 1 240 ? 47.640 38.182 85.129 1.00 83.00 253 GLY C N 1
ATOM 5916 C CA . GLY C 1 240 ? 48.823 39.010 85.206 1.00 80.52 253 GLY C CA 1
ATOM 5917 C C . GLY C 1 240 ? 49.787 38.677 86.328 1.00 75.94 253 GLY C C 1
ATOM 5918 O O . GLY C 1 240 ? 50.924 39.162 86.306 1.00 72.34 253 GLY C O 1
ATOM 5919 N N . GLN C 1 241 ? 49.370 37.873 87.308 1.00 77.34 254 GLN C N 1
ATOM 5920 C CA . GLN C 1 241 ? 50.258 37.567 88.425 1.00 80.03 254 GLN C CA 1
ATOM 5921 C C . GLN C 1 241 ? 51.409 36.654 88.023 1.00 79.31 254 GLN C C 1
ATOM 5922 O O . GLN C 1 241 ? 52.441 36.647 88.702 1.00 82.37 254 GLN C O 1
ATOM 5928 N N . GLY C 1 242 ? 51.260 35.891 86.944 1.00 75.39 255 GLY C N 1
ATOM 5929 C CA . GLY C 1 242 ? 52.311 35.009 86.494 1.00 73.01 255 GLY C CA 1
ATOM 5930 C C . GLY C 1 242 ? 53.403 35.744 85.742 1.00 68.88 255 GLY C C 1
ATOM 5931 O O . GLY C 1 242 ? 53.415 36.968 85.626 1.00 69.10 255 GLY C O 1
ATOM 5932 N N . GLN C 1 243 ? 54.354 34.963 85.231 1.00 62.63 256 GLN C N 1
ATOM 5933 C CA . GLN C 1 243 ? 55.422 35.478 84.382 1.00 56.91 256 GLN C CA 1
ATOM 5934 C C . GLN C 1 243 ? 55.689 34.468 83.279 1.00 57.73 256 GLN C C 1
ATOM 5935 O O . GLN C 1 243 ? 55.816 33.270 83.551 1.00 60.03 256 GLN C O 1
ATOM 5941 N N . VAL C 1 244 ? 55.769 34.948 82.040 1.00 52.85 257 VAL C N 1
ATOM 5942 C CA . VAL C 1 244 ? 55.953 34.096 80.871 1.00 44.28 257 VAL C CA 1
ATOM 5943 C C . VAL C 1 244 ? 57.306 34.411 80.251 1.00 43.30 257 VAL C C 1
ATOM 5944 O O . VAL C 1 244 ? 57.661 35.583 80.081 1.00 46.58 257 VAL C O 1
ATOM 5948 N N . SER C 1 245 ? 58.059 33.365 79.920 1.00 41.88 258 SER C N 1
ATOM 5949 C CA . SER C 1 245 ? 59.339 33.502 79.244 1.00 39.04 258 SER C CA 1
ATOM 5950 C C . SER C 1 245 ? 59.417 32.511 78.093 1.00 35.93 258 SER C C 1
ATOM 5951 O O . SER C 1 245 ? 58.767 31.462 78.107 1.00 34.03 258 SER C O 1
ATOM 5954 N N . ILE C 1 246 ? 60.216 32.861 77.089 1.00 37.10 259 ILE C N 1
ATOM 5955 C CA . ILE C 1 246 ? 60.508 31.987 75.960 1.00 33.99 259 ILE C CA 1
ATOM 5956 C C . ILE C 1 246 ? 62.010 31.747 75.944 1.00 33.55 259 ILE C C 1
ATOM 5957 O O . ILE C 1 246 ? 62.794 32.695 75.808 1.00 32.19 259 ILE C O 1
ATOM 5962 N N . ALA C 1 247 ? 62.410 30.487 76.095 1.00 30.46 260 ALA C N 1
ATOM 5963 C CA . ALA C 1 247 ? 63.812 30.097 76.090 1.00 33.38 260 ALA C CA 1
ATOM 5964 C C . ALA C 1 247 ? 64.126 29.332 74.813 1.00 35.06 260 ALA C C 1
ATOM 5965 O O . ALA C 1 247 ? 63.330 28.503 74.362 1.00 37.74 260 ALA C O 1
ATOM 5967 N N . THR C 1 248 ? 65.290 29.613 74.235 1.00 34.40 261 THR C N 1
ATOM 5968 C CA . THR C 1 248 ? 65.681 29.023 72.966 1.00 35.41 261 THR C CA 1
ATOM 5969 C C . THR C 1 248 ? 66.355 27.669 73.189 1.00 38.71 261 THR C C 1
ATOM 5970 O O . THR C 1 248 ? 66.500 27.191 74.317 1.00 42.82 261 THR C O 1
ATOM 5974 N N . ALA C 1 249 ? 66.777 27.043 72.087 1.00 37.94 262 ALA C N 1
ATOM 5975 C CA . ALA C 1 249 ? 67.401 25.726 72.166 1.00 39.12 262 ALA C CA 1
ATOM 5976 C C . ALA C 1 249 ?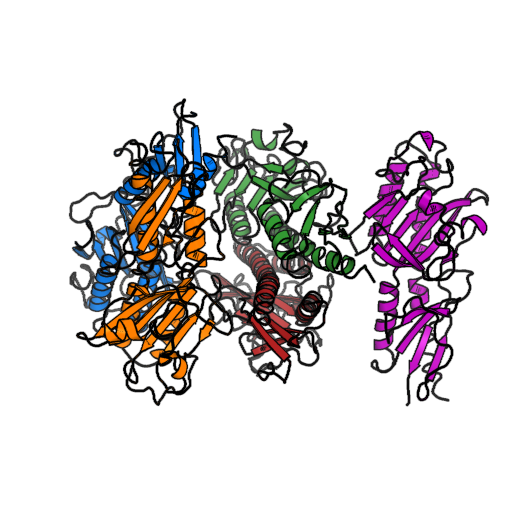 68.731 25.770 72.906 1.00 38.91 262 ALA C C 1
ATOM 5977 O O . ALA C 1 249 ? 69.134 24.771 73.512 1.00 40.82 262 ALA C O 1
ATOM 5979 N N . ALA C 1 250 ? 69.426 26.904 72.865 1.00 38.57 263 ALA C N 1
ATOM 5980 C CA . ALA C 1 250 ? 70.689 27.071 73.569 1.00 38.84 263 ALA C CA 1
ATOM 5981 C C . ALA C 1 250 ? 70.517 27.704 74.943 1.00 39.04 263 ALA C C 1
ATOM 5982 O O . ALA C 1 250 ? 71.517 28.044 75.585 1.00 46.49 263 ALA C O 1
ATOM 5984 N N . GLY C 1 251 ? 69.280 27.872 75.406 1.00 34.68 264 GLY C N 1
ATOM 5985 C CA . GLY C 1 251 ? 69.029 28.429 76.718 1.00 37.43 264 GLY C CA 1
ATOM 5986 C C . GLY C 1 251 ? 69.006 29.938 76.790 1.00 43.15 264 GLY C C 1
ATOM 5987 O O . GLY C 1 251 ? 69.053 30.488 77.896 1.00 48.65 264 GLY C O 1
ATOM 5988 N N . LEU C 1 252 ? 68.936 30.625 75.655 1.00 42.07 265 LEU C N 1
ATOM 5989 C CA . LEU C 1 252 ? 68.902 32.079 75.638 1.00 39.42 265 LEU C CA 1
ATOM 5990 C C . LEU C 1 252 ? 67.467 32.581 75.743 1.00 38.53 265 LEU C C 1
ATOM 5991 O O . LEU C 1 252 ? 66.518 31.903 75.340 1.00 36.17 265 LEU C O 1
ATOM 5996 N N . LEU C 1 253 ? 67.318 33.783 76.294 1.00 38.34 266 LEU C N 1
ATOM 5997 C CA . LEU C 1 253 ? 66.003 34.387 76.482 1.00 37.09 266 LEU C CA 1
ATOM 5998 C C . LEU C 1 253 ? 65.578 35.085 75.196 1.00 37.93 266 LEU C C 1
ATOM 5999 O O . LEU C 1 253 ? 66.198 36.069 74.780 1.00 39.28 266 LEU C O 1
ATOM 6004 N N . ALA C 1 254 ? 64.526 34.572 74.560 1.00 37.29 267 ALA C N 1
ATOM 6005 C CA . ALA C 1 254 ? 63.886 35.263 73.450 1.00 36.51 267 ALA C CA 1
ATOM 6006 C C . ALA C 1 254 ? 62.665 36.058 73.885 1.00 36.26 267 ALA C C 1
ATOM 6007 O O . ALA C 1 254 ? 62.203 36.922 73.132 1.00 42.16 267 ALA C O 1
ATOM 6009 N N . GLY C 1 255 ? 62.140 35.779 75.074 1.00 29.88 268 GLY C N 1
ATOM 6010 C CA . GLY C 1 255 ? 61.050 36.532 75.657 1.00 34.56 268 GLY C CA 1
ATOM 6011 C C . GLY C 1 255 ? 61.097 36.438 77.167 1.00 43.90 268 GLY C C 1
ATOM 6012 O O . GLY C 1 255 ? 61.456 35.389 77.712 1.00 46.03 268 GLY C O 1
ATOM 6013 N N . ASN C 1 256 ? 60.751 37.525 77.859 1.00 44.09 269 ASN C N 1
ATOM 6014 C CA . ASN C 1 256 ? 60.814 37.543 79.320 1.00 43.06 269 ASN C CA 1
ATOM 6015 C C . ASN C 1 256 ? 59.933 38.695 79.804 1.00 45.94 269 ASN C C 1
ATOM 6016 O O . ASN C 1 256 ? 60.381 39.844 79.840 1.00 47.74 269 ASN C O 1
ATOM 6021 N N . SER C 1 257 ? 58.691 38.372 80.175 1.00 45.61 270 SER C N 1
ATOM 6022 C CA . SER C 1 257 ? 57.743 39.392 80.611 1.00 47.68 270 SER C CA 1
ATOM 6023 C C . SER C 1 257 ? 58.187 40.092 81.889 1.00 53.34 270 SER C C 1
ATOM 6024 O O . SER C 1 257 ? 57.779 41.233 82.131 1.00 55.21 270 SER C O 1
ATOM 6027 N N A ARG C 1 258 ? 59.002 39.430 82.711 0.57 54.21 271 ARG C N 1
ATOM 6028 N N B ARG C 1 258 ? 59.017 39.445 82.710 0.43 54.26 271 ARG C N 1
ATOM 6029 C CA A ARG C 1 258 ? 59.470 40.036 83.953 0.57 57.76 271 ARG C CA 1
ATOM 6030 C CA B ARG C 1 258 ? 59.451 40.069 83.956 0.43 57.80 271 ARG C CA 1
ATOM 6031 C C A ARG C 1 258 ? 60.445 41.173 83.675 0.57 58.95 271 ARG C C 1
ATOM 6032 C C B ARG C 1 258 ? 60.462 41.179 83.695 0.43 58.95 271 ARG C C 1
ATOM 6033 O O A ARG C 1 258 ? 60.283 42.285 84.189 0.57 59.98 271 ARG C O 1
ATOM 6034 O O B ARG C 1 258 ? 60.344 42.281 84.243 0.43 60.26 271 ARG C O 1
ATOM 6049 N N . ASP C 1 259 ? 61.465 40.909 82.861 1.00 59.29 272 ASP C N 1
ATOM 6050 C CA . ASP C 1 259 ? 62.497 41.888 82.549 1.00 59.31 272 ASP C CA 1
ATOM 6051 C C . ASP C 1 259 ? 62.887 41.745 81.087 1.00 57.11 272 ASP C C 1
ATOM 6052 O O . ASP C 1 259 ? 63.247 40.651 80.643 1.00 54.47 272 ASP C O 1
ATOM 6057 N N . ASP C 1 260 ? 62.817 42.849 80.345 1.00 56.78 273 ASP C N 1
ATOM 6058 C CA . ASP C 1 260 ? 63.142 42.857 78.926 1.00 55.37 273 ASP C CA 1
ATOM 6059 C C . ASP C 1 260 ? 64.582 43.266 78.646 1.00 54.95 273 ASP C C 1
ATOM 6060 O O . ASP C 1 260 ? 64.975 43.336 77.478 1.00 53.89 273 ASP C O 1
ATOM 6065 N N . SER C 1 261 ? 65.375 43.538 79.682 1.00 54.50 274 SER C N 1
ATOM 6066 C CA . SER C 1 261 ? 66.777 43.892 79.504 1.00 54.87 274 SER C CA 1
ATOM 6067 C C . SER C 1 261 ? 67.696 42.679 79.467 1.00 54.28 274 SER C C 1
ATOM 6068 O O . SER C 1 261 ? 68.876 42.826 79.131 1.00 57.81 274 SER C O 1
ATOM 6071 N N . VAL C 1 262 ? 67.190 41.495 79.801 1.00 52.57 275 VAL C N 1
ATOM 6072 C CA . VAL C 1 262 ? 67.980 40.273 79.770 1.00 51.82 275 VAL C CA 1
ATOM 6073 C C . VAL C 1 262 ? 67.657 39.428 78.535 1.00 47.20 275 VAL C C 1
ATOM 6074 O O . VAL C 1 262 ? 67.991 38.245 78.491 1.00 45.86 275 VAL C O 1
ATOM 6078 N N . LEU C 1 263 ? 67.005 40.017 77.536 1.00 43.27 276 LEU C N 1
ATOM 6079 C CA . LEU C 1 263 ? 66.720 39.296 76.303 1.00 45.13 276 LEU C CA 1
ATOM 6080 C C . LEU C 1 263 ? 68.013 38.995 75.557 1.00 45.67 276 LEU C C 1
ATOM 6081 O O . LEU C 1 263 ? 68.932 39.818 75.514 1.00 45.89 276 LEU C O 1
ATOM 6086 N N . GLY C 1 264 ? 68.083 37.803 74.968 1.00 45.12 277 GLY C N 1
ATOM 6087 C CA . GLY C 1 264 ? 69.287 37.354 74.305 1.00 43.75 277 GLY C CA 1
ATOM 6088 C C . GLY C 1 264 ? 70.362 36.824 75.226 1.00 42.88 277 GLY C C 1
ATOM 6089 O O . GLY C 1 264 ? 71.453 36.486 74.748 1.00 41.50 277 GLY C O 1
ATOM 6090 N N . LYS C 1 265 ? 70.096 36.741 76.523 1.00 45.36 278 LYS C N 1
ATOM 6091 C CA . LYS C 1 265 ? 71.030 36.246 77.518 1.00 48.51 278 LYS C CA 1
ATOM 6092 C C . LYS C 1 265 ? 70.558 34.907 78.074 1.00 49.43 278 LYS C C 1
ATOM 6093 O O . LYS C 1 265 ? 69.373 34.568 77.979 1.00 50.42 278 LYS C O 1
ATOM 6099 N N . PRO C 1 266 ? 71.462 34.110 78.645 1.00 49.52 279 PRO C N 1
ATOM 6100 C CA . PRO C 1 266 ? 71.052 32.808 79.191 1.00 49.27 279 PRO C CA 1
ATOM 6101 C C . PRO C 1 266 ? 70.043 32.968 80.320 1.00 50.91 279 PRO C C 1
ATOM 6102 O O . PRO C 1 266 ? 70.224 33.777 81.233 1.00 50.59 279 PRO C O 1
ATOM 6106 N N . MET C 1 267 ? 68.972 32.183 80.246 1.00 50.78 280 MET C N 1
ATOM 6107 C CA . MET C 1 267 ? 67.912 32.250 81.241 1.00 52.77 280 MET C CA 1
ATOM 6108 C C . MET C 1 267 ? 68.363 31.624 82.555 1.00 54.37 280 MET C C 1
ATOM 6109 O O . MET C 1 267 ? 69.012 30.575 82.572 1.00 51.85 280 MET C O 1
ATOM 6114 N N . ASP C 1 268 ? 68.022 32.282 83.662 1.00 59.11 281 ASP C N 1
ATOM 6115 C CA . ASP C 1 268 ? 68.276 31.713 84.978 1.00 62.00 281 ASP C CA 1
ATOM 6116 C C . ASP C 1 268 ? 67.461 30.437 85.147 1.00 60.12 281 ASP C C 1
ATOM 6117 O O . ASP C 1 268 ? 66.230 30.458 85.055 1.00 59.67 281 ASP C O 1
ATOM 6122 N N A LYS C 1 269 ? 68.160 29.333 85.409 0.44 63.43 282 LYS C N 1
ATOM 6123 N N B LYS C 1 269 ? 68.145 29.320 85.388 0.56 63.33 282 LYS C N 1
ATOM 6124 C CA A LYS C 1 269 ? 67.564 28.004 85.434 0.44 65.16 282 LYS C CA 1
ATOM 6125 C CA B LYS C 1 269 ? 67.475 28.026 85.409 0.56 65.12 282 LYS C CA 1
ATOM 6126 C C A LYS C 1 269 ? 66.899 27.663 86.761 0.44 67.95 282 LYS C C 1
ATOM 6127 C C B LYS C 1 269 ? 66.822 27.698 86.746 0.56 67.88 282 LYS C C 1
ATOM 6128 O O A LYS C 1 269 ? 66.245 26.618 86.853 0.44 68.09 282 LYS C O 1
ATOM 6129 O O B LYS C 1 269 ? 66.104 26.696 86.831 0.56 67.95 282 LYS C O 1
ATOM 6140 N N . SER C 1 270 ? 67.040 28.504 87.781 1.00 70.41 283 SER C N 1
ATOM 6141 C CA . SER C 1 270 ? 66.531 28.210 89.111 1.00 73.84 283 SER C CA 1
ATOM 6142 C C . SER C 1 270 ? 65.409 29.162 89.507 1.00 73.60 283 SER C C 1
ATOM 6143 O O . SER C 1 270 ? 65.343 30.306 89.047 1.00 69.57 283 SER C O 1
ATOM 6146 N N . VAL C 1 271 ? 64.535 28.670 90.383 1.00 77.77 284 VAL C N 1
ATOM 6147 C CA . VAL C 1 271 ? 63.394 29.419 90.894 1.00 83.08 284 VAL C CA 1
ATOM 6148 C C . VAL C 1 271 ? 63.662 29.752 92.353 1.00 92.70 284 VAL C C 1
ATOM 6149 O O . VAL C 1 271 ? 64.421 29.056 93.035 1.00 97.71 284 VAL C O 1
ATOM 6153 N N . ALA C 1 272 ? 63.023 30.814 92.842 1.00 98.67 285 ALA C N 1
ATOM 6154 C CA . ALA C 1 272 ? 63.248 31.276 94.204 1.00 107.65 285 ALA C CA 1
ATOM 6155 C C . ALA C 1 272 ? 61.947 31.787 94.807 1.00 113.11 285 ALA C C 1
ATOM 6156 O O . ALA C 1 272 ? 60.939 31.958 94.117 1.00 114.09 285 ALA C O 1
ATOM 6158 N N . ASP C 1 273 ? 61.988 32.020 96.122 1.00 117.81 286 ASP C N 1
ATOM 6159 C CA . ASP C 1 273 ? 60.900 32.666 96.861 1.00 118.53 286 ASP C CA 1
ATOM 6160 C C . ASP C 1 273 ? 59.598 31.873 96.771 1.00 114.23 286 ASP C C 1
ATOM 6161 O O . ASP C 1 273 ? 58.509 32.443 96.677 1.00 117.45 286 ASP C O 1
ATOM 6166 N N . GLY C 1 274 ? 59.709 30.547 96.810 1.00 106.65 287 GLY C N 1
ATOM 6167 C CA . GLY C 1 274 ? 58.529 29.704 96.774 1.00 101.21 287 GLY C CA 1
ATOM 6168 C C . GLY C 1 274 ? 57.722 29.802 95.501 1.00 94.58 287 GLY C C 1
ATOM 6169 O O . GLY C 1 274 ? 56.546 29.429 95.492 1.00 96.58 287 GLY C O 1
ATOM 6170 N N . LEU C 1 275 ? 58.320 30.298 94.422 1.00 85.94 288 LEU C N 1
ATOM 6171 C CA . LEU C 1 275 ? 57.628 30.413 93.148 1.00 78.36 288 LEU C CA 1
ATOM 6172 C C . LEU C 1 275 ? 57.595 29.065 92.437 1.00 74.65 288 LEU C C 1
ATOM 6173 O O . LEU C 1 275 ? 58.505 28.243 92.575 1.00 75.71 288 LEU C O 1
ATOM 6178 N N . LEU C 1 276 ? 56.529 28.841 91.677 1.00 74.98 289 LEU C N 1
ATOM 6179 C CA . LEU C 1 276 ? 56.419 27.656 90.839 1.00 74.05 289 LEU C CA 1
ATOM 6180 C C . LEU C 1 276 ? 56.915 27.978 89.436 1.00 69.09 289 LEU C C 1
ATOM 6181 O O . LEU C 1 276 ? 56.903 29.133 89.005 1.00 73.77 289 LEU C O 1
ATOM 6186 N N A ARG C 1 277 ? 57.366 26.943 88.731 0.43 63.18 290 ARG C N 1
ATOM 6187 N N B ARG C 1 277 ? 57.342 26.943 88.718 0.57 63.20 290 ARG C N 1
ATOM 6188 C CA A ARG C 1 277 ? 57.864 27.107 87.369 0.43 57.47 290 ARG C CA 1
ATOM 6189 C CA B ARG C 1 277 ? 57.840 27.135 87.360 0.57 57.40 290 ARG C CA 1
ATOM 6190 C C A ARG C 1 277 ? 57.584 25.841 86.580 0.43 54.62 290 ARG C C 1
ATOM 6191 C C B ARG C 1 277 ? 57.628 25.866 86.554 0.57 54.46 290 ARG C C 1
ATOM 6192 O O A ARG C 1 277 ? 58.005 24.754 86.984 0.43 55.68 290 ARG C O 1
ATOM 6193 O O B ARG C 1 277 ? 58.143 24.806 86.917 0.57 55.16 290 ARG C O 1
ATOM 6208 N N . VAL C 1 278 ? 56.881 25.983 85.462 1.00 52.92 291 VAL C N 1
ATOM 6209 C CA . VAL C 1 278 ? 56.700 24.893 84.519 1.00 52.30 291 VAL C CA 1
ATOM 6210 C C . VAL C 1 278 ? 57.287 25.331 83.188 1.00 54.14 291 VAL C C 1
ATOM 6211 O O . VAL C 1 278 ? 57.334 26.523 82.862 1.00 55.57 291 VAL C O 1
ATOM 6215 N N . ALA C 1 279 ? 57.727 24.351 82.411 1.00 53.80 292 ALA C N 1
ATOM 6216 C CA . ALA C 1 279 ? 58.225 24.589 81.069 1.00 46.56 292 ALA C CA 1
ATOM 6217 C C . ALA C 1 279 ? 57.640 23.540 80.142 1.00 46.83 292 ALA C C 1
ATOM 6218 O O . ALA C 1 279 ? 57.502 22.374 80.522 1.00 45.74 292 ALA C O 1
ATOM 6220 N N . HIS C 1 280 ? 57.284 23.964 78.932 1.00 44.17 293 HIS C N 1
ATOM 6221 C CA . HIS C 1 280 ? 56.765 23.055 77.926 1.00 41.55 293 HIS C CA 1
ATOM 6222 C C . HIS C 1 280 ? 57.500 23.295 76.613 1.00 36.82 293 HIS C C 1
ATOM 6223 O O . HIS C 1 280 ? 57.624 24.452 76.172 1.00 34.08 293 HIS C O 1
ATOM 6230 N N . PRO C 1 281 ? 57.991 22.246 75.963 1.00 34.57 294 PRO C N 1
ATOM 6231 C CA . PRO C 1 281 ? 58.744 22.425 74.720 1.00 33.37 294 PRO C CA 1
ATOM 6232 C C . PRO C 1 281 ? 57.835 22.715 73.535 1.00 33.27 294 PRO C C 1
ATOM 6233 O O . PRO C 1 281 ? 56.645 22.395 73.526 1.00 31.78 294 PRO C O 1
ATOM 6237 N N . PHE C 1 282 ? 58.431 23.342 72.526 1.00 35.37 295 PHE C N 1
ATOM 6238 C CA . PHE C 1 282 ? 57.791 23.532 71.234 1.00 32.52 295 PHE C CA 1
ATOM 6239 C C . PHE C 1 282 ? 58.884 23.653 70.185 1.00 33.20 295 PHE C C 1
ATOM 6240 O O . PHE C 1 282 ? 60.028 23.997 70.491 1.00 32.44 295 PHE C O 1
ATOM 6248 N N . THR C 1 283 ? 58.523 23.363 68.940 1.00 30.97 296 THR C N 1
ATOM 6249 C CA . THR C 1 283 ? 59.489 23.385 67.849 1.00 36.20 296 THR C CA 1
ATOM 6250 C C . THR C 1 283 ? 59.192 24.556 66.925 1.00 34.63 296 THR C C 1
ATOM 6251 O O . THR C 1 283 ? 58.142 24.564 66.264 1.00 34.92 296 THR C O 1
ATOM 6255 N N . PRO C 1 284 ? 60.070 25.561 66.849 1.00 36.13 297 PRO C N 1
ATOM 6256 C CA . PRO C 1 284 ? 59.777 26.716 65.978 1.00 33.46 297 PRO C CA 1
ATOM 6257 C C . PRO C 1 284 ? 59.623 26.335 64.516 1.00 35.36 297 PRO C C 1
ATOM 6258 O O . PRO C 1 284 ? 58.621 26.691 63.883 1.00 36.04 297 PRO C O 1
ATOM 6262 N N . ILE C 1 285 ? 60.595 25.619 63.961 1.00 37.97 298 ILE C N 1
ATOM 6263 C CA . ILE C 1 285 ? 60.515 25.122 62.590 1.00 37.52 298 ILE C CA 1
ATOM 6264 C C . ILE C 1 285 ? 60.762 23.620 62.619 1.00 42.61 298 ILE C C 1
ATOM 6265 O O . ILE C 1 285 ? 61.398 23.103 63.551 1.00 48.26 298 ILE C O 1
ATOM 6270 N N . PRO C 1 286 ? 60.259 22.887 61.623 1.00 39.43 299 PRO C N 1
ATOM 6271 C CA . PRO C 1 286 ? 60.348 21.422 61.670 1.00 38.91 299 PRO C CA 1
ATOM 6272 C C . PRO C 1 286 ? 61.783 20.925 61.776 1.00 42.09 299 PRO C C 1
ATOM 6273 O O . PRO C 1 286 ? 62.706 21.496 61.191 1.00 44.33 299 PRO C O 1
ATOM 6277 N N . ASP C 1 287 ? 61.956 19.852 62.552 1.00 44.66 300 ASP C N 1
ATOM 6278 C CA . ASP C 1 287 ? 63.218 19.116 62.645 1.00 47.76 300 ASP C CA 1
ATOM 6279 C C . ASP C 1 287 ? 64.347 19.979 63.207 1.00 45.38 300 ASP C C 1
ATOM 6280 O O . ASP C 1 287 ? 65.468 19.977 62.695 1.00 49.28 300 ASP C O 1
ATOM 6285 N N . THR C 1 288 ? 64.053 20.717 64.274 1.00 40.04 301 THR C N 1
ATOM 6286 C CA . THR C 1 288 ? 65.066 21.463 65.003 1.00 36.76 301 THR C CA 1
ATOM 6287 C C . THR C 1 288 ? 64.893 21.218 66.495 1.00 32.78 301 THR C C 1
ATOM 6288 O O . THR C 1 288 ? 63.856 20.729 66.949 1.00 34.07 301 THR C O 1
ATOM 6292 N N . ALA C 1 289 ? 65.933 21.557 67.249 1.00 32.41 302 ALA C N 1
ATOM 6293 C CA . ALA C 1 289 ? 65.878 21.408 68.694 1.00 32.49 302 ALA C CA 1
ATOM 6294 C C . ALA C 1 289 ? 64.747 22.264 69.258 1.00 32.02 302 ALA C C 1
ATOM 6295 O O . ALA C 1 289 ? 64.552 23.404 68.819 1.00 33.27 302 ALA C O 1
ATOM 6297 N N . PRO C 1 290 ? 63.982 21.752 70.217 1.00 34.24 303 PRO C N 1
ATOM 6298 C CA . PRO C 1 290 ? 62.811 22.494 70.690 1.00 34.25 303 PRO C CA 1
ATOM 6299 C C . PRO C 1 290 ? 63.201 23.694 71.536 1.00 30.37 303 PRO C C 1
ATOM 6300 O O . PRO C 1 290 ? 64.164 23.653 72.305 1.00 31.12 303 PRO C O 1
ATOM 6304 N N . TRP C 1 291 ? 62.448 24.777 71.371 1.00 29.16 304 TRP C N 1
ATOM 6305 C CA . TRP C 1 291 ? 62.457 25.853 72.345 1.00 28.41 304 TRP C CA 1
ATOM 6306 C C . TRP C 1 291 ? 61.507 25.482 73.482 1.00 29.30 304 TRP C C 1
ATOM 6307 O O . TRP C 1 291 ? 60.944 24.385 73.518 1.00 30.78 304 TRP C O 1
ATOM 6318 N N A GLN C 1 292 ? 61.329 26.408 74.421 0.67 30.03 305 GLN C N 1
ATOM 6319 N N B GLN C 1 292 ? 61.307 26.397 74.428 0.33 30.96 305 GLN C N 1
ATOM 6320 C CA A GLN C 1 292 ? 60.471 26.187 75.574 0.67 35.22 305 GLN C CA 1
ATOM 6321 C CA B GLN C 1 292 ? 60.401 26.104 75.529 0.33 35.21 305 GLN C CA 1
ATOM 6322 C C A GLN C 1 292 ? 59.692 27.454 75.882 0.67 35.00 305 GLN C C 1
ATOM 6323 C C B GLN C 1 292 ? 59.760 27.381 76.051 0.33 35.46 305 GLN C C 1
ATOM 6324 O O A GLN C 1 292 ? 60.173 28.568 75.657 0.67 34.55 305 GLN C O 1
ATOM 6325 O O B GLN C 1 292 ? 60.406 28.429 76.131 0.33 35.76 305 GLN C O 1
ATOM 6336 N N . VAL C 1 293 ? 58.481 27.272 76.400 1.00 38.17 306 VAL C N 1
ATOM 6337 C CA . VAL C 1 293 ? 57.713 28.346 77.014 1.00 39.39 306 VAL C CA 1
ATOM 6338 C C . VAL C 1 293 ? 57.715 28.092 78.514 1.00 39.65 306 VAL C C 1
ATOM 6339 O O . VAL C 1 293 ? 57.395 26.984 78.962 1.00 37.25 306 VAL C O 1
ATOM 6343 N N . VAL C 1 294 ? 58.093 29.104 79.290 1.00 40.19 307 VAL C N 1
ATOM 6344 C CA . VAL C 1 294 ? 58.304 28.958 80.726 1.00 38.14 307 VAL C CA 1
ATOM 6345 C C . VAL C 1 294 ? 57.292 29.830 81.457 1.00 38.05 307 VAL C C 1
ATOM 6346 O O . VAL C 1 294 ? 57.205 31.038 81.203 1.00 33.67 307 VAL C O 1
ATOM 6350 N N . LEU C 1 295 ? 56.531 29.217 82.360 1.00 42.28 308 LEU C N 1
ATOM 6351 C CA . LEU C 1 295 ? 55.529 29.904 83.162 1.00 44.61 308 LEU C CA 1
ATOM 6352 C C . LEU C 1 295 ? 55.948 29.881 84.625 1.00 46.38 308 LEU C C 1
ATOM 6353 O O . LEU C 1 295 ? 56.431 28.860 85.122 1.00 44.70 308 LEU C O 1
ATOM 6358 N N . GLU C 1 296 ? 55.770 31.010 85.311 1.00 51.81 309 GLU C N 1
ATOM 6359 C CA . GLU C 1 296 ? 56.143 31.131 86.716 1.00 58.97 309 GLU C CA 1
ATOM 6360 C C . GLU C 1 296 ? 55.048 31.869 87.472 1.00 59.00 309 GLU C C 1
ATOM 6361 O O . GLU C 1 296 ? 54.600 32.933 87.034 1.00 59.67 309 GLU C O 1
ATOM 6367 N N . LEU C 1 297 ? 54.617 31.292 88.560 1.00 55.85 310 LEU C N 1
ATOM 6368 C CA . LEU C 1 297 ? 53.565 31.826 89.364 1.00 57.50 310 LEU C CA 1
ATOM 6369 C C . LEU C 1 297 ? 53.822 31.403 90.787 1.00 61.21 310 LEU C C 1
ATOM 6370 O O . LEU C 1 297 ? 54.486 30.425 91.043 1.00 61.05 310 LEU C O 1
ATOM 6375 N N . PRO C 1 298 ? 53.303 32.161 91.733 1.00 67.10 311 PRO C N 1
ATOM 6376 C CA . PRO C 1 298 ? 53.627 31.886 93.121 1.00 75.85 311 PRO C CA 1
ATOM 6377 C C . PRO C 1 298 ? 52.979 30.804 93.986 1.00 86.02 311 PRO C C 1
ATOM 6378 O O . PRO C 1 298 ? 53.661 29.894 94.348 1.00 88.09 311 PRO C O 1
ATOM 6382 N N . GLU C 1 299 ? 51.704 30.834 94.264 1.00 97.60 312 GLU C N 1
ATOM 6383 C CA . GLU C 1 299 ? 51.171 29.816 95.176 1.00 103.99 312 GLU C CA 1
ATOM 6384 C C . GLU C 1 299 ? 50.003 29.015 94.664 1.00 111.85 312 GLU C C 1
ATOM 6385 O O . GLU C 1 299 ? 49.909 27.828 94.970 1.00 116.42 312 GLU C O 1
ATOM 6391 N N . SER C 1 300 ? 49.192 29.744 93.886 1.00 111.79 313 SER C N 1
ATOM 6392 C CA . SER C 1 300 ? 47.932 29.490 93.162 1.00 107.96 313 SER C CA 1
ATOM 6393 C C . SER C 1 300 ? 47.083 30.703 93.435 1.00 105.07 313 SER C C 1
ATOM 6394 O O . SER C 1 300 ? 47.599 31.800 93.562 1.00 103.71 313 SER C O 1
ATOM 6397 N N . ASP D 1 39 ? 32.358 48.479 85.897 1.00 118.62 52 ASP D N 1
ATOM 6398 C CA . ASP D 1 39 ? 32.542 47.307 86.745 1.00 120.66 52 ASP D CA 1
ATOM 6399 C C . ASP D 1 39 ? 33.844 46.586 86.431 1.00 119.75 52 ASP D C 1
ATOM 6400 O O . ASP D 1 39 ? 34.042 46.123 85.311 1.00 118.05 52 ASP D O 1
ATOM 6405 N N . SER D 1 40 ? 34.724 46.483 87.430 1.00 120.66 53 SER D N 1
ATOM 6406 C CA . SER D 1 40 ? 35.967 45.741 87.243 1.00 116.53 53 SER D CA 1
ATOM 6407 C C . SER D 1 40 ? 35.705 44.265 86.975 1.00 114.62 53 SER D C 1
ATOM 6408 O O . SER D 1 40 ? 36.480 43.619 86.261 1.00 114.18 53 SER D O 1
ATOM 6411 N N . ALA D 1 41 ? 34.624 43.715 87.536 1.00 113.35 54 ALA D N 1
ATOM 6412 C CA . ALA D 1 41 ? 34.294 42.316 87.287 1.00 112.22 54 ALA D CA 1
ATOM 6413 C C . ALA D 1 41 ? 34.041 42.070 85.805 1.00 110.76 54 ALA D C 1
ATOM 6414 O O . ALA D 1 41 ? 34.623 41.159 85.205 1.00 109.84 54 ALA D O 1
ATOM 6416 N N A ARG D 1 42 ? 33.174 42.878 85.192 0.35 108.67 55 ARG D N 1
ATOM 6417 N N B ARG D 1 42 ? 33.173 42.881 85.195 0.65 108.75 55 ARG D N 1
ATOM 6418 C CA A ARG D 1 42 ? 32.906 42.732 83.766 0.35 104.55 55 ARG D CA 1
ATOM 6419 C CA B ARG D 1 42 ? 32.908 42.737 83.769 0.65 104.53 55 ARG D CA 1
ATOM 6420 C C A ARG D 1 42 ? 33.988 43.364 82.901 0.35 102.60 55 ARG D C 1
ATOM 6421 C C B ARG D 1 42 ? 34.043 43.307 82.927 0.65 102.76 55 ARG D C 1
ATOM 6422 O O A ARG D 1 42 ? 34.122 42.990 81.731 0.35 100.39 55 ARG D O 1
ATOM 6423 O O B ARG D 1 42 ? 34.279 42.834 81.809 0.65 100.65 55 ARG D O 1
ATOM 6438 N N . GLN D 1 43 ? 34.761 44.307 83.449 1.00 102.57 56 GLN D N 1
ATOM 6439 C CA . GLN D 1 43 ? 35.854 44.908 82.691 1.00 98.62 56 GLN D CA 1
ATOM 6440 C C . GLN D 1 43 ? 36.950 43.897 82.389 1.00 89.04 56 GLN D C 1
ATOM 6441 O O . GLN D 1 43 ? 37.625 44.005 81.359 1.00 85.26 56 GLN D O 1
ATOM 6447 N N A ARG D 1 44 ? 37.144 42.888 83.234 0.48 84.76 57 ARG D N 1
ATOM 6448 N N B ARG D 1 44 ? 37.160 42.954 83.315 0.52 84.95 57 ARG D N 1
ATOM 6449 C CA A ARG D 1 44 ? 38.220 41.957 82.913 0.48 82.33 57 ARG D CA 1
ATOM 6450 C CA B ARG D 1 44 ? 38.067 41.829 83.120 0.52 82.72 57 ARG D CA 1
ATOM 6451 C C A ARG D 1 44 ? 37.838 40.989 81.799 0.48 77.99 57 ARG D C 1
ATOM 6452 C C B ARG D 1 44 ? 37.793 41.134 81.795 0.52 77.90 57 ARG D C 1
ATOM 6453 O O A ARG D 1 44 ? 38.725 40.496 81.093 0.48 77.22 57 ARG D O 1
ATOM 6454 O O B ARG D 1 44 ? 38.682 40.980 80.952 0.52 76.65 57 ARG D O 1
ATOM 6469 N N . LEU D 1 45 ? 36.544 40.712 81.604 1.00 73.53 58 LEU D N 1
ATOM 6470 C CA . LEU D 1 45 ? 36.170 39.915 80.441 1.00 66.97 58 LEU D CA 1
ATOM 6471 C C . LEU D 1 45 ? 36.341 40.703 79.150 1.00 62.34 58 LEU D C 1
ATOM 6472 O O . LEU D 1 45 ? 36.631 40.116 78.101 1.00 58.12 58 LEU D O 1
ATOM 6477 N N . GLN D 1 46 ? 36.173 42.026 79.206 1.00 63.70 59 GLN D N 1
ATOM 6478 C CA . GLN D 1 46 ? 36.453 42.855 78.039 1.00 57.09 59 GLN D CA 1
ATOM 6479 C C . GLN D 1 46 ? 37.941 42.856 77.713 1.00 53.30 59 GLN D C 1
ATOM 6480 O O . GLN D 1 46 ? 38.326 42.769 76.541 1.00 53.58 59 GLN D O 1
ATOM 6486 N N . ALA D 1 47 ? 38.794 42.952 78.737 1.00 52.07 60 ALA D N 1
ATOM 6487 C CA . ALA D 1 47 ? 40.230 42.833 78.510 1.00 54.02 60 ALA D CA 1
ATOM 6488 C C . ALA D 1 47 ? 40.595 41.443 78.007 1.00 54.25 60 ALA D C 1
ATOM 6489 O O . ALA D 1 47 ? 41.528 41.295 77.209 1.00 53.43 60 ALA D O 1
ATOM 6491 N N . HIS D 1 48 ? 39.871 40.416 78.459 1.00 55.67 61 HIS D N 1
ATOM 6492 C CA . HIS D 1 48 ? 40.076 39.075 77.925 1.00 57.87 61 HIS D CA 1
ATOM 6493 C C . HIS D 1 48 ? 39.537 38.961 76.504 1.00 43.25 61 HIS D C 1
ATOM 6494 O O . HIS D 1 48 ? 40.180 38.357 75.638 1.00 42.35 61 HIS D O 1
ATOM 6501 N N . ALA D 1 49 ? 38.358 39.537 76.248 1.00 41.42 62 ALA D N 1
ATOM 6502 C CA . ALA D 1 49 ? 37.772 39.470 74.913 1.00 49.17 62 ALA D CA 1
ATOM 6503 C C . ALA D 1 49 ? 38.668 40.141 73.881 1.00 46.05 62 ALA D C 1
ATOM 6504 O O . ALA D 1 49 ? 38.771 39.674 72.741 1.00 41.69 62 ALA D O 1
ATOM 6506 N N . GLU D 1 50 ? 39.322 41.241 74.261 1.00 45.81 63 GLU D N 1
ATOM 6507 C CA . GLU D 1 50 ? 40.262 41.887 73.352 1.00 49.60 63 GLU D CA 1
ATOM 6508 C C . GLU D 1 50 ? 41.447 40.978 73.055 1.00 49.74 63 GLU D C 1
ATOM 6509 O O . GLU D 1 50 ? 41.915 40.908 71.912 1.00 51.82 63 GLU D O 1
ATOM 6515 N N . THR D 1 51 ? 41.940 40.265 74.071 1.00 46.51 64 THR D N 1
ATOM 6516 C CA . THR D 1 51 ? 43.051 39.343 73.863 1.00 45.63 64 THR D CA 1
ATOM 6517 C C . THR D 1 51 ? 42.678 38.255 72.863 1.00 44.40 64 THR D C 1
ATOM 6518 O O . THR D 1 51 ? 43.420 37.990 71.909 1.00 46.07 64 THR D O 1
ATOM 6522 N N . GLN D 1 52 ? 41.525 37.613 73.065 1.00 42.19 65 GLN D N 1
ATOM 6523 C CA . GLN D 1 52 ? 41.064 36.609 72.112 1.00 41.90 65 GLN D CA 1
ATOM 6524 C C . GLN D 1 52 ? 40.803 37.221 70.743 1.00 40.51 65 GLN D C 1
ATOM 6525 O O . GLN D 1 52 ? 41.031 36.568 69.719 1.00 41.93 65 GLN D O 1
ATOM 6531 N N . ALA D 1 53 ? 40.336 38.473 70.705 1.00 41.18 66 ALA D N 1
ATOM 6532 C CA . ALA D 1 53 ? 40.045 39.129 69.434 1.00 40.55 66 ALA D CA 1
ATOM 6533 C C . ALA D 1 53 ? 41.293 39.231 68.567 1.00 41.93 66 ALA D C 1
ATOM 6534 O O . ALA D 1 53 ? 41.268 38.889 67.379 1.00 42.39 66 ALA D O 1
ATOM 6536 N N . LEU D 1 54 ? 42.398 39.707 69.145 1.00 44.53 67 LEU D N 1
ATOM 6537 C CA . LEU D 1 54 ? 43.639 39.800 68.385 1.00 45.12 67 LEU D CA 1
ATOM 6538 C C . LEU D 1 54 ? 44.169 38.423 68.007 1.00 46.75 67 LEU D C 1
ATOM 6539 O O . LEU D 1 54 ? 44.764 38.264 66.935 1.00 43.72 67 LEU D O 1
ATOM 6544 N N . ARG D 1 55 ? 43.957 37.421 68.862 1.00 47.94 68 ARG D N 1
ATOM 6545 C CA . ARG D 1 55 ? 44.415 36.071 68.551 1.00 49.33 68 ARG D CA 1
ATOM 6546 C C . ARG D 1 55 ? 43.674 35.504 67.346 1.00 43.56 68 ARG D C 1
ATOM 6547 O O . ARG D 1 55 ? 44.295 34.982 66.413 1.00 45.83 68 ARG D O 1
ATOM 6555 N N . ILE D 1 56 ? 42.342 35.597 67.350 1.00 40.58 69 ILE D N 1
ATOM 6556 C CA . ILE D 1 56 ? 41.566 35.116 66.212 1.00 42.30 69 ILE D CA 1
ATOM 6557 C C . ILE D 1 56 ? 41.853 35.954 64.972 1.00 43.62 69 ILE D C 1
ATOM 6558 O O . ILE D 1 56 ? 41.845 35.434 63.848 1.00 42.55 69 ILE D O 1
ATOM 6563 N N . GLN D 1 57 ? 42.118 37.252 65.145 1.00 39.92 70 GLN D N 1
ATOM 6564 C CA . GLN D 1 57 ? 42.432 38.097 63.997 1.00 38.10 70 GLN D CA 1
ATOM 6565 C C . GLN D 1 57 ? 43.777 37.724 63.388 1.00 42.88 70 GLN D C 1
ATOM 6566 O O . GLN D 1 57 ? 43.946 37.779 62.165 1.00 42.64 70 GLN D O 1
ATOM 6572 N N . ARG D 1 58 ? 44.749 37.350 64.225 1.00 47.41 71 ARG D N 1
ATOM 6573 C CA . ARG D 1 58 ? 46.026 36.879 63.701 1.00 46.28 71 ARG D CA 1
ATOM 6574 C C . ARG D 1 58 ? 45.853 35.604 62.888 1.00 44.95 71 ARG D C 1
ATOM 6575 O O . ARG D 1 58 ? 46.575 35.391 61.908 1.00 42.24 71 ARG D O 1
ATOM 6583 N N . TYR D 1 59 ? 44.904 34.751 63.277 1.00 44.69 72 TYR D N 1
ATOM 6584 C CA . TYR D 1 59 ? 44.657 33.518 62.537 1.00 41.68 72 TYR D CA 1
ATOM 6585 C C . TYR D 1 59 ? 44.145 33.810 61.132 1.00 37.37 72 TYR D C 1
ATOM 6586 O O . TYR D 1 59 ? 44.589 33.190 60.159 1.00 34.15 72 TYR D O 1
ATOM 6595 N N . PHE D 1 60 ? 43.211 34.754 61.006 1.00 33.52 73 PHE D N 1
ATOM 6596 C CA . PHE D 1 60 ? 42.672 35.096 59.695 1.00 31.94 73 PHE D CA 1
ATOM 6597 C C . PHE D 1 60 ? 43.652 35.935 58.884 1.00 30.11 73 PHE D C 1
ATOM 6598 O O . PHE D 1 60 ? 43.776 35.746 57.669 1.00 25.74 73 PHE D O 1
ATOM 6606 N N . MET D 1 61 ? 44.352 36.867 59.535 1.00 31.94 74 MET D N 1
ATOM 6607 C CA . MET D 1 61 ? 45.288 37.722 58.812 1.00 33.24 74 MET D CA 1
ATOM 6608 C C . MET D 1 61 ? 46.485 36.929 58.304 1.00 32.83 74 MET D C 1
ATOM 6609 O O . MET D 1 61 ? 47.008 37.215 57.221 1.00 34.37 74 MET D O 1
ATOM 6614 N N . ASP D 1 62 ? 46.934 35.933 59.070 1.00 30.28 75 ASP D N 1
ATOM 6615 C CA . ASP D 1 62 ? 48.029 35.087 58.604 1.00 29.97 75 ASP D CA 1
ATOM 6616 C C . ASP D 1 62 ? 47.618 34.289 57.375 1.00 27.39 75 ASP D C 1
ATOM 6617 O O . ASP D 1 62 ? 48.412 34.117 56.443 1.00 32.00 75 ASP D O 1
ATOM 6622 N N . ALA D 1 63 ? 46.379 33.793 57.355 1.00 25.09 76 ALA D N 1
ATOM 6623 C CA . ALA D 1 63 ? 45.876 33.120 56.163 1.00 29.45 76 ALA D CA 1
ATOM 6624 C C . ALA D 1 63 ? 45.695 34.103 55.014 1.00 30.40 76 ALA D C 1
ATOM 6625 O O . ALA D 1 63 ? 45.940 33.760 53.851 1.00 32.13 76 ALA D O 1
ATOM 6627 N N . TYR D 1 64 ? 45.273 35.332 55.320 1.00 28.39 77 TYR D N 1
ATOM 6628 C CA . TYR D 1 64 ? 45.104 36.346 54.283 1.00 21.93 77 TYR D CA 1
ATOM 6629 C C . TYR D 1 64 ? 46.443 36.718 53.658 1.00 24.32 77 TYR D C 1
ATOM 6630 O O . TYR D 1 64 ? 46.575 36.766 52.430 1.00 26.31 77 TYR D O 1
ATOM 6639 N N . GLN D 1 65 ? 47.450 36.987 54.493 1.00 25.85 78 GLN D N 1
ATOM 6640 C CA . GLN D 1 65 ? 48.771 37.327 53.975 1.00 30.63 78 GLN D CA 1
ATOM 6641 C C . GLN D 1 65 ? 49.380 36.158 53.213 1.00 32.04 78 GLN D C 1
ATOM 6642 O O . GLN D 1 65 ? 50.073 36.355 52.207 1.00 28.05 78 GLN D O 1
ATOM 6648 N N . TYR D 1 66 ? 49.133 34.932 53.677 1.00 31.33 79 TYR D N 1
ATOM 6649 C CA . TYR D 1 66 ? 49.618 33.754 52.966 1.00 25.17 79 TYR D CA 1
ATOM 6650 C C . TYR D 1 66 ? 48.966 33.640 51.594 1.00 25.93 79 TYR D C 1
ATOM 6651 O O . TYR D 1 66 ? 49.643 33.386 50.591 1.00 24.87 79 TYR D O 1
ATOM 6660 N N . GLY D 1 67 ? 47.645 33.826 51.533 1.00 20.85 80 GLY D N 1
ATOM 6661 C CA . GLY D 1 67 ? 46.958 33.777 50.254 1.00 24.14 80 GLY D CA 1
ATOM 6662 C C . GLY D 1 67 ? 47.395 34.872 49.302 1.00 28.19 80 GLY D C 1
ATOM 6663 O O . GLY D 1 67 ? 47.395 34.676 48.084 1.00 28.89 80 GLY D O 1
ATOM 6664 N N . ASN D 1 68 ? 47.762 36.039 49.838 1.00 30.26 81 ASN D N 1
ATOM 6665 C CA . ASN D 1 68 ? 48.292 37.101 48.990 1.00 30.65 81 ASN D CA 1
ATOM 6666 C C . ASN D 1 68 ? 49.677 36.754 48.464 1.00 30.54 81 ASN D C 1
ATOM 6667 O O . ASN D 1 68 ? 50.032 37.149 47.348 1.00 27.85 81 ASN D O 1
ATOM 6672 N N . GLY D 1 69 ? 50.472 36.024 49.250 1.00 31.73 82 GLY D N 1
ATOM 6673 C CA . GLY D 1 69 ? 51.757 35.560 48.755 1.00 32.43 82 GLY D CA 1
ATOM 6674 C C . GLY D 1 69 ? 51.615 34.632 47.565 1.00 34.03 82 GLY D C 1
ATOM 6675 O O . GLY D 1 69 ? 52.434 34.658 46.643 1.00 39.02 82 GLY D O 1
ATOM 6676 N N . PHE D 1 70 ? 50.569 33.802 47.565 1.00 27.65 83 PHE D N 1
ATOM 6677 C CA . PHE D 1 70 ? 50.314 32.936 46.419 1.00 31.40 83 PHE D CA 1
ATOM 6678 C C . PHE D 1 70 ? 49.747 33.727 45.248 1.00 31.83 83 PHE D C 1
ATOM 6679 O O . PHE D 1 70 ? 50.034 33.418 44.085 1.00 29.19 83 PHE D O 1
ATOM 6687 N N . ALA D 1 71 ? 48.932 34.745 45.536 1.00 30.71 84 ALA D N 1
ATOM 6688 C CA . ALA D 1 71 ? 48.415 35.602 44.475 1.00 29.40 84 ALA D CA 1
ATOM 6689 C C . ALA D 1 71 ? 49.548 36.287 43.724 1.00 31.15 84 ALA D C 1
ATOM 6690 O O . ALA D 1 71 ? 49.519 36.383 42.492 1.00 21.98 84 ALA D O 1
ATOM 6692 N N . ARG D 1 72 ? 50.563 36.760 44.453 1.00 25.13 85 ARG D N 1
ATOM 6693 C CA . ARG D 1 72 ? 51.711 37.389 43.808 1.00 29.50 85 ARG D CA 1
ATOM 6694 C C . ARG D 1 72 ? 52.465 36.397 42.930 1.00 32.51 85 ARG D C 1
ATOM 6695 O O . ARG D 1 72 ? 52.979 36.762 41.867 1.00 35.10 85 ARG D O 1
ATOM 6703 N N . LEU D 1 73 ? 52.543 35.136 43.361 1.00 31.81 86 LEU D N 1
ATOM 6704 C CA . LEU D 1 73 ? 53.164 34.112 42.527 1.00 31.23 86 LEU D CA 1
ATOM 6705 C C . LEU D 1 73 ? 52.322 33.831 41.289 1.00 26.56 86 LEU D C 1
ATOM 6706 O O . LEU D 1 73 ? 52.863 33.603 40.201 1.00 25.43 86 LEU D O 1
ATOM 6711 N N . VAL D 1 74 ? 50.995 33.840 41.437 1.00 24.68 87 VAL D N 1
ATOM 6712 C CA . VAL D 1 74 ? 50.114 33.582 40.301 1.00 29.03 87 VAL D CA 1
ATOM 6713 C C . VAL D 1 74 ? 50.268 34.670 39.246 1.00 32.61 87 VAL D C 1
ATOM 6714 O O . VAL D 1 74 ? 50.284 34.390 38.041 1.00 30.92 87 VAL D O 1
ATOM 6718 N N . GLN D 1 75 ? 50.400 35.924 39.681 1.00 32.45 88 GLN D N 1
ATOM 6719 C CA . GLN D 1 75 ? 50.447 37.037 38.739 1.00 33.23 88 GLN D CA 1
ATOM 6720 C C . GLN D 1 75 ? 51.788 37.115 38.017 1.00 35.94 88 GLN D C 1
ATOM 6721 O O . GLN D 1 75 ? 51.834 37.456 36.830 1.00 34.60 88 GLN D O 1
ATOM 6727 N N . VAL D 1 76 ? 52.887 36.808 38.709 1.00 37.03 89 VAL D N 1
ATOM 6728 C CA . VAL D 1 76 ? 54.185 36.776 38.044 1.00 41.50 89 VAL D CA 1
ATOM 6729 C C . VAL D 1 76 ? 54.334 35.533 37.172 1.00 41.66 89 VAL D C 1
ATOM 6730 O O . VAL D 1 76 ? 55.115 35.547 36.212 1.00 42.51 89 VAL D O 1
ATOM 6734 N N . LEU D 1 77 ? 53.594 34.461 37.473 1.00 41.16 90 LEU D N 1
ATOM 6735 C CA . LEU D 1 77 ? 53.581 33.295 36.595 1.00 41.22 90 LEU D CA 1
ATOM 6736 C C . LEU D 1 77 ? 52.815 33.587 35.311 1.00 43.12 90 LEU D C 1
ATOM 6737 O O . LEU D 1 77 ? 53.271 33.238 34.216 1.00 48.45 90 LEU D O 1
ATOM 6742 N N A LYS D 1 78 ? 51.645 34.221 35.428 0.62 41.77 91 LYS D N 1
ATOM 6743 N N B LYS D 1 78 ? 51.646 34.221 35.428 0.38 41.92 91 LYS D N 1
ATOM 6744 C CA A LYS D 1 78 ? 50.895 34.619 34.241 0.62 43.35 91 LYS D CA 1
ATOM 6745 C CA B LYS D 1 78 ? 50.894 34.620 34.242 0.38 43.07 91 LYS D CA 1
ATOM 6746 C C A LYS D 1 78 ? 51.690 35.609 33.398 0.62 43.94 91 LYS D C 1
ATOM 6747 C C B LYS D 1 78 ? 51.688 35.609 33.399 0.38 43.81 91 LYS D C 1
ATOM 6748 O O A LYS D 1 78 ? 51.618 35.585 32.163 0.62 43.51 91 LYS D O 1
ATOM 6749 O O B LYS D 1 78 ? 51.612 35.590 32.164 0.38 43.70 91 LYS D O 1
ATOM 6760 N N . ASP D 1 79 ? 52.467 36.475 34.051 1.00 42.64 92 ASP D N 1
ATOM 6761 C CA . ASP D 1 79 ? 53.282 37.443 33.325 1.00 50.42 92 ASP D CA 1
ATOM 6762 C C . ASP D 1 79 ? 54.379 36.754 32.524 1.00 55.64 92 ASP D C 1
ATOM 6763 O O . ASP D 1 79 ? 54.548 37.018 31.328 1.00 60.74 92 ASP D O 1
ATOM 6768 N N A ARG D 1 80 ? 55.135 35.860 33.167 0.65 58.48 93 ARG D N 1
ATOM 6769 N N B ARG D 1 80 ? 55.139 35.865 33.165 0.35 58.26 93 ARG D N 1
ATOM 6770 C CA A ARG D 1 80 ? 56.226 35.167 32.493 0.65 60.17 93 ARG D CA 1
ATOM 6771 C CA B ARG D 1 80 ? 56.227 35.183 32.474 0.35 60.13 93 ARG D CA 1
ATOM 6772 C C A ARG D 1 80 ? 55.741 34.120 31.499 0.65 60.95 93 ARG D C 1
ATOM 6773 C C B ARG D 1 80 ? 55.742 34.118 31.499 0.35 60.73 93 ARG D C 1
ATOM 6774 O O A ARG D 1 80 ? 56.567 33.561 30.769 0.65 62.68 93 ARG D O 1
ATOM 6775 O O B ARG D 1 80 ? 56.570 33.549 30.779 0.35 62.53 93 ARG D O 1
ATOM 6790 N N . GLY D 1 81 ? 54.440 33.840 31.458 1.00 67.71 94 GLY D N 1
ATOM 6791 C CA . GLY D 1 81 ? 53.904 32.940 30.445 1.00 67.11 94 GLY D CA 1
ATOM 6792 C C . GLY D 1 81 ? 54.483 31.541 30.521 1.00 66.79 94 GLY D C 1
ATOM 6793 O O . GLY D 1 81 ? 54.600 30.944 31.597 1.00 71.51 94 GLY D O 1
ATOM 6794 N N . GLY D 1 82 ? 54.851 31.010 29.365 1.00 66.53 95 GLY D N 1
ATOM 6795 C CA . GLY D 1 82 ? 55.437 29.693 29.260 1.00 66.85 95 GLY D CA 1
ATOM 6796 C C . GLY D 1 82 ? 54.458 28.677 28.691 1.00 63.15 95 GLY D C 1
ATOM 6797 O O . GLY D 1 82 ? 53.237 28.859 28.709 1.00 57.09 95 GLY D O 1
ATOM 6798 N N . SER D 1 83 ? 55.021 27.583 28.174 1.00 66.84 96 SER D N 1
ATOM 6799 C CA . SER D 1 83 ? 54.191 26.519 27.620 1.00 64.89 96 SER D CA 1
ATOM 6800 C C . SER D 1 83 ? 53.517 25.705 28.716 1.00 60.24 96 SER D C 1
ATOM 6801 O O . SER D 1 83 ? 52.387 25.237 28.532 1.00 60.30 96 SER D O 1
ATOM 6804 N N . ASP D 1 84 ? 54.187 25.524 29.856 1.00 57.59 97 ASP D N 1
ATOM 6805 C CA . ASP D 1 84 ? 53.641 24.782 30.986 1.00 58.39 97 ASP D CA 1
ATOM 6806 C C . ASP D 1 84 ? 53.093 25.704 32.071 1.00 52.11 97 ASP D C 1
ATOM 6807 O O . ASP D 1 84 ? 53.178 25.381 33.261 1.00 49.29 97 ASP D O 1
ATOM 6812 N N . LEU D 1 85 ? 52.530 26.851 31.679 1.00 47.75 98 LEU D N 1
ATOM 6813 C CA . LEU D 1 85 ? 52.018 27.802 32.662 1.00 42.28 98 LEU D CA 1
ATOM 6814 C C . LEU D 1 85 ? 50.892 27.195 33.490 1.00 41.20 98 LEU D C 1
ATOM 6815 O O . LEU D 1 85 ? 50.838 27.384 34.711 1.00 42.40 98 LEU D O 1
ATOM 6820 N N . ARG D 1 86 ? 49.984 26.463 32.844 1.00 40.61 99 ARG D N 1
ATOM 6821 C CA . ARG D 1 86 ? 48.844 25.906 33.564 1.00 38.14 99 ARG D CA 1
ATOM 6822 C C . ARG D 1 86 ? 49.268 24.762 34.475 1.00 39.42 99 ARG D C 1
ATOM 6823 O O . ARG D 1 86 ? 48.712 24.593 35.567 1.00 32.06 99 ARG D O 1
ATOM 6831 N N . ALA D 1 87 ? 50.249 23.964 34.048 1.00 42.85 100 ALA D N 1
ATOM 6832 C CA . ALA D 1 87 ? 50.726 22.876 34.895 1.00 40.36 100 ALA D CA 1
ATOM 6833 C C . ALA D 1 87 ? 51.539 23.408 36.069 1.00 40.80 100 ALA D C 1
ATOM 6834 O O . ALA D 1 87 ? 51.484 22.852 37.172 1.00 40.69 100 ALA D O 1
ATOM 6836 N N . GLU D 1 88 ? 52.295 24.487 35.853 1.00 39.73 101 GLU D N 1
ATOM 6837 C CA . GLU D 1 88 ? 53.063 25.079 36.944 1.00 38.04 101 GLU D CA 1
ATOM 6838 C C . GLU D 1 88 ? 52.150 25.773 37.946 1.00 37.11 101 GLU D C 1
ATOM 6839 O O . GLU D 1 88 ? 52.418 25.755 39.153 1.00 37.66 101 GLU D O 1
ATOM 6845 N N . LEU D 1 89 ? 51.067 26.390 37.466 1.00 33.21 102 LEU D N 1
ATOM 6846 C CA . LEU D 1 89 ? 50.091 26.985 38.373 1.00 32.78 102 LEU D CA 1
ATOM 6847 C C . LEU D 1 89 ? 49.441 25.919 39.245 1.00 30.52 102 LEU D C 1
ATOM 6848 O O . LEU D 1 89 ? 49.335 26.076 40.467 1.00 28.84 102 LEU D O 1
ATOM 6853 N N . THR D 1 90 ? 48.996 24.822 38.626 1.00 26.51 103 THR D N 1
ATOM 6854 C CA . THR D 1 90 ? 48.414 23.719 39.383 1.00 28.77 103 THR D CA 1
ATOM 6855 C C . THR D 1 90 ? 49.408 23.157 40.390 1.00 26.24 103 THR D C 1
ATOM 6856 O O . THR D 1 90 ? 49.037 22.821 41.521 1.00 27.30 103 THR D O 1
ATOM 6860 N N A ARG D 1 91 ? 50.682 23.057 40.006 0.59 26.25 104 ARG D N 1
ATOM 6861 N N B ARG D 1 91 ? 50.674 23.034 39.984 0.41 26.39 104 ARG D N 1
ATOM 6862 C CA A ARG D 1 91 ? 51.680 22.527 40.930 0.59 27.41 104 ARG D CA 1
ATOM 6863 C CA B ARG D 1 91 ? 51.715 22.553 40.885 0.41 27.87 104 ARG D CA 1
ATOM 6864 C C A ARG D 1 91 ? 51.965 23.505 42.063 0.59 28.77 104 ARG D C 1
ATOM 6865 C C B ARG D 1 91 ? 51.906 23.508 42.056 0.41 28.58 104 ARG D C 1
ATOM 6866 O O A ARG D 1 91 ? 52.170 23.090 43.210 0.59 30.28 104 ARG D O 1
ATOM 6867 O O B ARG D 1 91 ? 51.985 23.084 43.215 0.41 29.99 104 ARG D O 1
ATOM 6882 N N . GLN D 1 92 ? 51.982 24.808 41.767 1.00 27.07 105 GLN D N 1
ATOM 6883 C CA . GLN D 1 92 ? 52.227 25.791 42.817 1.00 30.56 105 GLN D CA 1
ATOM 6884 C C . GLN D 1 92 ? 51.022 25.935 43.738 1.00 31.04 105 GLN D C 1
ATOM 6885 O O . GLN D 1 92 ? 51.182 26.150 44.946 1.00 31.59 105 GLN D O 1
ATOM 6891 N N . ALA D 1 93 ? 49.811 25.822 43.188 1.00 26.82 106 ALA D N 1
ATOM 6892 C CA . ALA D 1 93 ? 48.615 25.878 44.023 1.00 23.20 106 ALA D CA 1
ATOM 6893 C C . ALA D 1 93 ? 48.578 24.715 45.005 1.00 25.65 106 ALA D C 1
ATOM 6894 O O . ALA D 1 93 ? 48.198 24.887 46.170 1.00 27.89 106 ALA D O 1
ATOM 6896 N N . ARG D 1 94 ? 48.972 23.522 44.553 1.00 24.59 107 ARG D N 1
ATOM 6897 C CA . ARG D 1 94 ? 49.046 22.372 45.448 1.00 23.29 107 ARG D CA 1
ATOM 6898 C C . ARG D 1 94 ? 50.081 22.595 46.540 1.00 29.08 107 ARG D C 1
ATOM 6899 O O . ARG D 1 94 ? 49.814 22.364 47.725 1.00 25.92 107 ARG D O 1
ATOM 6907 N N . ALA D 1 95 ? 51.282 23.029 46.152 1.00 22.81 108 ALA D N 1
ATOM 6908 C CA . ALA D 1 95 ? 52.343 23.247 47.127 1.00 26.48 108 ALA D CA 1
ATOM 6909 C C . ALA D 1 95 ? 51.970 24.351 48.108 1.00 32.82 108 ALA D C 1
ATOM 6910 O O . ALA D 1 95 ? 52.297 24.271 49.298 1.00 35.97 108 ALA D O 1
ATOM 6912 N N . SER D 1 96 ? 51.278 25.388 47.628 1.00 31.36 109 SER D N 1
ATOM 6913 C CA . SER D 1 96 ? 50.844 26.458 48.519 1.00 30.94 109 SER D CA 1
ATOM 6914 C C . SER D 1 96 ? 49.836 25.946 49.539 1.00 30.47 109 SER D C 1
ATOM 6915 O O . SER D 1 96 ? 49.921 26.279 50.727 1.00 32.63 109 SER D O 1
ATOM 6918 N N . LEU D 1 97 ? 48.875 25.133 49.096 1.00 25.18 110 LEU D N 1
ATOM 6919 C CA . LEU D 1 97 ? 47.912 24.561 50.030 1.00 29.74 110 LEU D CA 1
ATOM 6920 C C . LEU D 1 97 ? 48.573 23.539 50.946 1.00 30.72 110 LEU D C 1
ATOM 6921 O O . LEU D 1 97 ? 48.277 23.489 52.146 1.00 38.70 110 LEU D O 1
ATOM 6926 N N . ALA D 1 98 ? 49.470 22.715 50.399 1.00 27.42 111 ALA D N 1
ATOM 6927 C CA . ALA D 1 98 ? 50.186 21.748 51.224 1.00 35.28 111 ALA D CA 1
ATOM 6928 C C . ALA D 1 98 ? 51.070 22.440 52.252 1.00 31.85 111 ALA D C 1
ATOM 6929 O O . ALA D 1 98 ? 51.332 21.882 53.323 1.00 31.54 111 ALA D O 1
ATOM 6931 N N . GLY D 1 99 ? 51.532 23.651 51.949 1.00 32.89 112 GLY D N 1
ATOM 6932 C CA . GLY D 1 99 ? 52.326 24.426 52.875 1.00 29.60 112 GLY D CA 1
ATOM 6933 C C . GLY D 1 99 ? 51.557 25.113 53.978 1.00 32.79 112 GLY D C 1
ATOM 6934 O O . GLY D 1 99 ? 52.162 25.818 54.789 1.00 38.03 112 GLY D O 1
ATOM 6935 N N . ASN D 1 100 ? 50.238 24.932 54.039 1.00 32.05 113 ASN D N 1
ATOM 6936 C CA . ASN D 1 100 ? 49.409 25.556 55.069 1.00 34.70 113 ASN D CA 1
ATOM 6937 C C . ASN D 1 100 ? 48.370 24.548 55.541 1.00 34.91 113 ASN D C 1
ATOM 6938 O O . ASN D 1 100 ? 47.293 24.415 54.945 1.00 36.28 113 ASN D O 1
ATOM 6943 N N . PRO D 1 101 ? 48.661 23.818 56.621 1.00 36.71 114 PRO D N 1
ATOM 6944 C CA . PRO D 1 101 ? 47.699 22.824 57.127 1.00 39.92 114 PRO D CA 1
ATOM 6945 C C . PRO D 1 101 ? 46.423 23.426 57.697 1.00 45.83 114 PRO D C 1
ATOM 6946 O O . PRO D 1 101 ? 45.455 22.684 57.909 1.00 51.75 114 PRO D O 1
ATOM 6950 N N . ASP D 1 102 ? 46.385 24.734 57.953 1.00 45.44 115 ASP D N 1
ATOM 6951 C CA . ASP D 1 102 ? 45.191 25.369 58.497 1.00 46.16 115 ASP D CA 1
ATOM 6952 C C . ASP D 1 102 ? 44.121 25.629 57.446 1.00 40.36 115 ASP D C 1
ATOM 6953 O O . ASP D 1 102 ? 43.001 26.006 57.810 1.00 40.00 115 ASP D O 1
ATOM 6958 N N . VAL D 1 103 ? 44.428 25.440 56.166 1.00 32.83 116 VAL D N 1
ATOM 6959 C CA . VAL D 1 103 ? 43.530 25.787 55.071 1.00 31.50 116 VAL D CA 1
ATOM 6960 C C . VAL D 1 103 ? 42.969 24.503 54.476 1.00 27.91 116 VAL D C 1
ATOM 6961 O O . VAL D 1 103 ? 43.727 23.592 54.119 1.00 27.77 116 VAL D O 1
ATOM 6965 N N . ILE D 1 104 ? 41.638 24.433 54.365 1.00 27.30 117 ILE D N 1
ATOM 6966 C CA . ILE D 1 104 ? 40.972 23.224 53.887 1.00 28.82 117 ILE D CA 1
ATOM 6967 C C . ILE D 1 104 ? 40.734 23.234 52.383 1.00 27.45 117 ILE D C 1
ATOM 6968 O O . ILE D 1 104 ? 40.421 22.179 51.809 1.00 27.37 117 ILE D O 1
ATOM 6973 N N . GLY D 1 105 ? 40.883 24.378 51.722 1.00 26.52 118 GLY D N 1
ATOM 6974 C CA . GLY D 1 105 ? 40.664 24.447 50.290 1.00 27.18 118 GLY D CA 1
ATOM 6975 C C . GLY D 1 105 ? 41.325 25.665 49.690 1.00 29.75 118 GLY D C 1
ATOM 6976 O O . GLY D 1 105 ? 41.423 26.718 50.327 1.00 30.65 118 GLY D O 1
ATOM 6977 N N . LEU D 1 106 ? 41.782 25.516 48.448 1.00 28.34 119 LEU D N 1
ATOM 6978 C CA . LEU D 1 106 ? 42.372 26.605 47.679 1.00 25.85 119 LEU D CA 1
ATOM 6979 C C . LEU D 1 106 ? 41.771 26.572 46.284 1.00 28.20 119 LEU D C 1
ATOM 6980 O O . LEU D 1 106 ? 41.892 25.562 45.581 1.00 26.92 119 LEU D O 1
ATOM 6985 N N . TYR D 1 107 ? 41.125 27.663 45.880 1.00 28.09 120 TYR D N 1
ATOM 6986 C CA . TYR D 1 107 ? 40.569 27.767 44.539 1.00 31.31 120 TYR D CA 1
ATOM 6987 C C . TYR D 1 107 ? 41.207 28.931 43.795 1.00 31.66 120 TYR D C 1
ATOM 6988 O O . TYR D 1 107 ? 41.441 30.000 44.367 1.00 35.04 120 TYR D O 1
ATOM 6997 N N . LEU D 1 108 ? 41.496 28.699 42.516 1.00 25.92 121 LEU D N 1
ATOM 6998 C CA . LEU D 1 108 ? 42.085 29.699 41.630 1.00 22.38 121 LEU D CA 1
ATOM 6999 C C . LEU D 1 108 ? 41.334 29.628 40.308 1.00 27.74 121 LEU D C 1
ATOM 7000 O O . LEU D 1 108 ? 41.502 28.669 39.548 1.00 36.44 121 LEU D O 1
ATOM 7005 N N . VAL D 1 109 ? 40.496 30.626 40.044 1.00 25.55 122 VAL D N 1
ATOM 7006 C CA . VAL D 1 109 ? 39.633 30.647 38.869 1.00 30.21 122 VAL D CA 1
ATOM 7007 C C . VAL D 1 109 ? 39.911 31.921 38.088 1.00 31.63 122 VAL D C 1
ATOM 7008 O O . VAL D 1 109 ? 39.925 33.015 38.662 1.00 31.39 122 VAL D O 1
ATOM 7012 N N . PHE D 1 110 ? 40.126 31.777 36.787 1.00 33.64 123 PHE D N 1
ATOM 7013 C CA . PHE D 1 110 ? 40.292 32.909 35.891 1.00 34.08 123 PHE D CA 1
ATOM 7014 C C . PHE D 1 110 ? 39.025 33.115 35.071 1.00 36.36 123 PHE D C 1
ATOM 7015 O O . PHE D 1 110 ? 38.242 32.189 34.847 1.00 39.58 123 PHE D O 1
ATOM 7023 N N . GLN D 1 111 ? 38.828 34.354 34.631 1.00 40.92 124 GLN D N 1
ATOM 7024 C CA . GLN D 1 111 ? 37.764 34.641 33.691 1.00 42.48 124 GLN D CA 1
ATOM 7025 C C . GLN D 1 111 ? 38.090 33.996 32.346 1.00 42.20 124 GLN D C 1
ATOM 7026 O O . GLN D 1 111 ? 39.251 33.690 32.064 1.00 42.29 124 GLN D O 1
ATOM 7032 N N . PRO D 1 112 ? 37.072 33.754 31.505 1.00 42.31 125 PRO D N 1
ATOM 7033 C CA . PRO D 1 112 ? 37.325 33.110 30.208 1.00 43.93 125 PRO D CA 1
ATOM 7034 C C . PRO D 1 112 ? 38.407 33.810 29.400 1.00 48.05 125 PRO D C 1
ATOM 7035 O O . PRO D 1 112 ? 38.300 35.005 29.105 1.00 56.38 125 PRO D O 1
ATOM 7039 N N . ASN D 1 113 ? 39.467 33.068 29.071 1.00 46.32 126 ASN D N 1
ATOM 7040 C CA . ASN D 1 113 ? 40.617 33.520 28.290 1.00 48.13 126 ASN D CA 1
ATOM 7041 C C . ASN D 1 113 ? 41.463 34.562 29.011 1.00 47.19 126 ASN D C 1
ATOM 7042 O O . ASN D 1 113 ? 42.379 35.129 28.404 1.00 46.20 126 ASN D O 1
ATOM 7047 N N . ALA D 1 114 ? 41.198 34.825 30.292 1.00 45.76 127 ALA D N 1
ATOM 7048 C CA . ALA D 1 114 ? 41.922 35.871 31.004 1.00 46.41 127 ALA D CA 1
ATOM 7049 C C . ALA D 1 114 ? 43.318 35.443 31.437 1.00 44.47 127 ALA D C 1
ATOM 7050 O O . ALA D 1 114 ? 44.158 36.308 31.707 1.00 47.33 127 ALA D O 1
ATOM 7052 N N . LEU D 1 115 ? 43.587 34.138 31.511 1.00 39.81 128 LEU D N 1
ATOM 7053 C CA . LEU D 1 115 ? 44.904 33.679 31.937 1.00 40.38 128 LEU D CA 1
ATOM 7054 C C . LEU D 1 115 ? 45.914 33.744 30.796 1.00 42.02 128 LEU D C 1
ATOM 7055 O O . LEU D 1 115 ? 47.006 34.300 30.955 1.00 39.52 128 LEU D O 1
ATOM 7060 N N . ASP D 1 116 ? 45.565 33.183 29.637 1.00 43.20 129 ASP D N 1
ATOM 7061 C CA . ASP D 1 116 ? 46.520 33.129 28.537 1.00 41.88 129 ASP D CA 1
ATOM 7062 C C . ASP D 1 116 ? 45.869 33.233 27.163 1.00 43.20 129 ASP D C 1
ATOM 7063 O O . ASP D 1 116 ? 46.564 33.010 26.162 1.00 44.84 129 ASP D O 1
ATOM 7068 N N A GLN D 1 117 ? 44.577 33.560 27.073 0.55 44.97 130 GLN D N 1
ATOM 7069 N N B GLN D 1 117 ? 44.578 33.561 27.072 0.45 45.06 130 GLN D N 1
ATOM 7070 C CA A GLN D 1 117 ? 43.859 33.632 25.798 0.55 48.61 130 GLN D CA 1
ATOM 7071 C CA B GLN D 1 117 ? 43.858 33.635 25.799 0.45 48.60 130 GLN D CA 1
ATOM 7072 C C A GLN D 1 117 ? 43.979 32.328 25.014 0.55 51.28 130 GLN D C 1
ATOM 7073 C C B GLN D 1 117 ? 43.957 32.328 25.017 0.45 51.23 130 GLN D C 1
ATOM 7074 O O A GLN D 1 117 ? 43.988 32.324 23.781 0.55 54.07 130 GLN D O 1
ATOM 7075 O O B GLN D 1 117 ? 43.931 32.325 23.784 0.45 54.03 130 GLN D O 1
ATOM 7086 N N . GLN D 1 118 ? 44.077 31.206 25.734 1.00 50.69 131 GLN D N 1
ATOM 7087 C CA . GLN D 1 118 ? 44.185 29.894 25.110 1.00 52.11 131 GLN D CA 1
ATOM 7088 C C . GLN D 1 118 ? 43.276 28.879 25.792 1.00 47.17 131 GLN D C 1
ATOM 7089 O O . GLN D 1 118 ? 43.632 27.700 25.902 1.00 43.56 131 GLN D O 1
ATOM 7095 N N . ASP D 1 119 ? 42.107 29.319 26.265 1.00 45.37 132 ASP D N 1
ATOM 7096 C CA . ASP D 1 119 ? 41.160 28.386 26.866 1.00 45.50 132 ASP D CA 1
ATOM 7097 C C . ASP D 1 119 ? 40.763 27.299 25.877 1.00 49.41 132 ASP D C 1
ATOM 7098 O O . ASP D 1 119 ? 40.609 26.133 26.256 1.00 45.92 132 ASP D O 1
ATOM 7103 N N . SER D 1 120 ? 40.617 27.659 24.598 1.00 52.25 133 SER D N 1
ATOM 7104 C CA . SER D 1 120 ? 40.208 26.711 23.568 1.00 53.46 133 SER D CA 1
ATOM 7105 C C . SER D 1 120 ? 41.201 25.570 23.374 1.00 53.07 133 SER D C 1
ATOM 7106 O O . SER D 1 120 ? 40.851 24.575 22.730 1.00 54.79 133 SER D O 1
ATOM 7109 N N . HIS D 1 121 ? 42.411 25.675 23.921 1.00 53.97 134 HIS D N 1
ATOM 7110 C CA . HIS D 1 121 ? 43.414 24.627 23.798 1.00 55.24 134 HIS D CA 1
ATOM 7111 C C . HIS D 1 121 ? 43.405 23.655 24.971 1.00 51.14 134 HIS D C 1
ATOM 7112 O O . HIS D 1 121 ? 44.015 22.584 24.872 1.00 51.78 134 HIS D O 1
ATOM 7119 N N . TYR D 1 122 ? 42.718 23.983 26.065 1.00 45.49 135 TYR D N 1
ATOM 7120 C CA . TYR D 1 122 ? 42.835 23.229 27.306 1.00 44.60 135 TYR D CA 1
ATOM 7121 C C . TYR D 1 122 ? 41.492 22.707 27.806 1.00 42.10 135 TYR D C 1
ATOM 7122 O O . TYR D 1 122 ? 41.310 22.516 29.009 1.00 39.63 135 TYR D O 1
ATOM 7131 N N . LEU D 1 123 ? 40.539 22.460 26.913 1.00 44.12 136 LEU D N 1
ATOM 7132 C CA . LEU D 1 123 ? 39.277 21.890 27.365 1.00 45.80 136 LEU D CA 1
ATOM 7133 C C . LEU D 1 123 ? 39.478 20.459 27.833 1.00 42.79 136 LEU D C 1
ATOM 7134 O O . LEU D 1 123 ? 40.144 19.658 27.173 1.00 42.74 136 LEU D O 1
ATOM 7139 N N . GLY D 1 124 ? 38.885 20.142 28.981 1.00 42.60 137 GLY D N 1
ATOM 7140 C CA . GLY D 1 124 ? 38.959 18.817 29.548 1.00 41.24 137 GLY D CA 1
ATOM 7141 C C . GLY D 1 124 ? 40.278 18.459 30.193 1.00 46.29 137 GLY D C 1
ATOM 7142 O O . GLY D 1 124 ? 40.442 17.310 30.623 1.00 50.94 137 GLY D O 1
ATOM 7143 N N . GLN D 1 125 ? 41.224 19.394 30.278 1.00 46.49 138 GLN D N 1
ATOM 7144 C CA . GLN D 1 125 ? 42.523 19.125 30.896 1.00 42.56 138 GLN D CA 1
ATOM 7145 C C . GLN D 1 125 ? 42.407 19.367 32.398 1.00 45.07 138 GLN D C 1
ATOM 7146 O O . GLN D 1 125 ? 42.825 20.396 32.935 1.00 47.66 138 GLN D O 1
ATOM 7152 N N . ASP D 1 126 ? 41.824 18.381 33.087 1.00 47.83 139 ASP D N 1
ATOM 7153 C CA . ASP D 1 126 ? 41.635 18.493 34.530 1.00 50.24 139 ASP D CA 1
ATOM 7154 C C . ASP D 1 126 ? 42.970 18.567 35.257 1.00 48.11 139 ASP D C 1
ATOM 7155 O O . ASP D 1 126 ? 43.115 19.317 36.230 1.00 43.47 139 ASP D O 1
ATOM 7160 N N . ALA D 1 127 ? 43.959 17.795 34.799 1.00 50.01 140 ALA D N 1
ATOM 7161 C CA . ALA D 1 127 ? 45.275 17.809 35.427 1.00 44.19 140 ALA D CA 1
ATOM 7162 C C . ALA D 1 127 ? 45.941 19.175 35.340 1.00 43.69 140 ALA D C 1
ATOM 7163 O O . ALA D 1 127 ? 46.846 19.463 36.130 1.00 46.42 140 ALA D O 1
ATOM 7165 N N . MET D 1 128 ? 45.519 20.018 34.398 1.00 42.58 141 MET D N 1
ATOM 7166 C CA . MET D 1 128 ? 46.017 21.380 34.279 1.00 38.63 141 MET D CA 1
ATOM 7167 C C . MET D 1 128 ? 45.036 22.404 34.839 1.00 33.75 141 MET D C 1
ATOM 7168 O O . MET D 1 128 ? 45.076 23.574 34.444 1.00 32.07 141 MET D O 1
ATOM 7173 N N . GLY D 1 129 ? 44.152 21.985 35.744 1.00 32.33 142 GLY D N 1
ATOM 7174 C CA . GLY D 1 129 ? 43.215 22.899 36.370 1.00 35.05 142 GLY D CA 1
ATOM 7175 C C . GLY D 1 129 ? 42.222 23.539 35.430 1.00 38.70 142 GLY D C 1
ATOM 7176 O O . GLY D 1 129 ? 41.702 24.616 35.733 1.00 40.43 142 GLY D O 1
ATOM 7177 N N . SER D 1 130 ? 41.937 22.907 34.295 1.00 38.96 143 SER D N 1
ATOM 7178 C CA . SER D 1 130 ? 41.045 23.461 33.287 1.00 42.68 143 SER D CA 1
ATOM 7179 C C . SER D 1 130 ? 39.790 22.607 33.175 1.00 48.69 143 SER D C 1
ATOM 7180 O O . SER D 1 130 ? 39.863 21.374 33.184 1.00 50.20 143 SER D O 1
ATOM 7183 N N . ASN D 1 131 ? 38.640 23.268 33.062 1.00 46.24 144 ASN D N 1
ATOM 7184 C CA . ASN D 1 131 ? 37.351 22.591 33.084 1.00 43.66 144 ASN D CA 1
ATOM 7185 C C . ASN D 1 131 ? 36.904 22.273 31.654 1.00 43.16 144 ASN D C 1
ATOM 7186 O O . ASN D 1 131 ? 37.716 22.241 30.726 1.00 42.17 144 ASN D O 1
ATOM 7191 N N . GLU D 1 132 ? 35.602 22.040 31.463 1.00 43.85 145 GLU D N 1
ATOM 7192 C CA . GLU D 1 132 ? 35.090 21.605 30.168 1.00 49.42 145 GLU D CA 1
ATOM 7193 C C . GLU D 1 132 ? 35.106 22.714 29.124 1.00 53.19 145 GLU D C 1
ATOM 7194 O O . GLU D 1 132 ? 35.036 22.418 27.926 1.00 57.12 145 GLU D O 1
ATOM 7200 N N . SER D 1 133 ? 35.190 23.974 29.542 1.00 56.07 146 SER D N 1
ATOM 7201 C CA . SER D 1 133 ? 35.288 25.096 28.620 1.00 55.66 146 SER D CA 1
ATOM 7202 C C . SER D 1 133 ? 36.728 25.532 28.388 1.00 48.62 146 SER D C 1
ATOM 7203 O O . SER D 1 133 ? 36.958 26.565 27.751 1.00 45.66 146 SER D O 1
ATOM 7206 N N . GLY D 1 134 ? 37.700 24.768 28.881 1.00 45.68 147 GLY D N 1
ATOM 7207 C CA . GLY D 1 134 ? 39.083 25.189 28.846 1.00 44.29 147 GLY D CA 1
ATOM 7208 C C . GLY D 1 134 ? 39.423 26.319 29.789 1.00 42.14 147 GLY D C 1
ATOM 7209 O O . GLY D 1 134 ? 40.566 26.792 29.778 1.00 43.51 147 GLY D O 1
ATOM 7210 N N . ARG D 1 135 ? 38.468 26.768 30.595 1.00 37.09 148 ARG D N 1
ATOM 7211 C CA . ARG D 1 135 ? 38.717 27.829 31.558 1.00 37.16 148 ARG D CA 1
ATOM 7212 C C . ARG D 1 135 ? 39.532 27.296 32.728 1.00 42.79 148 ARG D C 1
ATOM 7213 O O . ARG D 1 135 ? 39.258 26.213 33.253 1.00 44.67 148 ARG D O 1
ATOM 7221 N N . PHE D 1 136 ? 40.544 28.058 33.133 1.00 42.25 149 PHE D N 1
ATOM 7222 C CA . PHE D 1 136 ? 41.313 27.705 34.323 1.00 39.44 149 PHE D CA 1
ATOM 7223 C C . PHE D 1 136 ? 40.429 27.914 35.546 1.00 41.10 149 PHE D C 1
ATOM 7224 O O . PHE D 1 136 ? 40.260 29.038 36.027 1.00 42.10 149 PHE D O 1
ATOM 7232 N N . SER D 1 137 ? 39.848 26.820 36.044 1.00 27.17 150 SER D N 1
ATOM 7233 C CA . SER D 1 137 ? 38.974 26.837 37.221 1.00 31.62 150 SER D CA 1
ATOM 7234 C C . SER D 1 137 ? 39.435 25.675 38.099 1.00 34.75 150 SER D C 1
ATOM 7235 O O . SER D 1 137 ? 38.954 24.548 37.964 1.00 36.50 150 SER D O 1
ATOM 7238 N N . LEU D 1 138 ? 40.368 25.960 38.998 1.00 35.94 151 LEU D N 1
ATOM 7239 C CA . LEU D 1 138 ? 41.090 24.944 39.750 1.00 30.02 151 LEU D CA 1
ATOM 7240 C C . LEU D 1 138 ? 40.703 24.978 41.225 1.00 32.88 151 LEU D C 1
ATOM 7241 O O . LEU D 1 138 ? 40.547 26.054 41.813 1.00 36.40 151 LEU D O 1
ATOM 7246 N N . TYR D 1 139 ? 40.540 23.796 41.822 1.00 28.40 152 TYR D N 1
ATOM 7247 C CA . TYR D 1 139 ? 40.277 23.688 43.254 1.00 32.88 152 TYR D CA 1
ATOM 7248 C C . TYR D 1 139 ? 41.100 22.553 43.843 1.00 32.63 152 TYR D C 1
ATOM 7249 O O . TYR D 1 139 ? 40.924 21.391 43.462 1.00 35.98 152 TYR D O 1
ATOM 7258 N N . TRP D 1 140 ? 41.987 22.888 44.775 1.00 29.90 153 TRP D N 1
ATOM 7259 C CA . TRP D 1 140 ? 42.701 21.900 45.571 1.00 28.04 153 TRP D CA 1
ATOM 7260 C C . TRP D 1 140 ? 42.009 21.769 46.922 1.00 33.57 153 TRP D C 1
ATOM 7261 O O . TRP D 1 140 ? 41.763 22.774 47.598 1.00 29.77 153 TRP D O 1
ATOM 7272 N N . SER D 1 141 ? 41.684 20.538 47.302 1.00 33.50 154 SER D N 1
ATOM 7273 C CA . SER D 1 141 ? 40.967 20.256 48.539 1.00 29.74 154 SER D CA 1
ATOM 7274 C C . SER D 1 141 ? 41.877 19.495 49.491 1.00 34.80 154 SER D C 1
ATOM 7275 O O . SER D 1 141 ? 42.549 18.541 49.084 1.00 37.54 154 SER D O 1
ATOM 7278 N N . GLN D 1 142 ? 41.897 19.915 50.759 1.00 33.14 155 GLN D N 1
ATOM 7279 C CA . GLN D 1 142 ? 42.709 19.286 51.799 1.00 29.18 155 GLN D CA 1
ATOM 7280 C C . GLN D 1 142 ? 41.792 18.857 52.940 1.00 29.12 155 GLN D C 1
ATOM 7281 O O . GLN D 1 142 ? 41.677 19.561 53.955 1.00 28.56 155 GLN D O 1
ATOM 7287 N N . PRO D 1 143 ? 41.125 17.705 52.810 1.00 29.46 156 PRO D N 1
ATOM 7288 C CA . PRO D 1 143 ? 40.237 17.249 53.894 1.00 27.97 156 PRO D CA 1
ATOM 7289 C C . PRO D 1 143 ? 40.967 16.983 55.198 1.00 31.15 156 PRO D C 1
ATOM 7290 O O . PRO D 1 143 ? 40.365 17.098 56.273 1.00 38.83 156 PRO D O 1
ATOM 7294 N N . SER D 1 144 ? 42.244 16.621 55.132 1.00 31.68 157 SER D N 1
ATOM 7295 C CA . SER D 1 144 ? 43.101 16.465 56.297 1.00 33.81 157 SER D CA 1
ATOM 7296 C C . SER D 1 144 ? 44.509 16.845 55.874 1.00 36.73 157 SER D C 1
ATOM 7297 O O . SER D 1 144 ? 44.862 16.679 54.700 1.00 37.86 157 SER D O 1
ATOM 7300 N N . PRO D 1 145 ? 45.329 17.368 56.788 1.00 36.03 158 PRO D N 1
ATOM 7301 C CA . PRO D 1 145 ? 46.647 17.885 56.394 1.00 35.08 158 PRO D CA 1
ATOM 7302 C C . PRO D 1 145 ? 47.480 16.835 55.671 1.00 34.09 158 PRO D C 1
ATOM 7303 O O . PRO D 1 145 ? 47.676 15.722 56.164 1.00 32.95 158 PRO D O 1
ATOM 7307 N N . GLY D 1 146 ? 47.966 17.201 54.486 1.00 31.42 159 GLY D N 1
ATOM 7308 C CA . GLY D 1 146 ? 48.776 16.322 53.672 1.00 35.57 159 GLY D CA 1
ATOM 7309 C C . GLY D 1 146 ? 48.025 15.586 52.582 1.00 34.22 159 GLY D C 1
ATOM 7310 O O . GLY D 1 146 ? 48.665 15.036 51.678 1.00 33.06 159 GLY D O 1
ATOM 7311 N N . THR D 1 147 ? 46.695 15.556 52.640 1.00 31.42 160 THR D N 1
ATOM 7312 C CA . THR D 1 147 ? 45.872 14.888 51.638 1.00 27.87 160 THR D CA 1
ATOM 7313 C C . THR D 1 147 ? 45.254 15.955 50.742 1.00 25.03 160 THR D C 1
ATOM 7314 O O . THR D 1 147 ? 44.403 16.729 51.188 1.00 35.51 160 THR D O 1
ATOM 7318 N N . LEU D 1 148 ? 45.675 15.994 49.480 1.00 31.06 161 LEU D N 1
ATOM 7319 C CA . LEU D 1 148 ? 45.293 17.060 48.561 1.00 25.55 161 LEU D CA 1
ATOM 7320 C C . LEU D 1 148 ? 44.641 16.465 47.320 1.00 28.98 161 LEU D C 1
ATOM 7321 O O . LEU D 1 148 ? 45.280 15.713 46.577 1.00 33.49 161 LEU D O 1
ATOM 7326 N N . GLU D 1 149 ? 43.377 16.815 47.096 1.00 29.39 162 GLU D N 1
ATOM 7327 C CA . GLU D 1 149 ? 42.595 16.322 45.969 1.00 29.93 162 GLU D CA 1
ATOM 7328 C C . GLU D 1 149 ? 42.359 17.453 44.977 1.00 35.04 162 GLU D C 1
ATOM 7329 O O . GLU D 1 149 ? 41.967 18.558 45.368 1.00 36.26 162 GLU D O 1
ATOM 7335 N N . LEU D 1 150 ? 42.584 17.168 43.698 1.00 35.56 163 LEU D N 1
ATOM 7336 C CA . LEU D 1 150 ? 42.463 18.146 42.627 1.00 31.34 163 LEU D CA 1
ATOM 7337 C C . LEU D 1 150 ? 41.101 18.027 41.953 1.00 30.71 163 LEU D C 1
ATOM 7338 O O . LEU D 1 150 ? 40.602 16.921 41.728 1.00 31.08 163 LEU D O 1
ATOM 7343 N N . GLU D 1 151 ? 40.505 19.175 41.633 1.00 35.37 164 GLU D N 1
ATOM 7344 C CA . GLU D 1 151 ? 39.225 19.219 40.939 1.00 36.79 164 GLU D CA 1
ATOM 7345 C C . GLU D 1 151 ? 39.188 20.416 40.001 1.00 39.61 164 GLU D C 1
ATOM 7346 O O . GLU D 1 151 ? 39.549 21.530 40.393 1.00 41.01 164 GLU D O 1
ATOM 7352 N N . ALA D 1 152 ? 38.752 20.179 38.764 1.00 33.90 165 ALA D N 1
ATOM 7353 C CA . ALA D 1 152 ? 38.488 21.238 37.796 1.00 35.20 165 ALA D CA 1
ATOM 7354 C C . ALA D 1 152 ? 36.999 21.561 37.856 1.00 39.48 165 ALA D C 1
ATOM 7355 O O . ALA D 1 152 ? 36.170 20.789 37.364 1.00 45.29 165 ALA D O 1
ATOM 7357 N N . MET D 1 153 ? 36.666 22.695 38.457 1.00 38.52 166 MET D N 1
ATOM 7358 C CA . MET D 1 153 ? 35.269 23.021 38.717 1.00 36.80 166 MET D CA 1
ATOM 7359 C C . MET D 1 153 ? 34.551 23.371 37.418 1.00 38.33 166 MET D C 1
ATOM 7360 O O . MET D 1 153 ? 35.047 24.197 36.643 1.00 40.58 166 MET D O 1
ATOM 7365 N N . PRO D 1 154 ? 33.394 22.777 37.148 1.00 38.62 167 PRO D N 1
ATOM 7366 C CA . PRO D 1 154 ? 32.674 23.059 35.903 1.00 39.27 167 PRO D CA 1
ATOM 7367 C C . PRO D 1 154 ? 31.990 24.420 35.944 1.00 41.34 167 PRO D C 1
ATOM 7368 O O . PRO D 1 154 ? 31.965 25.111 36.964 1.00 39.17 167 PRO D O 1
ATOM 7372 N N . GLU D 1 155 ? 31.419 24.795 34.795 1.00 43.01 168 GLU D N 1
ATOM 7373 C CA . GLU D 1 155 ? 30.712 26.068 34.702 1.00 46.22 168 GLU D CA 1
ATOM 7374 C C . GLU D 1 155 ? 29.420 26.056 35.507 1.00 48.53 168 GLU D C 1
ATOM 7375 O O . GLU D 1 155 ? 29.013 27.096 36.037 1.00 51.62 168 GLU D O 1
ATOM 7381 N N . THR D 1 156 ? 28.760 24.899 35.604 1.00 49.98 169 THR D N 1
ATOM 7382 C CA . THR D 1 156 ? 27.559 24.794 36.424 1.00 50.72 169 THR D CA 1
ATOM 7383 C C . THR D 1 156 ? 27.848 25.063 37.894 1.00 49.54 169 THR D C 1
ATOM 7384 O O . THR D 1 156 ? 26.935 25.440 38.636 1.00 53.71 169 THR D O 1
ATOM 7388 N N . MET D 1 157 ? 29.094 24.875 38.329 1.00 44.57 170 MET D N 1
ATOM 7389 C CA . MET D 1 157 ? 29.468 25.219 39.695 1.00 42.90 170 MET D CA 1
ATOM 7390 C C . MET D 1 157 ? 29.834 26.693 39.814 1.00 43.59 170 MET D C 1
ATOM 7391 O O . MET D 1 157 ? 29.444 27.358 40.780 1.00 40.81 170 MET D O 1
ATOM 7396 N N . LEU D 1 158 ? 30.575 27.221 38.836 1.00 43.49 171 LEU D N 1
ATOM 7397 C CA . LEU D 1 158 ? 30.958 28.628 38.852 1.00 43.05 171 LEU D CA 1
ATOM 7398 C C . LEU D 1 158 ? 29.782 29.554 38.574 1.00 50.26 171 LEU D C 1
ATOM 7399 O O . LEU D 1 158 ? 29.872 30.751 38.865 1.00 54.43 171 LEU D O 1
ATOM 7404 N N . GLY D 1 159 ? 28.693 29.034 38.010 1.00 51.11 172 GLY D N 1
ATOM 7405 C CA . GLY D 1 159 ? 27.516 29.826 37.720 1.00 49.35 172 GLY D CA 1
ATOM 7406 C C . GLY D 1 159 ? 26.283 29.483 38.523 1.00 49.61 172 GLY D C 1
ATOM 7407 O O . GLY D 1 159 ? 25.195 29.972 38.192 1.00 52.09 172 GLY D O 1
ATOM 7408 N N . ASP D 1 160 ? 26.401 28.664 39.566 1.00 49.67 173 ASP D N 1
ATOM 7409 C CA . ASP D 1 160 ? 25.247 28.281 40.375 1.00 51.29 173 ASP D CA 1
ATOM 7410 C C . ASP D 1 160 ? 24.839 29.454 41.258 1.00 54.02 173 ASP D C 1
ATOM 7411 O O . ASP D 1 160 ? 25.507 29.756 42.252 1.00 54.23 173 ASP D O 1
ATOM 7416 N N . THR D 1 161 ? 23.738 30.112 40.902 1.00 55.64 174 THR D N 1
ATOM 7417 C CA . THR D 1 161 ? 23.238 31.264 41.638 1.00 57.92 174 THR D CA 1
ATOM 7418 C C . THR D 1 161 ? 22.064 30.922 42.546 1.00 62.46 174 THR D C 1
ATOM 7419 O O . THR D 1 161 ? 21.461 31.830 43.127 1.00 64.79 174 THR D O 1
ATOM 7423 N N . SER D 1 162 ? 21.721 29.643 42.677 1.00 61.86 175 SER D N 1
ATOM 7424 C CA . SER D 1 162 ? 20.642 29.252 43.571 1.00 62.70 175 SER D CA 1
ATOM 7425 C C . SER D 1 162 ? 21.013 29.564 45.016 1.00 63.08 175 SER D C 1
ATOM 7426 O O . SER D 1 162 ? 22.188 29.555 45.395 1.00 61.78 175 SER D O 1
ATOM 7429 N N . ILE D 1 163 ? 19.990 29.848 45.825 1.00 67.59 176 ILE D N 1
ATOM 7430 C CA . ILE D 1 163 ? 20.225 30.283 47.196 1.00 69.04 176 ILE D CA 1
ATOM 7431 C C . ILE D 1 163 ? 20.907 29.173 47.987 1.00 69.61 176 ILE D C 1
ATOM 7432 O O . ILE D 1 163 ? 20.615 27.982 47.815 1.00 70.83 176 ILE D O 1
ATOM 7437 N N . GLY D 1 164 ? 21.843 29.564 48.848 1.00 68.65 177 GLY D N 1
ATOM 7438 C CA . GLY D 1 164 ? 22.631 28.634 49.623 1.00 64.16 177 GLY D CA 1
ATOM 7439 C C . GLY D 1 164 ? 22.093 28.435 51.024 1.00 62.99 177 GLY D C 1
ATOM 7440 O O . GLY D 1 164 ? 20.951 28.789 51.342 1.00 66.89 177 GLY D O 1
ATOM 7441 N N . SER D 1 165 ? 22.937 27.858 51.881 1.00 57.68 178 SER D N 1
ATOM 7442 C CA . SER D 1 165 ? 22.519 27.564 53.248 1.00 56.80 178 SER D CA 1
ATOM 7443 C C . SER D 1 165 ? 22.330 28.839 54.060 1.00 58.40 178 SER D C 1
ATOM 7444 O O . SER D 1 165 ? 21.342 28.974 54.792 1.00 61.09 178 SER D O 1
ATOM 7447 N N . ASN D 1 166 ? 23.260 29.783 53.944 1.00 54.37 179 ASN D N 1
ATOM 7448 C CA . ASN D 1 166 ? 23.214 31.027 54.700 1.00 58.61 179 ASN D CA 1
ATOM 7449 C C . ASN D 1 166 ? 22.386 32.108 54.015 1.00 59.94 179 ASN D C 1
ATOM 7450 O O . ASN D 1 166 ? 22.451 33.272 54.424 1.00 59.40 179 ASN D O 1
ATOM 7455 N N . GLY D 1 167 ? 21.613 31.755 52.990 1.00 59.45 180 GLY D N 1
ATOM 7456 C CA . GLY D 1 167 ? 20.858 32.719 52.226 1.00 59.89 180 GLY D CA 1
ATOM 7457 C C . GLY D 1 167 ? 21.623 33.369 51.093 1.00 60.05 180 GLY D C 1
ATOM 7458 O O . GLY D 1 167 ? 20.999 33.898 50.166 1.00 64.07 180 GLY D O 1
ATOM 7459 N N . ALA D 1 168 ? 22.951 33.351 51.142 1.00 57.53 181 ALA D N 1
ATOM 7460 C CA . ALA D 1 168 ? 23.743 33.876 50.045 1.00 54.17 181 ALA D CA 1
ATOM 7461 C C . ALA D 1 168 ? 23.705 32.918 48.859 1.00 54.61 181 ALA D C 1
ATOM 7462 O O . ALA D 1 168 ? 23.344 31.744 48.982 1.00 57.57 181 ALA D O 1
ATOM 7464 N N . ALA D 1 169 ? 24.075 33.438 47.693 1.00 54.16 182 ALA D N 1
ATOM 7465 C CA . ALA D 1 169 ? 24.190 32.595 46.515 1.00 49.46 182 ALA D CA 1
ATOM 7466 C C . ALA D 1 169 ? 25.340 31.611 46.688 1.00 50.25 182 ALA D C 1
ATOM 7467 O O . ALA D 1 169 ? 26.343 31.901 47.345 1.00 48.89 182 ALA D O 1
ATOM 7469 N N . LYS D 1 170 ? 25.182 30.426 46.093 1.00 49.07 183 LYS D N 1
ATOM 7470 C CA . LYS D 1 170 ? 26.238 29.424 46.163 1.00 46.56 183 LYS D CA 1
ATOM 7471 C C . LYS D 1 170 ? 27.482 29.849 45.393 1.00 44.23 183 LYS D C 1
ATOM 7472 O O . LYS D 1 170 ? 28.558 29.290 45.625 1.00 45.15 183 LYS D O 1
ATOM 7478 N N A ASN D 1 171 ? 27.380 30.794 44.463 0.62 44.45 184 ASN D N 1
ATOM 7479 N N B ASN D 1 171 ? 27.337 30.850 44.518 0.38 44.68 184 ASN D N 1
ATOM 7480 C CA A ASN D 1 171 ? 28.566 31.249 43.749 0.62 44.82 184 ASN D CA 1
ATOM 7481 C CA B ASN D 1 171 ? 28.412 31.435 43.729 0.38 44.93 184 ASN D CA 1
ATOM 7482 C C A ASN D 1 171 ? 29.102 32.566 44.300 0.62 43.34 184 ASN D C 1
ATOM 7483 C C B ASN D 1 171 ? 29.219 32.477 44.492 0.38 43.22 184 ASN D C 1
ATOM 7484 O O A ASN D 1 171 ? 29.840 33.269 43.602 0.62 43.35 184 ASN D O 1
ATOM 7485 O O B ASN D 1 171 ? 30.303 32.849 44.031 0.38 42.33 184 ASN D O 1
ATOM 7494 N N A ARG D 1 172 ? 28.756 32.902 45.545 0.62 42.66 185 ARG D N 1
ATOM 7495 N N B ARG D 1 172 ? 28.711 32.955 45.635 0.38 42.88 185 ARG D N 1
ATOM 7496 C CA A ARG D 1 172 ? 29.276 34.120 46.157 0.62 44.24 185 ARG D CA 1
ATOM 7497 C CA B ARG D 1 172 ? 29.265 34.143 46.282 0.38 44.15 185 ARG D CA 1
ATOM 7498 C C A ARG D 1 172 ? 30.775 34.026 46.412 0.62 41.92 185 ARG D C 1
ATOM 7499 C C B ARG D 1 172 ? 30.767 34.040 46.517 0.38 41.94 185 ARG D C 1
ATOM 7500 O O A ARG D 1 172 ? 31.476 35.042 46.336 0.62 40.83 185 ARG D O 1
ATOM 7501 O O B ARG D 1 172 ? 31.465 35.060 46.514 0.38 41.68 185 ARG D O 1
ATOM 7516 N N . TRP D 1 173 ? 31.284 32.826 46.711 1.00 39.27 186 TRP D N 1
ATOM 7517 C CA . TRP D 1 173 ? 32.719 32.655 46.915 1.00 39.14 186 TRP D CA 1
ATOM 7518 C C . TRP D 1 173 ? 33.528 33.064 45.691 1.00 36.54 186 TRP D C 1
ATOM 7519 O O . TRP D 1 173 ? 34.714 33.388 45.824 1.00 34.07 186 TRP D O 1
ATOM 7530 N N . LEU D 1 174 ? 32.916 33.060 44.508 1.00 35.99 187 LEU D N 1
ATOM 7531 C CA . LEU D 1 174 ? 33.561 33.500 43.278 1.00 38.71 187 LEU D CA 1
ATOM 7532 C C . LEU D 1 174 ? 33.104 34.881 42.829 1.00 41.14 187 LEU D C 1
ATOM 7533 O O . LEU D 1 174 ? 33.928 35.686 42.387 1.00 44.58 187 LEU D O 1
ATOM 7538 N N . THR D 1 175 ? 31.808 35.180 42.945 1.00 44.37 188 THR D N 1
ATOM 7539 C CA . THR D 1 175 ? 31.261 36.401 42.366 1.00 45.28 188 THR D CA 1
ATOM 7540 C C . THR D 1 175 ? 31.462 37.633 43.239 1.00 47.69 188 THR D C 1
ATOM 7541 O O . THR D 1 175 ? 31.447 38.749 42.710 1.00 47.05 188 THR D O 1
ATOM 7545 N N A CYS D 1 176 ? 31.618 37.466 44.563 0.50 50.63 189 CYS D N 1
ATOM 7546 N N B CYS D 1 176 ? 31.668 37.458 44.542 0.50 50.62 189 CYS D N 1
ATOM 7547 C CA A CYS D 1 176 ? 31.859 38.624 45.428 0.50 53.20 189 CYS D CA 1
ATOM 7548 C CA B CYS D 1 176 ? 31.837 38.625 45.406 0.50 53.21 189 CYS D CA 1
ATOM 7549 C C A CYS D 1 176 ? 33.124 39.367 45.039 0.50 54.07 189 CYS D C 1
ATOM 7550 C C B CYS D 1 176 ? 33.132 39.377 45.117 0.50 54.09 189 CYS D C 1
ATOM 7551 O O A CYS D 1 176 ? 33.054 40.588 44.794 0.50 55.42 189 CYS D O 1
ATOM 7552 O O B CYS D 1 176 ? 33.088 40.619 45.023 0.50 55.49 189 CYS D O 1
ATOM 7557 N N . PRO D 1 177 ? 34.301 38.737 44.961 1.00 52.91 190 PRO D N 1
ATOM 7558 C CA . PRO D 1 177 ? 35.496 39.491 44.561 1.00 49.80 190 PRO D CA 1
ATOM 7559 C C . PRO D 1 177 ? 35.464 39.943 43.113 1.00 50.16 190 PRO D C 1
ATOM 7560 O O . PRO D 1 177 ? 36.137 40.923 42.773 1.00 52.76 190 PRO D O 1
ATOM 7564 N N . GLN D 1 178 ? 34.706 39.262 42.250 1.00 49.99 191 GLN D N 1
ATOM 7565 C CA . GLN D 1 178 ? 34.600 39.696 40.861 1.00 52.43 191 GLN D CA 1
ATOM 7566 C C . GLN D 1 178 ? 33.746 40.951 40.738 1.00 56.44 191 GLN D C 1
ATOM 7567 O O . GLN D 1 178 ? 34.062 41.849 39.949 1.00 59.21 191 GLN D O 1
ATOM 7573 N N . ASP D 1 179 ? 32.662 41.034 41.512 1.00 57.65 192 ASP D N 1
ATOM 7574 C CA . ASP D 1 179 ? 31.763 42.179 41.412 1.00 58.38 192 ASP D CA 1
ATOM 7575 C C . ASP D 1 179 ? 32.364 43.414 42.072 1.00 58.16 192 ASP D C 1
ATOM 7576 O O . ASP D 1 179 ? 32.359 44.506 41.491 1.00 56.71 192 ASP D O 1
ATOM 7581 N N . THR D 1 180 ? 32.887 43.261 43.287 1.00 57.06 193 THR D N 1
ATOM 7582 C CA . THR D 1 180 ? 33.370 44.389 44.072 1.00 57.69 193 THR D CA 1
ATOM 7583 C C . THR D 1 180 ? 34.824 44.747 43.792 1.00 58.35 193 THR D C 1
ATOM 7584 O O . THR D 1 180 ? 35.266 45.823 44.209 1.00 61.41 193 THR D O 1
ATOM 7588 N N . ALA D 1 181 ? 35.571 43.877 43.111 1.00 54.93 194 ALA D N 1
ATOM 7589 C CA . ALA D 1 181 ? 36.985 44.083 42.794 1.00 51.54 194 ALA D CA 1
ATOM 7590 C C . ALA D 1 181 ? 37.847 44.243 44.044 1.00 45.61 194 ALA D C 1
ATOM 7591 O O . ALA D 1 181 ? 38.928 44.838 43.984 1.00 43.91 194 ALA D O 1
ATOM 7593 N N A ARG D 1 182 ? 37.381 43.718 45.176 0.52 44.24 195 ARG D N 1
ATOM 7594 N N B ARG D 1 182 ? 37.398 43.720 45.182 0.48 44.20 195 ARG D N 1
ATOM 7595 C CA A ARG D 1 182 ? 38.089 43.782 46.446 0.52 43.51 195 ARG D CA 1
ATOM 7596 C CA B ARG D 1 182 ? 38.181 43.767 46.407 0.48 43.48 195 ARG D CA 1
ATOM 7597 C C A ARG D 1 182 ? 38.087 42.402 47.089 0.52 41.46 195 ARG D C 1
ATOM 7598 C C B ARG D 1 182 ? 38.010 42.454 47.157 0.48 41.58 195 ARG D C 1
ATOM 7599 O O A ARG D 1 182 ? 37.424 41.472 46.620 0.52 39.03 195 ARG D O 1
ATOM 7600 O O B ARG D 1 182 ? 37.157 41.627 46.825 0.48 39.53 195 ARG D O 1
ATOM 7615 N N . THR D 1 183 ? 38.840 42.273 48.179 1.00 42.70 196 THR D N 1
ATOM 7616 C CA . THR D 1 183 ? 38.859 41.023 48.925 1.00 44.14 196 THR D CA 1
ATOM 7617 C C . THR D 1 183 ? 37.575 40.859 49.730 1.00 46.24 196 THR D C 1
ATOM 7618 O O . THR D 1 183 ? 37.081 41.809 50.343 1.00 50.43 196 THR D O 1
ATOM 7622 N N . CYS D 1 184 ? 37.035 39.643 49.725 1.00 44.92 197 CYS D N 1
ATOM 7623 C CA . CYS D 1 184 ? 35.796 39.327 50.420 1.00 45.82 197 CYS D CA 1
ATOM 7624 C C . CYS D 1 184 ? 36.057 38.306 51.517 1.00 44.96 197 CYS D C 1
ATOM 7625 O O . CYS D 1 184 ? 36.892 37.409 51.362 1.00 40.79 197 CYS D O 1
ATOM 7628 N N . MET D 1 185 ? 35.339 38.451 52.626 1.00 46.27 198 MET D N 1
ATOM 7629 C CA . MET D 1 185 ? 35.317 37.463 53.700 1.00 45.56 198 MET D CA 1
ATOM 7630 C C . MET D 1 185 ? 33.940 36.812 53.661 1.00 44.29 198 MET D C 1
ATOM 7631 O O . MET D 1 185 ? 32.968 37.363 54.184 1.00 49.02 198 MET D O 1
ATOM 7636 N N . LEU D 1 186 ? 33.861 35.643 53.031 1.00 42.33 199 LEU D N 1
ATOM 7637 C CA . LEU D 1 186 ? 32.577 34.995 52.809 1.00 41.08 199 LEU D CA 1
ATOM 7638 C C . LEU D 1 186 ? 31.961 34.536 54.124 1.00 43.92 199 LEU D C 1
ATOM 7639 O O . LEU D 1 186 ? 32.641 33.971 54.985 1.00 48.16 199 LEU D O 1
ATOM 7644 N N . GLU D 1 187 ? 30.664 34.791 54.274 1.00 41.24 200 GLU D N 1
ATOM 7645 C CA . GLU D 1 187 ? 29.934 34.283 55.421 1.00 41.47 200 GLU D CA 1
ATOM 7646 C C . GLU D 1 187 ? 29.978 32.755 55.421 1.00 44.89 200 GLU D C 1
ATOM 7647 O O . GLU D 1 187 ? 30.099 32.132 54.362 1.00 40.80 200 GLU D O 1
ATOM 7653 N N . PRO D 1 188 ? 29.899 32.128 56.595 1.00 50.49 201 PRO D N 1
ATOM 7654 C CA . PRO D 1 188 ? 29.963 30.661 56.653 1.00 48.14 201 PRO D CA 1
ATOM 7655 C C . PRO D 1 188 ? 28.866 30.020 55.815 1.00 45.66 201 PRO D C 1
ATOM 7656 O O . PRO D 1 188 ? 27.689 30.371 55.921 1.00 45.52 201 PRO D O 1
ATOM 7660 N N . TYR D 1 189 ? 29.270 29.076 54.968 1.00 44.06 202 TYR D N 1
ATOM 7661 C CA . TYR D 1 189 ? 28.361 28.386 54.067 1.00 44.58 202 TYR D CA 1
ATOM 7662 C C . TYR D 1 189 ? 28.738 26.914 54.011 1.00 43.69 202 TYR D C 1
ATOM 7663 O O . TYR D 1 189 ? 29.854 26.522 54.363 1.00 40.48 202 TYR D O 1
ATOM 7672 N N . LEU D 1 190 ? 27.787 26.097 53.566 1.00 45.35 203 LEU D N 1
ATOM 7673 C CA . LEU D 1 190 ? 27.981 24.658 53.434 1.00 43.53 203 LEU D CA 1
ATOM 7674 C C . LEU D 1 190 ? 28.331 24.353 51.983 1.00 41.21 203 LEU D C 1
ATOM 7675 O O . LEU D 1 190 ? 27.510 24.556 51.082 1.00 39.95 203 LEU D O 1
ATOM 7680 N N . ASP D 1 191 ? 29.546 23.866 51.761 1.00 40.55 204 ASP D N 1
ATOM 7681 C CA . ASP D 1 191 ? 30.062 23.603 50.427 1.00 48.37 204 ASP D CA 1
ATOM 7682 C C . ASP D 1 191 ? 30.045 22.107 50.128 1.00 46.28 204 ASP D C 1
ATOM 7683 O O . ASP D 1 191 ? 29.957 21.269 51.028 1.00 41.57 204 ASP D O 1
ATOM 7688 N N A GLU D 1 192 ? 30.128 21.786 48.839 0.81 49.66 205 GLU D N 1
ATOM 7689 N N B GLU D 1 192 ? 30.131 21.780 48.841 0.19 49.40 205 GLU D N 1
ATOM 7690 C CA A GLU D 1 192 ? 30.136 20.411 48.356 0.81 51.66 205 GLU D CA 1
ATOM 7691 C CA B GLU D 1 192 ? 30.132 20.398 48.376 0.19 51.98 205 GLU D CA 1
ATOM 7692 C C A GLU D 1 192 ? 31.475 20.138 47.687 0.81 48.86 205 GLU D C 1
ATOM 7693 C C B GLU D 1 192 ? 31.453 20.113 47.676 0.19 49.19 205 GLU D C 1
ATOM 7694 O O A GLU D 1 192 ? 31.805 20.768 46.676 0.81 47.20 205 GLU D O 1
ATOM 7695 O O B GLU D 1 192 ? 31.748 20.708 46.634 0.19 47.52 205 GLU D O 1
ATOM 7706 N N . VAL D 1 193 ? 32.242 19.206 48.248 1.00 49.44 206 VAL D N 1
ATOM 7707 C CA . VAL D 1 193 ? 33.551 18.831 47.718 1.00 46.75 206 VAL D CA 1
ATOM 7708 C C . VAL D 1 193 ? 33.548 17.317 47.541 1.00 49.90 206 VAL D C 1
ATOM 7709 O O . VAL D 1 193 ? 33.814 16.574 48.493 1.00 52.44 206 VAL D O 1
ATOM 7713 N N . ASN D 1 194 ? 33.253 16.856 46.323 1.00 49.56 207 ASN D N 1
ATOM 7714 C CA . ASN D 1 194 ? 33.233 15.428 45.993 1.00 51.90 207 ASN D CA 1
ATOM 7715 C C . ASN D 1 194 ? 32.288 14.662 46.918 1.00 51.59 207 ASN D C 1
ATOM 7716 O O . ASN D 1 194 ? 32.637 13.623 47.484 1.00 52.28 207 ASN D O 1
ATOM 7721 N N . GLY D 1 195 ? 31.073 15.189 47.070 1.00 49.90 208 GLY D N 1
ATOM 7722 C CA . GLY D 1 195 ? 30.087 14.605 47.954 1.00 49.83 208 GLY D CA 1
ATOM 7723 C C . GLY D 1 195 ? 30.237 14.971 49.413 1.00 51.25 208 GLY D C 1
ATOM 7724 O O . GLY D 1 195 ? 29.304 14.735 50.192 1.00 56.12 208 GLY D O 1
ATOM 7725 N N . ARG D 1 196 ? 31.372 15.538 49.812 1.00 43.87 209 ARG D N 1
ATOM 7726 C CA . ARG D 1 196 ? 31.591 15.930 51.197 1.00 45.69 209 ARG D CA 1
ATOM 7727 C C . ARG D 1 196 ? 30.969 17.296 51.451 1.00 45.72 209 ARG D C 1
ATOM 7728 O O . ARG D 1 196 ? 31.285 18.268 50.757 1.00 43.85 209 ARG D O 1
ATOM 7736 N N A GLN D 1 197 ? 30.104 17.375 52.460 0.59 46.02 210 GLN D N 1
ATOM 7737 N N B GLN D 1 197 ? 30.066 17.369 52.424 0.41 46.05 210 GLN D N 1
ATOM 7738 C CA A GLN D 1 197 ? 29.508 18.638 52.885 0.59 44.83 210 GLN D CA 1
ATOM 7739 C CA B GLN D 1 197 ? 29.524 18.646 52.863 0.41 44.95 210 GLN D CA 1
ATOM 7740 C C A GLN D 1 197 ? 30.416 19.270 53.935 0.59 44.76 210 GLN D C 1
ATOM 7741 C C B GLN D 1 197 ? 30.476 19.235 53.898 0.41 44.57 210 GLN D C 1
ATOM 7742 O O A GLN D 1 197 ? 30.580 18.725 55.032 0.59 45.39 210 GLN D O 1
ATOM 7743 O O B GLN D 1 197 ? 30.760 18.607 54.924 0.41 45.20 210 GLN D O 1
ATOM 7754 N N . VAL D 1 198 ? 31.005 20.417 53.604 1.00 43.24 211 VAL D N 1
ATOM 7755 C CA . VAL D 1 198 ? 31.973 21.088 54.464 1.00 42.46 211 VAL D CA 1
ATOM 7756 C C . VAL D 1 198 ? 31.417 22.453 54.841 1.00 42.82 211 VAL D C 1
ATOM 7757 O O . VAL D 1 198 ? 31.101 23.267 53.964 1.00 36.85 211 VAL D O 1
ATOM 7761 N N . LEU D 1 199 ? 31.297 22.699 56.143 1.00 44.27 212 LEU D N 1
ATOM 7762 C CA . LEU D 1 199 ? 30.938 24.017 56.646 1.00 44.78 212 LEU D CA 1
ATOM 7763 C C . LEU D 1 199 ? 32.201 24.866 56.717 1.00 44.37 212 LEU D C 1
ATOM 7764 O O . LEU D 1 199 ? 33.149 24.519 57.430 1.00 44.30 212 LEU D O 1
ATOM 7769 N N . MET D 1 200 ? 32.221 25.972 55.978 1.00 39.87 213 MET D N 1
ATOM 7770 C CA . MET D 1 200 ? 33.457 26.717 55.795 1.00 37.44 213 MET D CA 1
ATOM 7771 C C . MET D 1 200 ? 33.162 28.195 55.599 1.00 31.57 213 MET D C 1
ATOM 7772 O O . MET D 1 200 ? 32.037 28.595 55.288 1.00 32.40 213 MET D O 1
ATOM 7777 N N . THR D 1 201 ? 34.200 29.001 55.795 1.00 29.44 214 THR D N 1
ATOM 7778 C CA . THR D 1 201 ? 34.247 30.393 55.380 1.00 32.85 214 THR D CA 1
ATOM 7779 C C . THR D 1 201 ? 35.413 30.560 54.414 1.00 33.94 214 THR D C 1
ATOM 7780 O O . THR D 1 201 ? 36.275 29.685 54.295 1.00 37.31 214 THR D O 1
ATOM 7784 N N . SER D 1 202 ? 35.445 31.689 53.711 1.00 30.65 215 SER D N 1
ATOM 7785 C CA . SER D 1 202 ? 36.415 31.860 52.639 1.00 29.68 215 SER D CA 1
ATOM 7786 C C . SER D 1 202 ? 37.005 33.262 52.642 1.00 34.09 215 SER D C 1
ATOM 7787 O O . SER D 1 202 ? 36.303 34.246 52.890 1.00 35.09 215 SER D O 1
ATOM 7790 N N . ILE D 1 203 ? 38.304 33.332 52.367 1.00 33.11 216 ILE D N 1
ATOM 7791 C CA . ILE D 1 203 ? 38.993 34.573 52.040 1.00 32.95 216 ILE D CA 1
ATOM 7792 C C . ILE D 1 203 ? 39.191 34.575 50.531 1.00 32.12 216 ILE D C 1
ATOM 7793 O O . ILE D 1 203 ? 39.957 33.765 49.997 1.00 34.67 216 ILE D O 1
ATOM 7798 N N . ALA D 1 204 ? 38.497 35.470 49.835 1.00 35.32 217 ALA D N 1
ATOM 7799 C CA . ALA D 1 204 ? 38.502 35.515 48.376 1.00 33.38 217 ALA D CA 1
ATOM 7800 C C . ALA D 1 204 ? 39.273 36.749 47.925 1.00 35.91 217 ALA D C 1
ATOM 7801 O O . ALA D 1 204 ? 38.846 37.881 48.175 1.00 37.71 217 ALA D O 1
ATOM 7803 N N . LEU D 1 205 ? 40.409 36.527 47.255 1.00 32.76 218 LEU D N 1
ATOM 7804 C CA . LEU D 1 205 ? 41.219 37.634 46.765 1.00 30.93 218 LEU D CA 1
ATOM 7805 C C . LEU D 1 205 ? 41.032 37.798 45.267 1.00 36.36 218 LEU D C 1
ATOM 7806 O O . LEU D 1 205 ? 41.052 36.800 44.533 1.00 40.02 218 LEU D O 1
ATOM 7811 N N . PRO D 1 206 ? 40.853 39.023 44.774 1.00 37.42 219 PRO D N 1
ATOM 7812 C CA . PRO D 1 206 ? 40.762 39.232 43.326 1.00 39.75 219 PRO D CA 1
ATOM 7813 C C . PRO D 1 206 ? 42.121 39.516 42.705 1.00 41.52 219 PRO D C 1
ATOM 7814 O O . PRO D 1 206 ? 42.950 40.247 43.250 1.00 47.80 219 PRO D O 1
ATOM 7818 N N . LEU D 1 207 ? 42.347 38.912 41.544 1.00 40.41 220 LEU D N 1
ATOM 7819 C CA . LEU D 1 207 ? 43.542 39.176 40.751 1.00 39.38 220 LEU D CA 1
ATOM 7820 C C . LEU D 1 207 ? 43.232 40.336 39.813 1.00 39.81 220 LEU D C 1
ATOM 7821 O O . LEU D 1 207 ? 42.393 40.212 38.914 1.00 39.00 220 LEU D O 1
ATOM 7826 N N . LEU D 1 208 ? 43.900 41.465 40.026 1.00 37.83 221 LEU D N 1
ATOM 7827 C CA . LEU D 1 208 ? 43.610 42.697 39.309 1.00 44.75 221 LEU D CA 1
ATOM 7828 C C . LEU D 1 208 ? 44.708 42.988 38.296 1.00 48.16 221 LEU D C 1
ATOM 7829 O O . LEU D 1 208 ? 45.898 42.905 38.618 1.00 51.64 221 LEU D O 1
ATOM 7834 N N . GLU D 1 209 ? 44.300 43.322 37.074 1.00 48.33 222 GLU D N 1
ATOM 7835 C CA . GLU D 1 209 ? 45.198 43.824 36.040 1.00 51.72 222 GLU D CA 1
ATOM 7836 C C . GLU D 1 209 ? 44.615 45.138 35.542 1.00 49.94 222 GLU D C 1
ATOM 7837 O O . GLU D 1 209 ? 43.601 45.140 34.836 1.00 49.12 222 GLU D O 1
ATOM 7843 N N . HIS D 1 210 ? 45.249 46.250 35.922 1.00 55.88 223 HIS D N 1
ATOM 7844 C CA . HIS D 1 210 ? 44.758 47.594 35.610 1.00 57.74 223 HIS D CA 1
ATOM 7845 C C . HIS D 1 210 ? 43.357 47.815 36.178 1.00 55.88 223 HIS D C 1
ATOM 7846 O O . HIS D 1 210 ? 42.482 48.384 35.523 1.00 55.71 223 HIS D O 1
ATOM 7853 N N . GLY D 1 211 ? 43.144 47.358 37.411 1.00 56.51 224 GLY D N 1
ATOM 7854 C CA . GLY D 1 211 ? 41.858 47.511 38.059 1.00 59.94 224 GLY D CA 1
ATOM 7855 C C . GLY D 1 211 ? 40.748 46.646 37.510 1.00 61.82 224 GLY D C 1
ATOM 7856 O O . GLY D 1 211 ? 39.584 46.862 37.861 1.00 62.94 224 GLY D O 1
ATOM 7857 N N A LYS D 1 212 ? 41.067 45.678 36.656 0.55 52.67 225 LYS D N 1
ATOM 7858 N N B LYS D 1 212 ? 41.067 45.678 36.657 0.45 52.70 225 LYS D N 1
ATOM 7859 C CA A LYS D 1 212 ? 40.090 44.751 36.104 0.55 52.71 225 LYS D CA 1
ATOM 7860 C CA B LYS D 1 212 ? 40.090 44.751 36.104 0.45 52.69 225 LYS D CA 1
ATOM 7861 C C A LYS D 1 212 ? 40.312 43.373 36.711 0.55 48.91 225 LYS D C 1
ATOM 7862 C C B LYS D 1 212 ? 40.312 43.373 36.711 0.45 48.95 225 LYS D C 1
ATOM 7863 O O A LYS D 1 212 ? 41.443 42.878 36.738 0.55 47.29 225 LYS D O 1
ATOM 7864 O O B LYS D 1 212 ? 41.444 42.877 36.738 0.45 47.35 225 LYS D O 1
ATOM 7875 N N . VAL D 1 213 ? 39.234 42.762 37.199 1.00 47.80 226 VAL D N 1
ATOM 7876 C CA . VAL D 1 213 ? 39.312 41.440 37.810 1.00 46.93 226 VAL D CA 1
ATOM 7877 C C . VAL D 1 213 ? 39.504 40.393 36.722 1.00 42.17 226 VAL D C 1
ATOM 7878 O O . VAL D 1 213 ? 38.560 40.053 36.000 1.00 45.02 226 VAL D O 1
ATOM 7882 N N . VAL D 1 214 ? 40.728 39.880 36.593 1.00 37.45 227 VAL D N 1
ATOM 7883 C CA . VAL D 1 214 ? 41.000 38.825 35.624 1.00 39.32 227 VAL D CA 1
ATOM 7884 C C . VAL D 1 214 ? 40.847 37.431 36.222 1.00 39.67 227 VAL D C 1
ATOM 7885 O O . VAL D 1 214 ? 40.615 36.469 35.475 1.00 40.22 227 VAL D O 1
ATOM 7889 N N . GLY D 1 215 ? 40.965 37.294 37.540 1.00 37.16 228 GLY D N 1
ATOM 7890 C CA . GLY D 1 215 ? 40.844 36.002 38.184 1.00 36.44 228 GLY D CA 1
ATOM 7891 C C . GLY D 1 215 ? 40.634 36.175 39.672 1.00 40.85 228 GLY D C 1
ATOM 7892 O O . GLY D 1 215 ? 40.672 37.287 40.204 1.00 46.18 228 GLY D O 1
ATOM 7893 N N . VAL D 1 216 ? 40.406 35.048 40.345 1.00 34.85 229 VAL D N 1
ATOM 7894 C CA . VAL D 1 216 ? 40.142 35.028 41.780 1.00 33.63 229 VAL D CA 1
ATOM 7895 C C . VAL D 1 216 ? 40.920 33.881 42.408 1.00 33.20 229 VAL D C 1
ATOM 7896 O O . VAL D 1 216 ? 40.835 32.740 41.943 1.00 32.91 229 VAL D O 1
ATOM 7900 N N . VAL D 1 217 ? 41.680 34.183 43.457 1.00 33.56 230 VAL D N 1
ATOM 7901 C CA . VAL D 1 217 ? 42.265 33.162 44.317 1.00 37.63 230 VAL D CA 1
ATOM 7902 C C . VAL D 1 217 ? 41.525 33.201 45.645 1.00 36.02 230 VAL D C 1
ATOM 7903 O O . VAL D 1 217 ? 41.057 34.257 46.089 1.00 36.27 230 VAL D O 1
ATOM 7907 N N . GLY D 1 218 ? 41.393 32.041 46.268 1.00 30.06 231 GLY D N 1
ATOM 7908 C CA . GLY D 1 218 ? 40.609 31.936 47.485 1.00 28.29 231 GLY D CA 1
ATOM 7909 C C . GLY D 1 218 ? 41.119 30.836 48.383 1.00 29.76 231 GLY D C 1
ATOM 7910 O O . GLY D 1 218 ? 41.634 29.814 47.916 1.00 29.39 231 GLY D O 1
ATOM 7911 N N . LEU D 1 219 ? 40.971 31.049 49.687 1.00 32.52 232 LEU D N 1
ATOM 7912 C CA . LEU D 1 219 ? 41.370 30.088 50.703 1.00 30.22 232 LEU D CA 1
ATOM 7913 C C . LEU D 1 219 ? 40.155 29.712 51.536 1.00 32.74 232 LEU D C 1
ATOM 7914 O O . LEU D 1 219 ? 39.479 30.590 52.084 1.00 35.17 232 LEU D O 1
ATOM 7919 N N . ASP D 1 220 ? 39.879 28.415 51.627 1.00 31.92 233 ASP D N 1
ATOM 7920 C CA . ASP D 1 220 ? 38.766 27.919 52.422 1.00 30.75 233 ASP D CA 1
ATOM 7921 C C . ASP D 1 220 ? 39.249 27.544 53.815 1.00 34.50 233 ASP D C 1
ATOM 7922 O O . ASP D 1 220 ? 40.215 26.789 53.964 1.00 37.67 233 ASP D O 1
ATOM 7927 N N . ILE D 1 221 ? 38.575 28.074 54.828 1.00 30.99 234 ILE D N 1
ATOM 7928 C CA . ILE D 1 221 ? 38.839 27.738 56.221 1.00 34.78 234 ILE D CA 1
ATOM 7929 C C . ILE D 1 221 ? 37.601 27.030 56.750 1.00 35.27 234 ILE D C 1
ATOM 7930 O O . ILE D 1 221 ? 36.523 27.629 56.842 1.00 35.93 234 ILE D O 1
ATOM 7935 N N . GLY D 1 222 ? 37.746 25.750 57.079 1.00 32.26 235 GLY D N 1
ATOM 7936 C CA . GLY D 1 222 ? 36.631 25.014 57.644 1.00 35.30 235 GLY D CA 1
ATOM 7937 C C . GLY D 1 222 ? 36.275 25.539 59.023 1.00 38.63 235 GLY D C 1
ATOM 7938 O O . GLY D 1 222 ? 37.143 25.902 59.818 1.00 41.72 235 GLY D O 1
ATOM 7939 N N . LEU D 1 223 ? 34.971 25.588 59.303 1.00 39.78 236 LEU D N 1
ATOM 7940 C CA . LEU D 1 223 ? 34.514 26.049 60.609 1.00 40.71 236 LEU D CA 1
ATOM 7941 C C . LEU D 1 223 ? 34.918 25.106 61.734 1.00 46.21 236 LEU D C 1
ATOM 7942 O O . LEU D 1 223 ? 34.810 25.486 62.905 1.00 53.06 236 LEU D O 1
ATOM 7947 N N . ALA D 1 224 ? 35.375 23.894 61.409 1.00 45.80 237 ALA D N 1
ATOM 7948 C CA . ALA D 1 224 ? 35.894 22.998 62.436 1.00 46.86 237 ALA D CA 1
ATOM 7949 C C . ALA D 1 224 ? 37.164 23.558 63.064 1.00 45.62 237 ALA D C 1
ATOM 7950 O O . ALA D 1 224 ? 37.387 23.402 64.270 1.00 49.06 237 ALA D O 1
ATOM 7952 N N . ASN D 1 225 ? 38.009 24.212 62.262 1.00 45.07 238 ASN D N 1
ATOM 7953 C CA . ASN D 1 225 ? 39.204 24.846 62.810 1.00 43.48 238 ASN D CA 1
ATOM 7954 C C . ASN D 1 225 ? 38.841 26.035 63.689 1.00 42.57 238 ASN D C 1
ATOM 7955 O O . ASN D 1 225 ? 39.443 26.239 64.749 1.00 48.34 238 ASN D O 1
ATOM 7960 N N . LEU D 1 226 ? 37.858 26.833 63.263 1.00 40.02 239 LEU D N 1
ATOM 7961 C CA . LEU D 1 226 ? 37.414 27.957 64.080 1.00 42.05 239 LEU D CA 1
ATOM 7962 C C . LEU D 1 226 ? 36.708 27.482 65.343 1.00 50.52 239 LEU D C 1
ATOM 7963 O O . LEU D 1 226 ? 36.788 28.147 66.382 1.00 53.28 239 LEU D O 1
ATOM 7968 N N . GLN D 1 227 ? 36.012 26.345 65.273 1.00 51.15 240 GLN D N 1
ATOM 7969 C CA . GLN D 1 227 ? 35.450 25.751 66.480 1.00 47.73 240 GLN D CA 1
ATOM 7970 C C . GLN D 1 227 ? 36.548 25.310 67.437 1.00 46.25 240 GLN D C 1
ATOM 7971 O O . GLN D 1 227 ? 36.380 25.397 68.659 1.00 47.24 240 GLN D O 1
ATOM 7977 N N . GLN D 1 228 ? 37.678 24.840 66.903 1.00 39.85 241 GLN D N 1
ATOM 7978 C CA . GLN D 1 228 ? 38.809 24.493 67.755 1.00 43.30 241 GLN D CA 1
ATOM 7979 C C . GLN D 1 228 ? 39.414 25.728 68.408 1.00 45.16 241 GLN D C 1
ATOM 7980 O O . GLN D 1 228 ? 39.891 25.654 69.546 1.00 44.54 241 GLN D O 1
ATOM 7986 N N . LEU D 1 229 ? 39.404 26.866 67.709 1.00 44.06 242 LEU D N 1
ATOM 7987 C CA . LEU D 1 229 ? 39.892 28.105 68.305 1.00 42.44 242 LEU D CA 1
ATOM 7988 C C . LEU D 1 229 ? 39.008 28.538 69.467 1.00 45.22 242 LEU D C 1
ATOM 7989 O O . LEU D 1 229 ? 39.503 29.056 70.475 1.00 44.14 242 LEU D O 1
ATOM 7994 N N . SER D 1 230 ? 37.695 28.332 69.343 1.00 46.75 243 SER D N 1
ATOM 7995 C CA . SER D 1 230 ? 36.781 28.695 70.420 1.00 47.69 243 SER D CA 1
ATOM 7996 C C . SER D 1 230 ? 36.999 27.819 71.647 1.00 51.75 243 SER D C 1
ATOM 7997 O O . SER D 1 230 ? 37.025 28.320 72.777 1.00 52.32 243 SER D O 1
ATOM 8000 N N . VAL D 1 231 ? 37.156 26.507 71.444 1.00 46.07 244 VAL D N 1
ATOM 8001 C CA . VAL D 1 231 ? 37.408 25.606 72.566 1.00 47.24 244 VAL D CA 1
ATOM 8002 C C . VAL D 1 231 ? 38.761 25.909 73.197 1.00 48.19 244 VAL D C 1
ATOM 8003 O O . VAL D 1 231 ? 38.904 25.908 74.426 1.00 46.48 244 VAL D O 1
ATOM 8007 N N . ASN D 1 232 ? 39.773 26.174 72.367 1.00 49.78 245 ASN D N 1
ATOM 8008 C CA . ASN D 1 232 ? 41.089 26.524 72.892 1.00 56.20 245 ASN D CA 1
ATOM 8009 C C . ASN D 1 232 ? 41.036 27.821 73.690 1.00 55.54 245 ASN D C 1
ATOM 8010 O O . ASN D 1 232 ? 41.689 27.945 74.733 1.00 54.64 245 ASN D O 1
ATOM 8015 N N . GLY D 1 233 ? 40.265 28.800 73.213 1.00 55.28 246 GLY D N 1
ATOM 8016 C CA . GLY D 1 233 ? 40.108 30.034 73.965 1.00 57.66 246 GLY D CA 1
ATOM 8017 C C . GLY D 1 233 ? 39.360 29.826 75.268 1.00 60.55 246 GLY D C 1
ATOM 8018 O O . GLY D 1 233 ? 39.644 30.486 76.271 1.00 56.87 246 GLY D O 1
ATOM 8019 N N . ARG D 1 234 ? 38.393 28.904 75.271 1.00 64.87 247 ARG D N 1
ATOM 8020 C CA . ARG D 1 234 ? 37.691 28.571 76.505 1.00 65.32 247 ARG D CA 1
ATOM 8021 C C . ARG D 1 234 ? 38.637 27.968 77.533 1.00 73.23 247 ARG D C 1
ATOM 8022 O O . ARG D 1 234 ? 38.487 28.206 78.736 1.00 75.40 247 ARG D O 1
ATOM 8030 N N A ARG D 1 235 ? 39.630 27.200 77.077 0.59 76.17 248 ARG D N 1
ATOM 8031 N N B ARG D 1 235 ? 39.616 27.181 77.077 0.41 76.27 248 ARG D N 1
ATOM 8032 C CA A ARG D 1 235 ? 40.574 26.579 78.000 0.59 80.42 248 ARG D CA 1
ATOM 8033 C CA B ARG D 1 235 ? 40.577 26.582 77.997 0.41 80.36 248 ARG D CA 1
ATOM 8034 C C A ARG D 1 235 ? 41.406 27.618 78.743 0.59 86.30 248 ARG D C 1
ATOM 8035 C C B ARG D 1 235 ? 41.352 27.642 78.768 0.41 86.28 248 ARG D C 1
ATOM 8036 O O A ARG D 1 235 ? 41.864 27.360 79.862 0.59 88.96 248 ARG D O 1
ATOM 8037 O O B ARG D 1 235 ? 41.712 27.426 79.931 0.41 88.96 248 ARG D O 1
ATOM 8052 N N . ASP D 1 236 ? 41.612 28.791 78.144 1.00 94.29 249 ASP D N 1
ATOM 8053 C CA . ASP D 1 236 ? 42.360 29.860 78.794 1.00 101.99 249 ASP D CA 1
ATOM 8054 C C . ASP D 1 236 ? 41.469 30.777 79.619 1.00 104.97 249 ASP D C 1
ATOM 8055 O O . ASP D 1 236 ? 41.953 31.423 80.557 1.00 110.84 249 ASP D O 1
ATOM 8060 N N . LEU D 1 237 ? 40.178 30.838 79.299 1.00 95.64 250 LEU D N 1
ATOM 8061 C CA . LEU D 1 237 ? 39.252 31.776 79.933 1.00 88.15 250 LEU D CA 1
ATOM 8062 C C . LEU D 1 237 ? 38.864 31.253 81.309 1.00 86.72 250 LEU D C 1
ATOM 8063 O O . LEU D 1 237 ? 37.892 30.512 81.468 1.00 84.16 250 LEU D O 1
ATOM 8068 N N . PHE D 1 238 ? 39.640 31.657 82.316 1.00 87.67 251 PHE D N 1
ATOM 8069 C CA . PHE D 1 238 ? 39.338 31.386 83.721 1.00 90.70 251 PHE D CA 1
ATOM 8070 C C . PHE D 1 238 ? 39.092 29.898 83.969 1.00 91.55 251 PHE D C 1
ATOM 8071 O O . PHE D 1 238 ? 38.089 29.497 84.565 1.00 92.21 251 PHE D O 1
ATOM 8079 N N . ASP D 1 239 ? 40.027 29.075 83.491 1.00 90.84 252 ASP D N 1
ATOM 8080 C CA . ASP D 1 239 ? 40.013 27.630 83.725 1.00 92.24 252 ASP D CA 1
ATOM 8081 C C . ASP D 1 239 ? 38.757 26.969 83.160 1.00 88.06 252 ASP D C 1
ATOM 8082 O O . ASP D 1 239 ? 38.127 26.132 83.811 1.00 90.68 252 ASP D O 1
ATOM 8087 N N . GLY D 1 240 ? 38.385 27.347 81.938 1.00 80.63 253 GLY D N 1
ATOM 8088 C CA . GLY D 1 240 ? 37.352 26.649 81.199 1.00 78.20 253 GLY D CA 1
ATOM 8089 C C . GLY D 1 240 ? 35.928 26.871 81.658 1.00 75.06 253 GLY D C 1
ATOM 8090 O O . GLY D 1 240 ? 35.013 26.291 81.061 1.00 72.21 253 GLY D O 1
ATOM 8091 N N . GLN D 1 241 ? 35.699 27.688 82.688 1.00 75.55 254 GLN D N 1
ATOM 8092 C CA . GLN D 1 241 ? 34.342 27.882 83.187 1.00 72.52 254 GLN D CA 1
ATOM 8093 C C . GLN D 1 241 ? 33.482 28.712 82.242 1.00 68.76 254 GLN D C 1
ATOM 8094 O O . GLN D 1 241 ? 32.251 28.628 82.311 1.00 71.53 254 GLN D O 1
ATOM 8100 N N . GLY D 1 242 ? 34.095 29.505 81.365 1.00 63.18 255 GLY D N 1
ATOM 8101 C CA . GLY D 1 242 ? 33.363 30.338 80.436 1.00 64.61 255 GLY D CA 1
ATOM 8102 C C . GLY D 1 242 ? 33.136 29.655 79.101 1.00 65.22 255 GLY D C 1
ATOM 8103 O O . GLY D 1 242 ? 33.389 28.462 78.921 1.00 68.86 255 GLY D O 1
ATOM 8104 N N . GLN D 1 243 ? 32.637 30.440 78.147 1.00 58.99 256 GLN D N 1
ATOM 8105 C CA . GLN D 1 243 ? 32.381 29.965 76.795 1.00 56.60 256 GLN D CA 1
ATOM 8106 C C . GLN D 1 243 ? 32.833 31.023 75.800 1.00 57.76 256 GLN D C 1
ATOM 8107 O O . GLN D 1 243 ? 32.696 32.223 76.055 1.00 57.88 256 GLN D O 1
ATOM 8113 N N . VAL D 1 244 ? 33.369 30.574 74.667 1.00 54.00 257 VAL D N 1
ATOM 8114 C CA . VAL D 1 244 ? 33.902 31.455 73.634 1.00 53.01 257 VAL D CA 1
ATOM 8115 C C . VAL D 1 244 ? 33.129 31.216 72.345 1.00 56.40 257 VAL D C 1
ATOM 8116 O O . VAL D 1 244 ? 32.936 30.066 71.935 1.00 60.30 257 VAL D O 1
ATOM 8120 N N . SER D 1 245 ? 32.691 32.301 71.710 1.00 55.98 258 SER D N 1
ATOM 8121 C CA . SER D 1 245 ? 31.987 32.236 70.438 1.00 52.60 258 SER D CA 1
ATOM 8122 C C . SER D 1 245 ? 32.613 33.213 69.455 1.00 48.10 258 SER D C 1
ATOM 8123 O O . SER D 1 245 ? 33.053 34.300 69.841 1.00 45.31 258 SER D O 1
ATOM 8126 N N . ILE D 1 246 ? 32.654 32.818 68.187 1.00 44.49 259 ILE D N 1
ATOM 8127 C CA . ILE D 1 246 ? 33.117 33.672 67.100 1.00 41.75 259 ILE D CA 1
ATOM 8128 C C . ILE D 1 246 ? 31.903 34.005 66.245 1.00 41.63 259 ILE D C 1
ATOM 8129 O O . ILE D 1 246 ? 31.328 33.122 65.596 1.00 42.78 259 ILE D O 1
ATOM 8134 N N . ALA D 1 247 ? 31.503 35.274 66.249 1.00 37.17 260 ALA D N 1
ATOM 8135 C CA . ALA D 1 247 ? 30.330 35.737 65.519 1.00 43.12 260 ALA D CA 1
ATOM 8136 C C . ALA D 1 247 ? 30.770 36.550 64.309 1.00 45.87 260 ALA D C 1
ATOM 8137 O O . ALA D 1 247 ? 31.634 37.426 64.425 1.00 44.07 260 ALA D O 1
ATOM 8139 N N . THR D 1 248 ? 30.167 36.264 63.158 1.00 46.35 261 THR D N 1
ATOM 8140 C CA . THR D 1 248 ? 30.547 36.908 61.912 1.00 45.54 261 THR D CA 1
ATOM 8141 C C . THR D 1 248 ? 29.871 38.272 61.783 1.00 48.17 261 THR D C 1
ATOM 8142 O O . THR D 1 248 ? 29.115 38.712 62.655 1.00 51.33 261 THR D O 1
ATOM 8146 N N . ALA D 1 249 ? 30.150 38.952 60.667 1.00 45.60 262 ALA D N 1
ATOM 8147 C CA . ALA D 1 249 ? 29.583 40.276 60.433 1.00 45.31 262 ALA D CA 1
ATOM 8148 C C . ALA D 1 249 ? 28.073 40.222 60.244 1.00 46.31 262 ALA D C 1
ATOM 8149 O O . ALA D 1 249 ? 27.372 41.176 60.600 1.00 49.01 262 ALA D O 1
ATOM 8151 N N . ALA D 1 250 ? 27.558 39.131 59.684 1.00 46.11 263 ALA D N 1
ATOM 8152 C CA . ALA D 1 250 ? 26.124 38.949 59.513 1.00 44.74 263 ALA D CA 1
ATOM 8153 C C . ALA D 1 250 ? 25.456 38.333 60.736 1.00 44.48 263 ALA D C 1
ATOM 8154 O O . ALA D 1 250 ? 24.247 38.083 60.702 1.00 48.35 263 ALA D O 1
ATOM 8156 N N . GLY D 1 251 ? 26.207 38.083 61.806 1.00 41.69 264 GLY D N 1
ATOM 8157 C CA . GLY D 1 251 ? 25.637 37.560 63.030 1.00 45.79 264 GLY D CA 1
ATOM 8158 C C . GLY D 1 251 ? 25.531 36.056 63.110 1.00 46.80 264 GLY D C 1
ATOM 8159 O O . GLY D 1 251 ? 24.759 35.549 63.931 1.00 49.13 264 GLY D O 1
ATOM 8160 N N . LEU D 1 252 ? 26.275 35.326 62.285 1.00 43.33 265 LEU D N 1
ATOM 8161 C CA . LEU D 1 252 ? 26.262 33.871 62.310 1.00 44.25 265 LEU D CA 1
ATOM 8162 C C . LEU D 1 252 ? 27.465 33.328 63.073 1.00 43.48 265 LEU D C 1
ATOM 8163 O O . LEU D 1 252 ? 28.513 33.972 63.165 1.00 38.97 265 LEU D O 1
ATOM 8168 N N . LEU D 1 253 ? 27.302 32.124 63.618 1.00 39.44 266 LEU D N 1
ATOM 8169 C CA . LEU D 1 253 ? 28.293 31.521 64.504 1.00 39.49 266 LEU D CA 1
ATOM 8170 C C . LEU D 1 253 ? 29.358 30.814 63.671 1.00 41.46 266 LEU D C 1
ATOM 8171 O O . LEU D 1 253 ? 29.082 29.790 63.036 1.00 47.97 266 LEU D O 1
ATOM 8176 N N . ALA D 1 254 ? 30.572 31.365 63.664 1.00 41.83 267 ALA D N 1
ATOM 8177 C CA . ALA D 1 254 ? 31.722 30.662 63.112 1.00 40.06 267 ALA D CA 1
ATOM 8178 C C . ALA D 1 254 ? 32.412 29.787 64.145 1.00 43.28 267 ALA D C 1
ATOM 8179 O O . ALA D 1 254 ? 33.076 28.813 63.773 1.00 43.82 267 ALA D O 1
ATOM 8181 N N . GLY D 1 255 ? 32.272 30.116 65.421 1.00 44.34 268 GLY D N 1
ATOM 8182 C CA . GLY D 1 255 ? 32.760 29.267 66.493 1.00 40.75 268 GLY D CA 1
ATOM 8183 C C . GLY D 1 255 ? 31.834 29.378 67.680 1.00 46.99 268 GLY D C 1
ATOM 8184 O O . GLY D 1 255 ? 31.250 30.436 67.936 1.00 49.43 268 GLY D O 1
ATOM 8185 N N . ASN D 1 256 ? 31.688 28.270 68.408 1.00 47.05 269 ASN D N 1
ATOM 8186 C CA . ASN D 1 256 ? 30.790 28.242 69.565 1.00 44.45 269 ASN D CA 1
ATOM 8187 C C . ASN D 1 256 ? 31.233 27.073 70.452 1.00 48.61 269 ASN D C 1
ATOM 8188 O O . ASN D 1 256 ? 30.792 25.939 70.263 1.00 56.01 269 ASN D O 1
ATOM 8193 N N . SER D 1 257 ? 32.106 27.375 71.418 1.00 42.70 270 SER D N 1
ATOM 8194 C CA . SER D 1 257 ? 32.664 26.333 72.274 1.00 51.24 270 SER D CA 1
ATOM 8195 C C . SER D 1 257 ? 31.584 25.618 73.076 1.00 58.17 270 SER D C 1
ATOM 8196 O O . SER D 1 257 ? 31.737 24.434 73.401 1.00 54.56 270 SER D O 1
ATOM 8199 N N . ARG D 1 258 ? 30.490 26.311 73.400 1.00 67.33 271 ARG D N 1
ATOM 8200 C CA . ARG D 1 258 ? 29.429 25.689 74.184 1.00 72.82 271 ARG D CA 1
ATOM 8201 C C . ARG D 1 258 ? 28.717 24.591 73.404 1.00 74.99 271 ARG D C 1
ATOM 8202 O O . ARG D 1 258 ? 28.244 23.617 74.001 1.00 79.36 271 ARG D O 1
ATOM 8210 N N . ASP D 1 259 ? 28.641 24.721 72.081 1.00 70.38 272 ASP D N 1
ATOM 8211 C CA . ASP D 1 259 ? 27.912 23.763 71.254 1.00 68.14 272 ASP D CA 1
ATOM 8212 C C . ASP D 1 259 ? 28.338 23.958 69.808 1.00 66.41 272 ASP D C 1
ATOM 8213 O O . ASP D 1 259 ? 28.238 25.071 69.281 1.00 67.57 272 ASP D O 1
ATOM 8218 N N . ASP D 1 260 ? 28.816 22.888 69.174 1.00 62.73 273 ASP D N 1
ATOM 8219 C CA . ASP D 1 260 ? 29.221 22.927 67.775 1.00 65.46 273 ASP D CA 1
ATOM 8220 C C . ASP D 1 260 ? 28.096 22.543 66.824 1.00 67.01 273 ASP D C 1
ATOM 8221 O O . ASP D 1 260 ? 28.245 22.717 65.611 1.00 66.77 273 ASP D O 1
ATOM 8226 N N . SER D 1 261 ? 26.980 22.022 67.337 1.00 65.77 274 SER D N 1
ATOM 8227 C CA . SER D 1 261 ? 25.834 21.744 66.485 1.00 64.69 274 SER D CA 1
ATOM 8228 C C . SER D 1 261 ? 25.183 23.013 65.948 1.00 65.17 274 SER D C 1
ATOM 8229 O O . SER D 1 261 ? 24.392 22.924 65.004 1.00 68.78 274 SER D O 1
ATOM 8232 N N . VAL D 1 262 ? 25.480 24.181 66.516 1.00 59.98 275 VAL D N 1
ATOM 8233 C CA . VAL D 1 262 ? 24.856 25.421 66.071 1.00 56.20 275 VAL D CA 1
ATOM 8234 C C . VAL D 1 262 ? 25.823 26.276 65.254 1.00 55.38 275 VAL D C 1
ATOM 8235 O O . VAL D 1 262 ? 25.621 27.482 65.113 1.00 57.34 275 VAL D O 1
ATOM 8239 N N . LEU D 1 263 ? 26.832 25.648 64.654 1.00 52.37 276 LEU D N 1
ATOM 8240 C CA . LEU D 1 263 ? 27.798 26.368 63.835 1.00 50.99 276 LEU D CA 1
ATOM 8241 C C . LEU D 1 263 ? 27.179 26.762 62.502 1.00 48.01 276 LEU D C 1
ATOM 8242 O O . LEU D 1 263 ? 26.521 25.948 61.849 1.00 45.81 276 LEU D O 1
ATOM 8247 N N . GLY D 1 264 ? 27.398 28.012 62.096 1.00 46.89 277 GLY D N 1
ATOM 8248 C CA . GLY D 1 264 ? 26.892 28.512 60.838 1.00 47.06 277 GLY D CA 1
ATOM 8249 C C . GLY D 1 264 ? 25.499 29.099 60.883 1.00 53.84 277 GLY D C 1
ATOM 8250 O O . GLY D 1 264 ? 24.985 29.505 59.833 1.00 60.43 277 GLY D O 1
ATOM 8251 N N . LYS D 1 265 ? 24.868 29.156 62.047 1.00 55.48 278 LYS D N 1
ATOM 8252 C CA . LYS D 1 265 ? 23.529 29.709 62.138 1.00 56.40 278 LYS D CA 1
ATOM 8253 C C . LYS D 1 265 ? 23.532 30.964 63.011 1.00 56.71 278 LYS D C 1
ATOM 8254 O O . LYS D 1 265 ? 24.505 31.235 63.724 1.00 52.17 278 LYS D O 1
ATOM 8260 N N . PRO D 1 266 ? 22.485 31.790 62.924 1.00 58.83 279 PRO D N 1
ATOM 8261 C CA . PRO D 1 266 ? 22.490 33.074 63.638 1.00 54.83 279 PRO D CA 1
ATOM 8262 C C . PRO D 1 266 ? 22.694 32.901 65.136 1.00 55.79 279 PRO D C 1
ATOM 8263 O O . PRO D 1 266 ? 22.095 32.031 65.771 1.00 56.39 279 PRO D O 1
ATOM 8267 N N . MET D 1 267 ? 23.554 33.749 65.694 1.00 56.95 280 MET D N 1
ATOM 8268 C CA . MET D 1 267 ? 23.852 33.694 67.117 1.00 61.87 280 MET D CA 1
ATOM 8269 C C . MET D 1 267 ? 22.683 34.233 67.931 1.00 65.14 280 MET D C 1
ATOM 8270 O O . MET D 1 267 ? 22.039 35.215 67.551 1.00 64.36 280 MET D O 1
ATOM 8275 N N . ASP D 1 268 ? 22.411 33.579 69.058 1.00 69.40 281 ASP D N 1
ATOM 8276 C CA . ASP D 1 268 ? 21.381 34.036 69.984 1.00 73.47 281 ASP D CA 1
ATOM 8277 C C . ASP D 1 268 ? 21.817 35.357 70.606 1.00 71.85 281 ASP D C 1
ATOM 8278 O O . ASP D 1 268 ? 22.750 35.393 71.415 1.00 76.58 281 ASP D O 1
ATOM 8283 N N A LYS D 1 269 ? 21.142 36.447 70.233 0.57 68.84 282 LYS D N 1
ATOM 8284 N N B LYS D 1 269 ? 21.146 36.447 70.227 0.43 68.95 282 LYS D N 1
ATOM 8285 C CA A LYS D 1 269 ? 21.504 37.759 70.754 0.57 68.42 282 LYS D CA 1
ATOM 8286 C CA B LYS D 1 269 ? 21.499 37.760 70.751 0.43 68.47 282 LYS D CA 1
ATOM 8287 C C A LYS D 1 269 ? 21.073 37.952 72.202 0.57 72.52 282 LYS D C 1
ATOM 8288 C C B LYS D 1 269 ? 21.091 37.932 72.209 0.43 72.48 282 LYS D C 1
ATOM 8289 O O A LYS D 1 269 ? 21.626 38.817 72.889 0.57 72.89 282 LYS D O 1
ATOM 8290 O O B LYS D 1 269 ? 21.679 38.764 72.908 0.43 72.87 282 LYS D O 1
ATOM 8301 N N . SER D 1 270 ? 20.107 37.173 72.680 1.00 76.99 283 SER D N 1
ATOM 8302 C CA . SER D 1 270 ? 19.658 37.283 74.059 1.00 85.44 283 SER D CA 1
ATOM 8303 C C . SER D 1 270 ? 20.652 36.615 75.002 1.00 88.74 283 SER D C 1
ATOM 8304 O O . SER D 1 270 ? 21.360 35.676 74.631 1.00 87.13 283 SER D O 1
ATOM 8307 N N . VAL D 1 271 ? 20.699 37.115 76.235 1.00 94.08 284 VAL D N 1
ATOM 8308 C CA . VAL D 1 271 ? 21.604 36.614 77.263 1.00 95.17 284 VAL D CA 1
ATOM 8309 C C . VAL D 1 271 ? 20.771 36.129 78.441 1.00 98.09 284 VAL D C 1
ATOM 8310 O O . VAL D 1 271 ? 19.857 36.830 78.892 1.00 99.67 284 VAL D O 1
ATOM 8314 N N . ALA D 1 272 ? 21.089 34.936 78.938 1.00 98.24 285 ALA D N 1
ATOM 8315 C CA . ALA D 1 272 ? 20.343 34.359 80.044 1.00 100.24 285 ALA D CA 1
ATOM 8316 C C . ALA D 1 272 ? 20.711 35.046 81.358 1.00 101.28 285 ALA D C 1
ATOM 8317 O O . ALA D 1 272 ? 21.629 35.869 81.433 1.00 99.42 285 ALA D O 1
ATOM 8319 N N . ASP D 1 273 ? 19.974 34.693 82.409 1.00 102.13 286 ASP D N 1
ATOM 8320 C CA . ASP D 1 273 ? 20.231 35.256 83.727 1.00 99.02 286 ASP D CA 1
ATOM 8321 C C . ASP D 1 273 ? 21.542 34.723 84.289 1.00 92.34 286 ASP D C 1
ATOM 8322 O O . ASP D 1 273 ? 21.898 33.558 84.089 1.00 87.31 286 ASP D O 1
ATOM 8327 N N . GLY D 1 274 ? 22.265 35.589 84.996 1.00 90.29 287 GLY D N 1
ATOM 8328 C CA . GLY D 1 274 ? 23.522 35.213 85.605 1.00 89.05 287 GLY D CA 1
ATOM 8329 C C . GLY D 1 274 ? 24.677 35.018 84.650 1.00 84.96 287 GLY D C 1
ATOM 8330 O O . GLY D 1 274 ? 25.801 34.786 85.109 1.00 84.17 287 GLY D O 1
ATOM 8331 N N . LEU D 1 275 ? 24.446 35.102 83.343 1.00 83.45 288 LEU D N 1
ATOM 8332 C CA . LEU D 1 275 ? 25.496 34.940 82.348 1.00 83.20 288 LEU D CA 1
ATOM 8333 C C . LEU D 1 275 ? 26.021 36.308 81.932 1.00 83.38 288 LEU D C 1
ATOM 8334 O O . LEU D 1 275 ? 25.244 37.183 81.534 1.00 84.67 288 LEU D O 1
ATOM 8339 N N . LEU D 1 276 ? 27.334 36.485 82.031 1.00 73.06 289 LEU D N 1
ATOM 8340 C CA . LEU D 1 276 ? 28.001 37.732 81.678 1.00 73.28 289 LEU D CA 1
ATOM 8341 C C . LEU D 1 276 ? 28.600 37.589 80.284 1.00 68.98 289 LEU D C 1
ATOM 8342 O O . LEU D 1 276 ? 29.475 36.744 80.066 1.00 68.80 289 LEU D O 1
ATOM 8347 N N . ARG D 1 277 ? 28.130 38.408 79.347 1.00 66.92 290 ARG D N 1
ATOM 8348 C CA . ARG D 1 277 ? 28.549 38.331 77.952 1.00 62.37 290 ARG D CA 1
ATOM 8349 C C . ARG D 1 277 ? 29.213 39.638 77.546 1.00 59.12 290 ARG D C 1
ATOM 8350 O O . ARG D 1 277 ? 28.615 40.712 77.682 1.00 55.91 290 ARG D O 1
ATOM 8358 N N . VAL D 1 278 ? 30.445 39.545 77.046 1.00 57.03 291 VAL D N 1
ATOM 8359 C CA . VAL D 1 278 ? 31.154 40.680 76.474 1.00 51.99 291 VAL D CA 1
ATOM 8360 C C . VAL D 1 278 ? 31.581 40.304 75.062 1.00 48.51 291 VAL D C 1
ATOM 8361 O O . VAL D 1 278 ? 31.661 39.126 74.703 1.00 45.50 291 VAL D O 1
ATOM 8365 N N . ALA D 1 279 ? 31.853 41.326 74.255 1.00 46.57 292 ALA D N 1
ATOM 8366 C CA . ALA D 1 279 ? 32.259 41.127 72.873 1.00 41.97 292 ALA D CA 1
ATOM 8367 C C . ALA D 1 279 ? 33.320 42.151 72.500 1.00 44.14 292 ALA D C 1
ATOM 8368 O O . ALA D 1 279 ? 33.354 43.260 73.040 1.00 46.59 292 ALA D O 1
ATOM 8370 N N . HIS D 1 280 ? 34.191 41.763 71.566 1.00 40.02 293 HIS D N 1
ATOM 8371 C CA . HIS D 1 280 ? 35.231 42.641 71.061 1.00 39.77 293 HIS D CA 1
ATOM 8372 C C . HIS D 1 280 ? 35.350 42.403 69.560 1.00 40.62 293 HIS D C 1
ATOM 8373 O O . HIS D 1 280 ? 35.376 41.238 69.119 1.00 39.51 293 HIS D O 1
ATOM 8380 N N . PRO D 1 281 ? 35.417 43.459 68.756 1.00 37.15 294 PRO D N 1
ATOM 8381 C CA . PRO D 1 281 ? 35.485 43.279 67.305 1.00 33.10 294 PRO D CA 1
ATOM 8382 C C . PRO D 1 281 ? 36.893 42.967 66.824 1.00 36.50 294 PRO D C 1
ATOM 8383 O O . PRO D 1 281 ? 37.892 43.332 67.448 1.00 38.76 294 PRO D O 1
ATOM 8387 N N . PHE D 1 282 ? 36.953 42.272 65.690 1.00 33.69 295 PHE D N 1
ATOM 8388 C CA . PHE D 1 282 ? 38.204 42.044 64.985 1.00 34.05 295 PHE D CA 1
ATOM 8389 C C . PHE D 1 282 ? 37.908 41.969 63.495 1.00 34.10 295 PHE D C 1
ATOM 8390 O O . PHE D 1 282 ? 36.822 41.549 63.084 1.00 39.54 295 PHE D O 1
ATOM 8398 N N . THR D 1 283 ? 38.881 42.390 62.689 1.00 35.42 296 THR D N 1
ATOM 8399 C CA . THR D 1 283 ? 38.718 42.396 61.244 1.00 36.24 296 THR D CA 1
ATOM 8400 C C . THR D 1 283 ? 39.488 41.224 60.656 1.00 32.67 296 THR D C 1
ATOM 8401 O O . THR D 1 283 ? 40.728 41.233 60.693 1.00 37.40 296 THR D O 1
ATOM 8405 N N . PRO D 1 284 ? 38.816 40.204 60.115 1.00 28.81 297 PRO D N 1
ATOM 8406 C CA . PRO D 1 284 ? 39.559 39.042 59.597 1.00 30.44 297 PRO D CA 1
ATOM 8407 C C . PRO D 1 284 ? 40.455 39.375 58.417 1.00 33.17 297 PRO D C 1
ATOM 8408 O O . PRO D 1 284 ? 41.590 38.887 58.354 1.00 36.07 297 PRO D O 1
ATOM 8412 N N . ILE D 1 285 ? 39.978 40.180 57.473 1.00 34.12 298 ILE D N 1
ATOM 8413 C CA . ILE D 1 285 ? 40.808 40.670 56.375 1.00 34.22 298 ILE D CA 1
ATOM 8414 C C . ILE D 1 285 ? 40.681 42.189 56.345 1.00 39.13 298 ILE D C 1
ATOM 8415 O O . ILE D 1 285 ? 39.663 42.725 56.803 1.00 40.75 298 ILE D O 1
ATOM 8420 N N . PRO D 1 286 ? 41.675 42.918 55.833 1.00 39.11 299 PRO D N 1
ATOM 8421 C CA . PRO D 1 286 ? 41.630 44.385 55.910 1.00 44.45 299 PRO D CA 1
ATOM 8422 C C . PRO D 1 286 ? 40.403 44.971 55.225 1.00 47.69 299 PRO D C 1
ATOM 8423 O O . PRO D 1 286 ? 39.996 44.533 54.147 1.00 51.95 299 PRO D O 1
ATOM 8427 N N . ASP D 1 287 ? 39.810 45.970 55.883 1.00 49.47 300 ASP D N 1
ATOM 8428 C CA . ASP D 1 287 ? 38.737 46.794 55.324 1.00 52.63 300 ASP D CA 1
ATOM 8429 C C . ASP D 1 287 ? 37.495 45.962 54.997 1.00 53.54 300 ASP D C 1
ATOM 8430 O O . ASP D 1 287 ? 37.012 45.928 53.864 1.00 61.72 300 ASP D O 1
ATOM 8435 N N . THR D 1 288 ? 36.976 45.292 56.024 1.00 44.86 301 THR D N 1
ATOM 8436 C CA . THR D 1 288 ? 35.705 44.590 55.931 1.00 44.23 301 THR D CA 1
ATOM 8437 C C . THR D 1 288 ? 34.911 44.842 57.203 1.00 41.71 301 THR D C 1
ATOM 8438 O O . THR D 1 288 ? 35.439 45.332 58.206 1.00 42.68 301 THR D O 1
ATOM 8442 N N . ALA D 1 289 ? 33.626 44.510 57.148 1.00 36.91 302 ALA D N 1
ATOM 8443 C CA . ALA D 1 289 ? 32.784 44.602 58.329 1.00 38.12 302 ALA D CA 1
ATOM 8444 C C . ALA D 1 289 ? 33.353 43.705 59.424 1.00 40.23 302 ALA D C 1
ATOM 8445 O O . ALA D 1 289 ? 33.654 42.532 59.163 1.00 40.98 302 ALA D O 1
ATOM 8447 N N . PRO D 1 290 ? 33.519 44.207 60.644 1.00 41.31 303 PRO D N 1
ATOM 8448 C CA . PRO D 1 290 ? 34.241 43.436 61.660 1.00 41.10 303 PRO D CA 1
ATOM 8449 C C . PRO D 1 290 ? 33.457 42.215 62.111 1.00 37.12 303 PRO D C 1
ATOM 8450 O O . PRO D 1 290 ? 32.228 42.242 62.211 1.00 37.35 303 PRO D O 1
ATOM 8454 N N . TRP D 1 291 ? 34.184 41.132 62.365 1.00 33.38 304 TRP D N 1
ATOM 8455 C CA . TRP D 1 291 ? 33.650 40.019 63.127 1.00 36.00 304 TRP D CA 1
ATOM 8456 C C . TRP D 1 291 ? 33.828 40.332 64.610 1.00 35.86 304 TRP D C 1
ATOM 8457 O O . TRP D 1 291 ? 34.423 41.344 64.986 1.00 33.52 304 TRP D O 1
ATOM 8468 N N A GLN D 1 292 ? 33.295 39.464 65.467 0.48 35.18 305 GLN D N 1
ATOM 8469 N N B GLN D 1 292 ? 33.316 39.459 65.472 0.52 35.11 305 GLN D N 1
ATOM 8470 C CA A GLN D 1 292 ? 33.383 39.647 66.908 0.48 36.23 305 GLN D CA 1
ATOM 8471 C CA B GLN D 1 292 ? 33.462 39.677 66.902 0.52 36.25 305 GLN D CA 1
ATOM 8472 C C A GLN D 1 292 ? 33.653 38.306 67.575 0.48 37.94 305 GLN D C 1
ATOM 8473 C C B GLN D 1 292 ? 33.591 38.340 67.616 0.52 37.98 305 GLN D C 1
ATOM 8474 O O A GLN D 1 292 ? 33.251 37.254 67.073 0.48 38.37 305 GL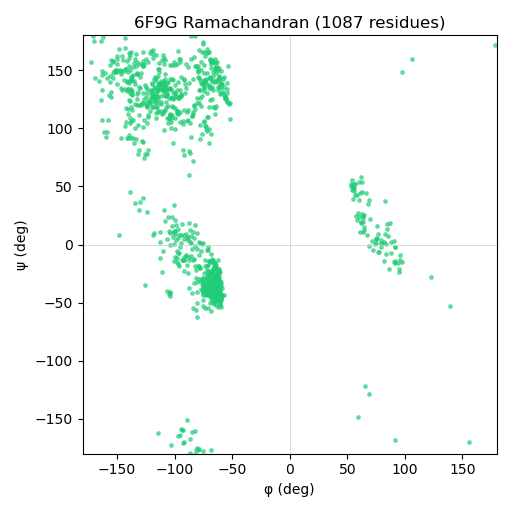N D O 1
ATOM 8475 O O B GLN D 1 292 ? 33.038 37.326 67.180 0.52 39.14 305 GLN D O 1
ATOM 8486 N N . VAL D 1 293 ? 34.339 38.353 68.715 1.00 40.20 306 VAL D N 1
ATOM 8487 C CA . VAL D 1 293 ? 34.542 37.185 69.563 1.00 43.60 306 VAL D CA 1
ATOM 8488 C C . VAL D 1 293 ? 33.701 37.377 70.816 1.00 43.77 306 VAL D C 1
ATOM 8489 O O . VAL D 1 293 ? 33.811 38.405 71.495 1.00 43.60 306 VAL D O 1
ATOM 8493 N N . VAL D 1 294 ? 32.846 36.404 71.109 1.00 48.15 307 VAL D N 1
ATOM 8494 C CA . VAL D 1 294 ? 31.892 36.507 72.206 1.00 49.82 307 VAL D CA 1
ATOM 8495 C C . VAL D 1 294 ? 32.402 35.690 73.383 1.00 49.69 307 VAL D C 1
ATOM 8496 O O . VAL D 1 294 ? 32.711 34.499 73.240 1.00 50.24 307 VAL D O 1
ATOM 8500 N N . LEU D 1 295 ? 32.489 36.330 74.544 1.00 49.73 308 LEU D N 1
ATOM 8501 C CA . LEU D 1 295 ? 32.931 35.693 75.776 1.00 51.47 308 LEU D CA 1
ATOM 8502 C C . LEU D 1 295 ? 31.770 35.679 76.759 1.00 53.75 308 LEU D C 1
ATOM 8503 O O . LEU D 1 295 ? 31.276 36.740 77.154 1.00 50.74 308 LEU D O 1
ATOM 8508 N N . GLU D 1 296 ? 31.341 34.481 77.148 1.00 54.36 309 GLU D N 1
ATOM 8509 C CA . GLU D 1 296 ? 30.255 34.296 78.098 1.00 53.56 309 GLU D CA 1
ATOM 8510 C C . GLU D 1 296 ? 30.782 33.604 79.346 1.00 55.23 309 GLU D C 1
ATOM 8511 O O . GLU D 1 296 ? 31.540 32.634 79.256 1.00 54.00 309 GLU D O 1
ATOM 8517 N N . LEU D 1 297 ? 30.372 34.104 80.511 1.00 57.23 310 LEU D N 1
ATOM 8518 C CA . LEU D 1 297 ? 30.858 33.601 81.788 1.00 63.26 310 LEU D CA 1
ATOM 8519 C C . LEU D 1 297 ? 29.829 33.925 82.857 1.00 71.50 310 LEU D C 1
ATOM 8520 O O . LEU D 1 297 ? 29.172 34.967 82.778 1.00 75.53 310 LEU D O 1
ATOM 8525 N N . PRO D 1 298 ? 29.645 33.053 83.849 1.00 77.30 311 PRO D N 1
ATOM 8526 C CA . PRO D 1 298 ? 28.794 33.407 84.995 1.00 84.56 311 PRO D CA 1
ATOM 8527 C C . PRO D 1 298 ? 29.548 34.323 85.951 1.00 91.68 311 PRO D C 1
ATOM 8528 O O . PRO D 1 298 ? 30.651 34.000 86.397 1.00 95.44 311 PRO D O 1
ATOM 8532 N N . GLU D 1 299 ? 28.946 35.471 86.262 1.00 96.12 312 GLU D N 1
ATOM 8533 C CA . GLU D 1 299 ? 29.610 36.454 87.108 1.00 99.06 312 GLU D CA 1
ATOM 8534 C C . GLU D 1 299 ? 29.877 35.883 88.495 1.00 101.44 312 GLU D C 1
ATOM 8535 O O . GLU D 1 299 ? 29.014 35.240 89.099 1.00 104.52 312 GLU D O 1
ATOM 8541 N N . SER D 1 300 ? 31.085 36.119 88.994 1.00 97.86 313 SER D N 1
ATOM 8542 C CA . SER D 1 300 ? 31.488 35.621 90.303 1.00 96.28 313 SER D CA 1
ATOM 8543 C C . SER D 1 300 ? 32.541 36.529 90.929 1.00 93.88 313 SER D C 1
ATOM 8544 O O . SER D 1 300 ? 32.407 36.952 92.078 1.00 95.69 313 SER D O 1
ATOM 8547 N N . SER E 1 40 ? 21.209 -14.942 71.071 1.00 98.65 53 SER E N 1
ATOM 8548 C CA . SER E 1 40 ? 20.484 -13.756 70.632 1.00 103.11 53 SER E CA 1
ATOM 8549 C C . SER E 1 40 ? 21.213 -13.056 69.492 1.00 111.68 53 SER E C 1
ATOM 8550 O O . SER E 1 40 ? 22.221 -13.552 68.989 1.00 111.36 53 SER E O 1
ATOM 8553 N N . ALA E 1 41 ? 20.694 -11.898 69.086 1.00 120.86 54 ALA E N 1
ATOM 8554 C CA . ALA E 1 41 ? 21.307 -11.087 68.045 1.00 121.33 54 ALA E CA 1
ATOM 8555 C C . ALA E 1 41 ? 22.345 -10.116 68.597 1.00 120.37 54 ALA E C 1
ATOM 8556 O O . ALA E 1 41 ? 22.696 -9.144 67.918 1.00 121.86 54 ALA E O 1
ATOM 8558 N N . ARG E 1 42 ? 22.837 -10.355 69.813 1.00 115.79 55 ARG E N 1
ATOM 8559 C CA . ARG E 1 42 ? 23.878 -9.518 70.394 1.00 107.46 55 ARG E CA 1
ATOM 8560 C C . ARG E 1 42 ? 25.276 -9.925 69.952 1.00 98.68 55 ARG E C 1
ATOM 8561 O O . ARG E 1 42 ? 26.222 -9.159 70.170 1.00 97.50 55 ARG E O 1
ATOM 8569 N N . GLN E 1 43 ? 25.431 -11.102 69.337 1.00 93.32 56 GLN E N 1
ATOM 8570 C CA . GLN E 1 43 ? 26.739 -11.511 68.838 1.00 91.09 56 GLN E CA 1
ATOM 8571 C C . GLN E 1 43 ? 27.277 -10.542 67.793 1.00 87.02 56 GLN E C 1
ATOM 8572 O O . GLN E 1 43 ? 28.495 -10.465 67.601 1.00 91.38 56 GLN E O 1
ATOM 8578 N N . ARG E 1 44 ? 26.402 -9.790 67.117 1.00 77.26 57 ARG E N 1
ATOM 8579 C CA A ARG E 1 44 ? 26.914 -8.763 66.221 0.43 71.94 57 ARG E CA 1
ATOM 8580 C CA B ARG E 1 44 ? 26.854 -8.718 66.232 0.57 72.00 57 ARG E CA 1
ATOM 8581 C C . ARG E 1 44 ? 27.710 -7.711 66.983 1.00 67.93 57 ARG E C 1
ATOM 8582 O O . ARG E 1 44 ? 28.598 -7.077 66.400 1.00 68.25 57 ARG E O 1
ATOM 8597 N N . LEU E 1 45 ? 27.432 -7.529 68.275 1.00 58.93 58 LEU E N 1
ATOM 8598 C CA . LEU E 1 45 ? 28.296 -6.716 69.120 1.00 52.69 58 LEU E CA 1
ATOM 8599 C C . LEU E 1 45 ? 29.564 -7.473 69.488 1.00 48.55 58 LEU E C 1
ATOM 8600 O O . LEU E 1 45 ? 30.631 -6.863 69.624 1.00 51.36 58 LEU E O 1
ATOM 8605 N N . GLN E 1 46 ? 29.465 -8.797 69.649 1.00 47.63 59 GLN E N 1
ATOM 8606 C CA . GLN E 1 46 ? 30.660 -9.620 69.806 1.00 43.52 59 GLN E CA 1
ATOM 8607 C C . GLN E 1 46 ? 31.502 -9.606 68.536 1.00 39.89 59 GLN E C 1
ATOM 8608 O O . GLN E 1 46 ? 32.737 -9.605 68.603 1.00 40.75 59 GLN E O 1
ATOM 8614 N N . ALA E 1 47 ? 30.850 -9.599 67.370 1.00 41.36 60 ALA E N 1
ATOM 8615 C CA . ALA E 1 47 ? 31.584 -9.523 66.112 1.00 41.14 60 ALA E CA 1
ATOM 8616 C C . ALA E 1 47 ? 32.217 -8.152 65.918 1.00 43.66 60 ALA E C 1
ATOM 8617 O O . ALA E 1 47 ? 33.304 -8.049 65.338 1.00 46.64 60 ALA E O 1
ATOM 8619 N N . HIS E 1 48 ? 31.555 -7.092 66.389 1.00 43.91 61 HIS E N 1
ATOM 8620 C CA . HIS E 1 48 ? 32.172 -5.771 66.369 1.00 44.03 61 HIS E CA 1
ATOM 8621 C C . HIS E 1 48 ? 33.376 -5.718 67.299 1.00 40.56 61 HIS E C 1
ATOM 8622 O O . HIS E 1 48 ? 34.408 -5.130 66.955 1.00 39.72 61 HIS E O 1
ATOM 8629 N N . ALA E 1 49 ? 33.264 -6.334 68.479 1.00 41.42 62 ALA E N 1
ATOM 8630 C CA . ALA E 1 49 ? 34.376 -6.339 69.425 1.00 39.88 62 ALA E CA 1
ATOM 8631 C C . ALA E 1 49 ? 35.590 -7.055 68.849 1.00 39.79 62 ALA E C 1
ATOM 8632 O O . ALA E 1 49 ? 36.725 -6.590 69.004 1.00 41.64 62 ALA E O 1
ATOM 8634 N N A GLU E 1 50 ? 35.370 -8.189 68.179 0.47 40.49 63 GLU E N 1
ATOM 8635 N N B GLU E 1 50 ? 35.372 -8.190 68.179 0.53 40.44 63 GLU E N 1
ATOM 8636 C CA A GLU E 1 50 ? 36.479 -8.923 67.579 0.47 41.06 63 GLU E CA 1
ATOM 8637 C CA B GLU E 1 50 ? 36.488 -8.918 67.583 0.53 41.10 63 GLU E CA 1
ATOM 8638 C C A GLU E 1 50 ? 37.184 -8.089 66.516 0.47 39.57 63 GLU E C 1
ATOM 8639 C C B GLU E 1 50 ? 37.188 -8.082 66.520 0.53 39.57 63 GLU E C 1
ATOM 8640 O O A GLU E 1 50 ? 38.419 -8.065 66.453 0.47 38.74 63 GLU E O 1
ATOM 8641 O O B GLU E 1 50 ? 38.423 -8.049 66.458 0.53 38.74 63 GLU E O 1
ATOM 8652 N N . THR E 1 51 ? 36.414 -7.393 65.676 1.00 37.10 64 THR E N 1
ATOM 8653 C CA . THR E 1 51 ? 37.013 -6.550 64.646 1.00 39.73 64 THR E CA 1
ATOM 8654 C C . THR E 1 51 ? 37.821 -5.414 65.263 1.00 38.38 64 THR E C 1
ATOM 8655 O O . THR E 1 51 ? 38.922 -5.099 64.794 1.00 40.46 64 THR E O 1
ATOM 8659 N N . GLN E 1 52 ? 37.298 -4.797 66.324 1.00 36.13 65 GLN E N 1
ATOM 8660 C CA . GLN E 1 52 ? 38.027 -3.713 66.974 1.00 39.92 65 GLN E CA 1
ATOM 8661 C C . GLN E 1 52 ? 39.258 -4.234 67.706 1.00 38.40 65 GLN E C 1
ATOM 8662 O O . GLN E 1 52 ? 40.295 -3.563 67.735 1.00 39.18 65 GLN E O 1
ATOM 8668 N N . ALA E 1 53 ? 39.165 -5.427 68.301 1.00 40.29 66 ALA E N 1
ATOM 8669 C CA . ALA E 1 53 ? 40.322 -6.012 68.975 1.00 37.87 66 ALA E CA 1
ATOM 8670 C C . ALA E 1 53 ? 41.475 -6.227 68.005 1.00 40.09 66 ALA E C 1
ATOM 8671 O O . ALA E 1 53 ? 42.633 -5.940 68.331 1.00 41.24 66 ALA E O 1
ATOM 8673 N N . LEU E 1 54 ? 41.175 -6.735 66.809 1.00 39.12 67 LEU E N 1
ATOM 8674 C CA A LEU E 1 54 ? 42.226 -6.975 65.826 0.56 41.17 67 LEU E CA 1
ATOM 8675 C CA B LEU E 1 54 ? 42.221 -6.974 65.820 0.44 41.12 67 LEU E CA 1
ATOM 8676 C C . LEU E 1 54 ? 42.890 -5.673 65.398 1.00 39.84 67 LEU E C 1
ATOM 8677 O O . LEU E 1 54 ? 44.103 -5.636 65.160 1.00 40.68 67 LEU E O 1
ATOM 8686 N N . ARG E 1 55 ? 42.115 -4.590 65.306 1.00 38.16 68 ARG E N 1
ATOM 8687 C CA . ARG E 1 55 ? 42.682 -3.314 64.882 1.00 34.35 68 ARG E CA 1
ATOM 8688 C C . ARG E 1 55 ? 43.580 -2.717 65.959 1.00 33.02 68 ARG E C 1
ATOM 8689 O O . ARG E 1 55 ? 44.635 -2.152 65.648 1.00 35.46 68 ARG E O 1
ATOM 8697 N N . ILE E 1 56 ? 43.183 -2.829 67.228 1.00 34.19 69 ILE E N 1
ATOM 8698 C CA . ILE E 1 56 ? 44.035 -2.341 68.308 1.00 32.52 69 ILE E CA 1
ATOM 8699 C C . ILE E 1 56 ? 45.305 -3.178 68.405 1.00 33.99 69 ILE E C 1
ATOM 8700 O O . ILE E 1 56 ? 46.396 -2.648 68.645 1.00 34.46 69 ILE E O 1
ATOM 8705 N N . GLN E 1 57 ? 45.185 -4.496 68.219 1.00 34.02 70 GLN E N 1
ATOM 8706 C CA . GLN E 1 57 ? 46.364 -5.357 68.255 1.00 35.20 70 GLN E CA 1
ATOM 8707 C C . GLN E 1 57 ? 47.353 -4.978 67.161 1.00 38.05 70 GLN E C 1
ATOM 8708 O O . GLN E 1 57 ? 48.568 -4.971 67.388 1.00 40.54 70 GLN E O 1
ATOM 8714 N N . ARG E 1 58 ? 46.851 -4.653 65.968 1.00 34.84 71 ARG E N 1
ATOM 8715 C CA . ARG E 1 58 ? 47.727 -4.194 64.896 1.00 35.56 71 ARG E CA 1
ATOM 8716 C C . ARG E 1 58 ? 48.435 -2.900 65.279 1.00 31.27 71 ARG E C 1
ATOM 8717 O O . ARG E 1 58 ? 49.611 -2.705 64.949 1.00 27.58 71 ARG E O 1
ATOM 8725 N N . TYR E 1 59 ? 47.735 -2.008 65.983 1.00 32.40 72 TYR E N 1
ATOM 8726 C CA . TYR E 1 59 ? 48.348 -0.763 66.437 1.00 30.05 72 TYR E CA 1
ATOM 8727 C C . TYR E 1 59 ? 49.544 -1.040 67.342 1.00 31.34 72 TYR E C 1
ATOM 8728 O O . TYR E 1 59 ? 50.610 -0.433 67.187 1.00 32.09 72 TYR E O 1
ATOM 8737 N N . PHE E 1 60 ? 49.383 -1.960 68.295 1.00 27.95 73 PHE E N 1
ATOM 8738 C CA . PHE E 1 60 ? 50.481 -2.294 69.195 1.00 26.51 73 PHE E CA 1
ATOM 8739 C C . PHE E 1 60 ? 51.557 -3.107 68.486 1.00 29.44 73 PHE E C 1
ATOM 8740 O O . PHE E 1 60 ? 52.754 -2.891 68.711 1.00 28.00 73 PHE E O 1
ATOM 8748 N N A MET E 1 61 ? 51.151 -4.050 67.632 0.28 29.07 74 MET E N 1
ATOM 8749 N N B MET E 1 61 ? 51.155 -4.047 67.627 0.72 28.22 74 MET E N 1
ATOM 8750 C CA A MET E 1 61 ? 52.121 -4.903 66.952 0.28 30.04 74 MET E CA 1
ATOM 8751 C CA B MET E 1 61 ? 52.133 -4.900 66.961 0.72 30.46 74 MET E CA 1
ATOM 8752 C C A MET E 1 61 ? 53.012 -4.094 66.018 0.28 32.00 74 MET E C 1
ATOM 8753 C C B MET E 1 61 ? 53.012 -4.101 66.006 0.72 32.04 74 MET E C 1
ATOM 8754 O O A MET E 1 61 ? 54.208 -4.381 65.886 0.28 33.63 74 MET E O 1
ATOM 8755 O O B MET E 1 61 ? 54.202 -4.402 65.853 0.72 34.65 74 MET E O 1
ATOM 8764 N N . ASP E 1 62 ? 52.449 -3.078 65.360 1.00 30.71 75 ASP E N 1
ATOM 8765 C CA . ASP E 1 62 ? 53.256 -2.229 64.487 1.00 33.64 75 ASP E CA 1
ATOM 8766 C C . ASP E 1 62 ? 54.297 -1.456 65.286 1.00 24.63 75 ASP E C 1
ATOM 8767 O O . ASP E 1 62 ? 55.437 -1.287 64.836 1.00 26.02 75 ASP E O 1
ATOM 8772 N N . ALA E 1 63 ? 53.925 -0.982 66.477 1.00 23.01 76 ALA E N 1
ATOM 8773 C CA . ALA E 1 63 ? 54.893 -0.321 67.345 1.00 24.86 76 ALA E CA 1
ATOM 8774 C C . ALA E 1 63 ? 55.925 -1.311 67.871 1.00 24.21 76 ALA E C 1
ATOM 8775 O O . ALA E 1 63 ? 57.117 -0.993 67.945 1.00 29.38 76 ALA E O 1
ATOM 8777 N N . TYR E 1 64 ? 55.483 -2.514 68.245 1.00 22.40 77 TYR E N 1
ATOM 8778 C CA . TYR E 1 64 ? 56.412 -3.553 68.679 1.00 23.59 77 TYR E CA 1
ATOM 8779 C C . TYR E 1 64 ? 57.404 -3.895 67.573 1.00 25.65 77 TYR E C 1
ATOM 8780 O O . TYR E 1 64 ? 58.616 -3.966 67.808 1.00 32.49 77 TYR E O 1
ATOM 8789 N N . GLN E 1 65 ? 56.902 -4.105 66.354 1.00 23.40 78 GLN E N 1
ATOM 8790 C CA . GLN E 1 65 ? 57.780 -4.438 65.237 1.00 30.25 78 GLN E CA 1
ATOM 8791 C C . GLN E 1 65 ? 58.701 -3.276 64.890 1.00 29.73 78 GLN E C 1
ATOM 8792 O O . GLN E 1 65 ? 59.855 -3.487 64.500 1.00 30.40 78 GLN E O 1
ATOM 8798 N N . TYR E 1 66 ? 58.208 -2.042 65.022 1.00 31.56 79 TYR E N 1
ATOM 8799 C CA . TYR E 1 66 ? 59.046 -0.875 64.764 1.00 27.56 79 TYR E CA 1
ATOM 8800 C C . TYR E 1 66 ? 60.181 -0.776 65.775 1.00 27.51 79 TYR E C 1
ATOM 8801 O O . TYR E 1 66 ? 61.329 -0.506 65.403 1.00 26.99 79 TYR E O 1
ATOM 8810 N N . GLY E 1 67 ? 59.881 -0.993 67.058 1.00 27.43 80 GLY E N 1
ATOM 8811 C CA . GLY E 1 67 ? 60.920 -0.927 68.072 1.00 26.76 80 GLY E CA 1
ATOM 8812 C C . GLY E 1 67 ? 61.978 -1.999 67.896 1.00 34.00 80 GLY E C 1
ATOM 8813 O O . GLY E 1 67 ? 63.162 -1.764 68.150 1.00 37.81 80 GLY E O 1
ATOM 8814 N N . ASN E 1 68 ? 61.566 -3.195 67.466 1.00 30.42 81 ASN E N 1
ATOM 8815 C CA . ASN E 1 68 ? 62.535 -4.248 67.186 1.00 32.77 81 ASN E CA 1
ATOM 8816 C C . ASN E 1 68 ? 63.430 -3.884 66.010 1.00 35.24 81 ASN E C 1
ATOM 8817 O O . ASN E 1 68 ? 64.603 -4.272 65.983 1.00 42.53 81 ASN E O 1
ATOM 8822 N N . GLY E 1 69 ? 62.898 -3.148 65.032 1.00 31.02 82 GLY E N 1
ATOM 8823 C CA . GLY E 1 69 ? 63.742 -2.647 63.961 1.00 32.53 82 GLY E CA 1
ATOM 8824 C C . GLY E 1 69 ? 64.811 -1.699 64.468 1.00 31.92 82 GLY E C 1
ATOM 8825 O O . GLY E 1 69 ? 65.952 -1.726 64.001 1.00 35.29 82 GLY E O 1
ATOM 8826 N N . PHE E 1 70 ? 64.457 -0.850 65.436 1.00 28.17 83 PHE E N 1
ATOM 8827 C CA . PHE E 1 70 ? 65.457 0.013 66.052 1.00 30.94 83 PHE E CA 1
ATOM 8828 C C . PHE E 1 70 ? 66.406 -0.778 66.941 1.00 30.52 83 PHE E C 1
ATOM 8829 O O . PHE E 1 70 ? 67.591 -0.438 67.036 1.00 31.64 83 PHE E O 1
ATOM 8837 N N . ALA E 1 71 ? 65.908 -1.828 67.600 1.00 31.37 84 ALA E N 1
ATOM 8838 C CA . ALA E 1 71 ? 66.777 -2.663 68.422 1.00 31.23 84 ALA E CA 1
ATOM 8839 C C . ALA E 1 71 ? 67.826 -3.365 67.570 1.00 29.14 84 ALA E C 1
ATOM 8840 O O . ALA E 1 71 ? 68.983 -3.502 67.984 1.00 30.48 84 ALA E O 1
ATOM 8842 N N . ARG E 1 72 ? 67.441 -3.814 66.373 1.00 32.10 85 ARG E N 1
ATOM 8843 C CA . ARG E 1 72 ? 68.410 -4.416 65.463 1.00 36.57 85 ARG E CA 1
ATOM 8844 C C . ARG E 1 72 ? 69.470 -3.405 65.047 1.00 35.74 85 ARG E C 1
ATOM 8845 O O . ARG E 1 72 ? 70.648 -3.754 64.898 1.00 38.74 85 ARG E O 1
ATOM 8853 N N . LEU E 1 73 ? 69.070 -2.146 64.854 1.00 31.59 86 LEU E N 1
ATOM 8854 C CA . LEU E 1 73 ? 70.036 -1.101 64.531 1.00 32.08 86 LEU E CA 1
ATOM 8855 C C . LEU E 1 73 ? 70.984 -0.848 65.697 1.00 32.15 86 LEU E C 1
ATOM 8856 O O . LEU E 1 73 ? 72.186 -0.637 65.494 1.00 25.60 86 LEU E O 1
ATOM 8861 N N . VAL E 1 74 ? 70.459 -0.864 66.925 1.00 29.23 87 VAL E N 1
ATOM 8862 C CA . VAL E 1 74 ? 71.292 -0.632 68.104 1.00 29.41 87 VAL E CA 1
ATOM 8863 C C . VAL E 1 74 ? 72.387 -1.686 68.195 1.00 34.22 87 VAL E C 1
ATOM 8864 O O . VAL E 1 74 ? 73.557 -1.375 68.450 1.00 32.67 87 VAL E O 1
ATOM 8868 N N . GLN E 1 75 ? 72.022 -2.951 67.981 1.00 40.42 88 GLN E N 1
ATOM 8869 C CA A GLN E 1 75 ? 72.992 -4.038 68.066 0.61 41.56 88 GLN E CA 1
ATOM 8870 C CA B GLN E 1 75 ? 73.008 -4.018 68.084 0.39 41.63 88 GLN E CA 1
ATOM 8871 C C . GLN E 1 75 ? 74.002 -3.983 66.929 1.00 40.22 88 GLN E C 1
ATOM 8872 O O . GLN E 1 75 ? 75.155 -4.393 67.100 1.00 44.20 88 GLN E O 1
ATOM 8883 N N . VAL E 1 76 ? 73.587 -3.493 65.759 1.00 37.21 89 VAL E N 1
ATOM 8884 C CA . VAL E 1 76 ? 74.525 -3.339 64.651 1.00 44.85 89 VAL E CA 1
ATOM 8885 C C . VAL E 1 76 ? 75.556 -2.266 64.978 1.00 49.10 89 VAL E C 1
ATOM 8886 O O . VAL E 1 76 ? 76.753 -2.432 64.712 1.00 49.56 89 VAL E O 1
ATOM 8890 N N . LEU E 1 77 ? 75.111 -1.156 65.572 1.00 52.18 90 LEU E N 1
ATOM 8891 C CA . LEU E 1 77 ? 76.026 -0.076 65.929 1.00 52.68 90 LEU E CA 1
ATOM 8892 C C . LEU E 1 77 ? 77.001 -0.513 67.014 1.00 52.03 90 LEU E C 1
ATOM 8893 O O . LEU E 1 77 ? 78.210 -0.274 66.910 1.00 56.22 90 LEU E O 1
ATOM 8898 N N . LYS E 1 78 ? 76.492 -1.154 68.070 1.00 46.28 91 LYS E N 1
ATOM 8899 C CA . LYS E 1 78 ? 77.355 -1.599 69.159 1.00 48.30 91 LYS E CA 1
ATOM 8900 C C . LYS E 1 78 ? 78.383 -2.616 68.679 1.00 54.01 91 LYS E C 1
ATOM 8901 O O . LYS E 1 78 ? 79.495 -2.678 69.217 1.00 58.61 91 LYS E O 1
ATOM 8907 N N . ASP E 1 79 ? 78.035 -3.410 67.662 1.00 57.68 92 ASP E N 1
ATOM 8908 C CA . ASP E 1 79 ? 78.953 -4.421 67.148 1.00 61.66 92 ASP E CA 1
ATOM 8909 C C . ASP E 1 79 ? 80.218 -3.800 66.573 1.00 62.83 92 ASP E C 1
ATOM 8910 O O . ASP E 1 79 ? 81.282 -4.428 66.594 1.00 63.97 92 ASP E O 1
ATOM 8915 N N . ARG E 1 80 ? 80.126 -2.573 66.065 1.00 62.06 93 ARG E N 1
ATOM 8916 C CA . ARG E 1 80 ? 81.201 -1.966 65.292 1.00 62.57 93 ARG E CA 1
ATOM 8917 C C . ARG E 1 80 ? 81.852 -0.781 65.995 1.00 60.62 93 ARG E C 1
ATOM 8918 O O . ARG E 1 80 ? 82.753 -0.158 65.422 1.00 65.54 93 ARG E O 1
ATOM 8926 N N . GLY E 1 81 ? 81.420 -0.457 67.212 1.00 66.67 94 GLY E N 1
ATOM 8927 C CA . GLY E 1 81 ? 82.186 0.440 68.062 1.00 68.47 94 GLY E CA 1
ATOM 8928 C C . GLY E 1 81 ? 82.398 1.807 67.452 1.00 65.91 94 GLY E C 1
ATOM 8929 O O . GLY E 1 81 ? 81.563 2.312 66.694 1.00 66.96 94 GLY E O 1
ATOM 8930 N N . GLY E 1 82 ? 83.531 2.412 67.776 1.00 63.26 95 GLY E N 1
ATOM 8931 C CA . GLY E 1 82 ? 83.886 3.740 67.319 1.00 60.50 95 GLY E CA 1
ATOM 8932 C C . GLY E 1 82 ? 83.563 4.803 68.353 1.00 58.49 95 GLY E C 1
ATOM 8933 O O . GLY E 1 82 ? 82.614 4.684 69.136 1.00 58.00 95 GLY E O 1
ATOM 8934 N N . SER E 1 83 ? 84.369 5.869 68.361 1.00 57.92 96 SER E N 1
ATOM 8935 C CA . SER E 1 83 ? 84.122 6.983 69.271 1.00 58.47 96 SER E CA 1
ATOM 8936 C C . SER E 1 83 ? 82.839 7.731 68.932 1.00 59.10 96 SER E C 1
ATOM 8937 O O . SER E 1 83 ? 82.329 8.479 69.773 1.00 62.69 96 SER E O 1
ATOM 8940 N N A ASP E 1 84 ? 82.317 7.541 67.720 0.25 56.95 97 ASP E N 1
ATOM 8941 N N B ASP E 1 84 ? 82.306 7.557 67.726 0.75 56.38 97 ASP E N 1
ATOM 8942 C CA A ASP E 1 84 ? 81.063 8.120 67.254 0.25 55.42 97 ASP E CA 1
ATOM 8943 C CA B ASP E 1 84 ? 81.047 8.179 67.346 0.75 54.98 97 ASP E CA 1
ATOM 8944 C C A ASP E 1 84 ? 79.842 7.325 67.703 0.25 54.08 97 ASP E C 1
ATOM 8945 C C B ASP E 1 84 ? 79.839 7.316 67.688 0.75 54.35 97 ASP E C 1
ATOM 8946 O O A ASP E 1 84 ? 78.711 7.742 67.428 0.25 52.89 97 ASP E O 1
ATOM 8947 O O B ASP E 1 84 ? 78.718 7.664 67.305 0.75 53.23 97 ASP E O 1
ATOM 8956 N N . LEU E 1 85 ? 80.041 6.207 68.405 1.00 53.47 98 LEU E N 1
ATOM 8957 C CA . LEU E 1 85 ? 78.939 5.291 68.694 1.00 45.57 98 LEU E CA 1
ATOM 8958 C C . LEU E 1 85 ? 77.858 5.951 69.544 1.00 43.14 98 LEU E C 1
ATOM 8959 O O . LEU E 1 85 ? 76.673 5.920 69.190 1.00 42.59 98 LEU E O 1
ATOM 8964 N N . ARG E 1 86 ? 78.243 6.544 70.677 1.00 39.92 99 ARG E N 1
ATOM 8965 C CA . ARG E 1 86 ? 77.248 7.130 71.571 1.00 48.52 99 ARG E CA 1
ATOM 8966 C C . ARG E 1 86 ? 76.519 8.291 70.905 1.00 48.01 99 ARG E C 1
ATOM 8967 O O . ARG E 1 86 ? 75.312 8.472 71.104 1.00 47.83 99 ARG E O 1
ATOM 8975 N N . ALA E 1 87 ? 77.234 9.087 70.108 1.00 44.02 100 ALA E N 1
ATOM 8976 C CA . ALA E 1 87 ? 76.588 10.177 69.386 1.00 41.64 100 ALA E CA 1
ATOM 8977 C C . ALA E 1 87 ? 75.664 9.646 68.297 1.00 40.92 100 ALA E C 1
ATOM 8978 O O . ALA E 1 87 ? 74.589 10.208 68.058 1.00 35.31 100 ALA E O 1
ATOM 8980 N N . GLU E 1 88 ? 76.063 8.562 67.627 1.00 42.07 101 GLU E N 1
ATOM 8981 C CA . GLU E 1 88 ? 75.223 8.008 66.569 1.00 45.11 101 GLU E CA 1
ATOM 8982 C C . GLU E 1 88 ? 74.000 7.307 67.144 1.00 39.43 101 GLU E C 1
ATOM 8983 O O . GLU E 1 88 ? 72.910 7.382 66.568 1.00 37.04 101 GLU E O 1
ATOM 8989 N N . LEU E 1 89 ? 74.161 6.614 68.274 1.00 40.33 102 LEU E N 1
ATOM 8990 C CA . LEU E 1 89 ? 73.006 6.021 68.939 1.00 41.07 102 LEU E CA 1
ATOM 8991 C C . LEU E 1 89 ? 71.987 7.081 69.330 1.00 42.10 102 LEU E C 1
ATOM 8992 O O . LEU E 1 89 ? 70.780 6.817 69.319 1.00 39.70 102 LEU E O 1
ATOM 8997 N N . THR E 1 90 ? 72.453 8.286 69.664 1.00 41.28 103 THR E N 1
ATOM 8998 C CA . THR E 1 90 ? 71.552 9.345 70.105 1.00 37.05 103 THR E CA 1
ATOM 8999 C C . THR E 1 90 ? 70.781 9.955 68.941 1.00 37.29 103 THR E C 1
ATOM 9000 O O . THR E 1 90 ? 69.574 10.195 69.053 1.00 36.50 103 THR E O 1
ATOM 9004 N N . ARG E 1 91 ? 71.454 10.214 67.817 1.00 30.39 104 ARG E N 1
ATOM 9005 C CA . ARG E 1 91 ? 70.756 10.776 66.667 1.00 44.17 104 ARG E CA 1
ATOM 9006 C C . ARG E 1 91 ? 69.912 9.734 65.945 1.00 39.50 104 ARG E C 1
ATOM 9007 O O . ARG E 1 91 ? 68.895 10.084 65.336 1.00 39.92 104 ARG E O 1
ATOM 9015 N N . GLN E 1 92 ? 70.305 8.458 66.000 1.00 34.16 105 GLN E N 1
ATOM 9016 C CA . GLN E 1 92 ? 69.481 7.414 65.399 1.00 32.18 105 GLN E CA 1
ATOM 9017 C C . GLN E 1 92 ? 68.246 7.135 66.246 1.00 32.48 105 GLN E C 1
ATOM 9018 O O . GLN E 1 92 ? 67.170 6.851 65.707 1.00 25.74 105 GLN E O 1
ATOM 9024 N N . ALA E 1 93 ? 68.382 7.208 67.573 1.00 29.74 106 ALA E N 1
ATOM 9025 C CA . ALA E 1 93 ? 67.215 7.074 68.440 1.00 31.12 106 ALA E CA 1
ATOM 9026 C C . ALA E 1 93 ? 66.234 8.215 68.215 1.00 30.31 106 ALA E C 1
ATOM 9027 O O . ALA E 1 93 ? 65.015 8.010 68.233 1.00 35.60 106 ALA E O 1
ATOM 9029 N N . ARG E 1 94 ? 66.750 9.427 68.001 1.00 29.53 107 ARG E N 1
ATOM 9030 C CA . ARG E 1 94 ? 65.885 10.560 67.686 1.00 30.89 107 ARG E CA 1
ATOM 9031 C C . ARG E 1 94 ? 65.192 10.361 66.345 1.00 33.59 107 ARG E C 1
ATOM 9032 O O . ARG E 1 94 ? 63.978 10.562 66.222 1.00 33.88 107 ARG E O 1
ATOM 9040 N N . ALA E 1 95 ? 65.957 9.967 65.323 1.00 34.46 108 ALA E N 1
ATOM 9041 C CA . ALA E 1 95 ? 65.399 9.823 63.983 1.00 34.56 108 ALA E CA 1
ATOM 9042 C C . ALA E 1 95 ? 64.316 8.754 63.944 1.00 33.44 108 ALA E C 1
ATOM 9043 O O . ALA E 1 95 ? 63.324 8.891 63.218 1.00 32.72 108 ALA E O 1
ATOM 9045 N N . SER E 1 96 ? 64.485 7.682 64.720 1.00 35.28 109 SER E N 1
ATOM 9046 C CA . SER E 1 96 ? 63.473 6.632 64.743 1.00 33.85 109 SER E CA 1
ATOM 9047 C C . SER E 1 96 ? 62.249 7.059 65.543 1.00 30.90 109 SER E C 1
ATOM 9048 O O . SER E 1 96 ? 61.119 6.699 65.190 1.00 32.30 109 SER E O 1
ATOM 9051 N N . LEU E 1 97 ? 62.448 7.819 66.623 1.00 26.97 110 LEU E N 1
ATOM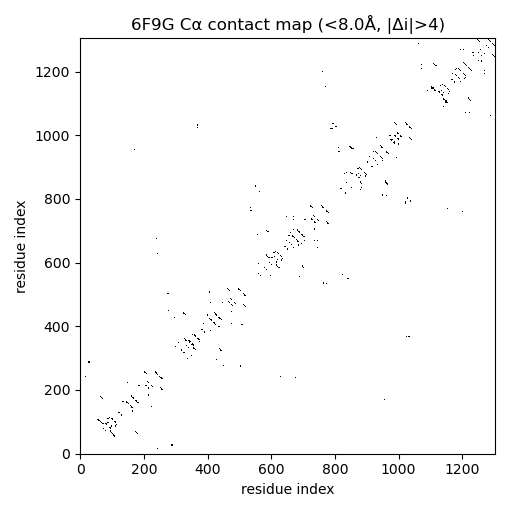 9052 C CA . LEU E 1 97 ? 61.304 8.399 67.318 1.00 23.85 110 LEU E CA 1
ATOM 9053 C C . LEU E 1 97 ? 60.570 9.393 66.428 1.00 27.12 110 LEU E C 1
ATOM 9054 O O . LEU E 1 97 ? 59.336 9.376 66.357 1.00 26.52 110 LEU E O 1
ATOM 9059 N N . ALA E 1 98 ? 61.310 10.266 65.740 1.00 25.47 111 ALA E N 1
ATOM 9060 C CA . ALA E 1 98 ? 60.673 11.213 64.830 1.00 28.50 111 ALA E CA 1
ATOM 9061 C C . ALA E 1 98 ? 59.964 10.500 63.687 1.00 30.57 111 ALA E C 1
ATOM 9062 O O . ALA E 1 98 ? 58.997 11.031 63.130 1.00 30.54 111 ALA E O 1
ATOM 9064 N N . GLY E 1 99 ? 60.420 9.302 63.330 1.00 33.40 112 GLY E N 1
ATOM 9065 C CA . GLY E 1 99 ? 59.794 8.519 62.287 1.00 27.88 112 GLY E CA 1
ATOM 9066 C C . GLY E 1 99 ? 58.536 7.781 62.683 1.00 30.11 112 GLY E C 1
ATOM 9067 O O . GLY E 1 99 ? 57.970 7.061 61.857 1.00 34.89 112 GLY E O 1
ATOM 9068 N N . ASN E 1 100 ? 58.075 7.931 63.924 1.00 28.60 113 ASN E N 1
ATOM 9069 C CA . ASN E 1 100 ? 56.858 7.267 64.390 1.00 31.38 113 ASN E CA 1
ATOM 9070 C C . ASN E 1 100 ? 56.080 8.223 65.282 1.00 38.23 113 ASN E C 1
ATOM 9071 O O . ASN E 1 100 ? 56.297 8.278 66.499 1.00 40.33 113 ASN E O 1
ATOM 9076 N N . PRO E 1 101 ? 55.155 8.996 64.705 1.00 43.54 114 PRO E N 1
ATOM 9077 C CA . PRO E 1 101 ? 54.331 9.902 65.524 1.00 47.60 114 PRO E CA 1
ATOM 9078 C C . PRO E 1 101 ? 53.350 9.189 66.443 1.00 49.50 114 PRO E C 1
ATOM 9079 O O . PRO E 1 101 ? 52.718 9.856 67.273 1.00 50.49 114 PRO E O 1
ATOM 9083 N N . ASP E 1 102 ? 53.195 7.870 66.325 1.00 53.10 115 ASP E N 1
ATOM 9084 C CA . ASP E 1 102 ? 52.368 7.108 67.252 1.00 53.43 115 ASP E CA 1
ATOM 9085 C C . ASP E 1 102 ? 53.057 6.858 68.586 1.00 47.16 115 ASP E C 1
ATOM 9086 O O . ASP E 1 102 ? 52.427 6.311 69.498 1.00 47.37 115 ASP E O 1
ATOM 9091 N N . VAL E 1 103 ? 54.322 7.246 68.720 1.00 40.45 116 VAL E N 1
ATOM 9092 C CA . VAL E 1 103 ? 55.128 6.955 69.898 1.00 38.55 116 VAL E CA 1
ATOM 9093 C C . VAL E 1 103 ? 55.538 8.274 70.537 1.00 40.28 116 VAL E C 1
ATOM 9094 O O . VAL E 1 103 ? 56.059 9.164 69.855 1.00 41.65 116 VAL E O 1
ATOM 9098 N N . ILE E 1 104 ? 55.306 8.397 71.847 1.00 36.91 117 ILE E N 1
ATOM 9099 C CA . ILE E 1 104 ? 55.607 9.626 72.572 1.00 37.32 117 ILE E CA 1
ATOM 9100 C C . ILE E 1 104 ? 56.938 9.565 73.306 1.00 34.45 117 ILE E C 1
ATOM 9101 O O . ILE E 1 104 ? 57.363 10.577 73.880 1.00 33.26 117 ILE E O 1
ATOM 9106 N N . GLY E 1 105 ? 57.609 8.417 73.313 1.00 35.14 118 GLY E N 1
ATOM 9107 C CA . GLY E 1 105 ? 58.860 8.296 74.035 1.00 32.97 118 GLY E CA 1
ATOM 9108 C C . GLY E 1 105 ? 59.648 7.089 73.589 1.00 32.81 118 GLY E C 1
ATOM 9109 O O . GLY E 1 105 ? 59.083 6.045 73.252 1.00 34.89 118 GLY E O 1
ATOM 9110 N N . LEU E 1 106 ? 60.971 7.236 73.593 1.00 34.50 119 LEU E N 1
ATOM 9111 C CA . LEU E 1 106 ? 61.887 6.146 73.274 1.00 30.56 119 LEU E CA 1
ATOM 9112 C C . LEU E 1 106 ? 63.026 6.186 74.278 1.00 31.87 119 LEU E C 1
ATOM 9113 O O . LEU E 1 106 ? 63.790 7.156 74.305 1.00 34.26 119 LEU E O 1
ATOM 9118 N N . TYR E 1 107 ? 63.143 5.148 75.101 1.00 31.95 120 TYR E N 1
ATOM 9119 C CA . TYR E 1 107 ? 64.253 5.039 76.036 1.00 35.50 120 TYR E CA 1
ATOM 9120 C C . TYR E 1 107 ? 65.173 3.898 75.629 1.00 35.45 120 TYR E C 1
ATOM 9121 O O . TYR E 1 107 ? 64.717 2.839 75.186 1.00 38.94 120 TYR E O 1
ATOM 9130 N N . LEU E 1 108 ? 66.474 4.137 75.771 1.00 32.71 121 LEU E N 1
ATOM 9131 C CA . LEU E 1 108 ? 67.510 3.167 75.435 1.00 33.27 121 LEU E CA 1
ATOM 9132 C C . LEU E 1 108 ? 68.608 3.305 76.478 1.00 39.71 121 LEU E C 1
ATOM 9133 O O . LEU E 1 108 ? 69.365 4.280 76.456 1.00 46.11 121 LEU E O 1
ATOM 9138 N N . VAL E 1 109 ? 68.685 2.350 77.401 1.00 39.37 122 VAL E N 1
ATOM 9139 C CA A VAL E 1 109 ? 69.687 2.372 78.457 0.33 41.56 122 VAL E CA 1
ATOM 9140 C CA B VAL E 1 109 ? 69.665 2.362 78.481 0.67 41.80 122 VAL E CA 1
ATOM 9141 C C . VAL E 1 109 ? 70.414 1.036 78.475 1.00 44.46 122 VAL E C 1
ATOM 9142 O O . VAL E 1 109 ? 69.815 -0.021 78.246 1.00 50.39 122 VAL E O 1
ATOM 9149 N N . PHE E 1 110 ? 71.721 1.093 78.712 1.00 44.64 123 PHE E N 1
ATOM 9150 C CA . PHE E 1 110 ? 72.565 -0.085 78.813 1.00 46.09 123 PHE E CA 1
ATOM 9151 C C . PHE E 1 110 ? 72.987 -0.287 80.261 1.00 51.26 123 PHE E C 1
ATOM 9152 O O . PHE E 1 110 ? 72.957 0.639 81.076 1.00 52.70 123 PHE E O 1
ATOM 9160 N N . GLN E 1 111 ? 73.380 -1.518 80.576 1.00 55.65 124 GLN E N 1
ATOM 9161 C CA . GLN E 1 111 ? 73.987 -1.786 81.864 1.00 58.49 124 GLN E CA 1
ATOM 9162 C C . GLN E 1 111 ? 75.324 -1.052 81.957 1.00 54.05 124 GLN E C 1
ATOM 9163 O O . GLN E 1 111 ? 75.917 -0.699 80.935 1.00 50.14 124 GLN E O 1
ATOM 9169 N N . PRO E 1 112 ? 75.806 -0.782 83.178 1.00 56.06 125 PRO E N 1
ATOM 9170 C CA . PRO E 1 112 ? 77.092 -0.083 83.323 1.00 57.80 125 PRO E CA 1
ATOM 9171 C C . PRO E 1 112 ? 78.223 -0.752 82.555 1.00 60.72 125 PRO E C 1
ATOM 9172 O O . PRO E 1 112 ? 78.503 -1.939 82.750 1.00 62.19 125 PRO E O 1
ATOM 9176 N N . ASN E 1 113 ? 78.859 0.009 81.663 1.00 62.70 126 ASN E N 1
ATOM 9177 C CA . ASN E 1 113 ? 79.983 -0.412 80.828 1.00 67.68 126 ASN E CA 1
ATOM 9178 C C . ASN E 1 113 ? 79.620 -1.511 79.839 1.00 70.28 126 ASN E C 1
ATOM 9179 O O . ASN E 1 113 ? 80.520 -2.113 79.239 1.00 77.71 126 ASN E O 1
ATOM 9184 N N . ALA E 1 114 ? 78.331 -1.790 79.641 1.00 67.14 127 ALA E N 1
ATOM 9185 C CA . ALA E 1 114 ? 77.924 -2.851 78.729 1.00 62.74 127 ALA E CA 1
ATOM 9186 C C . ALA E 1 114 ? 77.909 -2.406 77.273 1.00 62.85 127 ALA E C 1
ATOM 9187 O O . ALA E 1 114 ? 77.930 -3.260 76.380 1.00 65.70 127 ALA E O 1
ATOM 9189 N N . LEU E 1 115 ? 77.874 -1.100 77.010 1.00 59.25 128 LEU E N 1
ATOM 9190 C CA . LEU E 1 115 ? 77.831 -0.620 75.633 1.00 57.59 128 LEU E CA 1
ATOM 9191 C C . LEU E 1 115 ? 79.220 -0.609 75.005 1.00 58.47 128 LEU E C 1
ATOM 9192 O O . LEU E 1 115 ? 79.444 -1.222 73.955 1.00 59.59 128 LEU E O 1
ATOM 9197 N N . ASP E 1 116 ? 80.170 0.084 75.638 1.00 60.10 129 ASP E N 1
ATOM 9198 C CA . ASP E 1 116 ? 81.502 0.228 75.063 1.00 64.03 129 ASP E CA 1
ATOM 9199 C C . ASP E 1 116 ? 82.620 0.100 76.092 1.00 62.06 129 ASP E C 1
ATOM 9200 O O . ASP E 1 116 ? 83.780 0.369 75.751 1.00 60.69 129 ASP E O 1
ATOM 9205 N N A GLN E 1 117 ? 82.308 -0.285 77.332 0.43 60.72 130 GLN E N 1
ATOM 9206 N N B GLN E 1 117 ? 82.318 -0.305 77.328 0.57 60.67 130 GLN E N 1
ATOM 9207 C CA A GLN E 1 117 ? 83.298 -0.426 78.400 0.43 63.34 130 GLN E CA 1
ATOM 9208 C CA B GLN E 1 117 ? 83.302 -0.435 78.404 0.57 63.33 130 GLN E CA 1
ATOM 9209 C C A GLN E 1 117 ? 84.066 0.872 78.633 0.43 64.55 130 GLN E C 1
ATOM 9210 C C B GLN E 1 117 ? 84.034 0.873 78.687 0.57 64.42 130 GLN E C 1
ATOM 9211 O O A GLN E 1 117 ? 85.218 0.854 79.073 0.43 68.16 130 GLN E O 1
ATOM 9212 O O B GLN E 1 117 ? 85.146 0.860 79.225 0.57 68.19 130 GLN E O 1
ATOM 9223 N N . GLN E 1 118 ? 83.434 2.007 78.336 1.00 63.55 131 GLN E N 1
ATOM 9224 C CA . GLN E 1 118 ? 84.058 3.316 78.490 1.00 67.99 131 GLN E CA 1
ATOM 9225 C C . GLN E 1 118 ? 83.092 4.301 79.131 1.00 65.12 131 GLN E C 1
ATOM 9226 O O . GLN E 1 118 ? 83.023 5.471 78.743 1.00 63.61 131 GLN E O 1
ATOM 9232 N N . ASP E 1 119 ? 82.326 3.842 80.124 1.00 64.44 132 ASP E N 1
ATOM 9233 C CA . ASP E 1 119 ? 81.434 4.752 80.834 1.00 63.40 132 ASP E CA 1
ATOM 9234 C C . ASP E 1 119 ? 82.215 5.835 81.563 1.00 65.29 132 ASP E C 1
ATOM 9235 O O . ASP E 1 119 ? 81.712 6.950 81.740 1.00 56.61 132 ASP E O 1
ATOM 9240 N N . SER E 1 120 ? 83.447 5.536 81.976 1.00 68.14 133 SER E N 1
ATOM 9241 C CA . SER E 1 120 ? 84.290 6.517 82.648 1.00 70.52 133 SER E CA 1
ATOM 9242 C C . SER E 1 120 ? 84.784 7.619 81.718 1.00 71.12 133 SER E C 1
ATOM 9243 O O . SER E 1 120 ? 85.472 8.533 82.186 1.00 72.29 133 SER E O 1
ATOM 9246 N N . HIS E 1 121 ? 84.450 7.568 80.430 1.00 70.34 134 HIS E N 1
ATOM 9247 C CA . HIS E 1 121 ? 84.855 8.584 79.470 1.00 72.53 134 HIS E CA 1
ATOM 9248 C C . HIS E 1 121 ? 83.725 9.532 79.093 1.00 71.76 134 HIS E C 1
ATOM 9249 O O . HIS E 1 121 ? 83.944 10.444 78.289 1.00 72.64 134 HIS E O 1
ATOM 9256 N N . TYR E 1 122 ? 82.527 9.345 79.647 1.00 69.48 135 TYR E N 1
ATOM 9257 C CA . TYR E 1 122 ? 81.348 10.087 79.209 1.00 64.85 135 TYR E CA 1
ATOM 9258 C C . TYR E 1 122 ? 80.501 10.519 80.400 1.00 60.86 135 TYR E C 1
ATOM 9259 O O . TYR E 1 122 ? 79.272 10.399 80.383 1.00 58.40 135 TYR E O 1
ATOM 9268 N N . LEU E 1 123 ? 81.134 11.040 81.448 1.00 62.03 136 LEU E N 1
ATOM 9269 C CA . LEU E 1 123 ? 80.398 11.454 82.638 1.00 61.31 136 LEU E CA 1
ATOM 9270 C C . LEU E 1 123 ? 79.750 12.811 82.402 1.00 60.36 136 LEU E C 1
ATOM 9271 O O . LEU E 1 123 ? 80.439 13.795 82.112 1.00 60.38 136 LEU E O 1
ATOM 9276 N N . GLY E 1 124 ? 78.428 12.863 82.542 1.00 58.30 137 GLY E N 1
ATOM 9277 C CA . GLY E 1 124 ? 77.688 14.095 82.383 1.00 59.97 137 GLY E CA 1
ATOM 9278 C C . GLY E 1 124 ? 77.501 14.558 80.958 1.00 61.54 137 GLY E C 1
ATOM 9279 O O . GLY E 1 124 ? 77.156 15.725 80.746 1.00 63.72 137 GLY E O 1
ATOM 9280 N N . GLN E 1 125 ? 77.712 13.685 79.972 1.00 60.99 138 GLN E N 1
ATOM 9281 C CA . GLN E 1 125 ? 77.588 14.063 78.564 1.00 58.73 138 GLN E CA 1
ATOM 9282 C C . GLN E 1 125 ? 76.164 13.765 78.102 1.00 55.79 138 GLN E C 1
ATOM 9283 O O . GLN E 1 125 ? 75.874 12.748 77.470 1.00 57.82 138 GLN E O 1
ATOM 9289 N N . ASP E 1 126 ? 75.258 14.691 78.431 1.00 58.59 139 ASP E N 1
ATOM 9290 C CA . ASP E 1 126 ? 73.854 14.520 78.071 1.00 62.82 139 ASP E CA 1
ATOM 9291 C C . ASP E 1 126 ? 73.650 14.554 76.563 1.00 60.55 139 ASP E C 1
ATOM 9292 O O . ASP E 1 126 ? 72.724 13.915 76.049 1.00 59.08 139 ASP E O 1
ATOM 9297 N N . ALA E 1 127 ? 74.495 15.294 75.841 1.00 62.15 140 ALA E N 1
ATOM 9298 C CA . ALA E 1 127 ? 74.377 15.346 74.387 1.00 59.41 140 ALA E CA 1
ATOM 9299 C C . ALA E 1 127 ? 74.639 13.985 73.757 1.00 55.54 140 ALA E C 1
ATOM 9300 O O . ALA E 1 127 ? 74.122 13.694 72.672 1.00 53.74 140 ALA E O 1
ATOM 9302 N N . MET E 1 128 ? 75.432 13.143 74.418 1.00 56.50 141 MET E N 1
ATOM 9303 C CA . MET E 1 128 ? 75.724 11.797 73.946 1.00 57.62 141 MET E CA 1
ATOM 9304 C C . MET E 1 128 ? 74.872 10.742 74.642 1.00 52.83 141 MET E C 1
ATOM 9305 O O . MET E 1 128 ? 75.243 9.563 74.655 1.00 52.78 141 MET E O 1
ATOM 9310 N N . GLY E 1 129 ? 73.741 11.141 75.221 1.00 47.14 142 GLY E N 1
ATOM 9311 C CA . GLY E 1 129 ? 72.873 10.196 75.904 1.00 45.28 142 GLY E CA 1
ATOM 9312 C C . GLY E 1 129 ? 73.495 9.556 77.124 1.00 46.55 142 GLY E C 1
ATOM 9313 O O . GLY E 1 129 ? 73.100 8.450 77.507 1.00 48.29 142 GLY E O 1
ATOM 9314 N N . SER E 1 130 ? 74.460 10.225 77.749 1.00 46.83 143 SER E N 1
ATOM 9315 C CA . SER E 1 130 ? 75.177 9.692 78.897 1.00 48.88 143 SER E CA 1
ATOM 9316 C C . SER E 1 130 ? 74.836 10.501 80.141 1.00 52.16 143 SER E C 1
ATOM 9317 O O . SER E 1 130 ? 74.754 11.732 80.089 1.00 52.67 143 SER E O 1
ATOM 9320 N N . ASN E 1 131 ? 74.644 9.805 81.260 1.00 49.33 144 ASN E N 1
ATOM 9321 C CA . ASN E 1 131 ? 74.219 10.448 82.496 1.00 50.41 144 ASN E CA 1
ATOM 9322 C C . ASN E 1 131 ? 75.447 10.813 83.336 1.00 52.25 144 ASN E C 1
ATOM 9323 O O . ASN E 1 131 ? 76.572 10.855 82.831 1.00 53.17 144 ASN E O 1
ATOM 9328 N N A GLU E 1 132 ? 75.243 11.074 84.629 0.45 53.20 145 GLU E N 1
ATOM 9329 N N B GLU E 1 132 ? 75.243 11.080 84.628 0.55 53.20 145 GLU E N 1
ATOM 9330 C CA A GLU E 1 132 ? 76.340 11.514 85.486 0.45 56.21 145 GLU E CA 1
ATOM 9331 C CA B GLU E 1 132 ? 76.343 11.513 85.482 0.55 56.28 145 GLU E CA 1
ATOM 9332 C C A GLU E 1 132 ? 77.345 10.398 85.744 0.45 57.04 145 GLU E C 1
ATOM 9333 C C B GLU E 1 132 ? 77.350 10.396 85.724 0.55 57.05 145 GLU E C 1
ATOM 9334 O O A GLU E 1 132 ? 78.534 10.673 85.943 0.45 58.27 145 GLU E O 1
ATOM 9335 O O B GLU E 1 132 ? 78.545 10.668 85.891 0.55 58.03 145 GLU E O 1
ATOM 9346 N N . SER E 1 133 ? 76.898 9.145 85.743 1.00 56.79 146 SER E N 1
ATOM 9347 C CA . SER E 1 133 ? 77.773 8.003 85.967 1.00 59.34 146 SER E CA 1
ATOM 9348 C C . SER E 1 133 ? 78.424 7.502 84.685 1.00 58.39 146 SER E C 1
ATOM 9349 O O . SER E 1 133 ? 79.092 6.464 84.708 1.00 56.38 146 SER E O 1
ATOM 9352 N N . GLY E 1 134 ? 78.250 8.216 83.573 1.00 52.38 147 GLY E N 1
ATOM 9353 C CA . GLY E 1 134 ? 78.751 7.770 82.292 1.00 51.53 147 GLY E CA 1
ATOM 9354 C C . GLY E 1 134 ? 77.944 6.672 81.640 1.00 56.90 147 GLY E C 1
ATOM 9355 O O . GLY E 1 134 ? 78.240 6.305 80.495 1.00 55.27 147 GLY E O 1
ATOM 9356 N N . ARG E 1 135 ? 76.944 6.127 82.329 1.00 52.27 148 ARG E N 1
ATOM 9357 C CA . ARG E 1 135 ? 76.064 5.135 81.732 1.00 51.32 148 ARG E CA 1
ATOM 9358 C C . ARG E 1 135 ? 75.320 5.735 80.547 1.00 54.50 148 ARG E C 1
ATOM 9359 O O . ARG E 1 135 ? 74.947 6.912 80.557 1.00 53.19 148 ARG E O 1
ATOM 9367 N N . PHE E 1 136 ? 75.113 4.925 79.513 1.00 51.93 149 PHE E N 1
ATOM 9368 C CA . PHE E 1 136 ? 74.256 5.333 78.404 1.00 47.47 149 PHE E CA 1
ATOM 9369 C C . PHE E 1 136 ? 72.816 5.173 78.864 1.00 46.97 149 PHE E C 1
ATOM 9370 O O . PHE E 1 136 ? 72.292 4.061 78.929 1.00 37.36 149 PHE E O 1
ATOM 9378 N N . SER E 1 137 ? 72.176 6.292 79.209 1.00 45.62 150 SER E N 1
ATOM 9379 C CA . SER E 1 137 ? 70.801 6.310 79.714 1.00 43.07 150 SER E CA 1
ATOM 9380 C C . SER E 1 137 ? 70.042 7.367 78.916 1.00 44.28 150 SER E C 1
ATOM 9381 O O . SER E 1 137 ? 69.855 8.498 79.370 1.00 45.17 150 SER E O 1
ATOM 9384 N N . LEU E 1 138 ? 69.603 6.986 77.722 1.00 43.96 151 LEU E N 1
ATOM 9385 C CA . LEU E 1 138 ? 68.993 7.906 76.774 1.00 41.75 151 LEU E CA 1
ATOM 9386 C C . LEU E 1 138 ? 67.476 7.799 76.822 1.00 38.18 151 LEU E C 1
ATOM 9387 O O . LEU E 1 138 ? 66.922 6.698 76.880 1.00 41.25 151 LEU E O 1
ATOM 9392 N N . TYR E 1 139 ? 66.809 8.951 76.791 1.00 34.46 152 TYR E N 1
ATOM 9393 C CA . TYR E 1 139 ? 65.360 8.997 76.638 1.00 36.08 152 TYR E CA 1
ATOM 9394 C C . TYR E 1 139 ? 64.992 10.182 75.761 1.00 34.95 152 TYR E C 1
ATOM 9395 O O . TYR E 1 139 ? 65.245 11.332 76.129 1.00 37.76 152 TYR E O 1
ATOM 9404 N N . TRP E 1 140 ? 64.394 9.897 74.609 1.00 34.52 153 TRP E N 1
ATOM 9405 C CA . TRP E 1 140 ? 63.844 10.918 73.730 1.00 31.14 153 TRP E CA 1
ATOM 9406 C C . TRP E 1 140 ? 62.345 11.023 73.977 1.00 31.11 153 TRP E C 1
ATOM 9407 O O . TRP E 1 140 ? 61.649 10.003 74.034 1.00 31.24 153 TRP E O 1
ATOM 9418 N N . SER E 1 141 ? 61.853 12.248 74.131 1.00 34.58 154 SER E N 1
ATOM 9419 C CA . SER E 1 141 ? 60.449 12.502 74.419 1.00 33.56 154 SER E CA 1
ATOM 9420 C C . SER E 1 141 ? 59.783 13.176 73.228 1.00 31.75 154 SER E C 1
ATOM 9421 O O . SER E 1 141 ? 60.360 14.077 72.613 1.00 32.11 154 SER E O 1
ATOM 9424 N N . GLN E 1 142 ? 58.566 12.738 72.907 1.00 29.76 155 GLN E N 1
ATOM 9425 C CA . GLN E 1 142 ? 57.781 13.300 71.807 1.00 26.42 155 GLN E CA 1
ATOM 9426 C C . GLN E 1 142 ? 56.411 13.699 72.344 1.00 33.62 155 GLN E C 1
ATOM 9427 O O . GLN E 1 142 ? 55.406 13.031 72.074 1.00 31.35 155 GLN E O 1
ATOM 9433 N N . PRO E 1 143 ? 56.337 14.797 73.103 1.00 35.27 156 PRO E N 1
ATOM 9434 C CA . PRO E 1 143 ? 55.035 15.232 73.636 1.00 34.38 156 PRO E CA 1
ATOM 9435 C C . PRO E 1 143 ? 54.055 15.654 72.558 1.00 34.90 156 PRO E C 1
ATOM 9436 O O . PRO E 1 143 ? 52.846 15.689 72.820 1.00 37.68 156 PRO E O 1
ATOM 9440 N N . SER E 1 144 ? 54.539 15.983 71.364 1.00 33.17 157 SER E N 1
ATOM 9441 C CA . SER E 1 144 ? 53.715 16.233 70.192 1.00 38.35 157 SER E CA 1
ATOM 9442 C C . SER E 1 144 ? 54.541 15.862 68.973 1.00 39.42 157 SER E C 1
ATOM 9443 O O . SER E 1 144 ? 55.772 15.985 69.007 1.00 40.25 157 SER E O 1
ATOM 9446 N N . PRO E 1 145 ? 53.910 15.389 67.898 1.00 38.24 158 PRO E N 1
ATOM 9447 C CA . PRO E 1 145 ? 54.678 14.964 66.719 1.00 32.88 158 PRO E CA 1
ATOM 9448 C C . PRO E 1 145 ? 55.566 16.082 66.192 1.00 31.44 158 PRO E C 1
ATOM 9449 O O . PRO E 1 145 ? 55.101 17.189 65.910 1.00 37.57 158 PRO E O 1
ATOM 9453 N N . GLY E 1 146 ? 56.859 15.783 66.070 1.00 28.14 159 GLY E N 1
ATOM 9454 C CA . GLY E 1 146 ? 57.830 16.744 65.596 1.00 31.21 159 GLY E CA 1
ATOM 9455 C C . GLY E 1 146 ? 58.583 17.487 66.679 1.00 36.60 159 GLY E C 1
ATOM 9456 O O . GLY E 1 146 ? 59.535 18.212 66.361 1.00 38.47 159 GLY E O 1
ATOM 9457 N N . THR E 1 147 ? 58.189 17.341 67.941 1.00 29.92 160 THR E N 1
ATOM 9458 C CA . THR E 1 147 ? 58.874 17.961 69.069 1.00 32.04 160 THR E CA 1
ATOM 9459 C C . THR E 1 147 ? 59.590 16.870 69.851 1.00 31.16 160 THR E C 1
ATOM 9460 O O . THR E 1 147 ? 58.943 15.979 70.411 1.00 36.17 160 THR E O 1
ATOM 9464 N N . LEU E 1 148 ? 60.919 16.937 69.890 1.00 28.56 161 LEU E N 1
ATOM 9465 C CA . LEU E 1 148 ? 61.731 15.871 70.463 1.00 32.93 161 LEU E CA 1
ATOM 9466 C C . LEU E 1 148 ? 62.680 16.446 71.504 1.00 35.63 161 LEU E C 1
ATOM 9467 O O . LEU E 1 148 ? 63.497 17.316 71.190 1.00 37.46 161 LEU E O 1
ATOM 9472 N N . GLU E 1 149 ? 62.573 15.951 72.735 1.00 39.78 162 GLU E N 1
ATOM 9473 C CA . GLU E 1 149 ? 63.423 16.364 73.844 1.00 43.99 162 GLU E CA 1
ATOM 9474 C C . GLU E 1 149 ? 64.389 15.242 74.193 1.00 43.06 162 GLU E C 1
ATOM 9475 O O . GLU E 1 149 ? 63.975 14.087 74.339 1.00 43.51 162 GLU E O 1
ATOM 9481 N N . LEU E 1 150 ? 65.667 15.582 74.339 1.00 40.47 163 LEU E N 1
ATOM 9482 C CA . LEU E 1 150 ? 66.669 14.630 74.797 1.00 37.26 163 LEU E CA 1
ATOM 9483 C C . LEU E 1 150 ? 66.859 14.780 76.300 1.00 42.68 163 LEU E C 1
ATOM 9484 O O . LEU E 1 150 ? 66.992 15.898 76.807 1.00 43.94 163 LEU E O 1
ATOM 9489 N N . GLU E 1 151 ? 66.862 13.653 77.007 1.00 42.54 164 GLU E N 1
ATOM 9490 C CA . GLU E 1 151 ? 67.117 13.637 78.440 1.00 44.54 164 GLU E CA 1
ATOM 9491 C C . GLU E 1 151 ? 67.990 12.440 78.776 1.00 41.03 164 GLU E C 1
ATOM 9492 O O . GLU E 1 151 ? 67.644 11.303 78.443 1.00 41.04 164 GLU E O 1
ATOM 9498 N N . ALA E 1 152 ? 69.122 12.702 79.424 1.00 43.12 165 ALA E N 1
ATOM 9499 C CA . ALA E 1 152 ? 69.974 11.650 79.964 1.00 43.03 165 ALA E CA 1
ATOM 9500 C C . ALA E 1 152 ? 69.468 11.312 81.361 1.00 46.07 165 ALA E C 1
ATOM 9501 O O . ALA E 1 152 ? 69.693 12.069 82.311 1.00 48.26 165 ALA E O 1
ATOM 9503 N N . MET E 1 153 ? 68.781 10.185 81.483 1.00 45.56 166 MET E N 1
ATOM 9504 C CA . MET E 1 153 ? 68.121 9.831 82.735 1.00 46.94 166 MET E CA 1
ATOM 9505 C C . MET E 1 153 ? 69.149 9.499 83.808 1.00 48.03 166 MET E C 1
ATOM 9506 O O . MET E 1 153 ? 69.992 8.617 83.596 1.00 49.76 166 MET E O 1
ATOM 9511 N N . PRO E 1 154 ? 69.124 10.167 84.959 1.00 49.68 167 PRO E N 1
ATOM 9512 C CA . PRO E 1 154 ? 70.111 9.878 86.002 1.00 54.62 167 PRO E CA 1
ATOM 9513 C C . PRO E 1 154 ? 69.846 8.538 86.670 1.00 53.99 167 PRO E C 1
ATOM 9514 O O . PRO E 1 154 ? 68.773 7.943 86.543 1.00 54.09 167 PRO E O 1
ATOM 9518 N N . GLU E 1 155 ? 70.860 8.065 87.397 1.00 56.63 168 GLU E N 1
ATOM 9519 C CA . GLU E 1 155 ? 70.733 6.809 88.126 1.00 60.55 168 GLU E CA 1
ATOM 9520 C C . GLU E 1 155 ? 69.689 6.891 89.231 1.00 62.65 168 GLU E C 1
ATOM 9521 O O . GLU E 1 155 ? 69.210 5.851 89.696 1.00 65.96 168 GLU E O 1
ATOM 9527 N N . THR E 1 156 ? 69.331 8.102 89.665 1.00 61.48 169 THR E N 1
ATOM 9528 C CA . THR E 1 156 ? 68.248 8.252 90.631 1.00 62.67 169 THR E CA 1
ATOM 9529 C C . THR E 1 156 ? 66.902 7.893 90.017 1.00 63.79 169 THR E C 1
ATOM 9530 O O . THR E 1 156 ? 65.973 7.513 90.739 1.00 67.98 169 THR E O 1
ATOM 9534 N N . MET E 1 157 ? 66.779 8.004 88.695 1.00 59.98 170 MET E N 1
ATOM 9535 C CA . MET E 1 157 ? 65.549 7.659 87.993 1.00 57.14 170 MET E CA 1
ATOM 9536 C C . MET E 1 157 ? 65.496 6.182 87.621 1.00 57.43 170 MET E C 1
ATOM 9537 O O . MET E 1 157 ? 64.427 5.565 87.685 1.00 58.58 170 MET E O 1
ATOM 9542 N N . LEU E 1 158 ? 66.636 5.602 87.238 1.00 54.20 171 LEU E N 1
ATOM 9543 C CA . LEU E 1 158 ? 66.675 4.198 86.845 1.00 52.34 171 LEU E CA 1
ATOM 9544 C C . LEU E 1 158 ? 66.476 3.254 88.023 1.00 56.06 171 LEU E C 1
ATOM 9545 O O . LEU E 1 158 ? 66.030 2.119 87.824 1.00 57.63 171 LEU E O 1
ATOM 9550 N N . GLY E 1 159 ? 66.794 3.693 89.239 1.00 57.57 172 GLY E N 1
ATOM 9551 C CA . GLY E 1 159 ? 66.706 2.844 90.409 1.00 58.45 172 GLY E CA 1
ATOM 9552 C C . GLY E 1 159 ? 65.570 3.120 91.366 1.00 60.90 172 GLY E C 1
ATOM 9553 O O . GLY E 1 159 ? 65.513 2.482 92.429 1.00 66.85 172 GLY E O 1
ATOM 9554 N N . ASP E 1 160 ? 64.659 4.039 91.050 1.00 61.52 173 ASP E N 1
ATOM 9555 C CA . ASP E 1 160 ? 63.533 4.326 91.936 1.00 61.11 173 ASP E CA 1
ATOM 9556 C C . ASP E 1 160 ? 62.554 3.157 91.904 1.00 63.34 173 ASP E C 1
ATOM 9557 O O . ASP E 1 160 ? 61.867 2.940 90.901 1.00 63.37 173 ASP E O 1
ATOM 9562 N N . THR E 1 161 ? 62.477 2.410 93.005 1.00 62.26 174 THR E N 1
ATOM 9563 C CA . THR E 1 161 ? 61.641 1.220 93.100 1.00 59.07 174 THR E CA 1
ATOM 9564 C C . THR E 1 161 ? 60.323 1.463 93.825 1.00 59.80 174 THR E C 1
ATOM 9565 O O . THR E 1 161 ? 59.543 0.519 93.990 1.00 62.66 174 THR E O 1
ATOM 9569 N N . SER E 1 162 ? 60.060 2.688 94.274 1.00 58.81 175 SER E N 1
ATOM 9570 C CA . SER E 1 162 ? 58.809 2.978 94.959 1.00 61.45 175 SER E CA 1
ATOM 9571 C C . SER E 1 162 ? 57.625 2.760 94.024 1.00 62.76 175 SER E C 1
ATOM 9572 O O . SER E 1 162 ? 57.737 2.883 92.801 1.00 63.84 175 SER E O 1
ATOM 9575 N N . ILE E 1 163 ? 56.478 2.425 94.617 1.00 62.33 176 ILE E N 1
ATOM 9576 C CA . ILE E 1 163 ? 55.298 2.091 93.830 1.00 64.10 176 ILE E CA 1
ATOM 9577 C C . ILE E 1 163 ? 54.807 3.321 93.081 1.00 65.20 176 ILE E C 1
ATOM 9578 O O . ILE E 1 163 ? 54.891 4.454 93.576 1.00 66.05 176 ILE E O 1
ATOM 9583 N N . GLY E 1 164 ? 54.299 3.102 91.873 1.00 62.72 177 GLY E N 1
ATOM 9584 C CA . GLY E 1 164 ? 53.754 4.160 91.052 1.00 63.52 177 GLY E CA 1
ATOM 9585 C C . GLY E 1 164 ? 52.255 4.290 91.212 1.00 64.46 177 GLY E C 1
ATOM 9586 O O . GLY E 1 164 ? 51.663 3.846 92.199 1.00 63.76 177 GLY E O 1
ATOM 9587 N N . SER E 1 165 ? 51.632 4.911 90.209 1.00 66.11 178 SER E N 1
ATOM 9588 C CA . SER E 1 165 ? 50.190 5.126 90.257 1.00 70.01 178 SER E CA 1
ATOM 9589 C C . SER E 1 165 ? 49.417 3.823 90.097 1.00 72.13 178 SER E C 1
ATOM 9590 O O . SER E 1 165 ? 48.294 3.706 90.602 1.00 74.90 178 SER E O 1
ATOM 9593 N N . ASN E 1 166 ? 49.991 2.840 89.407 1.00 72.71 179 ASN E N 1
ATOM 9594 C CA . ASN E 1 166 ? 49.316 1.578 89.138 1.00 73.82 179 ASN E CA 1
ATOM 9595 C C . ASN E 1 166 ? 49.716 0.466 90.098 1.00 72.35 179 ASN E C 1
ATOM 9596 O O . ASN E 1 166 ? 49.265 -0.670 89.930 1.00 75.42 179 ASN E O 1
ATOM 9601 N N . GLY E 1 167 ? 50.546 0.761 91.096 1.00 71.00 180 GLY E N 1
ATOM 9602 C CA . GLY E 1 167 ? 51.012 -0.227 92.039 1.00 71.43 180 GLY E CA 1
ATOM 9603 C C . GLY E 1 167 ? 52.353 -0.842 91.695 1.00 68.92 180 GLY E C 1
ATOM 9604 O O . GLY E 1 167 ? 53.038 -1.342 92.594 1.00 71.94 180 GLY E O 1
ATOM 9605 N N . ALA E 1 168 ? 52.740 -0.821 90.424 1.00 65.05 181 ALA E N 1
ATOM 9606 C CA . ALA E 1 168 ? 54.047 -1.324 90.037 1.00 63.51 181 ALA E CA 1
ATOM 9607 C C . ALA E 1 168 ? 55.137 -0.335 90.440 1.00 63.42 181 ALA E C 1
ATOM 9608 O O . ALA E 1 168 ? 54.873 0.822 90.780 1.00 63.60 181 ALA E O 1
ATOM 9610 N N . ALA E 1 169 ? 56.379 -0.812 90.406 1.00 60.48 182 ALA E N 1
ATOM 9611 C CA . ALA E 1 169 ? 57.512 0.064 90.663 1.00 57.48 182 ALA E CA 1
ATOM 9612 C C . ALA E 1 169 ? 57.595 1.142 89.589 1.00 56.05 182 ALA E C 1
ATOM 9613 O O . ALA E 1 169 ? 57.229 0.928 88.430 1.00 54.35 182 ALA E O 1
ATOM 9615 N N . LYS E 1 170 ? 58.073 2.323 89.990 1.00 55.92 183 LYS E N 1
ATOM 9616 C CA . LYS E 1 170 ? 58.172 3.431 89.047 1.00 53.74 183 LYS E CA 1
ATOM 9617 C C . LYS E 1 170 ? 59.161 3.131 87.930 1.00 48.89 183 LYS E C 1
ATOM 9618 O O . LYS E 1 170 ? 59.026 3.664 86.823 1.00 48.95 183 LYS E O 1
ATOM 9624 N N . ASN E 1 171 ? 60.153 2.280 88.194 1.00 44.75 184 ASN E N 1
ATOM 9625 C CA . ASN E 1 171 ? 61.176 1.937 87.217 1.00 47.16 184 ASN E CA 1
ATOM 9626 C C . ASN E 1 171 ? 60.975 0.548 86.618 1.00 49.06 184 ASN E C 1
ATOM 9627 O O . ASN E 1 171 ? 61.927 -0.030 86.082 1.00 46.32 184 ASN E O 1
ATOM 9632 N N A ARG E 1 172 ? 59.757 0.004 86.697 0.41 47.86 185 ARG E N 1
ATOM 9633 N N B ARG E 1 172 ? 59.761 -0.003 86.705 0.59 47.92 185 ARG E N 1
ATOM 9634 C CA A ARG E 1 172 ? 59.502 -1.317 86.131 0.41 47.08 185 ARG E CA 1
ATOM 9635 C CA B ARG E 1 172 ? 59.508 -1.321 86.133 0.59 47.03 185 ARG E CA 1
ATOM 9636 C C A ARG E 1 172 ? 59.680 -1.321 84.619 0.41 44.04 185 ARG E C 1
ATOM 9637 C C B ARG E 1 172 ? 59.644 -1.326 84.618 0.59 44.09 185 ARG E C 1
ATOM 9638 O O A ARG E 1 172 ? 59.976 -2.368 84.032 0.41 43.53 185 ARG E O 1
ATOM 9639 O O B ARG E 1 172 ? 59.864 -2.390 84.030 0.59 43.67 185 ARG E O 1
ATOM 9654 N N . TRP E 1 173 ? 59.522 -0.161 83.974 1.00 40.05 186 TRP E N 1
ATOM 9655 C CA . TRP E 1 173 ? 59.759 -0.067 82.538 1.00 39.79 186 TRP E CA 1
ATOM 9656 C C . TRP E 1 173 ? 61.184 -0.456 82.167 1.00 39.72 186 TRP E C 1
ATOM 9657 O O . TRP E 1 173 ? 61.452 -0.761 81.000 1.00 41.57 186 TRP E O 1
ATOM 9668 N N . LEU E 1 174 ? 62.100 -0.449 83.135 1.00 39.11 187 LEU E N 1
ATOM 9669 C CA . LEU E 1 174 ? 63.478 -0.877 82.951 1.00 42.90 187 LEU E CA 1
ATOM 9670 C C . LEU E 1 174 ? 63.762 -2.246 83.557 1.00 50.88 187 LEU E C 1
ATOM 9671 O O . LEU E 1 174 ? 64.439 -3.067 82.930 1.00 54.28 187 LEU E O 1
ATOM 9676 N N . THR E 1 175 ? 63.253 -2.516 84.760 1.00 51.33 188 THR E N 1
ATOM 9677 C CA . THR E 1 175 ? 63.608 -3.741 85.464 1.00 53.55 188 THR E CA 1
ATOM 9678 C C . THR E 1 175 ? 62.850 -4.965 84.966 1.00 55.91 188 THR E C 1
ATOM 9679 O O . THR E 1 175 ? 63.291 -6.089 85.226 1.00 59.04 188 THR E O 1
ATOM 9683 N N A CYS E 1 176 ? 61.747 -4.771 84.245 0.55 53.34 189 CYS E N 1
ATOM 9684 N N B CYS E 1 176 ? 61.714 -4.787 84.282 0.45 53.36 189 CYS E N 1
ATOM 9685 C CA A CYS E 1 176 ? 60.987 -5.924 83.760 0.55 53.37 189 CYS E CA 1
ATOM 9686 C CA B CYS E 1 176 ? 61.000 -5.950 83.753 0.45 53.47 189 CYS E CA 1
ATOM 9687 C C A CYS E 1 176 ? 61.736 -6.696 82.679 0.55 51.85 189 CYS E C 1
ATOM 9688 C C B CYS E 1 176 ? 61.817 -6.700 82.717 0.45 51.92 189 CYS E C 1
ATOM 9689 O O A CYS E 1 176 ? 61.765 -7.941 82.750 0.55 53.60 189 CYS E O 1
ATOM 9690 O O B CYS E 1 176 ? 61.969 -7.929 82.856 0.45 53.57 189 CYS E O 1
ATOM 9695 N N . PRO E 1 177 ? 62.364 -6.072 81.671 1.00 47.68 190 PRO E N 1
ATOM 9696 C CA . PRO E 1 177 ? 63.173 -6.852 80.724 1.00 48.69 190 PRO E CA 1
ATOM 9697 C C . PRO E 1 177 ? 64.485 -7.329 81.317 1.00 54.12 190 PRO E C 1
ATOM 9698 O O . PRO E 1 177 ? 65.008 -8.361 80.882 1.00 59.83 190 PRO E O 1
ATOM 9702 N N . GLN E 1 178 ? 65.036 -6.606 82.294 1.00 56.39 191 GLN E N 1
ATOM 9703 C CA . GLN E 1 178 ? 66.292 -7.028 82.904 1.00 61.34 191 GLN E CA 1
ATOM 9704 C C . GLN E 1 178 ? 66.104 -8.281 83.750 1.00 64.03 191 GLN E C 1
ATOM 9705 O O . GLN E 1 178 ? 66.964 -9.171 83.752 1.00 68.57 191 GLN E O 1
ATOM 9711 N N . ASP E 1 179 ? 64.987 -8.372 84.472 1.00 62.64 192 ASP E N 1
ATOM 9712 C CA . ASP E 1 179 ? 64.765 -9.506 85.362 1.00 61.84 192 ASP E CA 1
ATOM 9713 C C . ASP E 1 179 ? 64.216 -10.722 84.626 1.00 59.64 192 ASP E C 1
ATOM 9714 O O . ASP E 1 179 ? 64.530 -11.858 85.000 1.00 60.74 192 ASP E O 1
ATOM 9719 N N . THR E 1 180 ? 63.405 -10.515 83.588 1.00 57.31 193 THR E N 1
ATOM 9720 C CA . THR E 1 180 ? 62.775 -11.614 82.868 1.00 54.92 193 THR E CA 1
ATOM 9721 C C . THR E 1 180 ? 63.478 -11.968 81.564 1.00 53.99 193 THR E C 1
ATOM 9722 O O . THR E 1 180 ? 63.200 -13.034 81.004 1.00 57.59 193 THR E O 1
ATOM 9726 N N . ALA E 1 181 ? 64.368 -11.104 81.068 1.00 53.86 194 ALA E N 1
ATOM 9727 C CA . ALA E 1 181 ? 65.131 -11.347 79.841 1.00 51.72 194 ALA E CA 1
ATOM 9728 C C . ALA E 1 181 ? 64.226 -11.550 78.629 1.00 49.99 194 ALA E C 1
ATOM 9729 O O . ALA E 1 181 ? 64.607 -12.216 77.663 1.00 51.97 194 ALA E O 1
ATOM 9731 N N . ARG E 1 182 ? 63.025 -10.975 78.662 1.00 46.87 195 ARG E N 1
ATOM 9732 C CA . ARG E 1 182 ? 62.088 -11.060 77.551 1.00 46.32 195 ARG E CA 1
ATOM 9733 C C . ARG E 1 182 ? 61.351 -9.732 77.427 1.00 45.95 195 ARG E C 1
ATOM 9734 O O . ARG E 1 182 ? 61.555 -8.806 78.220 1.00 42.21 195 ARG E O 1
ATOM 9742 N N . THR E 1 183 ? 60.492 -9.638 76.416 1.00 43.37 196 THR E N 1
ATOM 9743 C CA . THR E 1 183 ? 59.721 -8.425 76.199 1.00 37.71 196 THR E CA 1
ATOM 9744 C C . THR E 1 183 ? 58.697 -8.234 77.314 1.00 36.96 196 THR E C 1
ATOM 9745 O O . THR E 1 183 ? 58.287 -9.181 77.991 1.00 41.21 196 THR E O 1
ATOM 9749 N N . CYS E 1 184 ? 58.284 -6.983 77.502 1.00 36.61 197 CYS E N 1
ATOM 9750 C CA . CYS E 1 184 ? 57.347 -6.634 78.560 1.00 38.47 197 CYS E CA 1
ATOM 9751 C C . CYS E 1 184 ? 56.359 -5.597 78.056 1.00 34.20 197 CYS E C 1
ATOM 9752 O O . CYS E 1 184 ? 56.753 -4.616 77.417 1.00 32.11 197 CYS E O 1
ATOM 9755 N N . MET E 1 185 ? 55.079 -5.821 78.341 1.00 35.84 198 MET E N 1
ATOM 9756 C CA . MET E 1 185 ? 54.027 -4.837 78.098 1.00 39.68 198 MET E CA 1
ATOM 9757 C C . MET E 1 185 ? 53.684 -4.214 79.446 1.00 39.83 198 MET E C 1
ATOM 9758 O O . MET E 1 185 ? 52.954 -4.803 80.247 1.00 34.69 198 MET E O 1
ATOM 9763 N N . LEU E 1 186 ? 54.224 -3.026 79.698 1.00 41.51 199 LEU E N 1
ATOM 9764 C CA . LEU E 1 186 ? 54.019 -2.371 80.981 1.00 39.02 199 LEU E CA 1
ATOM 9765 C C . LEU E 1 186 ? 52.577 -1.902 81.119 1.00 39.27 199 LEU E C 1
ATOM 9766 O O . LEU E 1 186 ? 51.985 -1.371 80.175 1.00 40.54 199 LEU E O 1
ATOM 9771 N N . GLU E 1 187 ? 52.011 -2.110 82.305 1.00 39.88 200 GLU E N 1
ATOM 9772 C CA . GLU E 1 187 ? 50.682 -1.597 82.590 1.00 37.55 200 GLU E CA 1
ATOM 9773 C C . GLU E 1 187 ? 50.705 -0.069 82.559 1.00 37.71 200 GLU E C 1
ATOM 9774 O O . GLU E 1 187 ? 51.757 0.544 82.764 1.00 37.58 200 GLU E O 1
ATOM 9780 N N . PRO E 1 188 ? 49.568 0.570 82.283 1.00 42.53 201 PRO E N 1
ATOM 9781 C CA . PRO E 1 188 ? 49.541 2.038 82.241 1.00 44.91 201 PRO E CA 1
ATOM 9782 C C . PRO E 1 188 ? 49.990 2.643 83.564 1.00 48.00 201 PRO E C 1
ATOM 9783 O O . PRO E 1 188 ? 49.529 2.249 84.637 1.00 47.61 201 PRO E O 1
ATOM 9787 N N . TYR E 1 189 ? 50.904 3.608 83.476 1.00 44.02 202 TYR E N 1
ATOM 9788 C CA . TYR E 1 189 ? 51.455 4.261 84.653 1.00 43.32 202 TYR E CA 1
ATOM 9789 C C . TYR E 1 189 ? 51.642 5.744 84.368 1.00 42.03 202 TYR E C 1
ATOM 9790 O O . TYR E 1 189 ? 51.726 6.173 83.214 1.00 37.47 202 TYR E O 1
ATOM 9799 N N . LEU E 1 190 ? 51.701 6.525 85.444 1.00 44.44 203 LEU E N 1
ATOM 9800 C CA . LEU E 1 190 ? 51.902 7.970 85.359 1.00 45.92 203 LEU E CA 1
ATOM 9801 C C . LEU E 1 190 ? 53.396 8.246 85.464 1.00 45.40 203 LEU E C 1
ATOM 9802 O O . LEU E 1 190 ? 53.977 8.190 86.551 1.00 49.20 203 LEU E O 1
ATOM 9807 N N . ASP E 1 191 ? 54.020 8.545 84.331 1.00 43.49 204 ASP E N 1
ATOM 9808 C CA . ASP E 1 191 ? 55.445 8.825 84.268 1.00 44.08 204 ASP E CA 1
ATOM 9809 C C . ASP E 1 191 ? 55.700 10.328 84.333 1.00 44.19 204 ASP E C 1
ATOM 9810 O O . ASP E 1 191 ? 54.815 11.147 84.073 1.00 40.82 204 ASP E O 1
ATOM 9815 N N . GLU E 1 192 ? 56.929 10.680 84.696 1.00 45.60 205 GLU E N 1
ATOM 9816 C CA . GLU E 1 192 ? 57.378 12.064 84.744 1.00 52.40 205 GLU E CA 1
ATOM 9817 C C . GLU E 1 192 ? 58.469 12.272 83.703 1.00 50.93 205 GLU E C 1
ATOM 9818 O O . GLU E 1 192 ? 59.403 11.468 83.611 1.00 53.79 205 GLU E O 1
ATOM 9824 N N . VAL E 1 193 ? 58.345 13.344 82.920 1.00 46.39 206 VAL E N 1
ATOM 9825 C CA . VAL E 1 193 ? 59.321 13.689 81.888 1.00 50.85 206 VAL E CA 1
ATOM 9826 C C . VAL E 1 193 ? 59.528 15.201 81.919 1.00 51.82 206 VAL E C 1
ATOM 9827 O O . VAL E 1 193 ? 58.673 15.960 81.447 1.00 50.28 206 VAL E O 1
ATOM 9831 N N . ASN E 1 194 ? 60.658 15.639 82.477 1.00 55.86 207 ASN E N 1
ATOM 9832 C CA . ASN E 1 194 ? 61.005 17.058 82.569 1.00 60.46 207 ASN E CA 1
ATOM 9833 C C . ASN E 1 194 ? 59.885 17.862 83.228 1.00 61.56 207 ASN E C 1
ATOM 9834 O O . ASN E 1 194 ? 59.409 18.870 82.700 1.00 65.16 207 ASN E O 1
ATOM 9839 N N . GLY E 1 195 ? 59.459 17.400 84.402 1.00 62.19 208 GLY E N 1
ATOM 9840 C CA . GLY E 1 195 ? 58.409 18.062 85.146 1.00 63.16 208 GLY E CA 1
ATOM 9841 C C . GLY E 1 195 ? 57.010 17.872 84.605 1.00 62.66 208 GLY E C 1
ATOM 9842 O O . GLY E 1 195 ? 56.073 18.481 85.136 1.00 67.34 208 GLY E O 1
ATOM 9843 N N . ARG E 1 196 ? 56.834 17.060 83.567 1.00 60.15 209 ARG E N 1
ATOM 9844 C CA . ARG E 1 196 ? 55.522 16.767 83.009 1.00 57.44 209 ARG E CA 1
ATOM 9845 C C . ARG E 1 196 ? 55.055 15.400 83.483 1.00 55.35 209 ARG E C 1
ATOM 9846 O O . ARG E 1 196 ? 55.853 14.467 83.594 1.00 58.91 209 ARG E O 1
ATOM 9854 N N . GLN E 1 197 ? 53.760 15.284 83.758 1.00 52.47 210 GLN E N 1
ATOM 9855 C CA . GLN E 1 197 ? 53.151 14.014 84.131 1.00 49.87 210 GLN E CA 1
ATOM 9856 C C . GLN E 1 197 ? 52.403 13.463 82.925 1.00 47.49 210 GLN E C 1
ATOM 9857 O O . GLN E 1 197 ? 51.471 14.101 82.424 1.00 46.37 210 GLN E O 1
ATOM 9863 N N . VAL E 1 198 ? 52.816 12.286 82.458 1.00 42.09 211 VAL E N 1
ATOM 9864 C CA . VAL E 1 198 ? 52.308 11.706 81.220 1.00 38.14 211 VAL E CA 1
ATOM 9865 C C . VAL E 1 198 ? 51.770 10.313 81.510 1.00 42.17 211 VAL E C 1
ATOM 9866 O O . VAL E 1 198 ? 52.514 9.438 81.970 1.00 44.10 211 VAL E O 1
ATOM 9870 N N . LEU E 1 199 ? 50.485 10.109 81.236 1.00 39.22 212 LEU E N 1
ATOM 9871 C CA . LEU E 1 199 ? 49.866 8.795 81.347 1.00 35.15 212 LEU E CA 1
ATOM 9872 C C . LEU E 1 199 ? 50.271 7.959 80.139 1.00 39.97 212 LEU E C 1
ATOM 9873 O O . LEU E 1 199 ? 49.976 8.329 78.997 1.00 41.54 212 LEU E O 1
ATOM 9878 N N . MET E 1 200 ? 50.947 6.838 80.382 1.00 38.74 213 MET E N 1
ATOM 9879 C CA . MET E 1 200 ? 51.544 6.087 79.289 1.00 33.00 213 MET E CA 1
ATOM 9880 C C . MET E 1 200 ? 51.588 4.603 79.620 1.00 35.68 213 MET E C 1
ATOM 9881 O O . MET E 1 200 ? 51.502 4.195 80.781 1.00 36.62 213 MET E O 1
ATOM 9886 N N . THR E 1 201 ? 51.717 3.803 78.566 1.00 35.48 214 THR E N 1
ATOM 9887 C CA . THR E 1 201 ? 52.132 2.413 78.646 1.00 35.09 214 THR E CA 1
ATOM 9888 C C . THR E 1 201 ? 53.390 2.248 77.803 1.00 34.37 214 THR E C 1
ATOM 9889 O O . THR E 1 201 ? 53.727 3.111 76.988 1.00 39.29 214 THR E O 1
ATOM 9893 N N . SER E 1 202 ? 54.096 1.138 78.003 1.00 31.96 215 SER E N 1
ATOM 9894 C CA . SER E 1 202 ? 55.400 0.972 77.379 1.00 30.20 215 SER E CA 1
ATOM 9895 C C . SER E 1 202 ? 55.568 -0.432 76.819 1.00 30.10 215 SER E C 1
ATOM 9896 O O . SER E 1 202 ? 55.118 -1.411 77.420 1.00 29.91 215 SER E O 1
ATOM 9899 N N . ILE E 1 203 ? 56.219 -0.513 75.663 1.00 27.76 216 ILE E N 1
ATOM 9900 C CA . ILE E 1 203 ? 56.687 -1.770 75.092 1.00 33.35 216 ILE E CA 1
ATOM 9901 C C . ILE E 1 203 ? 58.193 -1.818 75.309 1.00 35.36 216 ILE E C 1
ATOM 9902 O O . ILE E 1 203 ? 58.947 -1.076 74.670 1.00 35.76 216 ILE E O 1
ATOM 9907 N N . ALA E 1 204 ? 58.636 -2.682 76.214 1.00 33.15 217 ALA E N 1
ATOM 9908 C CA . ALA E 1 204 ? 60.036 -2.756 76.603 1.00 33.82 217 ALA E CA 1
ATOM 9909 C C . ALA E 1 204 ? 60.684 -3.981 75.974 1.00 36.71 217 ALA E C 1
ATOM 9910 O O . ALA E 1 204 ? 60.194 -5.103 76.138 1.00 41.25 217 ALA E O 1
ATOM 9912 N N . LEU E 1 205 ? 61.784 -3.762 75.256 1.00 37.60 218 LEU E N 1
ATOM 9913 C CA . LEU E 1 205 ? 62.477 -4.833 74.555 1.00 40.18 218 LEU E CA 1
ATOM 9914 C C . LEU E 1 205 ? 63.851 -5.047 75.166 1.00 42.98 218 LEU E C 1
ATOM 9915 O O . LEU E 1 205 ? 64.634 -4.089 75.259 1.00 46.46 218 LEU E O 1
ATOM 9920 N N . PRO E 1 206 ? 64.192 -6.260 75.588 1.00 39.52 219 PRO E N 1
ATOM 9921 C CA . PRO E 1 206 ? 65.555 -6.520 76.049 1.00 40.67 219 PRO E CA 1
ATOM 9922 C C . PRO E 1 206 ? 66.503 -6.722 74.880 1.00 43.30 219 PRO E C 1
ATOM 9923 O O . PRO E 1 206 ? 66.125 -7.209 73.811 1.00 46.47 219 PRO E O 1
ATOM 9927 N N . LEU E 1 207 ? 67.753 -6.331 75.096 1.00 37.17 220 LEU E N 1
ATOM 9928 C CA . LEU E 1 207 ? 68.825 -6.547 74.134 1.00 38.94 220 LEU E CA 1
ATOM 9929 C C . LEU E 1 207 ? 69.735 -7.637 74.679 1.00 44.11 220 LEU E C 1
ATOM 9930 O O . LEU E 1 207 ? 70.326 -7.477 75.753 1.00 41.29 220 LEU E O 1
ATOM 9935 N N . LEU E 1 208 ? 69.840 -8.739 73.943 1.00 44.78 221 LEU E N 1
ATOM 9936 C CA . LEU E 1 208 ? 70.516 -9.936 74.417 1.00 50.47 221 LEU E CA 1
ATOM 9937 C C . LEU E 1 208 ? 71.742 -10.234 73.568 1.00 60.21 221 LEU E C 1
ATOM 9938 O O . LEU E 1 208 ? 71.725 -10.062 72.344 1.00 64.19 221 LEU E O 1
ATOM 9943 N N . GLU E 1 209 ? 72.807 -10.675 74.233 1.00 64.92 222 GLU E N 1
ATOM 9944 C CA . GLU E 1 209 ? 74.006 -11.192 73.579 1.00 70.77 222 GLU E CA 1
ATOM 9945 C C . GLU E 1 209 ? 74.278 -12.567 74.172 1.00 69.65 222 GLU E C 1
ATOM 9946 O O . GLU E 1 209 ? 74.631 -12.676 75.352 1.00 66.62 222 GLU E O 1
ATOM 9952 N N A HIS E 1 210 ? 74.160 -13.601 73.338 0.51 70.81 223 HIS E N 1
ATOM 9953 N N B HIS E 1 210 ? 74.086 -13.611 73.363 0.49 70.69 223 HIS E N 1
ATOM 9954 C CA A HIS E 1 210 ? 74.163 -15.008 73.754 0.51 73.14 223 HIS E CA 1
ATOM 9955 C CA B HIS E 1 210 ? 74.228 -14.999 73.804 0.49 73.22 223 HIS E CA 1
ATOM 9956 C C A HIS E 1 210 ? 73.379 -15.210 75.049 0.51 72.46 223 HIS E C 1
ATOM 9957 C C B HIS E 1 210 ? 73.325 -15.314 74.994 0.49 72.49 223 HIS E C 1
ATOM 9958 O O A HIS E 1 210 ? 73.838 -15.846 76.001 0.51 74.01 223 HIS E O 1
ATOM 9959 O O B HIS E 1 210 ? 73.661 -16.148 75.838 0.49 74.39 223 HIS E O 1
ATOM 9972 N N . GLY E 1 211 ? 72.171 -14.650 75.074 1.00 69.97 224 GLY E N 1
ATOM 9973 C CA . GLY E 1 211 ? 71.209 -14.910 76.124 1.00 67.85 224 GLY E CA 1
ATOM 9974 C C . GLY E 1 211 ? 71.311 -14.057 77.370 1.00 69.25 224 GLY E C 1
ATOM 9975 O O . GLY E 1 211 ? 70.501 -14.239 78.288 1.00 71.59 224 GLY E O 1
ATOM 9976 N N A LYS E 1 212 ? 72.269 -13.138 77.439 0.48 66.85 225 LYS E N 1
ATOM 9977 N N B LYS E 1 212 ? 72.268 -13.137 77.437 0.52 66.86 225 LYS E N 1
ATOM 9978 C CA A LYS E 1 212 ? 72.443 -12.278 78.599 0.48 65.09 225 LYS E CA 1
ATOM 9979 C CA B LYS E 1 212 ? 72.455 -12.274 78.594 0.52 65.12 225 LYS E CA 1
ATOM 9980 C C A LYS E 1 212 ? 71.979 -10.866 78.268 0.48 61.34 225 LYS E C 1
ATOM 9981 C C B LYS E 1 212 ? 71.982 -10.863 78.267 0.52 61.32 225 LYS E C 1
ATOM 9982 O O A LYS E 1 212 ? 72.249 -10.352 77.178 0.48 60.40 225 LYS E O 1
ATOM 9983 O O B LYS E 1 212 ? 72.246 -10.346 77.177 0.52 60.36 225 LYS E O 1
ATOM 9994 N N . VAL E 1 213 ? 71.277 -10.246 79.215 1.00 59.12 226 VAL E N 1
ATOM 9995 C CA . VAL E 1 213 ? 70.744 -8.903 79.007 1.00 55.25 226 VAL E CA 1
ATOM 9996 C C . VAL E 1 213 ? 71.882 -7.894 79.086 1.00 60.57 226 VAL E C 1
ATOM 9997 O O . VAL E 1 213 ? 72.620 -7.842 80.078 1.00 68.16 226 VAL E O 1
ATOM 10001 N N . VAL E 1 214 ? 72.028 -7.086 78.038 1.00 56.52 227 VAL E N 1
ATOM 10002 C CA . VAL E 1 214 ? 73.034 -6.034 78.003 1.00 53.34 227 VAL E CA 1
ATOM 10003 C C . VAL E 1 214 ? 72.424 -4.638 78.049 1.00 54.35 227 VAL E C 1
ATOM 10004 O O . VAL E 1 214 ? 73.116 -3.693 78.463 1.00 58.16 227 VAL E O 1
ATOM 10008 N N . GLY E 1 215 ? 71.172 -4.473 77.639 1.00 50.67 228 GLY E N 1
ATOM 10009 C CA . GLY E 1 215 ? 70.529 -3.173 77.656 1.00 47.88 228 GLY E CA 1
ATOM 10010 C C . GLY E 1 215 ? 69.052 -3.334 77.377 1.00 45.26 228 GLY E C 1
ATOM 10011 O O . GLY E 1 215 ? 68.566 -4.431 77.092 1.00 44.93 228 GLY E O 1
ATOM 10012 N N . VAL E 1 216 ? 68.336 -2.216 77.465 1.00 40.03 229 VAL E N 1
ATOM 10013 C CA . VAL E 1 216 ? 66.891 -2.193 77.275 1.00 37.91 229 VAL E CA 1
ATOM 10014 C C . VAL E 1 216 ? 66.535 -1.050 76.337 1.00 42.81 229 VAL E C 1
ATOM 10015 O O . VAL E 1 216 ? 66.908 0.102 76.584 1.00 47.77 229 VAL E O 1
ATOM 10019 N N . VAL E 1 217 ? 65.820 -1.371 75.263 1.00 41.84 230 VAL E N 1
ATOM 10020 C CA . VAL E 1 217 ? 65.205 -0.380 74.391 1.00 37.83 230 VAL E CA 1
ATOM 10021 C C . VAL E 1 217 ? 63.700 -0.446 74.605 1.00 37.13 230 VAL E C 1
ATOM 10022 O O . VAL E 1 217 ? 63.117 -1.535 74.668 1.00 38.32 230 VAL E O 1
ATOM 10026 N N . GLY E 1 218 ? 63.077 0.715 74.741 1.00 32.19 231 GLY E N 1
ATOM 10027 C CA . GLY E 1 218 ? 61.659 0.775 75.035 1.00 28.22 231 GLY E CA 1
ATOM 10028 C C . GLY E 1 218 ? 60.966 1.853 74.232 1.00 29.99 231 GLY E C 1
ATOM 10029 O O . GLY E 1 218 ? 61.558 2.875 73.876 1.00 29.71 231 GLY E O 1
ATOM 10030 N N . LEU E 1 219 ? 59.690 1.605 73.950 1.00 29.67 232 LEU E N 1
ATOM 10031 C CA . LEU E 1 219 ? 58.820 2.545 73.259 1.00 34.23 232 LEU E CA 1
ATOM 10032 C C . LEU E 1 219 ? 57.651 2.878 74.175 1.00 36.25 232 LEU E C 1
ATOM 10033 O O . LEU E 1 219 ? 56.975 1.974 74.680 1.00 36.57 232 LEU E O 1
ATOM 10038 N N . ASP E 1 220 ? 57.423 4.169 74.392 1.00 31.36 233 ASP E N 1
ATOM 10039 C CA . ASP E 1 220 ? 56.353 4.643 75.258 1.00 32.13 233 ASP E CA 1
ATOM 10040 C C . ASP E 1 220 ? 55.165 5.089 74.415 1.00 29.84 233 ASP E C 1
ATOM 10041 O O . ASP E 1 220 ? 55.314 5.909 73.503 1.00 30.34 233 ASP E O 1
ATOM 10046 N N . ILE E 1 221 ? 53.992 4.538 74.720 1.00 29.24 234 ILE E N 1
ATOM 10047 C CA . ILE E 1 221 ? 52.752 4.851 74.020 1.00 32.24 234 ILE E CA 1
ATOM 10048 C C . ILE E 1 221 ? 51.856 5.610 74.989 1.00 33.26 234 ILE E C 1
ATOM 10049 O O . ILE E 1 221 ? 51.521 5.101 76.066 1.00 34.82 234 ILE E O 1
ATOM 10054 N N . GLY E 1 222 ? 51.480 6.830 74.614 1.00 30.21 235 GLY E N 1
ATOM 10055 C CA . GLY E 1 222 ? 50.634 7.639 75.474 1.00 36.15 235 GLY E CA 1
ATOM 10056 C C . GLY E 1 222 ? 49.193 7.158 75.442 1.00 38.85 235 GLY E C 1
ATOM 10057 O O . GLY E 1 222 ? 48.653 6.809 74.393 1.00 42.57 235 GLY E O 1
ATOM 10058 N N . LEU E 1 223 ? 48.566 7.143 76.621 1.00 35.84 236 LEU E N 1
ATOM 10059 C CA . LEU E 1 223 ? 47.167 6.742 76.702 1.00 36.82 236 LEU E CA 1
ATOM 10060 C C . LEU E 1 223 ? 46.249 7.723 75.989 1.00 40.65 236 LEU E C 1
ATOM 10061 O O . LEU E 1 223 ? 45.111 7.366 75.666 1.00 42.94 236 LEU E O 1
ATOM 10066 N N . ALA E 1 224 ? 46.714 8.950 75.740 1.00 40.73 237 ALA E N 1
ATOM 10067 C CA . ALA E 1 224 ? 45.947 9.875 74.914 1.00 46.97 237 ALA E CA 1
ATOM 10068 C C . ALA E 1 224 ? 45.810 9.358 73.488 1.00 42.58 237 ALA E C 1
ATOM 10069 O O . ALA E 1 224 ? 44.794 9.612 72.831 1.00 43.58 237 ALA E O 1
ATOM 10071 N N . ASN E 1 225 ? 46.817 8.633 72.995 1.00 42.66 238 ASN E N 1
ATOM 10072 C CA . ASN E 1 225 ? 46.715 8.029 71.670 1.00 41.68 238 ASN E CA 1
ATOM 10073 C C . ASN E 1 225 ? 45.735 6.863 71.672 1.00 36.83 238 ASN E C 1
ATOM 10074 O O . ASN E 1 225 ? 44.922 6.726 70.751 1.00 40.45 238 ASN E O 1
ATOM 10079 N N . LEU E 1 226 ? 45.801 6.009 72.698 1.00 32.47 239 LEU E N 1
ATOM 10080 C CA . LEU E 1 226 ? 44.847 4.911 72.808 1.00 32.77 239 LEU E CA 1
ATOM 10081 C C . LEU E 1 226 ? 43.434 5.423 73.049 1.00 32.75 239 LEU E C 1
ATOM 10082 O O . LEU E 1 226 ? 42.468 4.813 72.577 1.00 35.26 239 LEU E O 1
ATOM 10087 N N . GLN E 1 227 ? 43.295 6.531 73.781 1.00 30.97 240 GLN E N 1
ATOM 10088 C CA . GLN E 1 227 ? 41.977 7.123 73.985 1.00 33.45 240 GLN E CA 1
ATOM 10089 C C . GLN E 1 227 ? 41.374 7.582 72.665 1.00 33.11 240 GLN E C 1
ATOM 10090 O O . GLN E 1 227 ? 40.158 7.488 72.461 1.00 37.17 240 GLN E O 1
ATOM 10096 N N . GLN E 1 228 ? 42.212 8.077 71.751 1.00 32.01 241 GLN E N 1
ATOM 10097 C CA . GLN E 1 228 ? 41.724 8.444 70.427 1.00 40.27 241 GLN E CA 1
ATOM 10098 C C . GLN E 1 228 ? 41.266 7.220 69.643 1.00 41.93 241 GLN E C 1
ATOM 10099 O O . GLN E 1 228 ? 40.332 7.315 68.839 1.00 42.45 241 GLN E O 1
ATOM 10105 N N . LEU E 1 229 ? 41.906 6.068 69.863 1.00 41.92 242 LEU E N 1
ATOM 10106 C CA . LEU E 1 229 ? 41.445 4.837 69.228 1.00 45.18 242 LEU E CA 1
ATOM 10107 C C . LEU E 1 229 ? 40.069 4.435 69.745 1.00 45.85 242 LEU E C 1
ATOM 10108 O O . LEU E 1 229 ? 39.220 3.974 68.973 1.00 43.09 242 LEU E O 1
ATOM 10113 N N . SER E 1 230 ? 39.832 4.605 71.048 1.00 42.06 243 SER E N 1
ATOM 10114 C CA . SER E 1 230 ? 38.535 4.254 71.619 1.00 40.50 243 SER E CA 1
ATOM 10115 C C . SER E 1 230 ? 37.433 5.164 71.092 1.00 42.54 243 SER E C 1
ATOM 10116 O O . SER E 1 230 ? 36.344 4.692 70.744 1.00 44.88 243 SER E O 1
ATOM 10119 N N . VAL E 1 231 ? 37.696 6.472 71.027 1.00 40.06 244 VAL E N 1
ATOM 10120 C CA . VAL E 1 231 ? 36.705 7.407 70.500 1.00 42.90 244 VAL E CA 1
ATOM 10121 C C . VAL E 1 231 ? 36.454 7.137 69.022 1.00 46.07 244 VAL E C 1
ATOM 10122 O O . VAL E 1 231 ? 35.312 7.203 68.549 1.00 51.78 244 VAL E O 1
ATOM 10126 N N . ASN E 1 232 ? 37.514 6.823 68.271 1.00 45.78 245 ASN E N 1
ATOM 10127 C CA . ASN E 1 232 ? 37.349 6.477 66.862 1.00 48.79 245 ASN E CA 1
ATOM 10128 C C . ASN E 1 232 ? 36.506 5.218 66.700 1.00 46.69 245 ASN E C 1
ATOM 10129 O O . ASN E 1 232 ? 35.646 5.147 65.814 1.00 43.08 245 ASN E O 1
ATOM 10134 N N . GLY E 1 233 ? 36.738 4.213 67.548 1.00 47.06 246 GLY E N 1
ATOM 10135 C CA . GLY E 1 233 ? 35.935 3.005 67.487 1.00 48.14 246 GLY E CA 1
ATOM 10136 C C . GLY E 1 233 ? 34.487 3.232 67.865 1.00 50.79 246 GLY E C 1
ATOM 10137 O O . GLY E 1 233 ? 33.605 2.481 67.438 1.00 50.59 246 GLY E O 1
ATOM 10138 N N . ARG E 1 234 ? 34.218 4.265 68.666 1.00 53.71 247 ARG E N 1
ATOM 10139 C CA . ARG E 1 234 ? 32.846 4.590 69.032 1.00 55.95 247 ARG E CA 1
ATOM 10140 C C . ARG E 1 234 ? 32.051 5.135 67.852 1.00 64.42 247 ARG E C 1
ATOM 10141 O O . ARG E 1 234 ? 30.820 5.030 67.849 1.00 70.99 247 ARG E O 1
ATOM 10149 N N . ARG E 1 235 ? 32.724 5.705 66.850 1.00 67.73 248 ARG E N 1
ATOM 10150 C CA . ARG E 1 235 ? 32.019 6.213 65.678 1.00 76.16 248 ARG E CA 1
ATOM 10151 C C . ARG E 1 235 ? 31.370 5.080 64.892 1.00 81.68 248 ARG E C 1
ATOM 10152 O O . ARG E 1 235 ? 30.207 5.179 64.484 1.00 84.15 248 ARG E O 1
ATOM 10160 N N . ASP E 1 236 ? 32.108 3.994 64.672 1.00 87.73 249 ASP E N 1
ATOM 10161 C CA . ASP E 1 236 ? 31.628 2.873 63.875 1.00 91.18 249 ASP E CA 1
ATOM 10162 C C . ASP E 1 236 ? 30.765 1.899 64.669 1.00 85.05 249 ASP E C 1
ATOM 10163 O O . ASP E 1 236 ? 30.390 0.851 64.132 1.00 85.75 249 ASP E O 1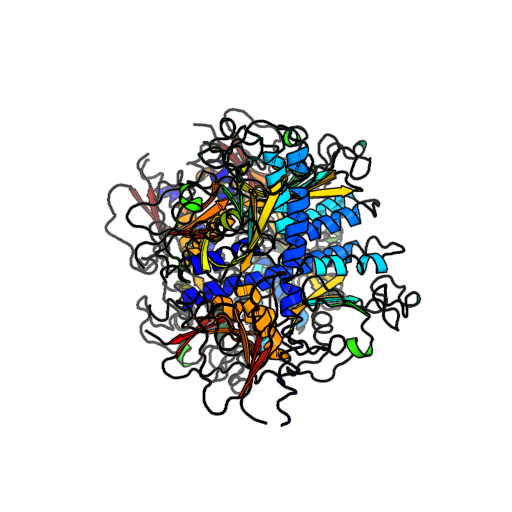
ATOM 10168 N N . LEU E 1 237 ? 30.441 2.212 65.922 1.00 79.18 250 LEU E N 1
ATOM 10169 C CA . LEU E 1 237 ? 29.620 1.343 66.764 1.00 75.14 250 LEU E CA 1
ATOM 10170 C C . LEU E 1 237 ? 28.204 1.910 66.784 1.00 77.64 250 LEU E C 1
ATOM 10171 O O . LEU E 1 237 ? 27.838 2.688 67.667 1.00 79.21 250 LEU E O 1
ATOM 10176 N N . PHE E 1 238 ? 27.405 1.508 65.794 1.00 79.92 251 PHE E N 1
ATOM 10177 C CA . PHE E 1 238 ? 25.974 1.817 65.745 1.00 84.42 251 PHE E CA 1
ATOM 10178 C C . PHE E 1 238 ? 25.721 3.323 65.824 1.00 85.15 251 PHE E C 1
ATOM 10179 O O . PHE E 1 238 ? 24.946 3.803 66.654 1.00 86.55 251 PHE E O 1
ATOM 10187 N N . ASP E 1 239 ? 26.401 4.070 64.954 1.00 85.99 252 ASP E N 1
ATOM 10188 C CA . ASP E 1 239 ? 26.200 5.513 64.804 1.00 88.05 252 ASP E CA 1
ATOM 10189 C C . ASP E 1 239 ? 26.542 6.286 66.077 1.00 85.82 252 ASP E C 1
ATOM 10190 O O . ASP E 1 239 ? 26.007 7.372 66.317 1.00 88.60 252 ASP E O 1
ATOM 10195 N N . GLY E 1 240 ? 27.428 5.739 66.906 1.00 81.40 253 GLY E N 1
ATOM 10196 C CA . GLY E 1 240 ? 27.984 6.480 68.019 1.00 79.11 253 GLY E CA 1
ATOM 10197 C C . GLY E 1 240 ? 27.249 6.370 69.337 1.00 75.58 253 GLY E C 1
ATOM 10198 O O . GLY E 1 240 ? 27.707 6.954 70.328 1.00 74.46 253 GLY E O 1
ATOM 10199 N N . GLN E 1 241 ? 26.131 5.649 69.394 1.00 73.43 254 GLN E N 1
ATOM 10200 C CA . GLN E 1 241 ? 25.407 5.491 70.651 1.00 71.62 254 GLN E CA 1
ATOM 10201 C C . GLN E 1 241 ? 25.968 4.372 71.522 1.00 65.07 254 GLN E C 1
ATOM 10202 O O . GLN E 1 241 ? 25.330 3.996 72.511 1.00 61.66 254 GLN E O 1
ATOM 10208 N N . GLY E 1 242 ? 27.137 3.831 71.177 1.00 62.07 255 GLY E N 1
ATOM 10209 C CA . GLY E 1 242 ? 27.825 2.876 72.013 1.00 61.35 255 GLY E CA 1
ATOM 10210 C C . GLY E 1 242 ? 28.992 3.508 72.751 1.00 58.37 255 GLY E C 1
ATOM 10211 O O . GLY E 1 242 ? 29.198 4.723 72.735 1.00 60.13 255 GLY E O 1
ATOM 10212 N N . GLN E 1 243 ? 29.764 2.655 73.421 1.00 55.05 256 GLN E N 1
ATOM 10213 C CA . GLN E 1 243 ? 30.969 3.079 74.118 1.00 51.35 256 GLN E CA 1
ATOM 10214 C C . GLN E 1 243 ? 32.042 2.017 73.940 1.00 53.22 256 GLN E C 1
ATOM 10215 O O . GLN E 1 243 ? 31.751 0.818 73.981 1.00 56.10 256 GLN E O 1
ATOM 10221 N N . VAL E 1 244 ? 33.281 2.460 73.743 1.00 48.95 257 VAL E N 1
ATOM 10222 C CA . VAL E 1 244 ? 34.411 1.574 73.494 1.00 43.69 257 VAL E CA 1
ATOM 10223 C C . VAL E 1 244 ? 35.448 1.790 74.587 1.00 41.32 257 VAL E C 1
ATOM 10224 O O . VAL E 1 244 ? 35.844 2.929 74.859 1.00 41.38 257 VAL E O 1
ATOM 10228 N N . SER E 1 245 ? 35.884 0.697 75.210 1.00 33.81 258 SER E N 1
ATOM 10229 C CA . SER E 1 245 ? 36.916 0.738 76.232 1.00 34.00 258 SER E CA 1
ATOM 10230 C C . SER E 1 245 ? 38.009 -0.267 75.894 1.00 32.06 258 SER E C 1
ATOM 10231 O O . SER E 1 245 ? 37.782 -1.252 75.187 1.00 33.02 258 SER E O 1
ATOM 10234 N N . ILE E 1 246 ? 39.207 0.000 76.407 1.00 32.96 259 ILE E N 1
ATOM 10235 C CA . ILE E 1 246 ? 40.351 -0.893 76.268 1.00 32.82 259 ILE E CA 1
ATOM 10236 C C . ILE E 1 246 ? 40.836 -1.221 77.672 1.00 35.48 259 ILE E C 1
ATOM 10237 O O . ILE E 1 246 ? 41.348 -0.344 78.380 1.00 37.66 259 ILE E O 1
ATOM 10242 N N . ALA E 1 247 ? 40.668 -2.475 78.080 1.00 33.76 260 ALA E N 1
ATOM 10243 C CA . ALA E 1 247 ? 41.096 -2.939 79.392 1.00 34.44 260 ALA E CA 1
ATOM 10244 C C . ALA E 1 247 ? 42.374 -3.753 79.248 1.00 38.56 260 ALA E C 1
ATOM 10245 O O . ALA E 1 247 ? 42.468 -4.621 78.374 1.00 45.50 260 ALA E O 1
ATOM 10247 N N . THR E 1 248 ? 43.349 -3.474 80.108 1.00 36.09 261 THR E N 1
ATOM 10248 C CA . THR E 1 248 ? 44.633 -4.154 80.050 1.00 37.10 261 THR E CA 1
ATOM 10249 C C . THR E 1 248 ? 44.539 -5.525 80.718 1.00 40.45 261 THR E C 1
ATOM 10250 O O . THR E 1 248 ? 43.469 -5.974 81.139 1.00 40.17 261 THR E O 1
ATOM 10254 N N . ALA E 1 249 ? 45.685 -6.204 80.812 1.00 40.18 262 ALA E N 1
ATOM 10255 C CA . ALA E 1 249 ? 45.720 -7.517 81.447 1.00 39.35 262 ALA E CA 1
ATOM 10256 C C . ALA E 1 249 ? 45.396 -7.434 82.932 1.00 41.57 262 ALA E C 1
ATOM 10257 O O . ALA E 1 249 ? 44.855 -8.389 83.502 1.00 43.90 262 ALA E O 1
ATOM 10259 N N . ALA E 1 250 ? 45.718 -6.313 83.572 1.00 42.98 263 ALA E N 1
ATOM 10260 C CA . ALA E 1 250 ? 45.430 -6.103 84.982 1.00 42.80 263 ALA E CA 1
ATOM 10261 C C . ALA E 1 250 ? 44.082 -5.432 85.213 1.00 44.17 263 ALA E C 1
ATOM 10262 O O . ALA E 1 250 ? 43.746 -5.120 86.361 1.00 51.76 263 ALA E O 1
ATOM 10264 N N . GLY E 1 251 ? 43.305 -5.205 84.156 1.00 39.76 264 GLY E N 1
ATOM 10265 C CA . GLY E 1 251 ? 42.006 -4.580 84.288 1.00 38.42 264 GLY E CA 1
ATOM 10266 C C . GLY E 1 251 ? 42.015 -3.069 84.295 1.00 38.65 264 GLY E C 1
ATOM 10267 O O . GLY E 1 251 ? 40.967 -2.462 84.542 1.00 40.93 264 GLY E O 1
ATOM 10268 N N . LEU E 1 252 ? 43.158 -2.443 84.034 1.00 36.94 265 LEU E N 1
ATOM 10269 C CA . LEU E 1 252 ? 43.244 -0.991 84.029 1.00 37.74 265 LEU E CA 1
ATOM 10270 C C . LEU E 1 252 ? 42.705 -0.423 82.722 1.00 38.39 265 LEU E C 1
ATOM 10271 O O . LEU E 1 252 ? 42.764 -1.061 81.667 1.00 37.17 265 LEU E O 1
ATOM 10276 N N . LEU E 1 253 ? 42.179 0.797 82.803 1.00 38.42 266 LEU E N 1
ATOM 10277 C CA . LEU E 1 253 ? 41.607 1.470 81.642 1.00 35.56 266 LEU E CA 1
ATOM 10278 C C . LEU E 1 253 ? 42.720 2.150 80.855 1.00 36.52 266 LEU E C 1
ATOM 10279 O O . LEU E 1 253 ? 43.337 3.106 81.335 1.00 45.03 266 LEU E O 1
ATOM 10284 N N . ALA E 1 254 ? 42.985 1.648 79.649 1.00 34.51 267 ALA E N 1
ATOM 10285 C CA . ALA E 1 254 ? 43.891 2.291 78.709 1.00 32.80 267 ALA E CA 1
ATOM 10286 C C . ALA E 1 254 ? 43.156 3.118 77.664 1.00 32.44 267 ALA E C 1
ATOM 10287 O O . ALA E 1 254 ? 43.787 3.931 76.979 1.00 33.18 267 ALA E O 1
ATOM 10289 N N . GLY E 1 255 ? 41.849 2.920 77.526 1.00 32.67 268 GLY E N 1
ATOM 10290 C CA . GLY E 1 255 ? 41.010 3.707 76.645 1.00 35.63 268 GLY E CA 1
ATOM 10291 C C . GLY E 1 255 ? 39.576 3.657 77.127 1.00 37.95 268 GLY E C 1
ATOM 10292 O O . GLY E 1 255 ? 39.109 2.601 77.564 1.00 40.69 268 GLY E O 1
ATOM 10293 N N . ASN E 1 256 ? 38.865 4.785 77.069 1.00 34.14 269 ASN E N 1
ATOM 10294 C CA . ASN E 1 256 ? 37.502 4.844 77.596 1.00 36.01 269 ASN E CA 1
ATOM 10295 C C . ASN E 1 256 ? 36.797 6.022 76.923 1.00 35.44 269 ASN E C 1
ATOM 10296 O O . ASN E 1 256 ? 36.939 7.164 77.369 1.00 34.39 269 ASN E O 1
ATOM 10301 N N . SER E 1 257 ? 36.039 5.728 75.863 1.00 32.51 270 SER E N 1
ATOM 10302 C CA . SER E 1 257 ? 35.376 6.775 75.093 1.00 43.52 270 SER E CA 1
ATOM 10303 C C . SER E 1 257 ? 34.323 7.523 75.900 1.00 47.77 270 SER E C 1
ATOM 10304 O O . SER E 1 257 ? 33.998 8.666 75.561 1.00 51.59 270 SER E O 1
ATOM 10307 N N A ARG E 1 258 ? 33.787 6.910 76.958 0.47 49.01 271 ARG E N 1
ATOM 10308 N N B ARG E 1 258 ? 33.779 6.905 76.951 0.53 49.00 271 ARG E N 1
ATOM 10309 C CA A ARG E 1 258 ? 32.773 7.580 77.768 0.47 51.17 271 ARG E CA 1
ATOM 10310 C CA B ARG E 1 258 ? 32.776 7.578 77.768 0.53 51.12 271 ARG E CA 1
ATOM 10311 C C A ARG E 1 258 ? 33.377 8.734 78.559 0.47 53.33 271 ARG E C 1
ATOM 10312 C C B ARG E 1 258 ? 33.388 8.739 78.543 0.53 53.33 271 ARG E C 1
ATOM 10313 O O A ARG E 1 258 ? 32.838 9.847 78.562 0.47 55.47 271 ARG E O 1
ATOM 10314 O O B ARG E 1 258 ? 32.869 9.860 78.516 0.53 55.47 271 ARG E O 1
ATOM 10329 N N . ASP E 1 259 ? 34.497 8.489 79.235 1.00 53.38 272 ASP E N 1
ATOM 10330 C CA . ASP E 1 259 ? 35.165 9.521 80.017 1.00 55.99 272 ASP E CA 1
ATOM 10331 C C . ASP E 1 259 ? 36.654 9.213 80.072 1.00 52.04 272 ASP E C 1
ATOM 10332 O O . ASP E 1 259 ? 37.044 8.075 80.347 1.00 53.17 272 ASP E O 1
ATOM 10337 N N . ASP E 1 260 ? 37.475 10.231 79.815 1.00 49.50 273 ASP E N 1
ATOM 10338 C CA . ASP E 1 260 ? 38.923 10.075 79.770 1.00 49.76 273 ASP E CA 1
ATOM 10339 C C . ASP E 1 260 ? 39.601 10.333 81.109 1.00 47.47 273 ASP E C 1
ATOM 10340 O O . ASP E 1 260 ? 40.781 9.998 81.261 1.00 43.61 273 ASP E O 1
ATOM 10345 N N . SER E 1 261 ? 38.898 10.919 82.079 1.00 47.15 274 SER E N 1
ATOM 10346 C CA . SER E 1 261 ? 39.511 11.211 83.369 1.00 44.23 274 SER E CA 1
ATOM 10347 C C . SER E 1 261 ? 39.796 9.957 84.184 1.00 39.57 274 SER E C 1
ATOM 10348 O O . SER E 1 261 ? 40.547 10.034 85.163 1.00 39.36 274 SER E O 1
ATOM 10351 N N . VAL E 1 262 ? 39.224 8.813 83.809 1.00 37.97 275 VAL E N 1
ATOM 10352 C CA . VAL E 1 262 ? 39.432 7.564 84.531 1.00 46.85 275 VAL E CA 1
ATOM 10353 C C . VAL E 1 262 ? 40.477 6.682 83.857 1.00 45.81 275 VAL E C 1
ATOM 10354 O O . VAL E 1 262 ? 40.643 5.522 84.244 1.00 46.25 275 VAL E O 1
ATOM 10358 N N . LEU E 1 263 ? 41.178 7.200 82.850 1.00 43.41 276 LEU E N 1
ATOM 10359 C CA . LEU E 1 263 ? 42.235 6.432 82.208 1.00 39.61 276 LEU E CA 1
ATOM 10360 C C . LEU E 1 263 ? 43.329 6.099 83.214 1.00 42.38 276 LEU E C 1
ATOM 10361 O O . LEU E 1 263 ? 43.753 6.949 84.002 1.00 48.00 276 LEU E O 1
ATOM 10366 N N . GLY E 1 264 ? 43.779 4.845 83.191 1.00 37.77 277 GLY E N 1
ATOM 10367 C CA . GLY E 1 264 ? 44.746 4.351 84.143 1.00 39.07 277 GLY E CA 1
ATOM 10368 C C . GLY E 1 264 ? 44.151 3.717 85.382 1.00 42.28 277 GLY E C 1
ATOM 10369 O O . GLY E 1 264 ? 44.864 3.011 86.104 1.00 42.95 277 GLY E O 1
ATOM 10370 N N . LYS E 1 265 ? 42.870 3.945 85.646 1.00 42.26 278 LYS E N 1
ATOM 10371 C CA . LYS E 1 265 ? 42.178 3.387 86.796 1.00 45.71 278 LYS E CA 1
ATOM 10372 C C . LYS E 1 265 ? 41.554 2.045 86.442 1.00 45.37 278 LYS E C 1
ATOM 10373 O O . LYS E 1 265 ? 41.274 1.767 85.271 1.00 46.59 278 LYS E O 1
ATOM 10379 N N . PRO E 1 266 ? 41.335 1.180 87.435 1.00 45.01 279 PRO E N 1
ATOM 10380 C CA . PRO E 1 266 ? 40.728 -0.126 87.153 1.00 43.46 279 PRO E CA 1
ATOM 10381 C C . PRO E 1 266 ? 39.336 0.019 86.558 1.00 45.10 279 PRO E C 1
ATOM 10382 O O . PRO E 1 266 ? 38.579 0.931 86.900 1.00 43.93 279 PRO E O 1
ATOM 10386 N N . MET E 1 267 ? 39.003 -0.898 85.654 1.00 43.29 280 MET E N 1
ATOM 10387 C CA . MET E 1 267 ? 37.697 -0.884 85.014 1.00 48.34 280 MET E CA 1
ATOM 10388 C C . MET E 1 267 ? 36.646 -1.494 85.931 1.00 49.30 280 MET E C 1
ATOM 10389 O O . MET E 1 267 ? 36.920 -2.438 86.677 1.00 44.70 280 MET E O 1
ATOM 10394 N N . ASP E 1 268 ? 35.438 -0.941 85.873 1.00 54.43 281 ASP E N 1
ATOM 10395 C CA . ASP E 1 268 ? 34.324 -1.470 86.648 1.00 58.80 281 ASP E CA 1
ATOM 10396 C C . ASP E 1 268 ? 33.883 -2.806 86.062 1.00 57.86 281 ASP E C 1
ATOM 10397 O O . ASP E 1 268 ? 33.485 -2.879 84.895 1.00 53.69 281 ASP E O 1
ATOM 10402 N N A LYS E 1 269 ? 33.955 -3.863 86.874 0.51 60.57 282 LYS E N 1
ATOM 10403 N N B LYS E 1 269 ? 33.958 -3.865 86.869 0.49 60.56 282 LYS E N 1
ATOM 10404 C CA A LYS E 1 269 ? 33.550 -5.183 86.403 0.51 62.19 282 LYS E CA 1
ATOM 10405 C CA B LYS E 1 269 ? 33.548 -5.181 86.391 0.49 62.17 282 LYS E CA 1
ATOM 10406 C C A LYS E 1 269 ? 32.035 -5.308 86.311 0.51 65.64 282 LYS E C 1
ATOM 10407 C C B LYS E 1 269 ? 32.033 -5.312 86.312 0.49 65.64 282 LYS E C 1
ATOM 10408 O O A LYS E 1 269 ? 31.527 -6.063 85.474 0.51 65.85 282 LYS E O 1
ATOM 10409 O O B LYS E 1 269 ? 31.525 -6.072 85.480 0.49 65.86 282 LYS E O 1
ATOM 10420 N N . SER E 1 270 ? 31.303 -4.587 87.154 1.00 69.99 283 SER E N 1
ATOM 10421 C CA . SER E 1 270 ? 29.849 -4.602 87.103 1.00 72.04 283 SER E CA 1
ATOM 10422 C C . SER E 1 270 ? 29.360 -3.623 86.046 1.00 73.90 283 SER E C 1
ATOM 10423 O O . SER E 1 270 ? 29.942 -2.552 85.854 1.00 74.24 283 SER E O 1
ATOM 10426 N N . VAL E 1 271 ? 28.290 -3.996 85.355 1.00 74.43 284 VAL E N 1
ATOM 10427 C CA . VAL E 1 271 ? 27.714 -3.161 84.308 1.00 69.67 284 VAL E CA 1
ATOM 10428 C C . VAL E 1 271 ? 26.483 -2.459 84.860 1.00 70.49 284 VAL E C 1
ATOM 10429 O O . VAL E 1 271 ? 25.732 -3.026 85.666 1.00 75.74 284 VAL E O 1
ATOM 10433 N N . ALA E 1 272 ? 26.302 -1.202 84.465 1.00 67.28 285 ALA E N 1
ATOM 10434 C CA . ALA E 1 272 ? 25.084 -0.491 84.814 1.00 69.16 285 ALA E CA 1
ATOM 10435 C C . ALA E 1 272 ? 23.898 -1.140 84.115 1.00 72.20 285 ALA E C 1
ATOM 10436 O O . ALA E 1 272 ? 24.015 -1.658 83.001 1.00 71.76 285 ALA E O 1
ATOM 10438 N N A ASP E 1 273 ? 22.748 -1.105 84.781 0.46 74.37 286 ASP E N 1
ATOM 10439 N N B ASP E 1 273 ? 22.751 -1.128 84.786 0.54 74.33 286 ASP E N 1
ATOM 10440 C CA A ASP E 1 273 ? 21.542 -1.711 84.236 0.46 76.02 286 ASP E CA 1
ATOM 10441 C CA B ASP E 1 273 ? 21.573 -1.754 84.212 0.54 75.93 286 ASP E CA 1
ATOM 10442 C C A ASP E 1 273 ? 21.104 -0.993 82.964 0.46 76.73 286 ASP E C 1
ATOM 10443 C C B ASP E 1 273 ? 21.132 -1.011 82.955 0.54 76.69 286 ASP E C 1
ATOM 10444 O O A ASP E 1 273 ? 21.365 0.198 82.772 0.46 76.27 286 ASP E O 1
ATOM 10445 O O B ASP E 1 273 ? 21.416 0.175 82.763 0.54 76.08 286 ASP E O 1
ATOM 10454 N N . GLY E 1 274 ? 20.430 -1.736 82.086 1.00 78.82 287 GLY E N 1
ATOM 10455 C CA . GLY E 1 274 ? 20.030 -1.219 80.799 1.00 79.54 287 GLY E CA 1
ATOM 10456 C C . GLY E 1 274 ? 21.107 -1.267 79.741 1.00 76.99 287 GLY E C 1
ATOM 10457 O O . GLY E 1 274 ? 20.798 -1.081 78.557 1.00 77.77 287 GLY E O 1
ATOM 10458 N N . LEU E 1 275 ? 22.356 -1.512 80.122 1.00 74.64 288 LEU E N 1
ATOM 10459 C CA . LEU E 1 275 ? 23.473 -1.608 79.198 1.00 71.23 288 LEU E CA 1
ATOM 10460 C C . LEU E 1 275 ? 23.810 -3.068 78.920 1.00 66.29 288 LEU E C 1
ATOM 10461 O O . LEU E 1 275 ? 23.497 -3.966 79.705 1.00 67.21 288 LEU E O 1
ATOM 10466 N N . LEU E 1 276 ? 24.457 -3.292 77.781 1.00 67.19 289 LEU E N 1
ATOM 10467 C CA . LEU E 1 276 ? 24.979 -4.599 77.410 1.00 65.66 289 LEU E CA 1
ATOM 10468 C C . LEU E 1 276 ? 26.462 -4.461 77.107 1.00 58.50 289 LEU E C 1
ATOM 10469 O O . LEU E 1 276 ? 26.856 -3.624 76.289 1.00 56.09 289 LEU E O 1
ATOM 10474 N N . ARG E 1 277 ? 27.277 -5.282 77.763 1.00 53.89 290 ARG E N 1
ATOM 10475 C CA . ARG E 1 277 ? 28.724 -5.237 77.616 1.00 48.46 290 ARG E CA 1
ATOM 10476 C C . ARG E 1 277 ? 29.218 -6.534 76.993 1.00 47.08 290 ARG E C 1
ATOM 10477 O O . ARG E 1 277 ? 28.882 -7.624 77.468 1.00 50.74 290 ARG E O 1
ATOM 10485 N N . VAL E 1 278 ? 30.002 -6.412 75.924 1.00 45.18 291 VAL E N 1
ATOM 10486 C CA . VAL E 1 278 ? 30.725 -7.536 75.350 1.00 45.90 291 VAL E CA 1
ATOM 10487 C C . VAL E 1 278 ? 32.205 -7.180 75.329 1.00 45.56 291 VAL E C 1
ATOM 10488 O O . VAL E 1 278 ? 32.590 -6.008 75.346 1.00 44.18 291 VAL E O 1
ATOM 10492 N N . ALA E 1 279 ? 33.039 -8.215 75.299 1.00 43.73 292 ALA E N 1
ATOM 10493 C CA . ALA E 1 279 ? 34.481 -8.035 75.287 1.00 45.28 292 ALA E CA 1
ATOM 10494 C C . ALA E 1 279 ? 35.106 -9.044 74.337 1.00 43.86 292 ALA E C 1
ATOM 10495 O O . ALA E 1 279 ? 34.548 -10.116 74.090 1.00 45.75 292 ALA E O 1
ATOM 10497 N N . HIS E 1 280 ? 36.270 -8.683 73.796 1.00 39.59 293 HIS E N 1
ATOM 10498 C CA . HIS E 1 280 ? 37.037 -9.587 72.960 1.00 36.12 293 HIS E CA 1
ATOM 10499 C C . HIS E 1 280 ? 38.514 -9.354 73.252 1.00 34.54 293 HIS E C 1
ATOM 10500 O O . HIS E 1 280 ? 38.960 -8.192 73.299 1.00 32.25 293 HIS E O 1
ATOM 10507 N N . PRO E 1 281 ? 39.290 -10.414 73.447 1.00 34.89 294 PRO E N 1
ATOM 10508 C CA . PRO E 1 281 ? 40.698 -10.247 73.807 1.00 39.09 294 PRO E CA 1
ATOM 10509 C C . PRO E 1 281 ? 41.586 -9.996 72.599 1.00 35.17 294 PRO E C 1
ATOM 10510 O O . PRO E 1 281 ? 41.284 -10.395 71.472 1.00 31.13 294 PRO E O 1
ATOM 10514 N N . PHE E 1 282 ? 42.700 -9.314 72.859 1.00 30.02 295 PHE E N 1
ATOM 10515 C CA . PHE E 1 282 ? 43.777 -9.169 71.893 1.00 30.07 295 PHE E CA 1
ATOM 10516 C C . PHE E 1 282 ? 45.098 -9.155 72.647 1.00 29.55 295 PHE E C 1
ATOM 10517 O O . PHE E 1 282 ? 45.141 -8.934 73.860 1.00 26.61 295 PHE E O 1
ATOM 10525 N N . THR E 1 283 ? 46.178 -9.402 71.918 1.00 32.31 296 THR E N 1
ATOM 10526 C CA . THR E 1 283 ? 47.512 -9.495 72.508 1.00 34.53 296 THR E CA 1
ATOM 10527 C C . THR E 1 283 ? 48.385 -8.379 71.952 1.00 39.61 296 THR E C 1
ATOM 10528 O O . THR E 1 283 ? 48.757 -8.425 70.764 1.00 46.41 296 THR E O 1
ATOM 10532 N N . PRO E 1 284 ? 48.733 -7.366 72.752 1.00 37.66 297 PRO E N 1
ATOM 10533 C CA . PRO E 1 284 ? 49.479 -6.220 72.195 1.00 30.87 297 PRO E CA 1
ATOM 10534 C C . PRO E 1 284 ? 50.852 -6.590 71.657 1.00 35.76 297 PRO E C 1
ATOM 10535 O O . PRO E 1 284 ? 51.225 -6.158 70.559 1.00 41.44 297 PRO E O 1
ATOM 10539 N N . ILE E 1 285 ? 51.622 -7.366 72.411 1.00 38.24 298 ILE E N 1
ATOM 10540 C CA . ILE E 1 285 ? 52.907 -7.881 71.942 1.00 38.25 298 ILE E CA 1
ATOM 10541 C C . ILE E 1 285 ? 52.905 -9.391 72.136 1.00 37.59 298 ILE E C 1
ATOM 10542 O O . ILE E 1 285 ? 52.196 -9.917 73.008 1.00 38.30 298 ILE E O 1
ATOM 10547 N N . PRO E 1 286 ? 53.685 -10.117 71.335 1.00 37.63 299 PRO E N 1
ATOM 10548 C CA . PRO E 1 286 ? 53.618 -11.583 71.376 1.00 40.22 299 PRO E CA 1
ATOM 10549 C C . PRO E 1 286 ? 53.971 -12.141 72.748 1.00 39.87 299 PRO E C 1
ATOM 10550 O O . PRO E 1 286 ? 54.856 -11.632 73.441 1.00 43.84 299 PRO E O 1
ATOM 10554 N N . ASP E 1 287 ? 53.242 -13.191 73.141 1.00 42.16 300 ASP E N 1
ATOM 10555 C CA . ASP E 1 287 ? 53.556 -14.004 74.319 1.00 49.65 300 ASP E CA 1
ATOM 10556 C C . ASP E 1 287 ? 53.349 -13.236 75.625 1.00 51.61 300 ASP E C 1
ATOM 10557 O O . ASP E 1 287 ? 54.117 -13.389 76.577 1.00 53.90 300 ASP E O 1
ATOM 10562 N N . THR E 1 288 ? 52.301 -12.418 75.684 1.00 45.65 301 THR E N 1
ATOM 10563 C CA . THR E 1 288 ? 51.940 -11.710 76.904 1.00 41.70 301 THR E CA 1
ATOM 10564 C C . THR E 1 288 ? 50.477 -11.974 77.235 1.00 35.36 301 THR E C 1
ATOM 10565 O O . THR E 1 288 ? 49.710 -12.479 76.411 1.00 32.43 301 THR E O 1
ATOM 10569 N N . ALA E 1 289 ? 50.104 -11.629 78.463 1.00 36.05 302 ALA E N 1
ATOM 10570 C CA . ALA E 1 289 ? 48.717 -11.759 78.882 1.00 38.37 302 ALA E CA 1
ATOM 10571 C C . ALA E 1 289 ? 47.834 -10.858 78.022 1.00 39.45 302 ALA E C 1
ATOM 10572 O O . ALA E 1 289 ? 48.230 -9.736 77.686 1.00 42.39 302 ALA E O 1
ATOM 10574 N N . PRO E 1 290 ? 46.638 -11.309 77.650 1.00 41.51 303 PRO E N 1
ATOM 10575 C CA . PRO E 1 290 ? 45.840 -10.560 76.674 1.00 38.00 303 PRO E CA 1
ATOM 10576 C C . PRO E 1 290 ? 45.156 -9.344 77.278 1.00 37.04 303 PRO E C 1
ATOM 10577 O O . PRO E 1 290 ? 44.631 -9.385 78.394 1.00 39.96 303 PRO E O 1
ATOM 10581 N N . TRP E 1 291 ? 45.173 -8.250 76.522 1.00 34.76 304 TRP E N 1
ATOM 10582 C CA . TRP E 1 291 ? 44.286 -7.130 76.784 1.00 36.36 304 TRP E CA 1
ATOM 10583 C C . TRP E 1 291 ? 42.927 -7.426 76.155 1.00 35.45 304 TRP E C 1
ATOM 10584 O O . TRP E 1 291 ? 42.722 -8.469 75.528 1.00 33.12 304 TRP E O 1
ATOM 10595 N N . GLN E 1 292 ? 41.975 -6.509 76.311 1.00 35.97 305 GLN E N 1
ATOM 10596 C CA A GLN E 1 292 ? 40.626 -6.693 75.788 0.49 39.54 305 GLN E CA 1
ATOM 10597 C CA B GLN E 1 292 ? 40.685 -6.703 75.677 0.51 39.53 305 GLN E CA 1
ATOM 10598 C C . GLN E 1 292 ? 40.080 -5.363 75.293 1.00 39.98 305 GLN E C 1
ATOM 10599 O O . GLN E 1 292 ? 40.398 -4.313 75.857 1.00 35.26 305 GLN E O 1
ATOM 10610 N N . VAL E 1 293 ? 39.229 -5.422 74.274 1.00 39.45 306 VAL E N 1
ATOM 10611 C CA . VAL E 1 293 ? 38.405 -4.296 73.864 1.00 39.59 306 VAL E CA 1
ATOM 10612 C C . VAL E 1 293 ? 37.009 -4.553 74.412 1.00 40.17 306 VAL E C 1
ATOM 10613 O O . VAL E 1 293 ? 36.483 -5.668 74.299 1.00 42.99 306 VAL E O 1
ATOM 10617 N N . VAL E 1 294 ? 36.430 -3.549 75.057 1.00 41.75 307 VAL E N 1
ATOM 10618 C CA . VAL E 1 294 ? 35.136 -3.687 75.710 1.00 43.13 307 VAL E CA 1
ATOM 10619 C C . VAL E 1 294 ? 34.158 -2.737 75.040 1.00 40.38 307 VAL E C 1
ATOM 10620 O O . VAL E 1 294 ? 34.446 -1.544 74.889 1.00 42.16 307 VAL E O 1
ATOM 10624 N N . LEU E 1 295 ? 33.013 -3.272 74.625 1.00 40.45 308 LEU E N 1
ATOM 10625 C CA . LEU E 1 295 ? 31.966 -2.514 73.955 1.00 46.63 308 LEU E CA 1
ATOM 10626 C C . LEU E 1 295 ? 30.718 -2.524 74.824 1.00 46.39 308 LEU E C 1
ATOM 10627 O O . LEU E 1 295 ? 30.313 -3.580 75.320 1.00 39.88 308 LEU E O 1
ATOM 10632 N N . GLU E 1 296 ? 30.110 -1.355 75.003 1.00 50.37 309 GLU E N 1
ATOM 10633 C CA . GLU E 1 296 ? 28.881 -1.222 75.773 1.00 52.87 309 GLU E CA 1
ATOM 10634 C C . GLU E 1 296 ? 27.820 -0.533 74.927 1.00 49.68 309 GLU E C 1
ATOM 10635 O O . GLU E 1 296 ? 28.124 0.385 74.159 1.00 46.19 309 GLU E O 1
ATOM 10641 N N . LEU E 1 297 ? 26.613 -1.037 74.982 1.00 53.88 310 LEU E N 1
ATOM 10642 C CA . LEU E 1 297 ? 25.521 -0.514 74.219 1.00 56.84 310 LEU E CA 1
ATOM 10643 C C . LEU E 1 297 ? 24.264 -0.758 75.010 1.00 66.36 310 LEU E C 1
ATOM 10644 O O . LEU E 1 297 ? 24.132 -1.751 75.660 1.00 69.73 310 LEU E O 1
ATOM 10649 N N . PRO E 1 298 ? 23.371 0.208 75.057 1.00 71.48 311 PRO E N 1
ATOM 10650 C CA . PRO E 1 298 ? 22.180 -0.003 75.856 1.00 77.58 311 PRO E CA 1
ATOM 10651 C C . PRO E 1 298 ? 21.022 -0.923 75.460 1.00 86.62 311 PRO E C 1
ATOM 10652 O O . PRO E 1 298 ? 20.726 -1.787 76.281 1.00 89.67 311 PRO E O 1
ATOM 10656 N N . GLU E 1 299 ? 20.409 -0.761 74.284 1.00 92.85 312 GLU E N 1
ATOM 10657 C CA . GLU E 1 299 ? 19.261 -1.593 73.841 1.00 94.38 312 GLU E CA 1
ATOM 10658 C C . GLU E 1 299 ? 18.839 -1.450 72.377 1.00 97.18 312 GLU E C 1
ATOM 10659 O O . GLU E 1 299 ? 18.761 -0.336 71.828 1.00 96.59 312 GLU E O 1
ATOM 10665 N N . SER E 1 300 ? 18.447 -2.577 71.806 1.00 97.23 313 SER E N 1
ATOM 10666 C CA . SER E 1 300 ? 17.998 -2.675 70.430 1.00 95.01 313 SER E CA 1
ATOM 10667 C C . SER E 1 300 ? 17.352 -4.045 70.192 1.00 93.49 313 SER E C 1
ATOM 10668 O O . SER E 1 300 ? 16.339 -4.181 69.511 1.00 93.50 313 SER E O 1
#

Sequence (1305 aa):
SARQRRLQAHAETQALRRIQRRYFMMDAYQQYGNGFARLVQVLKDRGGSSDDLRAELTRQARASLAGNPDVIGLYLVFQPNALDQQQDSHYLGQDAMGSNESGRFSLYWSQPSPGTLELEAMPETMLGDTSIGSNGAAKKNNRRWLTCCPQDTARTCMLEPYLDEVNGRQQVLMTSIALPLLEHGKVVGVVGLDIGLANLQQLSVNGRRDLFDGQGQVSIATAAGLLAGNSRDDSVLGKKPMDKSVADDGLLRVAHPFTPIPDTAPWQVVLELPEESSARRQRRLQAHAEETQALRIQRYFMDDAYQQYGNGFARLVQVLKDRGGSDLRAELTRQARASLAGNPDVIGLYLVFQPNALDQQDSSHYLGQDAMGSNESGRFSLYWSQPSPGTLELEAMMPETMLGDTSIGSNGAAKNRRWLTCPQDTARRTCCMLEPYLDEVNGRQQVLMTSIALPLLEHGKKVVGVVGLDIGLANLQQLSVNGRRRDDLFDGQQGQVSSIATAAGLLAGNSRDDDSVLGKPMDDKSVADGLLRVAHPFTPIPDTAPWQVVLELPESARQRRLQAHAETQALLRIQRYFMMDDAYQYGNGFARLVQVLKDDRGGSDDLRAELTRQARASLAGNPDVIGLYLVFQPNALDQQQQDSHYLGQDAMMGSNESGRFSLYWSQPSPGTLELEAMPETMLGDTSIGSNGAAKNNRWLTCPQQDTARRTCMLEPYLDEEVNGRQVLMTSIALPLLEHGKKVVGVVGLDIGLANLQQLSVNGRRRDLFDGQGQVSIATAAGLLAGNSRRDDSVLGKPMDKKSVADGLLRRVAHPFTPIPDTAPWQQVVLELPESDSARRQRRLQAHAETQALRIQRYFMDAYQYGNGFARLVQVLKKDRRGGSDLRAELTRRQARASLAGNPDVIGLYLVFQPNALDQQQDSHYLGQDAMGSNESGRFSLYWSQPSPGTLELEAMPETMLGDTSIGSNGAAKNNRRWLTCCPQDTARRTCMLEPYLDEEVNGRQQVLMTSIALPLLEHGKKVVGVVGLDIGLANLQQLSVNGRRRDLFDGQGQVSIATAAGLLAGNSRDDSVLGKPMDKKSVADGLLRVAHPFTPIPDTAPWQQVVLELPESSARQRRLQAHAEETQALLRIQRYFMMDAYQYGNGFARLVQQVLKDRGGSDDLRAELTRQARASLAGNPDVIGLYLVVFQPNALDQQQDSHYLGQDAMGSNEESGRFSLYWSQPSPGTLELEAMPETMLGDTSIGSNGAAKNRRWLTCCPQDTARTCMLEPYLDEVNGRQVLMTSIALPLLEHHGKKVVGVVGLDIGLANLQQLSVNGRRDLFDGQGQVSIATAAGLLAGNSRRDDSVLGKPMDKKSVADDGLLRVAHPFTPIPDTAPWQQVVLELPES

Solvent-accessible surface area: 52891 Å² total; per-residue (Å²): 118,56,92,103,112,5,10,55,11,0,77,13,10,0,66,44,6,37,81,21,0,33,32,5,39,24,16,0,35,20,10,10,53,5,1,49,6,3,36,104,71,26,62,90,90,11,0,22,23,0,7,135,21,0,98,35,4,1,44,19,12,55,28,2,24,0,2,4,0,0,1,49,80,66,24,9,39,154,75,8,81,119,39,106,47,88,81,70,44,0,0,4,90,54,0,20,1,0,0,11,19,5,4,66,54,96,59,68,24,59,67,37,19,6,46,54,108,57,8,42,50,100,56,106,25,91,43,52,26,28,90,8,107,21,5,32,18,0,36,118,70,41,94,27,5,20,4,32,2,29,77,33,93,3,69,64,83,116,40,47,0,0,0,1,0,4,20,2,57,50,160,17,125,16,8,0,0,0,0,3,2,0,3,2,80,45,0,18,91,30,0,36,34,4,64,121,8,2,42,43,36,98,0,38,3,5,0,0,5,48,70,28,17,11,0,0,6,7,136,63,98,96,47,24,17,132,80,31,85,175,77,75,74,136,34,58,45,54,1,26,9,4,1,3,0,0,60,87,16,57,26,2,48,0,2,0,10,14,46,122,144,102,65,130,143,131,5,64,59,12,0,72,19,10,2,83,42,12,50,83,24,0,37,35,7,39,30,15,0,40,20,10,9,51,6,0,37,4,2,39,103,55,42,49,107,77,11,3,19,21,0,6,126,21,0,43,33,5,1,38,20,10,59,41,3,28,0,1,3,0,0,1,56,86,61,17,8,29,134,80,11,89,133,51,103,44,75,80,74,66,0,0,3,92,52,0,24,1,0,0,8,18,4,4,43,40,98,35,2,1,11,62,33,22,12,42,59,114,68,6,47,44,94,51,131,16,72,47,48,42,32,100,4,72,15,5,27,17,0,36,99,75,35,107,17,14,20,15,36,2,19,84,37,95,4,74,19,18,75,42,51,1,1,0,2,0,4,19,4,74,44,193,56,154,22,24,0,0,0,0,4,3,0,2,1,78,46,0,14,89,22,0,36,36,9,62,123,6,3,47,54,25,102,1,34,5,8,0,0,1,48,70,21,19,9,0,0,13,8,115,62,90,87,54,21,20,122,100,30,95,185,89,58,65,141,69,68,42,53,4,48,43,78,7,42,0,0,45,120,34,61,66,3,55,0,1,0,8,11,33,126,138,108,219,88,118,8,15,53,20,0,77,31,3,0,74,61,6,29,94,14,0,33,26,8,40,25,13,1,38,23,12,7,48,6,1,64,8,0,35,111,62,18,66,109,56,10,1,24,22,0,6,125,19,0,38,32,4,0,43,18,10,66,32,2,38,0,0,3,0,2,2,63,79,69,12,5,32,129,74,10,76,115,40,110,43,75,75,84,48,0,0,2,90,57,0,24,1,0,0,8,15,5,4,33,34,97,37,1,3,21,51,26,16,6,43,59,108,53,7,48,48,89,53,126,19,78,47,49,26,35,103,6,103,18,13,41,12,0,22,103,77,49,95,30,8,20,4,35,1,23,75,27,86,3,67,15,17,81,39,50,1,0,0,1,0,5,18,2,80,68,190,68,131,13,11,0,0,0,0,4,3,1,4,3,80,42,0,24,94,34,0,49,42,4,62,86,6,0,48,44,33,115,0,41,0,1,0,5,8,52,68,30,19,9,0,0,3,7,124,56,94,78,50,21,17,106,94,17,105,159,82,61,66,137,69,69,76,84,22,13,10,5,1,2,0,0,57,79,19,56,25,1,55,0,0,0,24,6,47,149,86,126,86,53,57,70,122,4,10,48,13,0,76,5,4,1,80,53,9,44,77,18,0,40,29,6,36,19,15,0,37,22,11,8,52,6,0,68,8,0,46,106,44,22,54,110,63,6,2,18,20,0,6,125,20,0,95,32,7,2,42,18,9,61,30,3,35,0,1,4,0,0,2,57,85,70,24,4,37,153,91,9,101,129,26,90,46,81,84,80,64,0,0,2,90,51,0,24,1,0,0,11,18,5,6,58,54,96,58,71,24,79,62,36,18,7,41,54,115,66,9,46,48,97,57,130,18,82,42,43,36,34,105,8,100,18,4,27,20,0,34,109,74,35,145,33,11,23,14,37,1,25,79,34,87,5,97,62,81,120,24,54,1,0,0,0,0,4,20,2,71,69,162,25,128,24,22,0,0,1,0,3,2,1,2,1,76,46,0,21,98,33,0,25,69,6,57,146,7,0,58,72,31,125,1,30,2,6,0,3,6,48,68,24,19,10,0,0,15,8,119,54,90,83,44,22,14,99,103,23,98,160,82,70,67,147,62,51,29,54,3,34,14,4,3,8,0,0,61,71,25,60,22,3,46,0,3,0,15,25,64,108,151,135,94,129,121,165,6,56,24,64,0,66,50,20,0,100,144,10,49,160,34,0,34,74,5,37,107,75,0,37,26,9,9,156,63,1,46,82,37,36,112,192,37,57,100,81,4,2,19,36,0,8,124,55,0,43,58,19,1,40,51,21,79,64,1,27,0,1,3,0,0,2,59,78,70,22,8,30,127,75,8,92,119,23,106,45,67,76,80,50,0,0,2,87,59,0,29,2,0,0,10,19,5,4,4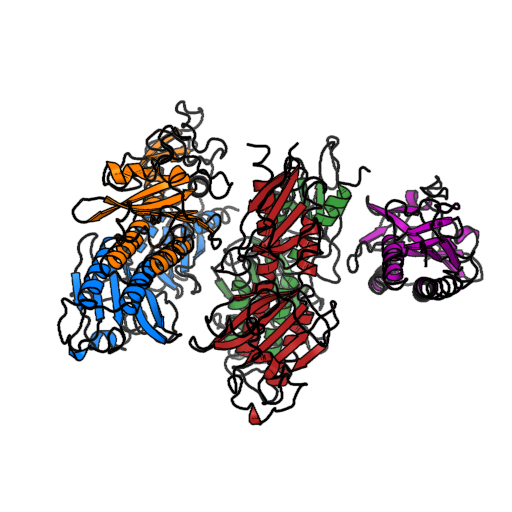1,35,98,36,1,3,15,58,28,10,6,42,50,113,64,8,46,54,99,55,127,15,77,41,48,24,32,105,4,90,16,6,36,16,0,44,118,72,42,83,25,12,23,5,29,2,21,82,31,85,5,76,53,14,88,35,50,1,0,0,1,0,3,20,3,73,46,172,54,139,34,18,0,0,0,0,2,2,1,4,0,81,45,0,21,93,41,0,44,48,9,59,145,102,0,81,140,32,114,0,45,2,8,0,6,7,48,69,25,15,10,0,0,17,7,182,58,90,90,55,19,16,123,96,32,91,184,74,66,63,142,58,59,48,55,6,37,53,71,6,38,0,0,56,123,35,61,73,2,69,0,4,0,26,15,51,134,148

Organism: Pseudomonas putida (strain ATCC 47054 / DSM 6125 / CFBP 8728 / NCIMB 11950 / KT2440) (NCBI:txid160488)

Nearest PDB structures (foldseek):
  6f9g-assembly3_C  TM=9.973E-01  e=9.573E-52  Pseudomonas putida KT2440
  6fu4-assembly2_B  TM=9.680E-01  e=6.053E-36  Pseudomonas aeruginosa PAO1
  7prr-assembly1_B  TM=8.140E-01  e=1.103E-22  Pseudomonas aeruginosa PAO1
  7psg-assembly2_D  TM=8.076E-01  e=1.847E-16  Pectobacterium atrosepticum SCRI1043
  6d8v-assembly1_A  TM=7.290E-01  e=8.586E-14  Sinorhizobium meliloti 1021